Protein AF-A0A5C6E4L8-F1 (afdb_monomer_lite)

Organism: NCBI:txid2527966

Foldseek 3Di:
DDDDDDDDDDDDDDDDDDDDDDDDDDDDDDPPVPPPDDDDDDDDDDPDDDDDDDDDDDDDDDDDDDDDDDDDDDPVVVVVVVVVVLVLLVLLCQQAVCLQQHDDPVFQWKKWWKAALQRDIDIATCNGLNPDDNLSLFVHQWDDPVSLQSVQDNPPVHPQKDWDFDDDDQFKTKIWMAGPFPAKGWHAGGRDPDDDGIDIGTFGTWMWMAGNPSSHTAKIWGWDADPVQRKIKIKMKGFDDWDDLDPRYIDGQKIKIKIWMWGADPNDTDPIDIDIWIWGWKAFPNGHIHTAFTADPVLADTGMGIDPMDGPPDDDGGDMDIDPSVVVNVVSNVVQVVLLVVLCQQACCQLPNDLQLCAQWKKWKAKPLTWIWIWGHHNQGKIKIWGPDDNVCPPDPQQIWIWMQGPVQKIWTDGNPDLATFIDGHDCVLLVSCSQAVFWFDDPSSCCSVCVSQWRWGKDQDPVNFKIKIKTAGSDDFWFGWGFNDRPDDADTIPPTDGFGIKIWIATPPSSHTAKIFTHHPPDPHGQKMKGAADWDQAPSHIDGQKMKMKGKDWDFDDQDPPVRHTDTDIKMKIKMWGWDADPSRRTYTAKMWMAIDPPRDTMIMGMDIDDDDPVNCVSVVSSVLNHVLNVVVVVLQQVQQPPQKDKDWDDAADWAFDWGKRADDNPSSPDDPPDDDDPPDPDRFIKGWGTKHWHADPLRKIKIWTFIFGPDQFAWWKKKKKKFQAFPVGDGPDIDIDIDIGGDRDGDRDDIDMDIDDNPDHPVRRGIMMIGMGIDDDTGDDDDDDDHCDDPPPPVPPLVDPPDDFFQDLQLQWDDQSQPQAADRGRSWHWFQDALDDKKKKKFFFDAFAQFFWKKWKKRALDFFFAFKWFAAPVRDIGTFDGHGFPWDPDPDHRMTIRTTTGPGGGGGRMMMTIGPSNPRGDTTTTRYMWTHRDPPDTTTTPDMDMPGTNGD

Secondary structure (DSSP, 8-state):
-------------------------------STT-S-------------------------------------HHHHHHHHHHHHHHHHHHHHHHTHIIIII--TT-S-EEEEEE-TT--EEEEEES-TTTS-HHHHHTSEE--HHHHHHHHHH-TT--SEEEEEEEE-SSEEEEEEEE-S--EEEEES-SSSS----EEEE--EEEEEEETTT--EEEEEEEEEETTTTEEEEEEEEEEEEEE-SSS-EEEEEEEEEEEEEEEETTEEPP-EEEEEEEEEEEETTTEEEEEEEE-TTSSSEEEEEEEEEETT-SS---EEE-HHHHHHHHHHHHHHHHHHHHHHHTHHHHS--SGGGTT-EEEEEEGGG-EEEEEE-TTS-EEEEEEE-TTTTTS----EEEEE-TTSEEEEEESS-SS-EEEE---HHHHHHHHHTS-EE-HHHHHHH-GGGEEEEEEE-TTSSEEEEEEEESSS--EEEEES-SSS--S-EEEEEE-SEEEEEEETTT--EEEEEEE-TT-SS-SEEEEEEEEEEETTEEEEEEEEEEEEEEEEEEEPTTT--EEEEEEEEEEEEEEEE-TT--EEEEEEEEEETTT--EEEEEEEEE---GGGGHHHHHHHHHHHHHHHHHHHHHHTTTT-EEEEE--TT--EEEEEE-----GGG---STT--SS-------EEEEEEEEEEPGGG-EEEEEEEEE----SS-EEEEEEEEE-SS--EEEEEEEEEE---SS--PPPPEEEEE-TTS-TTT--EEEEEEEEEP-------------------------S---TT-GGGS-BS-TTTT--S--TTSB--SSSSSS-EEEEEEEEEEEEEEEEEEEEEES---EEEEEEE-TTS-EEEEEESS------TTT--EEEEEEEEEEEEEEEEEEEE-TTTS-S--EEEEEEEEEETTEEEEEEEEEES--S--

Structure (mmCIF, N/CA/C/O backbone):
data_AF-A0A5C6E4L8-F1
#
_entry.id   AF-A0A5C6E4L8-F1
#
loop_
_atom_site.group_PDB
_atom_site.id
_atom_site.type_symbol
_atom_site.label_atom_id
_atom_site.label_alt_id
_atom_site.label_comp_id
_atom_site.label_asym_id
_atom_site.label_entity_id
_atom_site.label_seq_id
_atom_site.pdbx_PDB_ins_code
_atom_site.Cartn_x
_atom_site.Cartn_y
_atom_site.Cartn_z
_atom_site.occupancy
_atom_site.B_iso_or_equiv
_atom_site.auth_seq_id
_atom_site.auth_comp_id
_atom_site.auth_asym_id
_atom_site.auth_atom_id
_atom_site.pdbx_PDB_model_num
ATOM 1 N N . MET A 1 1 ? -48.354 -47.706 -26.485 1.00 32.50 1 MET A N 1
ATOM 2 C CA . MET A 1 1 ? -48.367 -49.186 -26.342 1.00 32.50 1 MET A CA 1
ATOM 3 C C . MET A 1 1 ? -47.092 -49.623 -25.614 1.00 32.50 1 MET A C 1
ATOM 5 O O . MET A 1 1 ? -46.213 -48.788 -25.493 1.00 32.50 1 MET A O 1
ATOM 9 N N . LYS A 1 2 ? -47.044 -50.875 -25.120 1.00 26.36 2 LYS A N 1
ATOM 10 C CA . LYS A 1 2 ? -45.874 -51.742 -24.794 1.00 26.36 2 LYS A CA 1
ATOM 11 C C . LYS A 1 2 ? -44.465 -51.089 -24.824 1.00 26.36 2 LYS A C 1
ATOM 13 O O . LYS A 1 2 ? -44.096 -50.533 -25.845 1.00 26.36 2 LYS A O 1
ATOM 18 N N . GLN A 1 3 ? -43.712 -51.079 -23.709 1.00 25.33 3 GLN A N 1
ATOM 19 C CA . GLN A 1 3 ? -42.765 -52.144 -23.261 1.00 25.33 3 GLN A CA 1
ATOM 20 C C . GLN A 1 3 ? -41.530 -52.298 -24.195 1.00 25.33 3 GLN A C 1
ATOM 22 O O . GLN A 1 3 ? -41.685 -52.201 -25.402 1.00 25.33 3 GLN A O 1
ATOM 27 N N . THR A 1 4 ? -40.291 -52.559 -23.745 1.00 26.16 4 THR A N 1
ATOM 28 C CA . THR A 1 4 ? -39.789 -53.030 -22.428 1.00 26.16 4 THR A CA 1
ATOM 29 C C . THR A 1 4 ? -38.299 -52.684 -22.238 1.00 26.16 4 THR A C 1
ATOM 31 O O . THR A 1 4 ? -37.584 -52.515 -23.220 1.00 26.16 4 THR A O 1
ATOM 34 N N . VAL A 1 5 ? -37.806 -52.711 -20.993 1.00 30.89 5 VAL A N 1
ATOM 35 C CA . VAL A 1 5 ? -36.368 -52.872 -20.664 1.00 30.89 5 VAL A CA 1
ATOM 36 C C . VAL A 1 5 ? -36.010 -54.371 -20.677 1.00 30.89 5 VAL A C 1
ATOM 38 O O . VAL A 1 5 ? -36.879 -55.188 -20.359 1.00 30.89 5 VAL A O 1
ATOM 41 N N . PRO A 1 6 ? -34.757 -54.757 -20.983 1.00 34.09 6 PRO A N 1
ATOM 42 C CA . PRO A 1 6 ? -34.087 -55.698 -20.075 1.00 34.09 6 PRO A CA 1
ATOM 43 C C . PRO A 1 6 ? -32.608 -55.366 -19.781 1.00 34.09 6 PRO A C 1
ATOM 45 O O . PRO A 1 6 ? -31.921 -54.684 -20.534 1.00 34.09 6 PRO A O 1
ATOM 48 N N . GLN A 1 7 ? -32.127 -55.891 -18.653 1.00 26.34 7 GLN A N 1
ATOM 49 C CA . GLN A 1 7 ? -30.731 -55.858 -18.198 1.00 26.34 7 GLN A CA 1
ATOM 50 C C . GLN A 1 7 ? -29.974 -57.161 -18.566 1.00 26.34 7 GLN A C 1
ATOM 52 O O . GLN A 1 7 ? -30.594 -58.149 -18.943 1.00 26.34 7 GLN A O 1
ATOM 57 N N . GLN A 1 8 ? -28.672 -57.181 -18.228 1.00 25.55 8 GLN A N 1
ATOM 58 C CA . GLN A 1 8 ? -27.878 -58.305 -17.665 1.00 25.55 8 GLN A CA 1
ATOM 59 C C . GLN A 1 8 ? -26.715 -58.890 -18.496 1.00 25.55 8 GLN A C 1
ATOM 61 O O . GLN A 1 8 ? -26.889 -59.709 -19.386 1.00 25.55 8 GLN A O 1
ATOM 66 N N . ARG A 1 9 ? -25.501 -58.510 -18.059 1.00 23.61 9 ARG A N 1
ATOM 67 C CA . ARG A 1 9 ? -24.435 -59.355 -17.464 1.00 23.61 9 ARG A CA 1
ATOM 68 C C . ARG A 1 9 ? -24.125 -60.768 -18.021 1.00 23.61 9 ARG A C 1
ATOM 70 O O . ARG A 1 9 ? -24.992 -61.621 -18.108 1.00 23.61 9 ARG A O 1
ATOM 77 N N . PHE A 1 10 ? -22.806 -61.030 -18.000 1.00 24.08 10 PHE A N 1
ATOM 78 C CA . PHE A 1 10 ? -22.073 -62.227 -17.513 1.00 24.08 10 PHE A CA 1
ATOM 79 C C . PHE A 1 10 ? -21.295 -63.133 -18.503 1.00 24.08 10 PHE A C 1
ATOM 81 O O . PHE A 1 10 ? -21.854 -63.808 -19.352 1.00 24.08 10 PHE A O 1
ATOM 88 N N . ALA A 1 11 ? -20.003 -63.282 -18.156 1.00 24.47 11 ALA A N 1
ATOM 89 C CA . ALA A 1 11 ? -19.252 -64.544 -18.004 1.00 24.47 11 ALA A CA 1
ATOM 90 C C . ALA A 1 11 ? -18.403 -65.149 -19.161 1.00 24.47 11 ALA A C 1
ATOM 92 O O . ALA A 1 11 ? -18.849 -66.010 -19.903 1.00 24.47 11 ALA A O 1
ATOM 93 N N . ARG A 1 12 ? -17.083 -64.898 -19.033 1.00 24.42 12 ARG A N 1
ATOM 94 C CA . ARG A 1 12 ? -16.002 -65.893 -18.774 1.00 24.42 12 ARG A CA 1
ATOM 95 C C . ARG A 1 12 ? -15.438 -66.822 -19.879 1.00 24.42 12 ARG A C 1
ATOM 97 O O . ARG A 1 12 ? -16.134 -67.663 -20.418 1.00 24.42 12 ARG A O 1
ATOM 104 N N . GLN A 1 13 ? -14.091 -66.864 -19.853 1.00 25.44 13 GLN A N 1
ATOM 105 C CA . GLN A 1 13 ? -13.182 -68.021 -20.050 1.00 25.44 13 GLN A CA 1
ATOM 106 C C . GLN A 1 13 ? -13.030 -68.605 -21.478 1.00 25.44 13 GLN A C 1
ATOM 108 O O . GLN A 1 13 ? -14.000 -68.719 -22.204 1.00 25.44 13 GLN A O 1
ATOM 113 N N . ALA A 1 14 ? -11.862 -69.102 -21.921 1.00 26.70 14 ALA A N 1
ATOM 114 C CA . ALA A 1 14 ? -10.455 -69.022 -21.468 1.00 26.70 14 ALA A CA 1
ATOM 115 C C . ALA A 1 14 ? -9.545 -69.761 -22.496 1.00 26.70 14 ALA A C 1
ATOM 117 O O . ALA A 1 14 ? -10.067 -70.382 -23.415 1.00 26.70 14 ALA A O 1
ATOM 118 N N . ARG A 1 15 ? -8.227 -69.837 -22.207 1.00 25.73 15 ARG A N 1
ATOM 119 C CA . ARG A 1 15 ? -7.217 -70.815 -22.705 1.00 25.73 15 ARG A CA 1
ATOM 120 C C . ARG A 1 15 ? -6.584 -70.602 -24.099 1.00 25.73 15 ARG A C 1
ATOM 122 O O . ARG A 1 15 ? -7.251 -70.116 -24.994 1.00 25.73 15 ARG A O 1
ATOM 129 N N . ILE A 1 16 ? -5.340 -71.057 -24.357 1.00 26.61 16 ILE A N 1
ATOM 130 C CA . ILE A 1 16 ? -4.118 -71.187 -23.507 1.00 26.61 16 ILE A CA 1
ATOM 131 C C . ILE A 1 16 ? -2.880 -71.480 -24.398 1.00 26.61 16 ILE A C 1
ATOM 133 O O . ILE A 1 16 ? -3.044 -72.156 -25.405 1.00 26.61 16 ILE A O 1
ATOM 137 N N . GLN A 1 17 ? -1.673 -71.088 -23.947 1.00 26.84 17 GLN A N 1
ATOM 138 C CA . GLN A 1 17 ? -0.330 -71.482 -24.459 1.00 26.84 17 GLN A CA 1
ATOM 139 C C . GLN A 1 17 ? 0.015 -71.121 -25.930 1.00 26.84 17 GLN A C 1
ATOM 141 O O . GLN A 1 17 ? -0.848 -71.033 -26.789 1.00 26.84 17 GLN A O 1
ATOM 146 N N . GLY A 1 18 ? 1.286 -70.900 -26.290 1.00 26.67 18 GLY A N 1
ATOM 147 C CA . GLY A 1 18 ? 2.506 -70.767 -25.471 1.00 26.67 18 GLY A CA 1
ATOM 148 C C . GLY A 1 18 ? 3.782 -71.062 -26.279 1.00 26.67 18 GLY A C 1
ATOM 149 O O . GLY A 1 18 ? 3.670 -71.485 -27.422 1.00 26.67 18 GLY A O 1
ATOM 150 N N . TRP A 1 19 ? 4.964 -70.850 -25.683 1.00 22.80 19 TRP A N 1
ATOM 151 C CA . TRP A 1 19 ? 6.163 -71.727 -25.671 1.00 22.80 19 TRP A CA 1
ATOM 152 C C . TRP A 1 19 ? 7.322 -71.011 -24.938 1.00 22.80 19 TRP A C 1
ATOM 154 O O . TRP A 1 19 ? 7.272 -69.796 -24.759 1.00 22.80 19 TRP A O 1
ATOM 164 N N . ALA A 1 20 ? 8.315 -71.757 -24.436 1.00 23.48 20 ALA A N 1
ATOM 165 C CA . ALA A 1 20 ? 9.400 -71.229 -23.593 1.00 23.48 20 ALA A CA 1
ATOM 166 C C . ALA A 1 20 ? 10.654 -72.135 -23.587 1.00 23.48 20 ALA A C 1
ATOM 168 O O . ALA A 1 20 ? 10.583 -73.293 -23.996 1.00 23.48 20 ALA A O 1
ATOM 169 N N . GLY A 1 21 ? 11.768 -71.604 -23.068 1.00 25.80 21 GLY A N 1
ATOM 170 C CA . GLY A 1 21 ? 13.070 -72.271 -22.881 1.00 25.80 21 GLY A CA 1
ATOM 171 C C . GLY A 1 21 ? 14.214 -71.338 -23.310 1.00 25.80 21 GLY A C 1
ATOM 172 O O . GLY A 1 21 ? 14.098 -70.703 -24.351 1.00 25.80 21 GLY A O 1
ATOM 173 N N . ASN A 1 22 ? 15.316 -71.148 -22.578 1.00 27.66 22 ASN A N 1
ATOM 174 C CA . ASN A 1 22 ? 15.838 -71.769 -21.346 1.00 27.66 22 ASN A CA 1
ATOM 175 C C . ASN A 1 22 ? 16.425 -70.644 -20.448 1.00 27.66 22 ASN A C 1
ATOM 177 O O . ASN A 1 22 ? 16.840 -69.618 -20.976 1.00 27.66 22 ASN A O 1
ATOM 181 N N . LEU A 1 23 ? 16.305 -70.657 -19.109 1.00 26.33 23 LEU A N 1
ATOM 182 C CA . LEU A 1 23 ? 17.101 -71.435 -18.129 1.00 26.33 23 LEU A CA 1
ATOM 183 C C . LEU A 1 23 ? 18.630 -71.193 -18.292 1.00 26.33 23 LEU A C 1
ATOM 185 O O . LEU A 1 23 ? 19.131 -71.251 -19.407 1.00 26.33 23 LEU A O 1
ATOM 189 N N . LEU A 1 24 ? 19.431 -70.961 -17.238 1.00 26.84 24 LEU A N 1
ATOM 190 C CA . LEU A 1 24 ? 19.222 -71.323 -15.825 1.00 26.84 24 LEU A CA 1
ATOM 191 C C . LEU A 1 24 ? 20.108 -70.495 -14.856 1.00 26.84 24 LEU A C 1
ATOM 193 O O . LEU A 1 24 ? 21.325 -70.489 -15.014 1.00 26.84 24 LEU A O 1
ATOM 197 N N . ALA A 1 25 ? 19.515 -69.887 -13.820 1.00 25.47 25 ALA A N 1
ATOM 198 C CA . ALA A 1 25 ? 20.174 -69.540 -12.548 1.00 25.47 25 ALA A CA 1
ATOM 199 C C . ALA A 1 25 ? 19.105 -69.334 -11.449 1.00 25.47 25 ALA A C 1
ATOM 201 O O . ALA A 1 25 ? 18.236 -68.477 -11.588 1.00 25.47 25 ALA A O 1
ATOM 202 N N . LEU A 1 26 ? 19.139 -70.154 -10.394 1.00 27.75 26 LEU A N 1
ATOM 203 C CA . LEU A 1 26 ? 18.332 -70.025 -9.164 1.00 27.75 26 LEU A CA 1
ATOM 204 C C . LEU A 1 26 ? 19.251 -69.424 -8.052 1.00 27.75 26 LEU A C 1
ATOM 206 O O . LEU A 1 26 ? 20.430 -69.209 -8.319 1.00 27.75 26 LEU A O 1
ATOM 210 N N . GLU A 1 27 ? 18.850 -69.095 -6.817 1.00 33.19 27 GLU A N 1
ATOM 211 C CA . GLU A 1 27 ? 17.672 -69.463 -6.012 1.00 33.19 27 GLU A CA 1
ATOM 212 C C . GLU A 1 27 ? 17.419 -68.439 -4.869 1.00 33.19 27 GLU A C 1
ATOM 214 O O . GLU A 1 27 ? 18.169 -67.476 -4.737 1.00 33.19 27 GLU A O 1
ATOM 219 N N . LEU A 1 28 ? 16.417 -68.705 -4.010 1.00 25.41 28 LEU A N 1
ATOM 220 C CA . LEU A 1 28 ? 15.962 -67.928 -2.834 1.00 25.41 28 LEU A CA 1
ATOM 221 C C . LEU A 1 28 ? 15.284 -66.572 -3.186 1.00 25.41 28 LEU A C 1
ATOM 223 O O . LEU A 1 28 ? 15.740 -65.839 -4.048 1.00 25.41 28 LEU A O 1
ATOM 227 N N . HIS A 1 29 ? 14.174 -66.148 -2.562 1.00 27.14 29 HIS A N 1
ATOM 228 C CA . HIS A 1 29 ? 13.420 -66.709 -1.430 1.00 27.14 29 HIS A CA 1
ATOM 229 C C . HIS A 1 29 ? 11.903 -66.460 -1.618 1.00 27.14 29 HIS A C 1
ATOM 231 O O . HIS A 1 29 ? 11.469 -65.314 -1.688 1.00 27.14 29 HIS A O 1
ATOM 237 N N . VAL A 1 30 ? 11.073 -67.513 -1.664 1.00 26.19 30 VAL A N 1
ATOM 238 C CA . VAL A 1 30 ? 9.598 -67.408 -1.803 1.00 26.19 30 VAL A CA 1
ATOM 239 C C . VAL A 1 30 ? 8.921 -68.234 -0.704 1.00 26.19 30 VAL A C 1
ATOM 241 O O . VAL A 1 30 ? 8.338 -69.281 -0.973 1.00 26.19 30 VAL A O 1
ATOM 244 N N . PHE A 1 31 ? 9.069 -67.815 0.562 1.00 26.06 31 PHE A N 1
ATOM 245 C CA . PHE A 1 31 ? 8.641 -68.648 1.702 1.00 26.06 31 PHE A CA 1
ATOM 246 C C . PHE A 1 31 ? 8.009 -67.933 2.915 1.00 26.06 31 PHE A C 1
ATOM 248 O O . PHE A 1 31 ? 7.744 -68.582 3.921 1.00 26.06 31 PHE A O 1
ATOM 255 N N . VAL A 1 32 ? 7.713 -66.627 2.840 1.00 28.33 32 VAL A N 1
ATOM 256 C CA . VAL A 1 32 ? 7.033 -65.894 3.942 1.00 28.33 32 VAL A CA 1
ATOM 257 C C . VAL A 1 32 ? 5.701 -65.252 3.511 1.00 28.33 32 VAL A C 1
ATOM 259 O O . VAL A 1 32 ? 4.851 -64.954 4.345 1.00 28.33 32 VAL A O 1
ATOM 262 N N . THR A 1 33 ? 5.434 -65.134 2.206 1.00 30.52 33 THR A N 1
ATOM 263 C CA . THR A 1 33 ? 4.245 -64.476 1.622 1.00 30.52 33 THR A CA 1
ATOM 264 C C . THR A 1 33 ? 2.942 -65.298 1.727 1.00 30.52 33 THR A C 1
ATOM 266 O O . THR A 1 33 ? 2.138 -65.328 0.796 1.00 30.52 33 THR A O 1
ATOM 269 N N . LEU A 1 34 ? 2.730 -66.013 2.839 1.00 27.09 34 LEU A N 1
ATOM 270 C CA . LEU A 1 34 ? 1.646 -66.995 3.006 1.00 27.09 34 LEU A CA 1
ATOM 271 C C . LEU A 1 34 ? 0.890 -66.925 4.350 1.00 27.09 34 LEU A C 1
ATOM 273 O O . LEU A 1 34 ? -0.040 -67.701 4.555 1.00 27.09 34 LEU A O 1
ATOM 277 N N . THR A 1 35 ? 1.222 -65.987 5.243 1.00 30.19 35 THR A N 1
ATOM 278 C CA . THR A 1 35 ? 0.557 -65.822 6.556 1.00 30.19 35 THR A CA 1
ATOM 279 C C . THR A 1 35 ? -0.521 -64.727 6.606 1.00 30.19 35 THR A C 1
ATOM 281 O O . THR A 1 35 ? -1.259 -64.655 7.583 1.00 30.19 35 THR A O 1
ATOM 284 N N . GLN A 1 36 ? -0.707 -63.916 5.555 1.00 30.27 36 GLN A N 1
ATOM 285 C CA . GLN A 1 36 ? -1.746 -62.864 5.498 1.00 30.27 36 GLN A CA 1
ATOM 286 C C . GLN A 1 36 ? -3.148 -63.354 5.056 1.00 30.27 36 GLN A C 1
ATOM 288 O O . GLN A 1 36 ? -3.893 -62.643 4.377 1.00 30.27 36 GLN A O 1
ATOM 293 N N . ARG A 1 37 ? -3.566 -64.566 5.444 1.00 27.41 37 ARG A N 1
ATOM 294 C CA . ARG A 1 37 ? -4.976 -64.986 5.331 1.00 27.41 37 ARG A CA 1
ATOM 295 C C . ARG A 1 37 ? -5.432 -65.749 6.567 1.00 27.41 37 ARG A C 1
ATOM 297 O O . ARG A 1 37 ? -4.777 -66.693 6.986 1.00 27.41 37 ARG A O 1
ATOM 304 N N . TYR A 1 38 ? -6.631 -65.376 7.030 1.00 30.44 38 TYR A N 1
ATOM 305 C CA . TYR A 1 38 ? -7.322 -65.870 8.231 1.00 30.44 38 TYR A CA 1
ATOM 306 C C . TYR A 1 38 ? -6.659 -65.404 9.550 1.00 30.44 38 TYR A C 1
ATOM 308 O O . TYR A 1 38 ? -5.454 -65.503 9.703 1.00 30.44 38 TYR A O 1
ATOM 316 N N . ARG A 1 39 ? -7.391 -64.896 10.551 1.00 25.41 39 ARG A N 1
ATOM 317 C CA . ARG A 1 39 ? -8.849 -64.680 10.679 1.00 25.41 39 ARG A CA 1
ATOM 318 C C . ARG A 1 39 ? -9.120 -63.634 11.772 1.00 25.41 39 ARG A C 1
ATOM 320 O O . ARG A 1 39 ? -8.486 -63.682 12.817 1.00 25.41 39 ARG A O 1
ATOM 327 N N . TRP A 1 40 ? -10.128 -62.781 11.585 1.00 31.39 40 TRP A N 1
ATOM 328 C CA . TRP A 1 40 ? -10.822 -62.150 12.718 1.00 31.39 40 TRP A CA 1
ATOM 329 C C . TRP A 1 40 ? -11.622 -63.218 13.475 1.00 31.39 40 TRP A C 1
ATOM 331 O O . TRP A 1 40 ? -12.306 -63.992 12.802 1.00 31.39 40 TRP A O 1
ATOM 341 N N . LEU A 1 41 ? -11.576 -63.235 14.819 1.00 28.64 41 LEU A N 1
ATOM 342 C CA . LEU A 1 41 ? -12.628 -63.756 15.722 1.00 28.64 41 LEU A CA 1
ATOM 343 C C . LEU A 1 41 ? -12.225 -63.664 17.217 1.00 28.64 41 LEU A C 1
ATOM 345 O O . LEU A 1 41 ? -11.295 -64.353 17.617 1.00 28.64 41 LEU A O 1
ATOM 349 N N . LEU A 1 42 ? -13.044 -62.960 18.027 1.00 26.81 42 LEU A N 1
ATOM 350 C CA . LEU A 1 42 ? -13.140 -63.024 19.513 1.00 26.81 42 LEU A CA 1
ATOM 351 C C . LEU A 1 42 ? -11.917 -62.471 20.307 1.00 26.81 42 LEU A C 1
ATOM 353 O O . LEU A 1 42 ? -10.785 -62.624 19.874 1.00 26.81 42 LEU A O 1
ATOM 357 N N . LEU A 1 43 ? -12.033 -61.839 21.489 1.00 25.91 43 LEU A N 1
ATOM 358 C CA . LEU A 1 43 ? -13.175 -61.348 22.296 1.00 25.91 43 LEU A CA 1
ATOM 359 C C . LEU A 1 43 ? -12.672 -60.216 23.245 1.00 25.91 43 LEU A C 1
ATOM 361 O O . LEU A 1 43 ? -11.499 -60.266 23.618 1.00 25.91 43 LEU A O 1
ATOM 365 N N . PRO A 1 44 ? -13.491 -59.246 23.716 1.00 36.72 44 PRO A N 1
ATOM 366 C CA . PRO A 1 44 ? -13.026 -58.254 24.690 1.00 36.72 44 PRO A CA 1
ATOM 367 C C . PRO A 1 44 ? -13.174 -58.729 26.147 1.00 36.72 44 PRO A C 1
ATOM 369 O O . PRO A 1 44 ? -14.280 -58.965 26.630 1.00 36.72 44 PRO A O 1
ATOM 372 N N . VAL A 1 45 ? -12.045 -58.794 26.860 1.00 24.53 45 VAL A N 1
ATOM 373 C CA . VAL A 1 45 ? -11.918 -58.896 28.327 1.00 24.53 45 VAL A CA 1
ATOM 374 C C . VAL A 1 45 ? -10.651 -58.093 28.701 1.00 24.53 45 VAL A C 1
ATOM 376 O O . VAL A 1 45 ? -9.600 -58.372 28.141 1.00 24.53 45 VAL A O 1
ATOM 379 N N . ALA A 1 46 ? -10.654 -57.079 29.574 1.00 24.16 46 ALA A N 1
ATOM 380 C CA . ALA A 1 46 ? -11.709 -56.633 30.480 1.00 24.16 46 ALA A CA 1
ATOM 381 C C . ALA A 1 46 ? -11.836 -55.102 30.572 1.00 24.16 46 ALA A C 1
ATOM 383 O O . ALA A 1 46 ? -10.847 -54.387 30.706 1.00 24.16 46 ALA A O 1
ATOM 384 N N . LEU A 1 47 ? -13.082 -54.635 30.688 1.00 27.19 47 LEU A N 1
ATOM 385 C CA . LEU A 1 47 ? -13.400 -53.589 31.657 1.00 27.19 47 LEU A CA 1
ATOM 386 C C . LEU A 1 47 ? -13.474 -54.273 33.034 1.00 27.19 47 LEU A C 1
ATOM 388 O O . LEU A 1 47 ? -14.413 -55.029 33.271 1.00 27.19 47 LEU A O 1
ATOM 392 N N . LEU A 1 48 ? -12.494 -54.059 33.916 1.00 24.58 48 LEU A N 1
ATOM 393 C CA . LEU A 1 48 ? -12.573 -54.369 35.353 1.00 24.58 48 LEU A CA 1
ATOM 394 C C . LEU A 1 48 ? -11.401 -53.709 36.099 1.00 24.58 48 LEU A C 1
ATOM 396 O O . LEU A 1 48 ? -10.304 -53.611 35.564 1.00 24.58 48 LEU A O 1
ATOM 400 N N . MET A 1 49 ? -11.645 -53.307 37.350 1.00 24.17 49 MET A N 1
ATOM 401 C CA . MET A 1 49 ? -10.669 -52.742 38.302 1.00 24.17 49 MET A CA 1
ATOM 402 C C . MET A 1 49 ? -10.064 -51.364 37.969 1.00 24.17 49 MET A C 1
ATOM 404 O O . MET A 1 49 ? -8.856 -51.189 37.838 1.00 24.17 49 MET A O 1
ATOM 408 N N . LEU A 1 50 ? -10.918 -50.336 38.026 1.00 31.34 50 LEU A N 1
ATOM 409 C CA . LEU A 1 50 ? -10.531 -49.074 38.672 1.00 31.34 50 LEU A CA 1
ATOM 410 C C . LEU A 1 50 ? -10.332 -49.322 40.181 1.00 31.34 50 LEU A C 1
ATOM 412 O O . LEU A 1 50 ? -11.312 -49.635 40.857 1.00 31.34 50 LEU A O 1
ATOM 416 N N . SER A 1 51 ? -9.128 -49.127 40.735 1.00 24.22 51 SER A N 1
ATOM 417 C CA . SER A 1 51 ? -8.931 -49.020 42.198 1.00 24.22 51 SER A CA 1
ATOM 418 C C . SER A 1 51 ? -7.551 -48.471 42.608 1.00 24.22 51 SER A C 1
ATOM 420 O O . SER A 1 51 ? -6.568 -49.166 42.398 1.00 24.22 51 SER A O 1
ATOM 422 N N . ALA A 1 52 ? -7.534 -47.284 43.245 1.00 27.22 52 ALA A N 1
ATOM 423 C CA . ALA A 1 52 ? -6.540 -46.686 44.178 1.00 27.22 52 ALA A CA 1
ATOM 424 C C . ALA A 1 52 ? -5.000 -46.828 43.940 1.00 27.22 52 ALA A C 1
ATOM 426 O O . ALA A 1 52 ? -4.499 -47.882 43.590 1.00 27.22 52 ALA A O 1
ATOM 427 N N . GLY A 1 53 ? -4.133 -45.844 44.232 1.00 25.06 53 GLY A N 1
ATOM 428 C CA . GLY A 1 53 ? -4.325 -44.451 44.670 1.00 25.06 53 GLY A CA 1
ATOM 429 C C . GLY A 1 53 ? -3.519 -44.053 45.927 1.00 25.06 53 GLY A C 1
ATOM 430 O O . GLY A 1 53 ? -3.783 -44.607 46.989 1.00 25.06 53 GLY A O 1
ATOM 431 N N . ARG A 1 54 ? -2.683 -42.992 45.822 1.00 27.44 54 ARG A N 1
ATOM 432 C CA . ARG A 1 54 ? -1.968 -42.250 46.913 1.00 27.44 54 ARG A CA 1
ATOM 433 C C . ARG A 1 54 ? -0.811 -43.010 47.631 1.00 27.44 54 ARG A C 1
ATOM 435 O O . ARG A 1 54 ? -0.806 -44.228 47.595 1.00 27.44 54 ARG A O 1
ATOM 442 N N . VAL A 1 55 ? 0.184 -42.406 48.323 1.00 25.44 55 VAL A N 1
ATOM 443 C CA . VAL A 1 55 ? 0.774 -41.030 48.405 1.00 25.44 55 VAL A CA 1
ATOM 444 C C . VAL A 1 55 ? 2.192 -41.093 49.052 1.00 25.44 55 VAL A C 1
ATOM 446 O O . VAL A 1 55 ? 2.420 -41.933 49.912 1.00 25.44 55 VAL A O 1
ATOM 449 N N . VAL A 1 56 ? 3.092 -40.178 48.646 1.00 28.41 56 VAL A N 1
ATOM 450 C CA . VAL A 1 56 ? 4.331 -39.617 49.279 1.00 28.41 56 VAL A CA 1
ATOM 451 C C . VAL A 1 56 ? 4.911 -40.212 50.591 1.00 28.41 56 VAL A C 1
ATOM 453 O O . VAL A 1 56 ? 4.242 -40.183 51.620 1.00 28.41 56 VAL A O 1
ATOM 456 N N . ALA A 1 57 ? 6.233 -40.492 50.600 1.00 22.97 57 ALA A N 1
ATOM 457 C CA . ALA A 1 57 ? 7.169 -40.260 51.730 1.00 22.97 57 ALA A CA 1
ATOM 458 C C . ALA A 1 57 ? 8.665 -40.282 51.286 1.00 22.97 57 ALA A C 1
ATOM 460 O O . ALA A 1 57 ? 8.996 -40.943 50.306 1.00 22.97 57 ALA A O 1
ATOM 461 N N . ALA A 1 58 ? 9.559 -39.581 52.008 1.00 29.12 58 ALA A N 1
ATOM 462 C CA . ALA A 1 58 ? 11.032 -39.503 51.823 1.00 29.12 58 ALA A CA 1
ATOM 463 C C . ALA A 1 58 ? 11.707 -38.971 53.127 1.00 29.12 58 ALA A C 1
ATOM 465 O O . ALA A 1 58 ? 10.952 -38.580 54.024 1.00 29.12 58 ALA A O 1
ATOM 466 N N . PRO A 1 59 ? 13.056 -38.848 53.276 1.00 47.44 59 PRO A N 1
ATOM 467 C CA . PRO A 1 59 ? 14.189 -39.340 52.472 1.00 47.44 59 PRO A CA 1
ATOM 468 C C . PRO A 1 59 ? 14.908 -40.511 53.221 1.00 47.44 59 PRO A C 1
ATOM 470 O O . PRO A 1 59 ? 14.205 -41.518 53.312 1.00 47.44 59 PRO A O 1
ATOM 473 N N . PRO A 1 60 ? 16.156 -40.516 53.799 1.00 32.38 60 PRO A N 1
ATOM 474 C CA . PRO A 1 60 ? 17.268 -39.541 53.943 1.00 32.38 60 PRO A CA 1
ATOM 475 C C . PRO A 1 60 ? 18.640 -40.004 53.347 1.00 32.38 60 PRO A C 1
ATOM 477 O O . PRO A 1 60 ? 18.719 -41.004 52.644 1.00 32.38 60 PRO A O 1
ATOM 480 N N . MET A 1 61 ? 19.728 -39.275 53.658 1.00 33.06 61 MET A N 1
ATOM 481 C CA . MET A 1 61 ? 21.159 -39.616 53.422 1.00 33.06 61 MET A CA 1
ATOM 482 C C . MET A 1 61 ? 21.830 -40.073 54.753 1.00 33.06 61 MET A C 1
ATOM 484 O O . MET A 1 61 ? 21.195 -39.846 55.792 1.00 33.06 61 MET A O 1
ATOM 488 N N . PRO A 1 62 ? 23.055 -40.677 54.805 1.00 38.34 62 PRO A N 1
ATOM 489 C CA . PRO A 1 62 ? 24.278 -39.846 54.968 1.00 38.34 62 PRO A CA 1
ATOM 490 C C . PRO A 1 62 ? 25.691 -40.432 54.607 1.00 38.34 62 PRO A C 1
ATOM 492 O O . PRO A 1 62 ? 25.944 -41.629 54.700 1.00 38.34 62 PRO A O 1
ATOM 495 N N . ASP A 1 63 ? 26.640 -39.502 54.400 1.00 27.47 63 ASP A N 1
ATOM 496 C CA . ASP A 1 63 ? 28.099 -39.518 54.721 1.00 27.47 63 ASP A CA 1
ATOM 497 C C . ASP A 1 63 ? 29.120 -40.438 53.980 1.00 27.47 63 ASP A C 1
ATOM 499 O O . ASP A 1 63 ? 28.814 -41.214 53.080 1.00 27.47 63 ASP A O 1
ATOM 503 N N . THR A 1 64 ? 30.401 -40.227 54.316 1.00 36.78 64 THR A N 1
ATOM 504 C CA . THR A 1 64 ? 31.612 -40.351 53.485 1.00 36.78 64 THR A CA 1
ATOM 505 C C . THR A 1 64 ? 32.692 -41.271 54.079 1.00 36.78 64 THR A C 1
ATOM 507 O O . THR A 1 64 ? 32.767 -41.430 55.300 1.00 36.78 64 THR A O 1
ATOM 510 N N . ARG A 1 65 ? 33.606 -41.790 53.227 1.00 28.52 65 ARG A N 1
ATOM 511 C CA . ARG A 1 65 ? 35.087 -41.847 53.426 1.00 28.52 65 ARG A CA 1
ATOM 512 C C . ARG A 1 65 ? 35.828 -42.495 52.237 1.00 28.52 65 ARG A C 1
ATOM 514 O O . ARG A 1 65 ? 35.202 -42.978 51.303 1.00 28.52 65 ARG A O 1
ATOM 521 N N . GLN A 1 66 ? 37.162 -42.402 52.242 1.00 29.06 66 GLN A N 1
ATOM 522 C CA . GLN A 1 66 ? 38.053 -42.631 51.089 1.00 29.06 66 GLN A CA 1
ATOM 523 C C . GLN A 1 66 ? 38.726 -44.020 51.044 1.00 29.06 66 GLN A C 1
ATOM 525 O O . GLN A 1 66 ? 39.042 -44.575 52.092 1.00 29.06 66 GLN A O 1
ATOM 530 N N . ALA A 1 67 ? 39.119 -44.414 49.819 1.00 30.08 67 ALA A N 1
ATOM 531 C CA . ALA A 1 67 ? 40.201 -45.352 49.453 1.00 30.08 67 ALA A CA 1
ATOM 532 C C . ALA A 1 67 ? 40.003 -46.859 49.794 1.00 30.08 67 ALA A C 1
ATOM 534 O O . ALA A 1 67 ? 39.263 -47.208 50.702 1.00 30.08 67 ALA A O 1
ATOM 535 N N . ASP A 1 68 ? 40.617 -47.820 49.084 1.00 29.55 68 ASP A N 1
ATOM 536 C CA . ASP A 1 68 ? 41.637 -47.734 48.020 1.00 29.55 68 ASP A CA 1
ATOM 537 C C . ASP A 1 68 ? 41.468 -48.834 46.933 1.00 29.55 68 ASP A C 1
ATOM 539 O O . ASP A 1 68 ? 40.899 -49.887 47.198 1.00 29.55 68 ASP A O 1
ATOM 543 N N . LYS A 1 69 ? 42.004 -48.570 45.730 1.00 32.66 69 LYS A N 1
ATOM 544 C CA . LYS A 1 69 ? 42.316 -49.466 44.580 1.00 32.66 69 LYS A CA 1
ATOM 545 C C . LYS A 1 69 ? 41.520 -50.776 44.354 1.00 32.66 69 LYS A C 1
ATOM 547 O O . LYS A 1 69 ? 41.783 -51.806 44.969 1.00 32.66 69 LYS A O 1
ATOM 552 N N . GLY A 1 70 ? 40.774 -50.792 43.244 1.00 27.80 70 GLY A N 1
ATOM 553 C CA . GLY A 1 70 ? 40.495 -51.977 42.416 1.00 27.80 70 GLY A CA 1
ATOM 554 C C . GLY A 1 70 ? 40.450 -51.570 40.934 1.00 27.80 70 GLY A C 1
ATOM 555 O O . GLY A 1 70 ? 39.839 -50.556 40.609 1.00 27.80 70 GLY A O 1
ATOM 556 N N . THR A 1 71 ? 41.159 -52.275 40.049 1.00 40.16 71 THR A N 1
ATOM 557 C CA . THR A 1 71 ? 41.372 -51.858 38.644 1.00 40.16 71 THR A CA 1
ATOM 558 C C . THR A 1 71 ? 40.233 -52.276 37.694 1.00 40.16 71 THR A C 1
ATOM 560 O O . THR A 1 71 ? 39.416 -53.123 38.039 1.00 40.16 71 THR A O 1
ATOM 563 N N . SER A 1 72 ? 40.237 -51.716 36.471 1.00 45.75 72 SER A N 1
ATOM 564 C CA . SER A 1 72 ? 39.314 -51.961 35.336 1.00 45.75 72 SER A CA 1
ATOM 565 C C . SER A 1 72 ? 37.832 -51.616 35.566 1.00 45.75 72 SER A C 1
ATOM 567 O O . SER A 1 72 ? 37.057 -52.446 36.030 1.00 45.75 72 SER A O 1
ATOM 569 N N . ALA A 1 73 ? 37.444 -50.395 35.169 1.00 41.97 73 ALA A N 1
ATOM 570 C CA . ALA A 1 73 ? 36.050 -49.937 35.073 1.00 41.97 73 ALA A CA 1
ATOM 571 C C . ALA A 1 73 ? 35.725 -48.765 34.091 1.00 41.97 73 ALA A C 1
ATOM 573 O O . ALA A 1 73 ? 34.544 -48.654 33.770 1.00 41.97 73 ALA A O 1
ATOM 574 N N . PRO A 1 74 ? 36.650 -47.889 33.611 1.00 33.31 74 PRO A N 1
ATOM 575 C CA . PRO A 1 74 ? 36.239 -46.658 32.910 1.00 33.31 74 PRO A CA 1
ATOM 576 C C . PRO A 1 74 ? 35.694 -46.895 31.493 1.00 33.31 74 PRO A C 1
ATOM 578 O O . PRO A 1 74 ? 34.528 -46.599 31.255 1.00 33.31 74 PRO A O 1
ATOM 581 N N . GLU A 1 75 ? 36.466 -47.524 30.596 1.00 37.06 75 GLU A N 1
ATOM 582 C CA . GLU A 1 75 ? 36.113 -47.667 29.167 1.00 37.06 75 GLU A CA 1
ATOM 583 C C . GLU A 1 75 ? 34.737 -48.320 28.934 1.00 37.06 75 GLU A C 1
ATOM 585 O O . GLU A 1 75 ? 34.031 -47.977 27.992 1.00 37.06 75 GLU A O 1
ATOM 590 N N . ALA A 1 76 ? 34.326 -49.253 29.800 1.00 32.25 76 ALA A N 1
ATOM 591 C CA . ALA A 1 76 ? 33.026 -49.921 29.699 1.00 32.25 76 ALA A CA 1
ATOM 592 C C . ALA A 1 76 ? 31.849 -49.046 30.175 1.00 32.25 76 ALA A C 1
ATOM 594 O O . ALA A 1 76 ? 30.724 -49.245 29.720 1.00 32.25 76 ALA A O 1
ATOM 595 N N . ALA A 1 77 ? 32.094 -48.097 31.083 1.00 36.06 77 ALA A N 1
ATOM 596 C CA . ALA A 1 77 ? 31.100 -47.130 31.541 1.00 36.06 77 ALA A CA 1
ATOM 597 C C . ALA A 1 77 ? 30.995 -45.935 30.579 1.00 36.06 77 ALA A C 1
ATOM 599 O O . ALA A 1 77 ? 29.888 -45.475 30.310 1.00 36.06 77 ALA A O 1
ATOM 600 N N . GLU A 1 78 ? 32.122 -45.490 30.015 1.00 44.91 78 GLU A N 1
ATOM 601 C CA . GLU A 1 78 ? 32.163 -44.499 28.933 1.00 44.91 78 GLU A CA 1
ATOM 602 C C . GLU A 1 78 ? 31.454 -45.047 27.685 1.00 44.91 78 GLU A C 1
ATOM 604 O O . GLU A 1 78 ? 30.485 -44.445 27.239 1.00 44.91 78 GLU A O 1
ATOM 609 N N . ALA A 1 79 ? 31.786 -46.256 27.212 1.00 41.88 79 ALA A N 1
ATOM 610 C CA . ALA A 1 79 ? 31.141 -46.845 26.032 1.00 41.88 79 ALA A CA 1
ATOM 611 C C . ALA A 1 79 ? 29.622 -47.092 26.187 1.00 41.88 79 ALA A C 1
ATOM 613 O O . ALA A 1 79 ? 28.878 -46.987 25.212 1.00 41.88 79 ALA A O 1
ATOM 614 N N . ASP A 1 80 ? 29.133 -47.417 27.390 1.00 50.75 80 ASP A N 1
ATOM 615 C CA . ASP A 1 80 ? 27.690 -47.529 27.667 1.00 50.75 80 ASP A CA 1
ATOM 616 C C . ASP A 1 80 ? 27.021 -46.144 27.806 1.00 50.75 80 ASP A C 1
ATOM 618 O O . ASP A 1 80 ? 25.875 -45.964 27.388 1.00 50.75 80 ASP A O 1
ATOM 622 N N . GLY A 1 81 ? 27.739 -45.142 28.326 1.00 60.78 81 GLY A N 1
ATOM 623 C CA . GLY A 1 81 ? 27.315 -43.738 28.356 1.00 60.78 81 GLY A CA 1
ATOM 624 C C . GLY A 1 81 ? 27.190 -43.126 26.958 1.00 60.78 81 GLY A C 1
ATOM 625 O O . GLY A 1 81 ? 26.139 -42.573 26.623 1.00 60.78 81 GLY A O 1
ATOM 626 N N . ASP A 1 82 ? 28.204 -43.305 26.115 1.00 63.75 82 ASP A N 1
ATOM 627 C CA . ASP A 1 82 ? 28.217 -42.885 24.713 1.00 63.75 82 ASP A CA 1
ATOM 628 C C . ASP A 1 82 ? 27.092 -43.573 23.939 1.00 63.75 82 ASP A C 1
ATOM 630 O O . ASP A 1 82 ? 26.267 -42.908 23.316 1.00 63.75 82 ASP A O 1
ATOM 634 N N . LEU A 1 83 ? 26.961 -44.900 24.056 1.00 61.25 83 LEU A N 1
ATOM 635 C CA . LEU A 1 83 ? 25.915 -45.657 23.364 1.00 61.25 83 LEU A CA 1
ATOM 636 C C . LEU A 1 83 ? 24.495 -45.225 23.774 1.00 61.25 83 LEU A C 1
ATOM 638 O O . LEU A 1 83 ? 23.584 -45.259 22.944 1.00 61.25 83 LEU A O 1
ATOM 642 N N . LYS A 1 84 ? 24.277 -44.824 25.033 1.00 72.62 84 LYS A N 1
ATOM 643 C CA . LYS A 1 84 ? 23.010 -44.217 25.485 1.00 72.62 84 LYS A CA 1
ATOM 644 C C . LYS A 1 84 ? 22.814 -42.824 24.896 1.00 72.62 84 LYS A C 1
ATOM 646 O O . LYS A 1 84 ? 21.713 -42.506 24.455 1.00 72.62 84 LYS A O 1
ATOM 651 N N . THR A 1 85 ? 23.875 -42.030 24.843 1.00 75.12 85 THR A N 1
ATOM 652 C CA . THR A 1 85 ? 23.867 -40.655 24.336 1.00 75.12 85 THR A CA 1
ATOM 653 C C . THR A 1 85 ? 23.595 -40.608 22.827 1.00 75.12 85 THR A C 1
ATOM 655 O O . THR A 1 85 ? 22.704 -39.879 22.393 1.00 75.12 85 THR A O 1
ATOM 658 N N . THR A 1 86 ? 24.240 -41.462 22.025 1.00 79.69 86 THR A N 1
ATOM 659 C CA . THR A 1 86 ? 23.950 -41.617 20.587 1.00 79.69 86 THR A CA 1
ATOM 660 C C . THR A 1 86 ? 22.511 -42.082 20.341 1.00 79.69 86 THR A C 1
ATOM 662 O O . THR A 1 86 ? 21.847 -41.576 19.439 1.00 79.69 86 THR A O 1
ATOM 665 N N . LYS A 1 87 ? 21.989 -43.014 21.154 1.00 84.50 87 LYS A N 1
ATOM 666 C CA . LYS A 1 87 ? 20.584 -43.457 21.061 1.00 84.50 87 LYS A CA 1
ATOM 667 C C . LYS A 1 87 ? 19.599 -42.343 21.407 1.00 84.50 87 LYS A C 1
ATOM 669 O O . LYS A 1 87 ? 18.571 -42.237 20.746 1.00 84.50 87 LYS A O 1
ATOM 674 N N . LEU A 1 88 ? 19.910 -41.520 22.410 1.00 85.56 88 LEU A N 1
ATOM 675 C CA . LEU A 1 88 ? 19.096 -40.366 22.783 1.00 85.56 88 LEU A CA 1
ATOM 676 C C . LEU A 1 88 ? 19.061 -39.334 21.646 1.00 85.56 88 LEU A C 1
ATOM 678 O O . LEU A 1 88 ? 17.972 -38.945 21.239 1.00 85.56 88 LEU A O 1
ATOM 682 N N . LEU A 1 89 ? 20.213 -38.966 21.070 1.00 87.94 89 LEU A N 1
ATOM 683 C CA . LEU A 1 89 ? 20.269 -38.091 19.889 1.00 87.94 89 LEU A CA 1
ATOM 684 C C . LEU A 1 89 ? 19.430 -38.631 18.728 1.00 87.94 89 LEU A C 1
ATOM 686 O O . LEU A 1 89 ? 18.619 -37.895 18.173 1.00 87.94 89 LEU A O 1
ATOM 690 N N . ALA A 1 90 ? 19.599 -39.910 18.379 1.00 88.56 90 ALA A N 1
ATOM 691 C CA . ALA A 1 90 ? 18.862 -40.535 17.285 1.00 88.56 90 ALA A CA 1
ATOM 692 C C . ALA A 1 90 ? 17.341 -40.516 17.526 1.00 88.56 90 ALA A C 1
ATOM 694 O O . ALA A 1 90 ? 16.583 -40.232 16.604 1.00 88.56 90 ALA A O 1
ATOM 695 N N . ALA A 1 91 ? 16.896 -40.754 18.765 1.00 90.50 91 ALA A N 1
ATOM 696 C CA . ALA A 1 91 ? 15.482 -40.687 19.128 1.00 90.50 91 ALA A CA 1
ATOM 697 C C . ALA A 1 91 ? 14.919 -39.254 19.063 1.00 90.50 91 ALA A C 1
ATOM 699 O O . ALA A 1 91 ? 13.806 -39.065 18.578 1.00 90.50 91 ALA A O 1
ATOM 700 N N . ILE A 1 92 ? 15.682 -38.241 19.494 1.00 92.19 92 ILE A N 1
ATOM 701 C CA . ILE A 1 92 ? 15.268 -36.830 19.390 1.00 92.19 92 ILE A CA 1
ATOM 702 C C . ILE A 1 92 ? 15.202 -36.397 17.918 1.00 92.19 92 ILE A C 1
ATOM 704 O O . ILE A 1 92 ? 14.244 -35.736 17.522 1.00 92.19 92 ILE A O 1
ATOM 708 N N . LEU A 1 93 ? 16.199 -36.765 17.106 1.00 91.62 93 LEU A N 1
ATOM 709 C CA . LEU A 1 93 ? 16.239 -36.438 15.679 1.00 91.62 93 LEU A CA 1
ATOM 710 C C . LEU A 1 93 ? 15.073 -37.078 14.914 1.00 91.62 93 LEU A C 1
ATOM 712 O O . LEU A 1 93 ? 14.433 -36.380 14.132 1.00 91.62 93 LEU A O 1
ATOM 716 N N . GLU A 1 94 ? 14.752 -38.351 15.176 1.00 91.56 94 GLU A N 1
ATOM 717 C CA . GLU A 1 94 ? 13.618 -39.029 14.531 1.00 91.56 94 GLU A CA 1
ATOM 718 C C . GLU A 1 94 ? 12.276 -38.418 14.970 1.00 91.56 94 GLU A C 1
ATOM 720 O O . GLU A 1 94 ? 11.496 -37.997 14.120 1.00 91.56 94 GLU A O 1
ATOM 725 N N . ALA A 1 95 ? 12.039 -38.241 16.277 1.00 92.44 95 ALA A N 1
ATOM 726 C CA . ALA A 1 95 ? 10.783 -37.672 16.789 1.00 92.44 95 ALA A CA 1
ATOM 727 C C . ALA A 1 95 ? 10.472 -36.264 16.233 1.00 92.44 95 ALA A C 1
ATOM 729 O O . ALA A 1 95 ? 9.309 -35.893 16.087 1.00 92.44 95 ALA A O 1
ATOM 730 N N . ASN A 1 96 ? 11.503 -35.487 15.881 1.00 92.81 96 ASN A N 1
ATOM 731 C CA . ASN A 1 96 ? 11.399 -34.117 15.361 1.00 92.81 96 ASN A CA 1
ATOM 732 C C . ASN A 1 96 ? 11.648 -34.010 13.836 1.00 92.81 96 ASN A C 1
ATOM 734 O O . ASN A 1 96 ? 11.705 -32.914 13.265 1.00 92.81 96 ASN A O 1
ATOM 738 N N . ARG A 1 97 ? 11.793 -35.142 13.139 1.00 89.25 97 ARG A N 1
ATOM 739 C CA . ARG A 1 97 ? 12.306 -35.219 11.761 1.00 89.25 97 ARG A CA 1
ATOM 740 C C . ARG A 1 97 ? 11.541 -34.384 10.736 1.00 89.25 97 ARG A C 1
ATOM 742 O O . ARG A 1 97 ? 12.153 -33.783 9.851 1.00 89.25 97 ARG A O 1
ATOM 749 N N . TYR A 1 98 ? 10.215 -34.313 10.854 1.00 87.31 98 TYR A N 1
ATOM 750 C CA . TYR A 1 98 ? 9.358 -33.622 9.883 1.00 87.31 98 TYR A CA 1
ATOM 751 C C . TYR A 1 98 ? 9.475 -32.087 9.903 1.00 87.31 98 TYR A C 1
ATOM 753 O O . TYR A 1 98 ? 9.043 -31.456 8.937 1.00 87.31 98 TYR A O 1
ATOM 761 N N . TRP A 1 99 ? 10.099 -31.490 10.930 1.00 88.00 99 TRP A N 1
ATOM 762 C CA . TRP A 1 99 ? 10.410 -30.051 10.976 1.00 88.00 99 TRP A CA 1
ATOM 763 C C . TRP A 1 99 ? 11.923 -29.743 10.937 1.00 88.00 99 TRP A C 1
ATOM 765 O O . TRP A 1 99 ? 12.326 -28.694 10.415 1.00 88.00 99 TRP A O 1
ATOM 775 N N . PHE A 1 100 ? 12.763 -30.692 11.374 1.00 86.75 100 PHE A N 1
ATOM 776 C CA . PHE A 1 100 ? 14.220 -30.682 11.180 1.00 86.75 100 PHE A CA 1
ATOM 777 C C . PHE A 1 100 ? 14.614 -30.876 9.707 1.00 86.75 100 PHE A C 1
ATOM 779 O O . PHE A 1 100 ? 14.825 -29.889 9.002 1.00 86.75 100 PHE A O 1
ATOM 786 N N . ASP A 1 101 ? 14.695 -32.116 9.223 1.00 68.19 101 ASP A N 1
ATOM 787 C CA . ASP A 1 101 ? 15.132 -32.429 7.853 1.00 68.19 101 ASP A CA 1
ATOM 788 C C . ASP A 1 101 ? 13.998 -32.183 6.840 1.00 68.19 101 ASP A C 1
ATOM 790 O O . ASP A 1 101 ? 14.217 -31.712 5.718 1.00 68.19 101 ASP A O 1
ATOM 794 N N . GLY A 1 102 ? 12.757 -32.377 7.294 1.00 68.81 102 GLY A N 1
ATOM 795 C CA . GLY A 1 102 ? 11.567 -31.751 6.734 1.00 68.81 102 GLY A CA 1
ATOM 796 C C . GLY A 1 102 ? 10.752 -32.606 5.762 1.00 68.81 102 GLY A C 1
ATOM 797 O O . GLY A 1 102 ? 11.306 -33.260 4.878 1.00 68.81 102 GLY A O 1
ATOM 798 N N . THR A 1 103 ? 9.429 -32.447 5.863 1.00 75.25 103 THR A N 1
ATOM 799 C CA . THR A 1 103 ? 8.389 -33.004 4.973 1.00 75.25 103 THR A CA 1
ATOM 800 C C . THR A 1 103 ? 8.192 -34.530 5.092 1.00 75.25 103 THR A C 1
ATOM 802 O O . THR A 1 103 ? 9.115 -35.289 4.791 1.00 75.25 103 THR A O 1
ATOM 805 N N . PRO A 1 104 ? 6.996 -35.014 5.498 1.00 82.50 104 PRO A N 1
ATOM 806 C CA . PRO A 1 104 ? 6.716 -36.449 5.587 1.00 82.50 104 PRO A CA 1
ATOM 807 C C . PRO A 1 104 ? 6.775 -37.176 4.232 1.00 82.50 104 PRO A C 1
ATOM 809 O O . PRO A 1 104 ? 6.486 -36.567 3.199 1.00 82.50 104 PRO A O 1
ATOM 812 N N . PRO A 1 105 ? 7.026 -38.503 4.209 1.00 79.50 105 PRO A N 1
ATOM 813 C CA . PRO A 1 105 ? 7.065 -39.299 2.975 1.00 79.50 105 PRO A CA 1
ATOM 814 C C . PRO A 1 105 ? 5.774 -39.282 2.138 1.00 79.50 105 PRO A C 1
ATOM 816 O O . PRO A 1 105 ? 5.813 -39.614 0.957 1.00 79.50 105 PRO A O 1
ATOM 819 N N . GLY A 1 106 ? 4.636 -38.921 2.740 1.00 77.75 106 GLY A N 1
ATOM 820 C CA . GLY A 1 106 ? 3.337 -38.795 2.070 1.00 77.75 106 GLY A CA 1
ATOM 821 C C . GLY A 1 106 ? 3.106 -37.469 1.336 1.00 77.75 106 GLY A C 1
ATOM 822 O O . GLY A 1 106 ? 1.991 -37.239 0.887 1.00 77.75 106 GLY A O 1
ATOM 823 N N . VAL A 1 107 ? 4.114 -36.594 1.241 1.00 85.38 107 VAL A N 1
ATOM 824 C CA . VAL A 1 107 ? 4.011 -35.262 0.618 1.00 85.38 107 VAL A CA 1
ATOM 825 C C . VAL A 1 107 ? 5.072 -35.139 -0.484 1.00 85.38 107 VAL A C 1
ATOM 827 O O . VAL A 1 107 ? 6.173 -34.651 -0.221 1.00 85.38 107 VAL A O 1
ATOM 830 N N . PRO A 1 108 ? 4.793 -35.611 -1.714 1.00 83.00 108 PRO A N 1
ATOM 831 C CA . PRO A 1 108 ? 5.758 -35.550 -2.806 1.00 83.00 108 PRO A CA 1
ATOM 832 C C . PRO A 1 108 ? 5.833 -34.158 -3.448 1.00 83.00 108 PRO A C 1
ATOM 834 O O . PRO A 1 108 ? 6.894 -33.795 -3.948 1.00 83.00 108 PRO A O 1
ATOM 837 N N . SER A 1 109 ? 4.764 -33.353 -3.408 1.00 88.00 109 SER A N 1
ATOM 838 C CA . SER A 1 109 ? 4.790 -31.964 -3.881 1.00 88.00 109 SER A CA 1
ATOM 839 C C . SER A 1 109 ? 3.818 -31.047 -3.129 1.00 88.00 109 SER A C 1
ATOM 841 O O . SER A 1 109 ? 2.834 -31.497 -2.543 1.00 88.00 109 SER A O 1
ATOM 843 N N . TYR A 1 110 ? 4.090 -29.739 -3.126 1.00 89.56 110 TYR A N 1
ATOM 844 C CA . TYR A 1 110 ? 3.152 -28.729 -2.618 1.00 89.56 110 TYR A CA 1
ATOM 845 C C . TYR A 1 110 ? 3.417 -27.335 -3.195 1.00 89.56 110 TYR A C 1
ATOM 847 O O . TYR A 1 110 ? 4.499 -27.035 -3.706 1.00 89.56 110 TYR A O 1
ATOM 855 N N . ARG A 1 111 ? 2.431 -26.443 -3.080 1.00 90.19 111 ARG A N 1
ATOM 856 C CA . ARG A 1 111 ? 2.587 -25.001 -3.319 1.00 90.19 111 ARG A CA 1
ATOM 857 C C . ARG A 1 111 ? 1.992 -24.182 -2.181 1.00 90.19 111 ARG A C 1
ATOM 859 O O . ARG A 1 111 ? 1.132 -24.672 -1.457 1.00 90.19 111 ARG A O 1
ATOM 866 N N . TYR A 1 112 ? 2.433 -22.936 -2.057 1.00 90.12 112 TYR A N 1
ATOM 867 C CA . TYR A 1 112 ? 1.836 -21.929 -1.181 1.00 90.12 112 TYR A CA 1
ATOM 868 C C . TYR A 1 112 ? 2.064 -20.521 -1.742 1.00 90.12 112 TYR A C 1
ATOM 870 O O . TYR A 1 112 ? 2.942 -20.305 -2.579 1.00 90.12 112 TYR A O 1
ATOM 878 N N . ALA A 1 113 ? 1.301 -19.548 -1.254 1.00 89.25 113 ALA A N 1
ATOM 879 C CA . ALA A 1 113 ? 1.564 -18.129 -1.445 1.00 89.25 113 ALA A CA 1
ATOM 880 C C . ALA A 1 113 ? 2.048 -17.522 -0.123 1.00 89.25 113 ALA A C 1
ATOM 882 O O . ALA A 1 113 ? 1.340 -17.589 0.876 1.00 89.25 113 ALA A O 1
ATOM 883 N N . PHE A 1 114 ? 3.245 -16.937 -0.110 1.00 88.19 114 PHE A N 1
ATOM 884 C CA . PHE A 1 114 ? 3.710 -16.107 1.000 1.00 88.19 114 PHE A CA 1
ATOM 885 C C . PHE A 1 114 ? 3.188 -14.686 0.804 1.00 88.19 114 PHE A C 1
ATOM 887 O O . PHE A 1 114 ? 3.343 -14.115 -0.279 1.00 88.19 114 PHE A O 1
ATOM 894 N N . VAL A 1 115 ? 2.599 -14.111 1.848 1.00 83.81 115 VAL A N 1
ATOM 895 C CA . VAL A 1 115 ? 2.144 -12.722 1.880 1.00 83.81 115 VAL A CA 1
ATOM 896 C C . VAL A 1 115 ? 3.039 -11.943 2.838 1.00 83.81 115 VAL A C 1
ATOM 898 O O . VAL A 1 115 ? 3.222 -12.311 4.000 1.00 83.81 115 VAL A O 1
ATOM 901 N N . HIS A 1 116 ? 3.642 -10.876 2.319 1.00 76.31 116 HIS A N 1
ATOM 902 C CA . HIS A 1 116 ? 4.531 -9.999 3.068 1.00 76.31 116 HIS A CA 1
ATOM 903 C C . HIS A 1 116 ? 3.742 -8.956 3.893 1.00 76.31 116 HIS A C 1
ATOM 905 O O . HIS A 1 116 ? 2.587 -8.667 3.583 1.00 76.31 116 HIS A O 1
ATOM 911 N N . ARG A 1 117 ? 4.386 -8.308 4.882 1.00 68.31 117 ARG A N 1
ATOM 912 C CA . ARG A 1 117 ? 3.821 -7.215 5.720 1.00 68.31 117 ARG A CA 1
ATOM 913 C C . ARG A 1 117 ? 3.232 -6.031 4.950 1.00 68.31 117 ARG A C 1
ATOM 915 O O . ARG A 1 117 ? 2.553 -5.194 5.531 1.00 68.31 117 ARG A O 1
ATOM 922 N N . ASP A 1 118 ? 3.519 -5.932 3.659 1.00 62.94 118 ASP A N 1
ATOM 923 C CA . ASP A 1 118 ? 3.014 -4.900 2.759 1.00 62.94 118 ASP A CA 1
ATOM 924 C C . ASP A 1 118 ? 2.036 -5.474 1.703 1.00 62.94 118 ASP A C 1
ATOM 926 O O . ASP A 1 118 ? 1.832 -4.902 0.632 1.00 62.94 118 ASP A O 1
ATOM 930 N N . GLY A 1 119 ? 1.432 -6.631 1.979 1.00 65.31 119 GLY A N 1
ATOM 931 C CA . GLY A 1 119 ? 0.462 -7.294 1.105 1.00 65.31 119 GLY A CA 1
ATOM 932 C C . GLY A 1 119 ? 1.041 -7.856 -0.199 1.00 65.31 119 GLY A C 1
ATOM 933 O O . GLY A 1 119 ? 0.298 -8.463 -0.968 1.00 65.31 119 GLY A O 1
ATOM 934 N N . LYS A 1 120 ? 2.345 -7.694 -0.477 1.00 73.31 120 LYS A N 1
ATOM 935 C CA . LYS A 1 120 ? 2.973 -8.281 -1.668 1.00 73.31 120 LYS A CA 1
ATOM 936 C C . LYS A 1 120 ? 2.964 -9.811 -1.539 1.00 73.31 120 LYS A C 1
ATOM 938 O O . LYS A 1 120 ? 3.522 -10.375 -0.596 1.00 73.31 120 LYS A O 1
ATOM 943 N N . ARG A 1 121 ? 2.287 -10.465 -2.487 1.00 83.69 121 ARG A N 1
ATOM 944 C CA . ARG A 1 121 ? 2.055 -11.916 -2.564 1.00 83.69 121 ARG A CA 1
ATOM 945 C C . ARG A 1 121 ? 3.074 -12.558 -3.506 1.00 83.69 121 ARG A C 1
ATOM 947 O O . ARG A 1 121 ? 3.213 -12.117 -4.643 1.00 83.69 121 ARG A O 1
ATOM 954 N N . GLN A 1 122 ? 3.749 -13.616 -3.064 1.00 85.31 122 GLN A N 1
ATOM 955 C CA . GLN A 1 122 ? 4.696 -14.392 -3.871 1.00 85.31 122 GLN A CA 1
ATOM 956 C C . GLN A 1 122 ? 4.356 -15.888 -3.789 1.00 85.31 122 GLN A C 1
ATOM 958 O O . GLN A 1 122 ? 4.335 -16.458 -2.699 1.00 85.31 122 GLN A O 1
ATOM 963 N N . GLU A 1 123 ? 4.097 -16.537 -4.930 1.00 90.12 123 GLU A N 1
ATOM 964 C CA . GLU A 1 123 ? 3.894 -17.994 -4.971 1.00 90.12 123 GLU A CA 1
ATOM 965 C C . GLU A 1 123 ? 5.218 -18.761 -4.960 1.00 90.12 123 GLU A C 1
ATOM 967 O O . GLU A 1 123 ? 6.192 -18.382 -5.612 1.00 90.12 123 GLU A O 1
ATOM 972 N N . PHE A 1 124 ? 5.212 -19.893 -4.261 1.00 89.56 124 PHE A N 1
ATOM 973 C CA . PHE A 1 124 ? 6.289 -20.871 -4.215 1.00 89.56 124 PHE A CA 1
ATOM 974 C C . PHE A 1 124 ? 5.732 -22.252 -4.559 1.00 89.56 124 PHE A C 1
ATOM 976 O O . PHE A 1 124 ? 4.657 -22.635 -4.095 1.00 89.56 124 PHE A O 1
ATOM 983 N N . ARG A 1 125 ? 6.464 -23.004 -5.387 1.00 90.44 125 ARG A N 1
ATOM 984 C CA . ARG A 1 125 ? 6.099 -24.357 -5.828 1.00 90.44 125 ARG A CA 1
ATOM 985 C C . ARG A 1 125 ? 7.262 -25.296 -5.529 1.00 90.44 125 ARG A C 1
ATOM 987 O O . ARG A 1 125 ? 8.368 -25.084 -6.019 1.00 90.44 125 ARG A O 1
ATOM 994 N N . ILE A 1 126 ? 7.011 -26.294 -4.692 1.00 91.12 126 ILE A N 1
ATOM 995 C CA . ILE A 1 126 ? 7.982 -27.274 -4.217 1.00 91.12 126 ILE A CA 1
ATOM 996 C C . ILE A 1 126 ? 7.651 -28.584 -4.936 1.00 91.12 126 ILE A C 1
ATOM 998 O O . ILE A 1 126 ? 6.765 -29.330 -4.525 1.00 91.12 126 ILE A O 1
ATOM 1002 N N . ALA A 1 127 ? 8.332 -28.817 -6.061 1.00 88.38 127 ALA A N 1
ATOM 1003 C CA . ALA A 1 127 ? 8.167 -30.021 -6.882 1.00 88.38 127 ALA A CA 1
ATOM 1004 C C . ALA A 1 127 ? 8.953 -31.233 -6.348 1.00 88.38 127 ALA A C 1
ATOM 1006 O O . ALA A 1 127 ? 8.623 -32.364 -6.681 1.00 88.38 127 ALA A O 1
ATOM 1007 N N . ASP A 1 128 ? 9.980 -30.983 -5.532 1.00 88.44 128 ASP A N 1
ATOM 1008 C CA . ASP A 1 128 ? 10.682 -31.984 -4.730 1.00 88.44 128 ASP A CA 1
ATOM 1009 C C . ASP A 1 128 ? 11.115 -31.338 -3.394 1.00 88.44 128 ASP A C 1
ATOM 1011 O O . ASP A 1 128 ? 11.974 -30.448 -3.386 1.00 88.44 128 ASP A O 1
ATOM 1015 N N . PRO A 1 129 ? 10.541 -31.754 -2.252 1.00 86.06 129 PRO A N 1
ATOM 1016 C CA . PRO A 1 129 ? 10.922 -31.253 -0.934 1.00 86.06 129 PRO A CA 1
ATOM 1017 C C . PRO A 1 129 ? 12.326 -31.667 -0.467 1.00 86.06 129 PRO A C 1
ATOM 1019 O O . PRO A 1 129 ? 12.802 -31.127 0.531 1.00 86.06 129 PRO A O 1
ATOM 1022 N N . GLN A 1 130 ? 12.998 -32.616 -1.126 1.00 81.50 130 GLN A N 1
ATOM 1023 C CA . GLN A 1 130 ? 14.349 -33.057 -0.752 1.00 81.50 130 GLN A CA 1
ATOM 1024 C C . GLN A 1 130 ? 15.443 -32.167 -1.357 1.00 81.50 130 GLN A C 1
ATOM 1026 O O . GLN A 1 130 ? 16.473 -31.957 -0.720 1.00 81.50 130 GLN A O 1
ATOM 1031 N N . THR A 1 131 ? 15.221 -31.584 -2.540 1.00 84.06 131 THR A N 1
ATOM 1032 C CA . THR A 1 131 ? 16.170 -30.646 -3.172 1.00 84.06 131 THR A CA 1
ATOM 1033 C C . THR A 1 131 ? 15.818 -29.163 -2.982 1.00 84.06 131 THR A C 1
ATOM 1035 O O . THR A 1 131 ? 16.652 -28.293 -3.247 1.00 84.06 131 THR A O 1
ATOM 1038 N N . ALA A 1 132 ? 14.618 -28.840 -2.488 1.00 84.56 132 ALA A N 1
ATOM 1039 C CA . ALA A 1 132 ? 14.199 -27.463 -2.219 1.00 84.56 132 ALA A CA 1
ATOM 1040 C C . ALA A 1 132 ? 14.998 -26.786 -1.082 1.00 84.56 132 ALA A C 1
ATOM 1042 O O . ALA A 1 132 ? 15.187 -27.338 0.001 1.00 84.56 132 ALA A O 1
ATOM 1043 N N . GLY A 1 133 ? 15.409 -25.529 -1.297 1.00 84.62 133 GLY A N 1
ATOM 1044 C CA . GLY A 1 133 ? 16.145 -24.744 -0.300 1.00 84.62 133 GLY A CA 1
ATOM 1045 C C . GLY A 1 133 ? 15.342 -24.513 0.987 1.00 84.62 133 GLY A C 1
ATOM 1046 O O . GLY A 1 133 ? 14.161 -24.175 0.935 1.00 84.62 133 GLY A O 1
ATOM 1047 N N . ALA A 1 134 ? 15.989 -24.652 2.149 1.00 83.19 134 ALA A N 1
ATOM 1048 C CA . ALA A 1 134 ? 15.326 -24.797 3.452 1.00 83.19 134 ALA A CA 1
ATOM 1049 C C . ALA A 1 134 ? 14.276 -23.720 3.811 1.00 83.19 134 ALA A C 1
ATOM 1051 O O . ALA A 1 134 ? 13.253 -24.047 4.410 1.00 83.19 134 ALA A O 1
ATOM 1052 N N . SER A 1 135 ? 14.487 -22.453 3.435 1.00 86.38 135 SER A N 1
ATOM 1053 C CA . SER A 1 135 ? 13.508 -21.384 3.688 1.00 86.38 135 SER A CA 1
ATOM 1054 C C . SER A 1 135 ? 12.280 -21.475 2.775 1.00 86.38 135 SER A C 1
ATOM 1056 O O . SER A 1 135 ? 11.160 -21.267 3.233 1.00 86.38 135 SER A O 1
ATOM 1058 N N . ILE A 1 136 ? 12.469 -21.877 1.513 1.00 87.88 136 ILE A N 1
ATOM 1059 C CA . ILE A 1 136 ? 11.383 -22.191 0.572 1.00 87.88 136 ILE A CA 1
ATOM 1060 C C . ILE A 1 136 ? 10.649 -23.464 1.019 1.00 87.88 136 ILE A C 1
ATOM 1062 O O . ILE A 1 136 ? 9.426 -23.524 0.927 1.00 87.88 136 ILE A O 1
ATOM 1066 N N . LYS A 1 137 ? 11.361 -24.451 1.577 1.00 88.00 137 LYS A N 1
ATOM 1067 C CA . LYS A 1 137 ? 10.750 -25.661 2.143 1.00 88.00 137 LYS A CA 1
ATOM 1068 C C . LYS A 1 137 ? 9.813 -25.334 3.316 1.00 88.00 137 LYS A C 1
ATOM 1070 O O . LYS A 1 137 ? 8.712 -25.868 3.352 1.00 88.00 137 LYS A O 1
ATOM 1075 N N . ARG A 1 138 ? 10.205 -24.437 4.233 1.00 88.81 138 ARG A N 1
ATOM 1076 C CA . ARG A 1 138 ? 9.422 -24.078 5.441 1.00 88.81 138 ARG A CA 1
ATOM 1077 C C . ARG A 1 138 ? 8.435 -22.912 5.265 1.00 88.81 138 ARG A C 1
ATOM 1079 O O . ARG A 1 138 ? 7.574 -22.727 6.121 1.00 88.81 138 ARG A O 1
ATOM 1086 N N . GLY A 1 139 ? 8.560 -22.116 4.202 1.00 90.12 139 GLY A N 1
ATOM 1087 C CA . GLY A 1 139 ? 7.760 -20.900 3.989 1.00 90.12 139 GLY A CA 1
ATOM 1088 C C . GLY A 1 139 ? 8.243 -19.658 4.744 1.00 90.12 139 GLY A C 1
ATOM 1089 O O . GLY A 1 139 ? 7.528 -18.662 4.785 1.00 90.12 139 GLY A O 1
ATOM 1090 N N . ILE A 1 140 ? 9.440 -19.703 5.340 1.00 89.94 140 ILE A N 1
ATOM 1091 C CA . ILE A 1 140 ? 10.034 -18.615 6.131 1.00 89.94 140 ILE A CA 1
ATOM 1092 C C . ILE A 1 140 ? 11.553 -18.826 6.274 1.00 89.94 140 ILE A C 1
ATOM 1094 O O . ILE A 1 140 ? 12.033 -19.963 6.234 1.00 89.94 140 ILE A O 1
ATOM 1098 N N . THR A 1 141 ? 12.343 -17.763 6.466 1.00 88.88 141 THR A N 1
ATOM 1099 C CA . THR A 1 141 ? 13.791 -17.862 6.740 1.00 88.88 141 THR A CA 1
ATOM 1100 C C . THR A 1 141 ? 14.010 -18.218 8.206 1.00 88.88 141 THR A C 1
ATOM 1102 O O . THR A 1 141 ? 14.402 -17.392 9.027 1.00 88.88 141 THR A O 1
ATOM 1105 N N . TYR A 1 142 ? 13.746 -19.487 8.516 1.00 88.56 142 TYR A N 1
ATOM 1106 C CA . TYR A 1 142 ? 13.998 -20.097 9.812 1.00 88.56 142 TYR A CA 1
ATOM 1107 C C . TYR A 1 142 ? 14.943 -21.297 9.668 1.00 88.56 142 TYR A C 1
ATOM 1109 O O . TYR A 1 142 ? 14.647 -22.285 8.984 1.00 88.56 142 TYR A O 1
ATOM 1117 N N . THR A 1 143 ? 16.090 -21.207 10.337 1.00 87.56 143 THR A N 1
ATOM 1118 C CA . THR A 1 143 ? 17.001 -22.323 10.601 1.00 87.56 143 THR A CA 1
ATOM 1119 C C . THR A 1 143 ? 16.916 -22.660 12.095 1.00 87.56 143 THR A C 1
ATOM 1121 O O . THR A 1 143 ? 17.469 -21.892 12.883 1.00 87.56 143 THR A O 1
ATOM 1124 N N . PRO A 1 144 ? 16.253 -23.764 12.499 1.00 87.56 144 PRO A N 1
ATOM 1125 C CA . PRO A 1 144 ? 16.151 -24.138 13.907 1.00 87.56 144 PRO A CA 1
ATOM 1126 C C . PRO A 1 144 ? 17.527 -24.367 14.534 1.00 87.56 144 PRO A C 1
ATOM 1128 O O . PRO A 1 144 ? 18.322 -25.154 14.012 1.00 87.56 144 PRO A O 1
ATOM 1131 N N . LEU A 1 145 ? 17.813 -23.706 15.655 1.00 85.31 145 LEU A N 1
ATOM 1132 C CA . LEU A 1 145 ? 19.105 -23.841 16.337 1.00 85.31 145 LEU A CA 1
ATOM 1133 C C . LEU A 1 145 ? 19.285 -25.230 16.916 1.00 85.31 145 LEU A C 1
ATOM 1135 O O . LEU A 1 145 ? 20.362 -25.814 16.802 1.00 85.31 145 LEU A O 1
ATOM 1139 N N . VAL A 1 146 ? 18.216 -25.768 17.496 1.00 88.94 146 VAL A N 1
ATOM 1140 C CA . VAL A 1 146 ? 18.222 -27.120 18.041 1.00 88.94 146 VAL A CA 1
ATOM 1141 C C . VAL A 1 146 ? 18.460 -28.183 16.961 1.00 88.94 146 VAL A C 1
ATOM 1143 O O . VAL A 1 146 ? 19.162 -29.151 17.234 1.00 88.94 146 VAL A O 1
ATOM 1146 N N . ALA A 1 147 ? 18.006 -27.972 15.718 1.00 89.00 147 ALA A N 1
ATOM 1147 C CA . ALA A 1 147 ? 18.333 -28.867 14.604 1.00 89.00 147 ALA A CA 1
ATOM 1148 C C . ALA A 1 147 ? 19.834 -28.831 14.274 1.00 89.00 147 ALA A C 1
ATOM 1150 O O . ALA A 1 147 ? 20.479 -29.875 14.268 1.00 89.00 147 ALA A O 1
ATOM 1151 N N . VAL A 1 148 ? 20.405 -27.633 14.076 1.00 88.75 148 VAL A N 1
ATOM 1152 C CA . VAL A 1 148 ? 21.838 -27.453 13.759 1.00 88.75 148 VAL A CA 1
ATOM 1153 C C . VAL A 1 148 ? 22.732 -28.044 14.854 1.00 88.75 148 VAL A C 1
ATOM 1155 O O . VAL A 1 148 ? 23.727 -28.704 14.556 1.00 88.75 148 VAL A O 1
ATOM 1158 N N . LEU A 1 149 ? 22.360 -27.845 16.122 1.00 90.38 149 LEU A N 1
ATOM 1159 C CA . LEU A 1 149 ? 23.062 -28.416 17.267 1.00 90.38 149 LEU A CA 1
ATOM 1160 C C . LEU A 1 149 ? 22.980 -29.950 17.278 1.00 90.38 149 LEU A C 1
ATOM 1162 O O . LEU A 1 149 ? 24.014 -30.609 17.334 1.00 90.38 149 LEU A O 1
ATOM 1166 N N . LEU A 1 150 ? 21.777 -30.531 17.214 1.00 89.31 150 LEU A N 1
ATOM 1167 C CA . LEU A 1 150 ? 21.591 -31.985 17.307 1.00 89.31 150 LEU A CA 1
ATOM 1168 C C . LEU A 1 150 ? 22.190 -32.732 16.109 1.00 89.31 150 LEU A C 1
ATOM 1170 O O . LEU A 1 150 ? 22.796 -33.783 16.301 1.00 89.31 150 LEU A O 1
ATOM 1174 N N . GLN A 1 151 ? 22.085 -32.177 14.897 1.00 88.75 151 GLN A N 1
ATOM 1175 C CA . GLN A 1 151 ? 22.743 -32.714 13.702 1.00 88.75 151 GLN A CA 1
ATOM 1176 C C . GLN A 1 151 ? 24.271 -32.723 13.883 1.00 88.75 151 GLN A C 1
ATOM 1178 O O . GLN A 1 151 ? 24.904 -33.755 13.669 1.00 88.75 151 GLN A O 1
ATOM 1183 N N . SER A 1 152 ? 24.869 -31.623 14.364 1.00 89.69 152 SER A N 1
ATOM 1184 C CA . SER A 1 152 ? 26.317 -31.567 14.621 1.00 89.69 152 SER A CA 1
ATOM 1185 C C . SER A 1 152 ? 26.781 -32.424 15.805 1.00 89.69 152 SER A C 1
ATOM 1187 O O . SER A 1 152 ? 27.967 -32.732 15.873 1.00 89.69 152 SER A O 1
ATOM 1189 N N . LEU A 1 153 ? 25.901 -32.771 16.746 1.00 87.38 153 LEU A N 1
ATOM 1190 C CA . LEU A 1 153 ? 26.210 -33.689 17.850 1.00 87.38 153 LEU A CA 1
ATOM 1191 C C . LEU A 1 153 ? 26.062 -35.166 17.444 1.00 87.38 153 LEU A C 1
ATOM 1193 O O . LEU A 1 153 ? 26.635 -36.034 18.098 1.00 87.38 153 LEU A O 1
ATOM 1197 N N . ALA A 1 154 ? 25.293 -35.459 16.389 1.00 86.00 154 ALA A N 1
ATOM 1198 C CA . ALA A 1 154 ? 25.101 -36.807 15.853 1.00 86.00 154 ALA A CA 1
ATOM 1199 C C . ALA A 1 154 ? 26.125 -37.184 14.766 1.00 86.00 154 ALA A C 1
ATOM 1201 O O . ALA A 1 154 ? 26.407 -38.369 14.580 1.00 86.00 154 ALA A O 1
ATOM 1202 N N . ASP A 1 155 ? 26.700 -36.204 14.063 1.00 85.25 155 ASP A N 1
ATOM 1203 C CA . ASP A 1 155 ? 27.812 -36.421 13.136 1.00 85.25 155 ASP A CA 1
ATOM 1204 C C . ASP A 1 155 ? 29.120 -36.690 13.898 1.00 85.25 155 ASP A C 1
ATOM 1206 O O . ASP A 1 155 ? 29.806 -35.771 14.343 1.00 85.25 155 ASP A O 1
ATOM 1210 N N . SER A 1 156 ? 29.510 -37.964 13.980 1.00 75.88 156 SER A N 1
ATOM 1211 C CA . SER A 1 156 ? 30.758 -38.412 14.614 1.00 75.88 156 SER A CA 1
ATOM 1212 C C . SER A 1 156 ? 32.048 -37.939 13.921 1.00 75.88 156 SER A C 1
ATOM 1214 O O . SER A 1 156 ? 33.139 -38.285 14.371 1.00 75.88 156 SER A O 1
ATOM 1216 N N . THR A 1 157 ? 31.956 -37.210 12.803 1.00 79.75 157 THR A N 1
ATOM 1217 C CA . THR A 1 157 ? 33.095 -36.544 12.150 1.00 79.75 157 THR A CA 1
ATOM 1218 C C . THR A 1 157 ? 33.188 -35.051 12.484 1.00 79.75 157 THR A C 1
ATOM 1220 O O . THR A 1 157 ? 34.242 -34.443 12.272 1.00 79.75 157 THR A O 1
ATOM 1223 N N . SER A 1 158 ? 32.135 -34.466 13.066 1.00 80.56 158 SER A N 1
ATOM 1224 C CA . SER A 1 158 ? 32.126 -33.084 13.541 1.00 80.56 158 SER A CA 1
ATOM 1225 C C . SER A 1 158 ? 32.787 -32.960 14.916 1.00 80.56 158 SER A C 1
ATOM 1227 O O . SER A 1 158 ? 32.575 -33.772 15.810 1.00 80.56 158 SER A O 1
ATOM 1229 N N . ASN A 1 159 ? 33.566 -31.892 15.098 1.00 81.12 159 ASN A N 1
ATOM 1230 C CA . ASN A 1 159 ? 34.070 -31.451 16.406 1.00 81.12 159 ASN A CA 1
ATOM 1231 C C . ASN A 1 159 ? 33.502 -30.071 16.800 1.00 81.12 159 ASN A C 1
ATOM 1233 O O . ASN A 1 159 ? 33.980 -29.454 17.748 1.00 81.12 159 ASN A O 1
ATOM 1237 N N . ALA A 1 160 ? 32.509 -29.563 16.057 1.00 86.00 160 ALA A N 1
ATOM 1238 C CA . ALA A 1 160 ? 31.990 -28.202 16.212 1.00 86.00 160 ALA A CA 1
ATOM 1239 C C . ALA A 1 160 ? 31.182 -27.992 17.506 1.00 86.00 160 ALA A C 1
ATOM 1241 O O . ALA A 1 160 ? 31.081 -26.868 17.999 1.00 86.00 160 ALA A O 1
ATOM 1242 N N . ALA A 1 161 ? 30.618 -29.067 18.067 1.00 88.00 161 ALA A N 1
ATOM 1243 C CA . ALA A 1 161 ? 29.913 -29.045 19.340 1.00 88.00 161 ALA A CA 1
ATOM 1244 C C . ALA A 1 161 ? 30.161 -30.315 20.164 1.00 88.00 161 ALA A C 1
ATOM 1246 O O . ALA A 1 161 ? 30.378 -31.396 19.622 1.00 88.00 161 ALA A O 1
ATOM 1247 N N . THR A 1 162 ? 30.076 -30.181 21.486 1.00 87.62 162 THR A N 1
ATOM 1248 C CA . THR A 1 162 ? 30.084 -31.284 22.460 1.00 87.62 162 THR A CA 1
ATOM 1249 C C . THR A 1 162 ? 28.978 -31.073 23.494 1.00 87.62 162 THR A C 1
ATOM 1251 O O . THR A 1 162 ? 28.433 -29.972 23.617 1.00 87.62 162 THR A O 1
ATOM 1254 N N . MET A 1 163 ? 28.609 -32.117 24.240 1.00 85.62 163 MET A N 1
ATOM 1255 C CA . MET A 1 163 ? 27.522 -32.042 25.219 1.00 85.62 163 MET A CA 1
ATOM 1256 C C . MET A 1 163 ? 27.750 -32.891 26.470 1.00 85.62 163 MET A C 1
ATOM 1258 O O . MET A 1 163 ? 28.539 -33.829 26.483 1.00 85.62 163 MET A O 1
ATOM 1262 N N . GLU A 1 164 ? 26.978 -32.565 27.499 1.00 82.50 164 GLU A N 1
ATOM 1263 C CA . GLU A 1 164 ? 26.855 -33.267 28.769 1.00 82.50 164 GLU A CA 1
ATOM 1264 C C . GLU A 1 164 ? 25.354 -33.351 29.097 1.00 82.50 164 GLU A C 1
ATOM 1266 O O . GLU A 1 164 ? 24.664 -32.327 29.138 1.00 82.50 164 GLU A O 1
ATOM 1271 N N . VAL A 1 165 ? 24.814 -34.552 29.324 1.00 75.12 165 VAL A N 1
ATOM 1272 C CA . VAL A 1 165 ? 23.433 -34.699 29.815 1.00 75.12 165 VAL A CA 1
ATOM 1273 C C . VAL A 1 165 ? 23.442 -34.409 31.315 1.00 75.12 165 VAL A C 1
ATOM 1275 O O . VAL A 1 165 ? 23.976 -35.192 32.096 1.00 75.12 165 VAL A O 1
ATOM 1278 N N . VAL A 1 166 ? 22.887 -33.264 31.715 1.00 72.94 166 VAL A N 1
ATOM 1279 C CA . VAL A 1 166 ? 23.000 -32.742 33.090 1.00 72.94 166 VAL A CA 1
ATOM 1280 C C . VAL A 1 166 ? 21.844 -33.201 33.973 1.00 72.94 166 VAL A C 1
ATOM 1282 O O . VAL A 1 166 ? 22.028 -33.391 35.173 1.00 72.94 166 VAL A O 1
ATOM 1285 N N . GLU A 1 167 ? 20.651 -33.374 33.403 1.00 79.25 167 GLU A N 1
ATOM 1286 C CA . GLU A 1 167 ? 19.458 -33.741 34.166 1.00 79.25 167 GLU A CA 1
ATOM 1287 C C . GLU A 1 167 ? 18.510 -34.612 33.339 1.00 79.25 167 GLU A C 1
ATOM 1289 O O . GLU A 1 167 ? 18.277 -34.356 32.155 1.00 79.25 167 GLU A O 1
ATOM 1294 N N . TYR A 1 168 ? 17.947 -35.632 33.986 1.00 80.69 168 TYR A N 1
ATOM 1295 C CA . TYR A 1 168 ? 16.940 -36.518 33.416 1.00 80.69 168 TYR A CA 1
ATOM 1296 C C . TYR A 1 168 ? 15.825 -36.693 34.449 1.00 80.69 168 TYR A C 1
ATOM 1298 O O . TYR A 1 168 ? 16.057 -37.217 35.540 1.00 80.69 168 TYR A O 1
ATOM 1306 N N . SER A 1 169 ? 14.624 -36.229 34.120 1.00 79.50 169 SER A N 1
ATOM 1307 C CA . SER A 1 169 ? 13.432 -36.325 34.967 1.00 79.50 169 SER A CA 1
ATOM 1308 C C . SER A 1 169 ? 12.295 -37.024 34.214 1.00 79.50 169 SER A C 1
ATOM 1310 O O . SER A 1 169 ? 12.446 -37.384 33.048 1.00 79.50 169 SER A O 1
ATOM 1312 N N . ASN A 1 170 ? 11.151 -37.230 34.872 1.00 76.00 170 ASN A N 1
ATOM 1313 C CA . ASN A 1 170 ? 9.979 -37.836 34.229 1.00 76.00 170 ASN A CA 1
ATOM 1314 C C . ASN A 1 170 ? 9.339 -36.923 33.167 1.00 76.00 170 ASN A C 1
ATOM 1316 O O . ASN A 1 170 ? 8.657 -37.428 32.280 1.00 76.00 170 ASN A O 1
ATOM 1320 N N . ASP A 1 171 ? 9.543 -35.606 33.280 1.00 85.81 171 ASP A N 1
ATOM 1321 C CA . ASP A 1 171 ? 8.832 -34.590 32.496 1.00 85.81 171 ASP A CA 1
ATOM 1322 C C . ASP A 1 171 ? 9.771 -33.807 31.556 1.00 85.81 171 ASP A C 1
ATOM 1324 O O . ASP A 1 171 ? 9.358 -33.391 30.476 1.00 85.81 171 ASP A O 1
ATOM 1328 N N . GLN A 1 172 ? 11.051 -33.637 31.919 1.00 89.38 172 GLN A N 1
ATOM 1329 C CA . GLN A 1 172 ? 12.062 -32.942 31.106 1.00 89.38 172 GLN A CA 1
ATOM 1330 C C . GLN A 1 172 ? 13.446 -33.610 31.113 1.00 89.38 172 GLN A C 1
ATOM 1332 O O . GLN A 1 172 ? 13.875 -34.194 32.114 1.00 89.38 172 GLN A O 1
ATOM 1337 N N . ILE A 1 173 ? 14.173 -33.440 30.006 1.00 90.44 173 ILE A N 1
ATOM 1338 C CA . ILE A 1 173 ? 15.598 -33.775 29.850 1.00 90.44 173 ILE A CA 1
ATOM 1339 C C . ILE A 1 173 ? 16.363 -32.468 29.600 1.00 90.44 173 ILE A C 1
ATOM 1341 O O . ILE A 1 173 ? 15.940 -31.657 28.774 1.00 90.44 173 ILE A O 1
ATOM 1345 N N . GLN A 1 174 ? 17.488 -32.258 30.290 1.00 91.56 174 GLN A N 1
ATOM 1346 C CA . GLN A 1 174 ? 18.314 -31.054 30.151 1.00 91.56 174 GLN A CA 1
ATOM 1347 C C . GLN A 1 174 ? 19.748 -31.413 29.742 1.00 91.56 174 GLN A C 1
ATOM 1349 O O . GLN A 1 174 ? 20.475 -32.100 30.464 1.00 91.56 174 GLN A O 1
ATOM 1354 N N . ILE A 1 175 ? 20.157 -30.905 28.581 1.00 90.56 175 ILE A N 1
ATOM 1355 C CA . ILE A 1 175 ? 21.463 -31.133 27.960 1.00 90.56 175 ILE A CA 1
ATOM 1356 C C . ILE A 1 175 ? 22.240 -29.815 27.992 1.00 90.56 175 ILE A C 1
ATOM 1358 O O . ILE A 1 175 ? 21.773 -28.800 27.476 1.00 90.56 175 ILE A O 1
ATOM 1362 N N . ARG A 1 176 ? 23.435 -29.811 28.585 1.00 92.44 176 ARG A N 1
ATOM 1363 C CA . ARG A 1 176 ? 24.401 -28.711 28.453 1.00 92.44 176 ARG A CA 1
ATOM 1364 C C . ARG A 1 176 ? 25.241 -28.965 27.211 1.00 92.44 176 ARG A C 1
ATOM 1366 O O . ARG A 1 176 ? 25.637 -30.100 26.970 1.00 92.44 176 ARG A O 1
ATOM 1373 N N . PHE A 1 177 ? 25.543 -27.921 26.449 1.00 92.44 177 PHE A N 1
ATOM 1374 C CA . PHE A 1 177 ? 26.398 -28.032 25.271 1.00 92.44 177 PHE A CA 1
ATOM 1375 C C . PHE A 1 177 ? 27.449 -26.926 25.206 1.00 92.44 177 PHE A C 1
ATOM 1377 O O . PHE A 1 177 ? 27.276 -25.828 25.741 1.00 92.44 177 PHE A O 1
ATOM 1384 N N . HIS A 1 178 ? 28.541 -27.232 24.518 1.00 91.88 178 HIS A N 1
ATOM 1385 C CA . HIS A 1 178 ? 29.588 -26.303 24.127 1.00 91.88 178 HIS A CA 1
ATOM 1386 C C . HIS A 1 178 ? 29.683 -26.310 22.599 1.00 91.88 178 HIS A C 1
ATOM 1388 O O . HIS A 1 178 ? 29.533 -27.361 21.983 1.00 91.88 178 HIS A O 1
ATOM 1394 N N . SER A 1 179 ? 29.908 -25.148 21.991 1.00 90.19 179 SER A N 1
ATOM 1395 C CA . SER A 1 179 ? 30.107 -24.980 20.548 1.00 90.19 179 SER A CA 1
ATOM 1396 C C . SER A 1 179 ? 31.240 -23.985 20.331 1.00 90.19 179 SER A C 1
ATOM 1398 O O . SER A 1 179 ? 31.315 -22.976 21.039 1.00 90.19 179 SER A O 1
ATOM 1400 N N . ASP A 1 180 ? 32.102 -24.264 19.354 1.00 85.19 180 ASP A N 1
ATOM 1401 C CA . ASP A 1 180 ? 33.265 -23.437 19.000 1.00 85.19 180 ASP A CA 1
ATOM 1402 C C . ASP A 1 180 ? 32.891 -22.132 18.262 1.00 85.19 180 ASP A C 1
ATOM 1404 O O . ASP A 1 180 ? 33.732 -21.263 18.025 1.00 85.19 180 ASP A O 1
ATOM 1408 N N . GLY A 1 181 ? 31.615 -21.974 17.897 1.00 83.50 181 GLY A N 1
ATOM 1409 C CA . GLY A 1 181 ? 31.124 -20.842 17.117 1.00 83.50 181 GLY A CA 1
ATOM 1410 C C . GLY A 1 181 ? 31.336 -20.978 15.609 1.00 83.50 181 GLY A C 1
ATOM 1411 O O . GLY A 1 181 ? 31.256 -19.972 14.898 1.00 83.50 181 GLY A O 1
ATOM 1412 N N . SER A 1 182 ? 31.612 -22.177 15.097 1.00 87.25 182 SER A N 1
ATOM 1413 C CA . SER A 1 182 ? 31.495 -22.499 13.669 1.00 87.25 182 SER A CA 1
ATOM 1414 C C . SER A 1 182 ? 30.029 -22.691 13.256 1.00 87.25 182 SER A C 1
ATOM 1416 O O . SER A 1 182 ? 29.628 -22.223 12.188 1.00 87.25 182 SER A O 1
ATOM 1418 N N . LEU A 1 183 ? 29.207 -23.287 14.130 1.00 88.31 183 LEU A N 1
ATOM 1419 C CA . LEU A 1 183 ? 27.766 -23.449 13.933 1.00 88.31 183 LEU A CA 1
ATOM 1420 C C . LEU A 1 183 ? 27.047 -22.092 13.941 1.00 88.31 183 LEU A C 1
ATOM 1422 O O . LEU A 1 183 ? 27.228 -21.284 14.855 1.00 88.31 183 LEU A O 1
ATOM 1426 N N . GLY A 1 184 ? 26.179 -21.857 12.956 1.00 82.50 184 GLY A N 1
ATOM 1427 C CA . GLY A 1 184 ? 25.409 -20.620 12.836 1.00 82.50 184 GLY A CA 1
ATOM 1428 C C . GLY A 1 184 ? 24.112 -20.784 12.050 1.00 82.50 184 GLY A C 1
ATOM 1429 O O . GLY A 1 184 ? 23.947 -21.723 11.273 1.00 82.50 184 GLY A O 1
ATOM 1430 N N . ALA A 1 185 ? 23.177 -19.861 12.270 1.00 82.19 185 ALA A N 1
ATOM 1431 C CA . ALA A 1 185 ? 21.795 -19.960 11.800 1.00 82.19 185 ALA A CA 1
ATOM 1432 C C . ALA A 1 185 ? 21.279 -18.639 11.210 1.00 82.19 185 ALA A C 1
ATOM 1434 O O . ALA A 1 185 ? 21.944 -17.602 11.278 1.00 82.19 185 ALA A O 1
ATOM 1435 N N . ARG A 1 186 ? 20.081 -18.683 10.613 1.00 85.50 186 ARG A N 1
ATOM 1436 C CA . ARG A 1 186 ? 19.385 -17.523 10.043 1.00 85.50 186 ARG A CA 1
ATOM 1437 C C . ARG A 1 186 ? 17.960 -17.432 10.585 1.00 85.50 186 ARG A C 1
ATOM 1439 O O . ARG A 1 186 ? 17.244 -18.432 10.607 1.00 85.50 186 ARG A O 1
ATOM 1446 N N . LEU A 1 187 ? 17.567 -16.219 10.967 1.00 82.44 187 LEU A N 1
ATOM 1447 C CA . LEU A 1 187 ? 16.215 -15.862 11.407 1.00 82.44 187 LEU A CA 1
ATOM 1448 C C . LEU A 1 187 ? 15.746 -14.631 10.624 1.00 82.44 187 LEU A C 1
ATOM 1450 O O . LEU A 1 187 ? 16.443 -13.618 10.650 1.00 82.44 187 LEU A O 1
ATOM 1454 N N . GLY A 1 188 ? 14.607 -14.681 9.929 1.00 81.19 188 GLY A N 1
ATOM 1455 C CA . GLY A 1 188 ? 14.111 -13.531 9.170 1.00 81.19 188 GLY A CA 1
ATOM 1456 C C . GLY A 1 188 ? 12.720 -13.691 8.553 1.00 81.19 188 GLY A C 1
ATOM 1457 O O . GLY A 1 188 ? 12.331 -14.767 8.104 1.00 81.19 188 GLY A O 1
ATOM 1458 N N . GLY A 1 189 ? 12.006 -12.567 8.476 1.00 76.12 189 GLY A N 1
ATOM 1459 C CA . GLY A 1 189 ? 10.626 -12.434 7.995 1.00 76.12 189 GLY A CA 1
ATOM 1460 C C . GLY A 1 189 ? 10.424 -12.515 6.474 1.00 76.12 189 GLY A C 1
ATOM 1461 O O . GLY A 1 189 ? 9.784 -11.647 5.894 1.00 76.12 189 GLY A O 1
ATOM 1462 N N . GLY A 1 190 ? 11.008 -13.500 5.792 1.00 81.19 190 GLY A N 1
ATOM 1463 C CA . GLY A 1 190 ? 10.876 -13.646 4.335 1.00 81.19 190 GLY A CA 1
ATOM 1464 C C . GLY A 1 190 ? 11.356 -15.002 3.827 1.00 81.19 190 GLY A C 1
ATOM 1465 O O . GLY A 1 190 ? 11.993 -15.740 4.569 1.00 81.19 190 GLY A O 1
ATOM 1466 N N . VAL A 1 191 ? 11.064 -15.349 2.569 1.00 81.38 191 VAL A N 1
ATOM 1467 C CA . VAL A 1 191 ? 11.291 -16.714 2.042 1.00 81.38 191 VAL A CA 1
ATOM 1468 C C . VAL A 1 191 ? 12.565 -16.843 1.200 1.00 81.38 191 VAL A C 1
ATOM 1470 O O . VAL A 1 191 ? 13.362 -17.754 1.420 1.00 81.38 191 VAL A O 1
ATOM 1473 N N . SER A 1 192 ? 12.776 -15.961 0.217 1.00 71.19 192 SER A N 1
ATOM 1474 C CA . SER A 1 192 ? 13.962 -15.977 -0.658 1.00 71.19 192 SER A CA 1
ATOM 1475 C C . SER A 1 192 ? 14.135 -14.653 -1.416 1.00 71.19 192 SER A C 1
ATOM 1477 O O . SER A 1 192 ? 13.181 -13.895 -1.564 1.00 71.19 192 SER A O 1
ATOM 1479 N N . GLY A 1 193 ? 15.328 -14.388 -1.954 1.00 57.91 193 GLY A N 1
ATOM 1480 C CA . GLY A 1 193 ? 15.550 -13.265 -2.873 1.00 57.91 193 GLY A CA 1
ATOM 1481 C C . GLY A 1 193 ? 15.694 -11.897 -2.194 1.00 57.91 193 GLY A C 1
ATOM 1482 O O . GLY A 1 193 ? 16.314 -11.782 -1.142 1.00 57.91 193 GLY A O 1
ATOM 1483 N N . ARG A 1 194 ? 15.179 -10.842 -2.844 1.00 43.38 194 ARG A N 1
ATOM 1484 C CA . ARG A 1 194 ? 15.510 -9.420 -2.584 1.00 43.38 194 ARG A CA 1
ATOM 1485 C C . ARG A 1 194 ? 14.993 -8.839 -1.250 1.00 43.38 194 ARG A C 1
ATOM 1487 O O . ARG A 1 194 ? 15.209 -7.658 -0.990 1.00 43.38 194 ARG A O 1
ATOM 1494 N N . TRP A 1 195 ? 14.327 -9.629 -0.410 1.00 55.03 195 TRP A N 1
ATOM 1495 C CA . TRP A 1 195 ? 13.756 -9.183 0.865 1.00 55.03 195 TRP A CA 1
ATOM 1496 C C . TRP A 1 195 ? 14.840 -9.104 1.957 1.00 55.03 195 TRP A C 1
ATOM 1498 O O . TRP A 1 195 ? 15.279 -10.120 2.499 1.00 55.03 195 TRP A O 1
ATOM 1508 N N . ALA A 1 196 ? 15.303 -7.892 2.272 1.00 42.69 196 ALA A N 1
ATOM 1509 C CA . ALA A 1 196 ? 16.308 -7.663 3.311 1.00 42.69 196 ALA A CA 1
ATOM 1510 C C . ALA A 1 196 ? 15.698 -7.773 4.722 1.00 42.69 196 ALA A C 1
ATOM 1512 O O . ALA A 1 196 ? 14.664 -7.168 4.992 1.00 42.69 196 ALA A O 1
ATOM 1513 N N . GLY A 1 197 ? 16.360 -8.494 5.638 1.00 52.84 197 GLY A N 1
ATOM 1514 C CA . GLY A 1 197 ? 15.910 -8.570 7.037 1.00 52.84 197 GLY A CA 1
ATOM 1515 C C . GLY A 1 197 ? 16.281 -9.820 7.842 1.00 52.84 197 GLY A C 1
ATOM 1516 O O . GLY A 1 197 ? 15.816 -9.939 8.973 1.00 52.84 197 GLY A O 1
ATOM 1517 N N . TYR A 1 198 ? 17.082 -10.757 7.316 1.00 67.31 198 TYR A N 1
ATOM 1518 C CA . TYR A 1 198 ? 17.529 -11.906 8.113 1.00 67.31 198 TYR A CA 1
ATOM 1519 C C . TYR A 1 198 ? 18.734 -11.561 9.003 1.00 67.31 198 TYR A C 1
ATOM 1521 O O . TYR A 1 198 ? 19.705 -10.946 8.559 1.00 67.31 198 TYR A O 1
ATOM 1529 N N . LEU A 1 199 ? 18.690 -11.998 10.261 1.00 73.94 199 LEU A N 1
ATOM 1530 C CA . LEU A 1 199 ? 19.811 -11.951 11.194 1.00 73.94 199 LEU A CA 1
ATOM 1531 C C . LEU A 1 199 ? 20.631 -13.240 11.092 1.00 73.94 199 LEU A C 1
ATOM 1533 O O . LEU A 1 199 ? 20.073 -14.331 10.975 1.00 73.94 199 LEU A O 1
ATOM 1537 N N . TYR A 1 200 ? 21.955 -13.103 11.178 1.00 81.31 200 TYR A N 1
ATOM 1538 C CA . TYR A 1 200 ? 22.903 -14.209 11.313 1.00 81.31 200 TYR A CA 1
ATOM 1539 C C . TYR A 1 200 ? 23.633 -14.114 12.653 1.00 81.31 200 TYR A C 1
ATOM 1541 O O . TYR A 1 200 ? 23.964 -13.020 13.114 1.00 81.31 200 TYR A O 1
ATOM 1549 N N . TYR A 1 201 ? 23.883 -15.261 13.274 1.00 82.56 201 TYR A N 1
ATOM 1550 C CA . TYR A 1 201 ? 24.588 -15.393 14.547 1.00 82.56 201 TYR A CA 1
ATOM 1551 C C . TYR A 1 201 ? 25.099 -16.833 14.706 1.00 82.56 201 TYR A C 1
ATOM 1553 O O . TYR A 1 201 ? 24.750 -17.724 13.926 1.00 82.56 201 TYR A O 1
ATOM 1561 N N . LYS A 1 202 ? 25.955 -17.033 15.708 1.00 86.06 202 LYS A N 1
ATOM 1562 C CA . LYS A 1 202 ? 26.654 -18.287 16.004 1.00 86.06 202 LYS A CA 1
ATOM 1563 C C . LYS A 1 202 ? 26.093 -18.940 17.269 1.00 86.06 202 LYS A C 1
ATOM 1565 O O . LYS A 1 202 ? 25.658 -18.220 18.167 1.00 86.06 202 LYS A O 1
ATOM 1570 N N . LEU A 1 203 ? 26.154 -20.269 17.368 1.00 88.06 203 LEU A N 1
ATOM 1571 C CA . LEU A 1 203 ? 25.976 -20.961 18.649 1.00 88.06 203 LEU A CA 1
ATOM 1572 C C . LEU A 1 203 ? 27.286 -20.928 19.441 1.00 88.06 203 LEU A C 1
ATOM 1574 O O . LEU A 1 203 ? 28.332 -21.320 18.927 1.00 88.06 203 LEU A O 1
ATOM 1578 N N . GLY A 1 204 ? 27.213 -20.507 20.699 1.00 90.88 204 GLY A N 1
ATOM 1579 C CA . GLY A 1 204 ? 28.272 -20.698 21.688 1.00 90.88 204 GLY A CA 1
ATOM 1580 C C . GLY A 1 204 ? 27.878 -21.768 22.706 1.00 90.88 204 GLY A C 1
ATOM 1581 O O . GLY A 1 204 ? 27.185 -22.729 22.377 1.00 90.88 204 GLY A O 1
ATOM 1582 N N . SER A 1 205 ? 28.281 -21.597 23.964 1.00 91.44 205 SER A N 1
ATOM 1583 C CA . SER A 1 205 ? 27.914 -22.540 25.035 1.00 91.44 205 SER A CA 1
ATOM 1584 C C . SER A 1 205 ? 26.472 -22.325 25.492 1.00 91.44 205 SER A C 1
ATOM 1586 O O . SER A 1 205 ? 25.982 -21.197 25.462 1.00 91.44 205 SER A O 1
ATOM 1588 N N . GLY A 1 206 ? 25.779 -23.377 25.927 1.00 94.06 206 GLY A N 1
ATOM 1589 C CA . GLY A 1 206 ? 24.355 -23.267 26.224 1.00 94.06 206 GLY A CA 1
ATOM 1590 C C . GLY A 1 206 ? 23.711 -24.457 26.926 1.00 94.06 206 GLY A C 1
ATOM 1591 O O . GLY A 1 206 ? 24.372 -25.392 27.384 1.00 94.06 206 GLY A O 1
ATOM 1592 N N . VAL A 1 207 ? 22.384 -24.386 27.012 1.00 94.25 207 VAL A N 1
ATOM 1593 C CA . VAL A 1 207 ? 21.500 -25.422 27.553 1.00 94.25 207 VAL A CA 1
ATOM 1594 C C . VAL A 1 207 ? 20.335 -25.638 26.590 1.00 94.25 207 VAL A C 1
ATOM 1596 O O . VAL A 1 207 ? 19.712 -24.677 26.141 1.00 94.25 207 VAL A O 1
ATOM 1599 N N . LEU A 1 208 ? 20.044 -26.904 26.304 1.00 94.88 208 LEU A N 1
ATOM 1600 C CA . LEU A 1 208 ? 18.866 -27.386 25.592 1.00 94.88 208 LEU A CA 1
ATOM 1601 C C . LEU A 1 208 ? 17.959 -28.140 26.576 1.00 94.88 208 LEU A C 1
ATOM 1603 O O . LEU A 1 208 ? 18.424 -28.992 27.335 1.00 94.88 208 LEU A O 1
ATOM 1607 N N . ARG A 1 209 ? 16.662 -27.837 26.544 1.00 94.94 209 ARG A N 1
ATOM 1608 C CA . ARG A 1 209 ? 15.593 -28.508 27.291 1.00 94.94 209 ARG A CA 1
ATOM 1609 C C . ARG A 1 209 ? 14.652 -29.216 26.331 1.00 94.94 209 ARG A C 1
ATOM 1611 O O . ARG A 1 209 ? 14.228 -28.627 25.336 1.00 94.94 209 ARG A O 1
ATOM 1618 N N . LEU A 1 210 ? 14.304 -30.451 26.666 1.00 94.25 210 LEU A N 1
ATOM 1619 C CA . LEU A 1 210 ? 13.398 -31.316 25.916 1.00 94.25 210 LEU A CA 1
ATOM 1620 C C . LEU A 1 210 ? 12.255 -31.770 26.831 1.00 94.25 210 LEU A C 1
ATOM 1622 O O . LEU A 1 210 ? 12.482 -32.012 28.018 1.00 94.25 210 LEU A O 1
ATOM 1626 N N . ASP A 1 211 ? 11.063 -31.951 26.275 1.00 92.50 211 ASP A N 1
ATOM 1627 C CA . ASP A 1 211 ? 9.976 -32.695 26.914 1.00 92.50 211 ASP A CA 1
ATOM 1628 C C . ASP A 1 211 ? 10.338 -34.191 26.946 1.00 92.50 211 ASP A C 1
ATOM 1630 O O . ASP A 1 211 ? 10.645 -34.789 25.914 1.00 92.50 211 ASP A O 1
ATOM 1634 N N . ALA A 1 212 ? 10.332 -34.815 28.126 1.00 88.75 212 ALA A N 1
ATOM 1635 C CA . ALA A 1 212 ? 10.831 -36.186 28.291 1.00 88.75 212 ALA A CA 1
ATOM 1636 C C . ALA A 1 212 ? 9.910 -37.267 27.694 1.00 88.75 212 ALA A C 1
ATOM 1638 O O . ALA A 1 212 ? 10.320 -38.423 27.581 1.00 88.75 212 ALA A O 1
ATOM 1639 N N . LYS A 1 213 ? 8.671 -36.915 27.327 1.00 88.50 213 LYS A N 1
ATOM 1640 C CA . LYS A 1 213 ? 7.654 -37.845 26.819 1.00 88.50 213 LYS A CA 1
ATOM 1641 C C . LYS A 1 213 ? 7.585 -37.856 25.290 1.00 88.50 213 LYS A C 1
ATOM 1643 O O . LYS A 1 213 ? 7.375 -38.911 24.701 1.00 88.50 213 LYS A O 1
ATOM 1648 N N . THR A 1 214 ? 7.712 -36.688 24.669 1.00 91.06 214 THR A N 1
ATOM 1649 C CA . THR A 1 214 ? 7.625 -36.467 23.214 1.00 91.06 214 THR A CA 1
ATOM 1650 C C . THR A 1 214 ? 8.992 -36.278 22.560 1.00 91.06 214 THR A C 1
ATOM 1652 O O . THR A 1 214 ? 9.089 -36.317 21.340 1.00 91.06 214 THR A O 1
ATOM 1655 N N . LEU A 1 215 ? 10.042 -36.043 23.357 1.00 92.88 215 LEU A N 1
ATOM 1656 C CA . LEU A 1 215 ? 11.374 -35.623 22.909 1.00 92.88 215 LEU A CA 1
ATOM 1657 C C . LEU A 1 215 ? 11.373 -34.309 22.103 1.00 92.88 215 LEU A C 1
ATOM 1659 O O . LEU A 1 215 ? 12.378 -33.974 21.473 1.00 92.88 215 LEU A O 1
ATOM 1663 N N . MET A 1 216 ? 10.285 -33.529 22.139 1.00 94.12 216 MET A N 1
ATOM 1664 C CA . MET A 1 216 ? 10.247 -32.213 21.507 1.00 94.12 216 MET A CA 1
ATOM 1665 C C . MET A 1 216 ? 11.117 -31.221 22.300 1.00 94.12 216 MET A C 1
ATOM 1667 O O . MET A 1 216 ? 10.980 -31.123 23.524 1.00 94.12 216 MET A O 1
ATOM 1671 N N . PRO A 1 217 ? 11.985 -30.441 21.637 1.00 95.31 217 PRO A N 1
ATOM 1672 C CA . PRO A 1 217 ? 12.602 -29.255 22.214 1.00 95.31 217 PRO A CA 1
ATOM 1673 C C . PRO A 1 217 ? 11.575 -28.284 22.802 1.00 95.31 217 PRO A C 1
ATOM 1675 O O . PRO A 1 217 ? 10.555 -28.000 22.182 1.00 95.31 217 PRO A O 1
ATOM 1678 N N . ILE A 1 218 ? 11.873 -27.756 23.990 1.00 94.81 218 ILE A N 1
ATOM 1679 C CA . ILE A 1 218 ? 11.090 -26.716 24.677 1.00 94.81 218 ILE A CA 1
ATOM 1680 C C . ILE A 1 218 ? 11.841 -25.383 24.625 1.00 94.81 218 ILE A C 1
ATOM 1682 O O . ILE A 1 218 ? 11.254 -24.338 24.357 1.00 94.81 218 ILE A O 1
ATOM 1686 N N . GLU A 1 219 ? 13.144 -25.402 24.910 1.00 95.38 219 GLU A N 1
ATOM 1687 C CA . GLU A 1 219 ? 13.965 -24.195 25.004 1.00 95.38 219 GLU A CA 1
ATOM 1688 C C . GLU A 1 219 ? 15.439 -24.518 24.746 1.00 95.38 219 GLU A C 1
ATOM 1690 O O . GLU A 1 219 ? 16.011 -25.392 25.397 1.00 95.38 219 GLU A O 1
ATOM 1695 N N . LEU A 1 220 ? 16.073 -23.778 23.840 1.00 95.06 220 LEU A N 1
ATOM 1696 C CA . LEU A 1 220 ? 17.520 -23.725 23.666 1.00 95.06 220 LEU A CA 1
ATOM 1697 C C . LEU A 1 220 ? 17.985 -22.308 23.989 1.00 95.06 220 LEU A C 1
ATOM 1699 O O . LEU A 1 220 ? 17.559 -21.358 23.340 1.00 95.06 220 LEU A O 1
ATOM 1703 N N . THR A 1 221 ? 18.882 -22.155 24.963 1.00 94.75 221 THR A N 1
ATOM 1704 C CA . THR A 1 221 ? 19.586 -20.889 25.225 1.00 94.75 221 THR A CA 1
ATOM 1705 C C . THR A 1 221 ? 21.079 -21.071 24.996 1.00 94.75 221 THR A C 1
ATOM 1707 O O . THR A 1 221 ? 21.687 -21.968 25.577 1.00 94.75 221 THR A O 1
ATOM 1710 N N . SER A 1 222 ? 21.670 -20.215 24.163 1.00 93.31 222 SER A N 1
ATOM 1711 C CA . SER A 1 222 ? 23.094 -20.209 23.820 1.00 93.31 222 SER A CA 1
ATOM 1712 C C . SER A 1 222 ? 23.685 -18.811 23.994 1.00 93.31 222 SER A C 1
ATOM 1714 O O . SER A 1 222 ? 23.083 -17.827 23.565 1.00 93.31 222 SER A O 1
ATOM 1716 N N . THR A 1 223 ? 24.880 -18.732 24.575 1.00 92.94 223 THR A N 1
ATOM 1717 C CA . THR A 1 223 ? 25.671 -17.503 24.684 1.00 92.94 223 THR A CA 1
ATOM 1718 C C . THR A 1 223 ? 26.949 -17.656 23.869 1.00 92.94 223 THR A C 1
ATOM 1720 O O . THR A 1 223 ? 27.799 -18.497 24.173 1.00 92.94 223 THR A O 1
ATOM 1723 N N . PHE A 1 224 ? 27.101 -16.818 22.844 1.00 91.44 224 PHE A N 1
ATOM 1724 C CA . PHE A 1 224 ? 28.327 -16.672 22.065 1.00 91.44 224 PHE A CA 1
ATOM 1725 C C . PHE A 1 224 ? 29.016 -15.348 22.421 1.00 91.44 224 PHE A C 1
ATOM 1727 O O . PHE A 1 224 ? 28.378 -14.292 22.414 1.00 91.44 224 PHE A O 1
ATOM 1734 N N . ARG A 1 225 ? 30.320 -15.396 22.713 1.00 88.06 225 ARG A N 1
ATOM 1735 C CA . ARG A 1 225 ? 31.154 -14.215 22.966 1.00 88.06 225 ARG A CA 1
ATOM 1736 C C . ARG A 1 225 ? 32.117 -14.008 21.801 1.00 88.06 225 ARG A C 1
ATOM 1738 O O . ARG A 1 225 ? 32.788 -14.939 21.372 1.00 88.06 225 ARG A O 1
ATOM 1745 N N . ASP A 1 226 ? 32.173 -12.777 21.315 1.00 85.56 226 ASP A N 1
ATOM 1746 C CA . ASP A 1 226 ? 33.053 -12.326 20.245 1.00 85.56 226 ASP A CA 1
ATOM 1747 C C . ASP A 1 226 ? 34.105 -11.380 20.840 1.00 85.56 226 ASP A C 1
ATOM 1749 O O . ASP A 1 226 ? 33.847 -10.193 21.055 1.00 85.56 226 ASP A O 1
ATOM 1753 N N . ASP A 1 227 ? 35.274 -11.929 21.178 1.00 83.50 227 ASP A N 1
ATOM 1754 C CA . ASP A 1 227 ? 36.332 -11.193 21.883 1.00 83.50 227 ASP A CA 1
ATOM 1755 C C . ASP A 1 227 ? 37.024 -10.134 21.011 1.00 83.50 227 ASP A C 1
ATOM 1757 O O . ASP A 1 227 ? 37.514 -9.137 21.537 1.00 83.50 227 ASP A O 1
ATOM 1761 N N . GLU A 1 228 ? 37.011 -10.284 19.681 1.00 83.06 228 GLU A N 1
ATOM 1762 C CA . GLU A 1 228 ? 37.518 -9.256 18.757 1.00 83.06 228 GLU A CA 1
ATOM 1763 C C . GLU A 1 228 ? 36.652 -7.986 18.761 1.00 83.06 228 GLU A C 1
ATOM 1765 O O . GLU A 1 228 ? 37.137 -6.897 18.442 1.00 83.06 228 GLU A O 1
ATOM 1770 N N . ARG A 1 229 ? 35.365 -8.114 19.116 1.00 79.88 229 ARG A N 1
ATOM 1771 C CA . ARG A 1 229 ? 34.372 -7.027 19.084 1.00 79.88 229 ARG A CA 1
ATOM 1772 C C . ARG A 1 229 ? 33.816 -6.653 20.465 1.00 79.88 229 ARG A C 1
ATOM 1774 O O . ARG A 1 229 ? 32.894 -5.844 20.518 1.00 79.88 229 ARG A O 1
ATOM 1781 N N . ASP A 1 230 ? 34.363 -7.233 21.540 1.00 82.31 230 ASP A N 1
ATOM 1782 C CA . ASP A 1 230 ? 33.891 -7.159 22.940 1.00 82.31 230 ASP A CA 1
ATOM 1783 C C . ASP A 1 230 ? 32.358 -7.268 23.059 1.00 82.31 230 ASP A C 1
ATOM 1785 O O . ASP A 1 230 ? 31.672 -6.440 23.674 1.00 82.31 230 ASP A O 1
ATOM 1789 N N . LYS A 1 231 ? 31.812 -8.286 22.376 1.00 84.31 231 LYS A N 1
ATOM 1790 C CA . LYS A 1 231 ? 30.374 -8.437 22.144 1.00 84.31 231 LYS A CA 1
ATOM 1791 C C . LYS A 1 231 ? 29.848 -9.781 22.632 1.00 84.31 231 LYS A C 1
ATOM 1793 O O . LYS A 1 231 ? 30.298 -10.837 22.193 1.00 84.31 231 LYS A O 1
ATOM 1798 N N . GLU A 1 232 ? 28.837 -9.743 23.490 1.00 88.12 232 GLU A N 1
ATOM 1799 C CA . GLU A 1 232 ? 28.076 -10.918 23.915 1.00 88.12 232 GLU A CA 1
ATOM 1800 C C . GLU A 1 232 ? 26.778 -11.004 23.101 1.00 88.12 232 GLU A C 1
ATOM 1802 O O . GLU A 1 232 ? 26.040 -10.025 22.976 1.00 88.12 232 GLU A O 1
ATOM 1807 N N . THR A 1 233 ? 26.503 -12.176 22.530 1.00 88.69 233 THR A N 1
ATOM 1808 C CA . THR A 1 233 ? 25.242 -12.499 21.852 1.00 88.69 233 THR A CA 1
ATOM 1809 C C . THR A 1 233 ? 24.582 -13.655 22.590 1.00 88.69 233 THR A C 1
ATOM 1811 O O . THR A 1 233 ? 25.086 -14.777 22.559 1.00 88.69 233 THR A O 1
ATOM 1814 N N . ILE A 1 234 ? 23.452 -13.389 23.241 1.00 90.62 234 ILE A N 1
ATOM 1815 C CA . ILE A 1 234 ? 22.596 -14.415 23.841 1.00 90.62 234 ILE A CA 1
ATOM 1816 C C . ILE A 1 234 ? 21.447 -14.673 22.874 1.00 90.62 234 ILE A C 1
ATOM 1818 O O . ILE A 1 234 ? 20.789 -13.731 22.429 1.00 90.62 234 ILE A O 1
ATOM 1822 N N . VAL A 1 235 ? 21.185 -15.938 22.554 1.00 90.56 235 VAL A N 1
ATOM 1823 C CA . VAL A 1 235 ? 20.014 -16.338 21.769 1.00 90.56 235 VAL A CA 1
ATOM 1824 C C . VAL A 1 235 ? 19.235 -17.411 22.508 1.00 90.56 235 VAL A C 1
ATOM 1826 O O . VAL A 1 235 ? 19.806 -18.412 22.941 1.00 90.56 235 VAL A O 1
ATOM 1829 N N . THR A 1 236 ? 17.929 -17.194 22.618 1.00 92.81 236 THR A N 1
ATOM 1830 C CA . THR A 1 236 ? 16.963 -18.119 23.205 1.00 92.81 236 THR A CA 1
ATOM 1831 C C . THR A 1 236 ? 15.900 -18.453 22.163 1.00 92.81 236 THR A C 1
ATOM 1833 O O . THR A 1 236 ? 15.165 -17.575 21.717 1.00 92.81 236 THR A O 1
ATOM 1836 N N . GLU A 1 237 ? 15.821 -19.724 21.787 1.00 93.69 237 GLU A N 1
ATOM 1837 C CA . GLU A 1 237 ? 14.799 -20.309 20.918 1.00 93.69 237 GLU A CA 1
ATOM 1838 C C . GLU A 1 237 ? 13.861 -21.138 21.803 1.00 93.69 237 GLU A C 1
ATOM 1840 O O . GLU A 1 237 ? 14.290 -22.128 22.394 1.00 93.69 237 GLU A O 1
ATOM 1845 N N . LYS A 1 238 ? 12.600 -20.718 21.941 1.00 94.56 238 LYS A N 1
ATOM 1846 C CA . LYS A 1 238 ? 11.562 -21.438 22.694 1.00 94.56 238 LYS A CA 1
ATOM 1847 C C . LYS A 1 238 ? 10.536 -22.003 21.743 1.00 94.56 238 LYS A C 1
ATOM 1849 O O . LYS A 1 238 ? 10.145 -21.333 20.790 1.00 94.56 238 LYS A O 1
ATOM 1854 N N . LEU A 1 239 ? 10.066 -23.204 22.036 1.00 94.62 239 LEU A N 1
ATOM 1855 C CA . LEU A 1 239 ? 9.154 -23.947 21.188 1.00 94.62 239 LEU A CA 1
ATOM 1856 C C . LEU A 1 239 ? 8.014 -24.506 22.033 1.00 94.62 239 LEU A C 1
ATOM 1858 O O . LEU A 1 239 ? 8.177 -24.860 23.201 1.00 94.62 239 LEU A O 1
ATOM 1862 N N . SER A 1 240 ? 6.821 -24.496 21.458 1.00 92.44 240 SER A N 1
ATOM 1863 C CA . SER A 1 240 ? 5.576 -24.635 22.204 1.00 92.44 240 SER A CA 1
ATOM 1864 C C . SER A 1 240 ? 4.442 -25.105 21.300 1.00 92.44 240 SER A C 1
ATOM 1866 O O . SER A 1 240 ? 4.596 -25.175 20.080 1.00 92.44 240 SER A O 1
ATOM 1868 N N . GLU A 1 241 ? 3.309 -25.441 21.921 1.00 91.31 241 GLU A N 1
ATOM 1869 C CA . GLU A 1 241 ? 2.151 -26.043 21.250 1.00 91.31 241 GLU A CA 1
ATOM 1870 C C . GLU A 1 241 ? 2.535 -27.326 20.480 1.00 91.31 241 GLU A C 1
ATOM 1872 O O . GLU A 1 241 ? 2.457 -27.352 19.251 1.00 91.31 241 GLU A O 1
ATOM 1877 N N . PRO A 1 242 ? 2.992 -28.388 21.183 1.00 91.31 242 PRO A N 1
ATOM 1878 C CA . PRO A 1 242 ? 3.355 -29.654 20.552 1.00 91.31 242 PRO A CA 1
ATOM 1879 C C . PRO A 1 242 ? 2.145 -30.271 19.846 1.00 91.31 242 PRO A C 1
ATOM 1881 O O . PRO A 1 242 ? 1.119 -30.555 20.470 1.00 91.31 242 PRO A O 1
ATOM 1884 N N . HIS A 1 243 ? 2.285 -30.510 18.547 1.00 90.19 243 HIS A N 1
ATOM 1885 C CA . HIS A 1 243 ? 1.305 -31.193 17.719 1.00 90.19 243 HIS A CA 1
ATOM 1886 C C . HIS A 1 243 ? 1.852 -32.545 17.267 1.00 90.19 243 HIS A C 1
ATOM 1888 O O . HIS A 1 243 ? 2.925 -32.639 16.671 1.00 90.19 243 HIS A O 1
ATOM 1894 N N . GLN A 1 244 ? 1.097 -33.595 17.571 1.00 90.12 244 GLN A N 1
ATOM 1895 C CA . GLN A 1 244 ? 1.433 -34.973 17.246 1.00 90.12 244 GLN A CA 1
ATOM 1896 C C . GLN A 1 244 ? 0.960 -35.280 15.817 1.00 90.12 244 GLN A C 1
ATOM 1898 O O . GLN A 1 244 ? -0.236 -35.176 15.552 1.00 90.12 244 GLN A O 1
ATOM 1903 N N . ILE A 1 245 ? 1.875 -35.643 14.914 1.00 85.81 245 ILE A N 1
ATOM 1904 C CA . ILE A 1 245 ? 1.549 -35.951 13.508 1.00 85.81 245 ILE A CA 1
ATOM 1905 C C . ILE A 1 245 ? 1.149 -37.421 13.354 1.00 85.81 245 ILE A C 1
ATOM 1907 O O . ILE A 1 245 ? 0.138 -37.738 12.735 1.00 85.81 245 ILE A O 1
ATOM 1911 N N . ASP A 1 246 ? 1.924 -38.323 13.950 1.00 86.25 246 ASP A N 1
ATOM 1912 C CA . ASP A 1 246 ? 1.641 -39.758 13.993 1.00 86.25 246 ASP A CA 1
ATOM 1913 C C . ASP A 1 246 ? 2.068 -40.340 15.355 1.00 86.25 246 ASP A C 1
ATOM 1915 O O . ASP A 1 246 ? 2.280 -39.594 16.310 1.00 86.25 246 ASP A O 1
ATOM 1919 N N . ALA A 1 247 ? 2.148 -41.664 15.498 1.00 85.31 247 ALA A N 1
ATOM 1920 C CA . ALA A 1 247 ? 2.475 -42.294 16.780 1.00 85.31 247 ALA A CA 1
ATOM 1921 C C . ALA A 1 247 ? 3.857 -41.898 17.343 1.00 85.31 247 ALA A C 1
ATOM 1923 O O . ALA A 1 247 ? 4.027 -41.919 18.563 1.00 85.31 247 ALA A O 1
ATOM 1924 N N . ASP A 1 248 ? 4.801 -41.523 16.475 1.00 89.12 248 ASP A N 1
ATOM 1925 C CA . ASP A 1 248 ? 6.218 -41.363 16.804 1.00 89.12 248 ASP A CA 1
ATOM 1926 C C . ASP A 1 248 ? 6.733 -39.925 16.558 1.00 89.12 248 ASP A C 1
ATOM 1928 O O . ASP A 1 248 ? 7.700 -39.511 17.197 1.00 89.12 248 ASP A O 1
ATOM 1932 N N . HIS A 1 249 ? 6.075 -39.135 15.695 1.00 91.25 249 HIS A N 1
ATOM 1933 C CA . HIS A 1 249 ? 6.547 -37.804 15.275 1.00 91.25 249 HIS A CA 1
ATOM 1934 C C . HIS A 1 249 ? 5.734 -36.621 15.836 1.00 91.25 249 HIS A C 1
ATOM 1936 O O . HIS A 1 249 ? 4.498 -36.602 15.798 1.00 91.25 249 HIS A O 1
ATOM 1942 N N . VAL A 1 250 ? 6.447 -35.574 16.270 1.00 92.31 250 VAL A N 1
ATOM 1943 C CA . VAL A 1 250 ? 5.916 -34.341 16.876 1.00 92.31 250 VAL A CA 1
ATOM 1944 C C . VAL A 1 250 ? 6.524 -33.084 16.234 1.00 92.31 250 VAL A C 1
ATOM 1946 O O . VAL A 1 250 ? 7.673 -33.080 15.786 1.00 92.31 250 VAL A O 1
ATOM 1949 N N . VAL A 1 251 ? 5.755 -31.993 16.190 1.00 92.12 251 VAL A N 1
ATOM 1950 C CA . VAL A 1 251 ? 6.204 -30.667 15.724 1.00 92.12 251 VAL A CA 1
ATOM 1951 C C . VAL A 1 251 ? 5.696 -29.545 16.642 1.00 92.12 251 VAL A C 1
ATOM 1953 O O . VAL A 1 251 ? 4.593 -29.658 17.179 1.00 92.12 251 VAL A O 1
ATOM 1956 N N . PRO A 1 252 ? 6.436 -28.435 16.808 1.00 93.75 252 PRO A N 1
ATOM 1957 C CA . PRO A 1 252 ? 5.953 -27.255 17.523 1.00 93.75 252 PRO A CA 1
ATOM 1958 C C . PRO A 1 252 ? 5.078 -26.383 16.611 1.00 93.75 252 PRO A C 1
ATOM 1960 O O . PRO A 1 252 ? 5.496 -26.035 15.505 1.00 93.75 252 PRO A O 1
ATOM 1963 N N . LEU A 1 253 ? 3.886 -25.975 17.057 1.00 92.25 253 LEU A N 1
ATOM 1964 C CA . LEU A 1 253 ? 3.070 -25.002 16.313 1.00 92.25 253 LEU A CA 1
ATOM 1965 C C . LEU A 1 253 ? 3.445 -23.543 16.607 1.00 92.25 253 LEU A C 1
ATOM 1967 O O . LEU A 1 253 ? 3.042 -22.669 15.846 1.00 92.25 253 LEU A O 1
ATOM 1971 N N . HIS A 1 254 ? 4.230 -23.254 17.648 1.00 91.94 254 HIS A N 1
ATOM 1972 C CA . HIS A 1 254 ? 4.665 -21.889 17.960 1.00 91.94 254 HIS A CA 1
ATOM 1973 C C . HIS A 1 254 ? 6.122 -21.822 18.449 1.00 91.94 254 HIS A C 1
ATOM 1975 O O . HIS A 1 254 ? 6.520 -22.575 19.346 1.00 91.94 254 HIS A O 1
ATOM 1981 N N . VAL A 1 255 ? 6.897 -20.893 17.876 1.00 91.69 255 VAL A N 1
ATOM 1982 C CA . VAL A 1 255 ? 8.328 -20.665 18.130 1.00 91.69 255 VAL A CA 1
ATOM 1983 C C . VAL A 1 255 ? 8.603 -19.183 18.422 1.00 91.69 255 VAL A C 1
ATOM 1985 O O . VAL A 1 255 ? 8.384 -18.325 17.570 1.00 91.69 255 VAL A O 1
ATOM 1988 N N . GLU A 1 256 ? 9.159 -18.884 19.599 1.00 90.69 256 GLU A N 1
ATOM 1989 C CA . GLU A 1 256 ? 9.699 -17.562 19.955 1.00 90.69 256 GLU A CA 1
ATOM 1990 C C . GLU A 1 256 ? 11.231 -17.602 19.846 1.00 90.69 256 GLU A C 1
ATOM 1992 O O . GLU A 1 256 ? 11.878 -18.389 20.537 1.00 90.69 256 GLU A O 1
ATOM 1997 N N . ALA A 1 257 ? 11.833 -16.730 19.034 1.00 89.62 257 ALA A N 1
ATOM 1998 C CA . ALA A 1 257 ? 13.289 -16.615 18.922 1.00 89.62 257 ALA A CA 1
ATOM 1999 C C . ALA A 1 257 ? 13.759 -15.213 19.342 1.00 89.62 257 ALA A C 1
ATOM 2001 O O . ALA A 1 257 ? 13.571 -14.231 18.622 1.00 89.62 257 ALA A O 1
ATOM 2002 N N . ILE A 1 258 ? 14.385 -15.121 20.517 1.00 88.50 258 ILE A N 1
ATOM 2003 C CA . ILE A 1 258 ? 14.923 -13.886 21.100 1.00 88.50 258 ILE A CA 1
ATOM 2004 C C . ILE A 1 258 ? 16.440 -13.860 20.908 1.00 88.50 258 ILE A C 1
ATOM 2006 O O . ILE A 1 258 ? 17.131 -14.796 21.298 1.00 88.50 258 ILE A O 1
ATOM 2010 N N . ARG A 1 259 ? 16.977 -12.757 20.387 1.00 87.19 259 ARG A N 1
ATOM 2011 C CA . ARG A 1 259 ? 18.413 -12.464 20.298 1.00 87.19 259 ARG A CA 1
ATOM 2012 C C . ARG A 1 259 ? 18.703 -11.168 21.047 1.00 87.19 259 ARG A C 1
ATOM 2014 O O . ARG A 1 259 ? 18.194 -10.119 20.666 1.00 87.19 259 ARG A O 1
ATOM 2021 N N . GLN A 1 260 ? 19.522 -11.240 22.088 1.00 87.56 260 GLN A N 1
ATOM 2022 C CA . GLN A 1 260 ? 20.007 -10.096 22.858 1.00 87.56 260 GLN A CA 1
ATOM 2023 C C . GLN A 1 260 ? 21.490 -9.884 22.556 1.00 87.56 260 GLN A C 1
ATOM 2025 O O . GLN A 1 260 ? 22.284 -10.821 22.644 1.00 87.56 260 GLN A O 1
ATOM 2030 N N . GLU A 1 261 ? 21.869 -8.659 22.207 1.00 85.31 261 GLU A N 1
ATOM 2031 C CA . GLU A 1 261 ? 23.262 -8.281 21.988 1.00 85.31 261 GLU A CA 1
ATOM 2032 C C . GLU A 1 261 ? 23.705 -7.205 22.977 1.00 85.31 261 GLU A C 1
ATOM 2034 O O . GLU A 1 261 ? 23.110 -6.126 23.048 1.00 85.31 261 GLU A O 1
ATOM 2039 N N . ARG A 1 262 ? 24.799 -7.496 23.689 1.00 83.62 262 ARG A N 1
ATOM 2040 C CA . ARG A 1 262 ? 25.488 -6.561 24.581 1.00 83.62 262 ARG A CA 1
ATOM 2041 C C . ARG A 1 262 ? 26.829 -6.190 23.974 1.00 83.62 262 ARG A C 1
ATOM 2043 O O . ARG A 1 262 ? 27.635 -7.064 23.659 1.00 83.62 262 ARG A O 1
ATOM 2050 N N . GLU A 1 263 ? 27.068 -4.895 23.816 1.00 76.12 263 GLU A N 1
ATOM 2051 C CA . GLU A 1 263 ? 28.342 -4.344 23.351 1.00 76.12 263 GLU A CA 1
ATOM 2052 C C . GLU A 1 263 ? 28.955 -3.524 24.489 1.00 76.12 263 GLU A C 1
ATOM 2054 O O . GLU A 1 263 ? 28.365 -2.540 24.947 1.00 76.12 263 GLU A O 1
ATOM 2059 N N . SER A 1 264 ? 30.143 -3.924 24.938 1.00 63.31 264 SER A N 1
ATOM 2060 C CA . SER A 1 264 ? 30.994 -3.078 25.769 1.00 63.31 264 SER A CA 1
ATOM 2061 C C . SER A 1 264 ? 31.907 -2.272 24.851 1.00 63.31 264 SER A C 1
ATOM 2063 O O . SER A 1 264 ? 32.494 -2.796 23.907 1.00 63.31 264 SER A O 1
ATOM 2065 N N . LYS A 1 265 ? 32.050 -0.973 25.122 1.00 56.47 265 LYS A N 1
ATOM 2066 C CA . LYS A 1 265 ? 33.078 -0.156 24.476 1.00 56.47 265 LYS A CA 1
ATOM 2067 C C . LYS A 1 265 ? 33.813 0.659 25.521 1.00 56.47 265 LYS A C 1
ATOM 2069 O O . LYS A 1 265 ? 33.228 1.506 26.191 1.00 56.47 265 LYS A O 1
ATOM 2074 N N . ASN A 1 266 ? 35.109 0.393 25.667 1.00 56.47 266 ASN A N 1
ATOM 2075 C CA . ASN A 1 266 ? 35.961 0.990 26.700 1.00 56.47 266 ASN A CA 1
ATOM 2076 C C . ASN A 1 266 ? 35.361 0.830 28.119 1.00 56.47 266 ASN A C 1
ATOM 2078 O O . ASN A 1 266 ? 35.342 1.780 28.904 1.00 56.47 266 ASN A O 1
ATOM 2082 N N . GLY A 1 267 ? 34.804 -0.350 28.423 1.00 56.53 267 GLY A N 1
ATOM 2083 C CA . GLY A 1 267 ? 34.190 -0.664 29.720 1.00 56.53 267 GLY A CA 1
ATOM 2084 C C . GLY A 1 267 ? 32.856 0.037 30.008 1.00 56.53 267 GLY A C 1
ATOM 2085 O O . GLY A 1 267 ? 32.369 -0.040 31.132 1.00 56.53 267 GLY A O 1
ATOM 2086 N N . HIS A 1 268 ? 32.268 0.723 29.024 1.00 48.44 268 HIS A N 1
ATOM 2087 C CA . HIS A 1 268 ? 30.932 1.309 29.123 1.00 48.44 268 HIS A CA 1
ATOM 2088 C C . HIS A 1 268 ? 29.942 0.454 28.327 1.00 48.44 268 HIS A C 1
ATOM 2090 O O . HIS A 1 268 ? 30.208 0.107 27.173 1.00 48.44 268 HIS A O 1
ATOM 2096 N N . LEU A 1 269 ? 28.805 0.128 28.943 1.00 52.31 269 LEU A N 1
ATOM 2097 C CA . LEU A 1 269 ? 27.695 -0.555 28.280 1.00 52.31 269 LEU A CA 1
ATOM 2098 C C . LEU A 1 269 ? 27.016 0.393 27.283 1.00 52.31 269 LEU A C 1
ATOM 2100 O O . LEU A 1 269 ? 26.689 1.532 27.624 1.00 52.31 269 LEU A O 1
ATOM 2104 N N . LYS A 1 270 ? 26.777 -0.098 26.067 1.00 57.62 270 LYS A N 1
ATOM 2105 C CA . LYS A 1 270 ? 25.757 0.444 25.159 1.00 57.62 270 LYS A CA 1
ATOM 2106 C C . LYS A 1 270 ? 24.356 0.010 25.607 1.00 57.62 270 LYS A C 1
ATOM 2108 O O . LYS A 1 270 ? 24.210 -0.817 26.501 1.00 57.62 270 LYS A O 1
ATOM 2113 N N . GLU A 1 271 ? 23.327 0.548 24.959 1.00 57.06 271 GLU A N 1
ATOM 2114 C CA . GLU A 1 271 ? 21.961 0.030 25.089 1.00 57.06 271 GLU A CA 1
ATOM 2115 C C . GLU A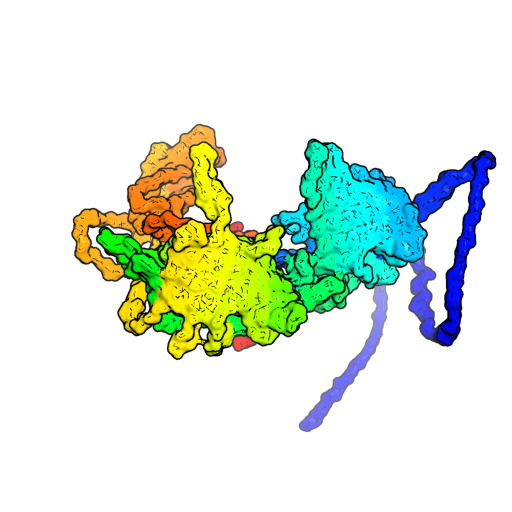 1 271 ? 21.884 -1.417 24.558 1.00 57.06 271 GLU A C 1
ATOM 2117 O O . GLU A 1 271 ? 22.290 -1.683 23.422 1.00 57.06 271 GLU A O 1
ATOM 2122 N N . ASP A 1 272 ? 21.369 -2.345 25.375 1.00 68.12 272 ASP A N 1
ATOM 2123 C CA . ASP A 1 272 ? 21.160 -3.754 25.007 1.00 68.12 272 ASP A CA 1
ATOM 2124 C C . ASP A 1 272 ? 20.215 -3.841 23.794 1.00 68.12 272 ASP A C 1
ATOM 2126 O O . ASP A 1 272 ? 19.032 -3.494 23.870 1.00 68.12 272 ASP A O 1
ATOM 2130 N N . THR A 1 273 ? 20.713 -4.344 22.662 1.00 73.56 273 THR A N 1
ATOM 2131 C CA . THR A 1 273 ? 19.903 -4.466 21.440 1.00 73.56 273 THR A CA 1
ATOM 2132 C C . THR A 1 273 ? 19.211 -5.822 21.407 1.00 73.56 273 THR A C 1
ATOM 2134 O O . THR A 1 273 ? 19.836 -6.861 21.201 1.00 73.56 273 THR A O 1
ATOM 2137 N N . THR A 1 274 ? 17.893 -5.816 21.616 1.00 80.06 274 THR A N 1
ATOM 2138 C CA . THR A 1 274 ? 17.054 -7.021 21.561 1.00 80.06 274 THR A CA 1
ATOM 2139 C C . THR A 1 274 ? 16.316 -7.108 20.227 1.00 80.06 274 THR A C 1
ATOM 2141 O O . THR A 1 274 ? 15.692 -6.150 19.780 1.00 80.06 274 THR A O 1
ATOM 2144 N N . SER A 1 275 ? 16.353 -8.280 19.601 1.00 81.06 275 SER A N 1
ATOM 2145 C CA . SER A 1 275 ? 15.525 -8.664 18.455 1.00 81.06 275 SER A CA 1
ATOM 2146 C C . SER A 1 275 ? 14.666 -9.864 18.855 1.00 81.06 275 SER A C 1
ATOM 2148 O O . SER A 1 275 ? 15.185 -10.800 19.460 1.00 81.06 275 SER A O 1
ATOM 2150 N N . ARG A 1 276 ? 13.374 -9.862 18.518 1.00 84.25 276 ARG A N 1
ATOM 2151 C CA . ARG A 1 276 ? 12.467 -11.005 18.708 1.00 84.25 276 ARG A CA 1
ATOM 2152 C C . ARG A 1 276 ? 11.807 -11.350 17.380 1.00 84.25 276 ARG A C 1
ATOM 2154 O O . ARG A 1 276 ? 11.333 -10.452 16.687 1.00 84.25 276 ARG A O 1
ATOM 2161 N N . PHE A 1 277 ? 11.758 -12.640 17.084 1.00 86.06 277 PHE A N 1
ATOM 2162 C CA . PHE A 1 277 ? 10.853 -13.237 16.114 1.00 86.06 277 PHE A CA 1
ATOM 2163 C C . PHE A 1 277 ? 9.838 -14.109 16.851 1.00 86.06 277 PHE A C 1
ATOM 2165 O O . PHE A 1 277 ? 10.115 -14.621 17.939 1.00 86.06 277 PHE A O 1
ATOM 2172 N N . ASP A 1 278 ? 8.659 -14.228 16.263 1.00 86.06 278 ASP A N 1
ATOM 2173 C CA . ASP A 1 278 ? 7.463 -14.784 16.882 1.00 86.06 278 ASP A CA 1
ATOM 2174 C C . ASP A 1 278 ? 6.701 -15.498 15.766 1.00 86.06 278 ASP A C 1
ATOM 2176 O O . ASP A 1 278 ? 6.144 -14.851 14.883 1.00 86.06 278 ASP A O 1
ATOM 2180 N N . TRP A 1 279 ? 6.806 -16.821 15.688 1.00 89.38 279 TRP A N 1
ATOM 2181 C CA . TRP A 1 279 ? 6.343 -17.566 14.521 1.00 89.38 279 TRP A CA 1
ATOM 2182 C C . TRP A 1 279 ? 5.395 -18.673 14.913 1.00 89.38 279 TRP A C 1
ATOM 2184 O O . TRP A 1 279 ? 5.748 -19.602 15.637 1.00 89.38 279 TRP A O 1
ATOM 2194 N N . ALA A 1 280 ? 4.203 -18.606 14.342 1.00 89.75 280 ALA A N 1
ATOM 2195 C CA . ALA A 1 280 ? 3.281 -19.713 14.321 1.00 89.75 280 ALA A CA 1
ATOM 2196 C C . ALA A 1 280 ? 3.449 -20.535 13.043 1.00 89.75 280 ALA A C 1
ATOM 2198 O O . ALA A 1 280 ? 3.704 -20.015 11.953 1.00 89.75 280 ALA A O 1
ATOM 2199 N N . PHE A 1 281 ? 3.226 -21.829 13.198 1.00 90.19 281 PHE A N 1
ATOM 2200 C CA . PHE A 1 281 ? 3.258 -22.847 12.167 1.00 90.19 281 PHE A CA 1
ATOM 2201 C C . PHE A 1 281 ? 1.905 -23.564 12.124 1.00 90.19 281 PHE A C 1
ATOM 2203 O O . PHE A 1 281 ? 1.089 -23.475 13.048 1.00 90.19 281 PHE A O 1
ATOM 2210 N N . ARG A 1 282 ? 1.656 -24.262 11.019 1.00 88.12 282 ARG A N 1
ATOM 2211 C CA . ARG A 1 282 ? 0.473 -25.090 10.805 1.00 88.12 282 ARG A CA 1
ATOM 2212 C C . ARG A 1 282 ? 0.896 -26.455 10.300 1.00 88.12 282 ARG A C 1
ATOM 2214 O O . ARG A 1 282 ? 1.774 -26.554 9.443 1.00 88.12 282 ARG A O 1
ATOM 2221 N N . VAL A 1 283 ? 0.223 -27.486 10.798 1.00 88.19 283 VAL A N 1
ATOM 2222 C CA . VAL A 1 283 ? 0.241 -28.811 10.177 1.00 88.19 283 VAL A CA 1
ATOM 2223 C C . VAL A 1 283 ? -0.942 -28.940 9.228 1.00 88.19 283 VAL A C 1
ATOM 2225 O O . VAL A 1 283 ? -2.089 -28.675 9.598 1.00 88.19 283 VAL A O 1
ATOM 2228 N N . TYR A 1 284 ? -0.622 -29.351 8.006 1.00 84.62 284 TYR A N 1
ATOM 2229 C CA . TYR A 1 284 ? -1.552 -29.748 6.959 1.00 84.62 284 TYR A CA 1
ATOM 2230 C C . TYR A 1 284 ? -1.404 -31.264 6.757 1.00 84.62 284 TYR A C 1
ATOM 2232 O O . TYR A 1 284 ? -0.291 -31.750 6.551 1.00 84.62 284 TYR A O 1
ATOM 2240 N N . GLU A 1 285 ? -2.489 -32.033 6.837 1.00 78.06 285 GLU A N 1
ATOM 2241 C CA . GLU A 1 285 ? -2.467 -33.485 6.565 1.00 78.06 285 GLU A CA 1
ATOM 2242 C C . GLU A 1 285 ? -1.833 -33.796 5.187 1.00 78.06 285 GLU A C 1
ATOM 2244 O O . GLU A 1 285 ? -2.155 -33.099 4.222 1.00 78.06 285 GLU A O 1
ATOM 2249 N N . PRO A 1 286 ? -0.966 -34.822 5.042 1.00 79.06 286 PRO A N 1
ATOM 2250 C CA . PRO A 1 286 ? -0.620 -35.874 6.006 1.00 79.06 286 PRO A CA 1
ATOM 2251 C C . PRO A 1 286 ? 0.622 -35.553 6.874 1.00 79.06 286 PRO A C 1
ATOM 2253 O O . PRO A 1 286 ? 1.495 -36.402 7.052 1.00 79.06 286 PRO A O 1
ATOM 2256 N N . GLY A 1 287 ? 0.754 -34.318 7.376 1.00 82.31 287 GLY A N 1
ATOM 2257 C CA . GLY A 1 287 ? 1.812 -33.922 8.320 1.00 82.31 287 GLY A CA 1
ATOM 2258 C C . GLY A 1 287 ? 2.787 -32.853 7.810 1.00 82.31 287 GLY A C 1
ATOM 2259 O O . GLY A 1 287 ? 3.861 -32.672 8.382 1.00 82.31 287 GLY A O 1
ATOM 2260 N N . LEU A 1 288 ? 2.470 -32.152 6.719 1.00 87.94 288 LEU A N 1
ATOM 2261 C CA . LEU A 1 288 ? 3.288 -31.050 6.219 1.00 87.94 288 LEU A CA 1
ATOM 2262 C C . LEU A 1 288 ? 3.260 -29.882 7.217 1.00 87.94 288 LEU A C 1
ATOM 2264 O O . LEU A 1 288 ? 2.253 -29.187 7.349 1.00 87.94 288 LEU A O 1
ATOM 2268 N N . TRP A 1 289 ? 4.383 -29.661 7.897 1.00 90.44 289 TRP A N 1
ATOM 2269 C CA . TRP A 1 289 ? 4.609 -28.520 8.781 1.00 90.44 289 TRP A CA 1
ATOM 2270 C C . TRP A 1 289 ? 5.165 -27.334 7.983 1.00 90.44 289 TRP A C 1
ATOM 2272 O O . TRP A 1 289 ? 6.233 -27.429 7.373 1.00 90.44 289 TRP A O 1
ATOM 2282 N N . LEU A 1 290 ? 4.435 -26.219 7.985 1.00 90.50 290 LEU A N 1
ATOM 2283 C CA . LEU A 1 290 ? 4.813 -24.966 7.325 1.00 90.50 290 LEU A CA 1
ATOM 2284 C C . LEU A 1 290 ? 4.556 -23.770 8.235 1.00 90.50 290 LEU A C 1
ATOM 2286 O O . LEU A 1 290 ? 3.733 -23.832 9.147 1.00 90.50 290 LEU A O 1
ATOM 2290 N N . PHE A 1 291 ? 5.232 -22.661 7.945 1.00 91.50 291 PHE A N 1
ATOM 2291 C CA . PHE A 1 291 ? 4.896 -21.352 8.496 1.00 91.50 291 PHE A CA 1
ATOM 2292 C C . PHE A 1 291 ? 3.399 -21.038 8.300 1.00 91.50 291 PHE A C 1
ATOM 2294 O O . PHE A 1 291 ? 2.821 -21.336 7.256 1.00 91.50 291 PHE A O 1
ATOM 2301 N N . ASP A 1 292 ? 2.761 -20.454 9.312 1.00 87.69 292 ASP A N 1
ATOM 2302 C CA . ASP A 1 292 ? 1.367 -20.004 9.260 1.00 87.69 292 ASP A CA 1
ATOM 2303 C C . ASP A 1 292 ? 1.326 -18.479 9.231 1.00 87.69 292 ASP A C 1
ATOM 2305 O O . ASP A 1 292 ? 0.876 -17.894 8.246 1.00 87.69 292 ASP A O 1
ATOM 2309 N N . ALA A 1 293 ? 1.836 -17.846 10.293 1.00 87.00 293 ALA A N 1
ATOM 2310 C CA . ALA A 1 293 ? 1.888 -16.399 10.428 1.00 87.00 293 ALA A CA 1
ATOM 2311 C C . ALA A 1 293 ? 2.916 -15.919 11.471 1.00 87.00 293 ALA A C 1
ATOM 2313 O O . ALA A 1 293 ? 3.250 -16.628 12.419 1.00 87.00 293 ALA A O 1
ATOM 2314 N N . GLU A 1 294 ? 3.365 -14.674 11.319 1.00 83.38 294 GLU A N 1
ATOM 2315 C CA . GLU A 1 294 ? 4.140 -13.913 12.306 1.00 83.38 294 GLU A CA 1
ATOM 2316 C C . GLU A 1 294 ? 3.235 -12.835 12.927 1.00 83.38 294 GLU A C 1
ATOM 2318 O O . GLU A 1 294 ? 2.808 -11.926 12.204 1.00 83.38 294 GLU A O 1
ATOM 2323 N N . PRO A 1 295 ? 2.916 -12.893 14.232 1.00 71.25 295 PRO A N 1
ATOM 2324 C CA . PRO A 1 295 ? 2.216 -11.817 14.926 1.00 71.25 295 PRO A CA 1
ATOM 2325 C C . PRO A 1 295 ? 2.986 -10.491 14.878 1.00 71.25 295 PRO A C 1
ATOM 2327 O O . PRO A 1 295 ? 4.194 -10.431 15.109 1.00 71.25 295 PRO A O 1
ATOM 2330 N N . THR A 1 296 ? 2.285 -9.383 14.632 1.00 64.44 296 THR A N 1
ATOM 2331 C CA . THR A 1 296 ? 2.866 -8.049 14.854 1.00 64.44 296 THR A CA 1
ATOM 2332 C C . THR A 1 296 ? 3.075 -7.793 16.350 1.00 64.44 296 THR A C 1
ATOM 2334 O O . THR A 1 296 ? 2.382 -8.357 17.194 1.00 64.44 296 THR A O 1
ATOM 2337 N N . ALA A 1 297 ? 3.989 -6.883 16.702 1.00 52.78 297 ALA A N 1
ATOM 2338 C CA . ALA A 1 297 ? 4.405 -6.611 18.087 1.00 52.78 297 ALA A CA 1
ATOM 2339 C C . ALA A 1 297 ? 3.297 -6.101 19.045 1.00 52.78 297 ALA A C 1
ATOM 2341 O O . ALA A 1 297 ? 3.552 -5.937 20.235 1.00 52.78 297 ALA A O 1
ATOM 2342 N N . ALA A 1 298 ? 2.084 -5.840 18.545 1.00 51.12 298 ALA A N 1
ATOM 2343 C CA . ALA A 1 298 ? 0.902 -5.527 19.352 1.00 51.12 298 ALA A CA 1
ATOM 2344 C C . ALA A 1 298 ? 0.024 -6.757 19.671 1.00 51.12 298 ALA A C 1
ATOM 2346 O O . ALA A 1 298 ? -0.940 -6.630 20.420 1.00 51.12 298 ALA A O 1
ATOM 2347 N N . GLY A 1 299 ? 0.312 -7.926 19.086 1.00 55.28 299 GLY A N 1
ATOM 2348 C CA . GLY A 1 299 ? -0.503 -9.136 19.226 1.00 55.28 299 GLY A CA 1
ATOM 2349 C C . GLY A 1 299 ? -1.885 -9.050 18.566 1.00 55.28 299 GLY A C 1
ATOM 2350 O O . GLY A 1 299 ? -2.733 -9.885 18.859 1.00 55.28 299 GLY A O 1
ATOM 2351 N N . THR A 1 300 ? -2.138 -8.049 17.709 1.00 54.22 300 THR A N 1
ATOM 2352 C CA . THR A 1 300 ? -3.457 -7.842 17.086 1.00 54.22 300 THR A CA 1
ATOM 2353 C C . THR A 1 300 ? -3.484 -8.101 15.588 1.00 54.22 300 THR A C 1
ATOM 2355 O O . THR A 1 300 ? -4.366 -8.824 15.154 1.00 54.22 300 THR A O 1
ATOM 2358 N N . ALA A 1 301 ? -2.529 -7.600 14.799 1.00 61.56 301 ALA A N 1
ATOM 2359 C CA . ALA A 1 301 ? -2.456 -7.854 13.354 1.00 61.56 301 ALA A CA 1
ATOM 2360 C C . ALA A 1 301 ? -1.449 -8.964 13.005 1.00 61.56 301 ALA A C 1
ATOM 2362 O O . ALA A 1 301 ? -0.453 -9.153 13.712 1.00 61.56 301 ALA A O 1
ATOM 2363 N N . ILE A 1 302 ? -1.677 -9.656 11.887 1.00 68.31 302 ILE A N 1
ATOM 2364 C CA . ILE A 1 302 ? -0.711 -10.578 11.270 1.00 68.31 302 ILE A CA 1
ATOM 2365 C C . ILE A 1 302 ? 0.269 -9.774 10.403 1.00 68.31 302 ILE A C 1
ATOM 2367 O O . ILE A 1 302 ? -0.139 -8.860 9.692 1.00 68.31 302 ILE A O 1
ATOM 2371 N N . GLY A 1 303 ? 1.562 -10.089 10.500 1.00 70.00 303 GLY A N 1
ATOM 2372 C CA . GLY A 1 303 ? 2.630 -9.430 9.754 1.00 70.00 303 GLY A CA 1
ATOM 2373 C C . GLY A 1 303 ? 2.969 -10.147 8.448 1.00 70.00 303 GLY A C 1
ATOM 2374 O O . GLY A 1 303 ? 2.718 -9.620 7.374 1.00 70.00 303 GLY A O 1
ATOM 2375 N N . TYR A 1 304 ? 3.565 -11.333 8.537 1.00 81.06 304 TYR A N 1
ATOM 2376 C CA . TYR A 1 304 ? 3.782 -12.217 7.383 1.00 81.06 304 TYR A CA 1
ATOM 2377 C C . TYR A 1 304 ? 2.896 -13.450 7.544 1.00 81.06 304 TYR A C 1
ATOM 2379 O O . TYR A 1 304 ? 2.683 -13.865 8.684 1.00 81.06 304 TYR A O 1
ATOM 2387 N N . HIS A 1 305 ? 2.433 -14.071 6.458 1.00 85.94 305 HIS A N 1
ATOM 2388 C CA . HIS A 1 305 ? 1.683 -15.334 6.530 1.00 85.94 305 HIS A CA 1
ATOM 2389 C C . HIS A 1 305 ? 1.738 -16.163 5.247 1.00 85.94 305 HIS A C 1
ATOM 2391 O O . HIS A 1 305 ? 2.164 -15.678 4.197 1.00 85.94 305 HIS A O 1
ATOM 2397 N N . LEU A 1 306 ? 1.297 -17.422 5.339 1.00 87.00 306 LEU A N 1
ATOM 2398 C CA . LEU A 1 306 ? 1.019 -18.266 4.177 1.00 87.00 306 LEU A CA 1
ATOM 2399 C C . LEU A 1 306 ? -0.481 -18.359 3.877 1.00 87.00 306 LEU A C 1
ATOM 2401 O O . LEU A 1 306 ? -1.324 -18.451 4.770 1.00 87.00 306 LEU A O 1
ATOM 2405 N N . GLU A 1 307 ? -0.792 -18.420 2.588 1.00 84.62 307 GLU A N 1
ATOM 2406 C CA . GLU A 1 307 ? -2.113 -18.695 2.027 1.00 84.62 307 GLU A CA 1
ATOM 2407 C C . GLU A 1 307 ? -2.006 -19.746 0.920 1.00 84.62 307 GLU A C 1
ATOM 2409 O O . GLU A 1 307 ? -0.913 -20.046 0.438 1.00 84.62 307 GLU A O 1
ATOM 2414 N N . ASN A 1 308 ? -3.150 -20.249 0.443 1.00 82.12 308 ASN A N 1
ATOM 2415 C CA . ASN A 1 308 ? -3.225 -21.108 -0.746 1.00 82.12 308 ASN A CA 1
ATOM 2416 C C . ASN A 1 308 ? -2.283 -22.329 -0.675 1.00 82.12 308 ASN A C 1
ATOM 2418 O O . ASN A 1 308 ? -1.701 -22.730 -1.685 1.00 82.12 308 ASN A O 1
ATOM 2422 N N . VAL A 1 309 ? -2.101 -22.887 0.530 1.00 84.00 309 VAL A N 1
ATOM 2423 C CA . VAL A 1 309 ? -1.314 -24.106 0.740 1.00 84.00 309 VAL A CA 1
ATOM 2424 C C . VAL A 1 309 ? -2.082 -25.283 0.153 1.00 84.00 309 VAL A C 1
ATOM 2426 O O . VAL A 1 309 ? -3.193 -25.583 0.587 1.00 84.00 309 VAL A O 1
ATOM 2429 N N . VAL A 1 310 ? -1.488 -25.921 -0.850 1.00 84.44 310 VAL A N 1
ATOM 2430 C CA . VAL A 1 310 ? -2.083 -27.013 -1.625 1.00 84.44 310 VAL A CA 1
ATOM 2431 C C . VAL A 1 310 ? -1.059 -28.144 -1.708 1.00 84.44 310 VAL A C 1
ATOM 2433 O O . VAL A 1 310 ? 0.079 -27.906 -2.122 1.00 84.44 310 VAL A O 1
ATOM 2436 N N . ILE A 1 311 ? -1.457 -29.342 -1.271 1.00 81.38 311 ILE A N 1
ATOM 2437 C CA . ILE A 1 311 ? -0.630 -30.557 -1.235 1.00 81.38 311 ILE A CA 1
ATOM 2438 C C . ILE A 1 311 ? -1.012 -31.444 -2.419 1.00 81.38 311 ILE A C 1
ATOM 2440 O O . ILE A 1 311 ? -2.181 -31.794 -2.605 1.00 81.38 311 ILE A O 1
ATOM 2444 N N . ASP A 1 312 ? -0.002 -31.767 -3.228 1.00 71.75 312 ASP A N 1
ATOM 2445 C CA . ASP A 1 312 ? -0.143 -32.281 -4.589 1.00 71.75 312 ASP A CA 1
ATOM 2446 C C . ASP A 1 312 ? -1.117 -31.459 -5.456 1.00 71.75 312 ASP A C 1
ATOM 2448 O O . ASP A 1 312 ? -1.565 -30.378 -5.084 1.00 71.75 312 ASP A O 1
ATOM 2452 N N . TYR A 1 313 ? -1.432 -31.923 -6.665 1.00 62.03 313 TYR A N 1
ATOM 2453 C CA . TYR A 1 313 ? -2.393 -31.251 -7.551 1.00 62.03 313 TYR A CA 1
ATOM 2454 C C . TYR A 1 313 ? -3.844 -31.653 -7.227 1.00 62.03 313 TYR A C 1
ATOM 2456 O O . TYR A 1 313 ? -4.644 -31.898 -8.127 1.00 62.03 313 TYR A O 1
ATOM 2464 N N . SER A 1 314 ? -4.164 -31.765 -5.933 1.00 55.47 314 SER A N 1
ATOM 2465 C CA . SER A 1 314 ? -5.515 -32.030 -5.431 1.00 55.47 314 SER A CA 1
ATOM 2466 C C . SER A 1 314 ? -6.204 -30.719 -5.029 1.00 55.47 314 SER A C 1
ATOM 2468 O O . SER A 1 314 ? -5.555 -29.801 -4.532 1.00 55.47 314 SER A O 1
ATOM 2470 N N . GLU A 1 315 ? -7.507 -30.590 -5.295 1.00 49.25 315 GLU A N 1
ATOM 2471 C CA . GLU A 1 315 ? -8.229 -29.316 -5.111 1.00 49.25 315 GLU A CA 1
ATOM 2472 C C . GLU A 1 315 ? -8.793 -29.120 -3.691 1.00 49.25 315 GLU A C 1
ATOM 2474 O O . GLU A 1 315 ? -9.190 -28.009 -3.342 1.00 49.25 315 GLU A O 1
ATOM 2479 N N . GLU A 1 316 ? -8.817 -30.162 -2.851 1.00 46.75 316 GLU A N 1
ATOM 2480 C CA . GLU A 1 316 ? -9.410 -30.094 -1.508 1.00 46.75 316 GLU A CA 1
ATOM 2481 C C . GLU A 1 316 ? -8.358 -29.806 -0.412 1.00 46.75 316 GLU A C 1
ATOM 2483 O O . GLU A 1 316 ? -7.440 -30.604 -0.209 1.00 46.75 316 GLU A O 1
ATOM 2488 N N . PRO A 1 317 ? -8.480 -28.695 0.345 1.00 47.41 317 PRO A N 1
ATOM 2489 C CA . PRO A 1 317 ? -7.557 -28.376 1.430 1.00 47.41 317 PRO A CA 1
ATOM 2490 C C . PRO A 1 317 ? -7.802 -29.280 2.646 1.00 47.41 317 PRO A C 1
ATOM 2492 O O . PRO A 1 317 ? -8.848 -29.226 3.295 1.00 47.41 317 PRO A O 1
ATOM 2495 N N . VAL A 1 318 ? -6.801 -30.094 2.972 1.00 53.47 318 VAL A N 1
ATOM 2496 C CA . VAL A 1 318 ? -6.863 -31.109 4.034 1.00 53.47 318 VAL A CA 1
ATOM 2497 C C . VAL A 1 318 ? -6.774 -30.485 5.443 1.00 53.47 318 VAL A C 1
ATOM 2499 O O . VAL A 1 318 ? -6.392 -29.322 5.583 1.00 53.47 318 VAL A O 1
ATOM 2502 N N . LEU A 1 319 ? -7.167 -31.236 6.486 1.00 56.44 319 LEU A N 1
ATOM 2503 C CA . LEU A 1 319 ? -7.373 -30.758 7.869 1.00 56.44 319 LEU A CA 1
ATOM 2504 C C . LEU A 1 319 ? -6.188 -29.955 8.441 1.00 56.44 319 LEU A C 1
ATOM 2506 O O . LEU A 1 319 ? -5.021 -30.243 8.178 1.00 56.44 319 LEU A O 1
ATOM 2510 N N . GLN A 1 320 ? -6.525 -28.928 9.230 1.00 65.81 320 GLN A N 1
ATOM 2511 C CA . GLN A 1 320 ? -5.655 -27.779 9.495 1.00 65.81 320 GLN A CA 1
ATOM 2512 C C . GLN A 1 320 ? -5.468 -27.508 10.993 1.00 65.81 320 GLN A C 1
ATOM 2514 O O . GLN A 1 320 ? -6.312 -26.873 11.628 1.00 65.81 320 GLN A O 1
ATOM 2519 N N . ALA A 1 321 ? -4.333 -27.932 11.552 1.00 65.62 321 ALA A N 1
ATOM 2520 C CA . ALA A 1 321 ? -3.961 -27.644 12.937 1.00 65.62 321 ALA A CA 1
ATOM 2521 C C . ALA A 1 321 ? -3.058 -26.401 13.012 1.00 65.62 321 ALA A C 1
ATOM 2523 O O . ALA A 1 321 ? -1.844 -26.486 12.827 1.00 65.62 321 ALA A O 1
ATOM 2524 N N . SER A 1 322 ? -3.677 -25.237 13.229 1.00 70.75 322 SER A N 1
ATOM 2525 C CA . SER A 1 322 ? -3.020 -23.929 13.386 1.00 70.75 322 SER A CA 1
ATOM 2526 C C . SER A 1 322 ? -2.692 -23.646 14.857 1.00 70.75 322 SER A C 1
ATOM 2528 O O . SER A 1 322 ? -3.400 -24.118 15.748 1.00 70.75 322 SER A O 1
ATOM 2530 N N . SER A 1 323 ? -1.650 -22.849 15.108 1.00 72.12 323 SER A N 1
ATOM 2531 C CA . SER A 1 323 ? -1.314 -22.347 16.446 1.00 72.12 323 SER A CA 1
ATOM 2532 C C . SER A 1 323 ? -2.495 -21.651 17.135 1.00 72.12 323 SER A C 1
ATOM 2534 O O . SER A 1 323 ? -3.237 -20.885 16.506 1.00 72.12 323 SER A O 1
ATOM 2536 N N . SER A 1 324 ? -2.639 -21.839 18.454 1.00 75.31 324 SER A N 1
ATOM 2537 C CA . SER A 1 324 ? -3.714 -21.180 19.214 1.00 75.31 324 SER A CA 1
ATOM 2538 C C . SER A 1 324 ? -3.527 -19.659 19.283 1.00 75.31 324 SER A C 1
ATOM 2540 O O . SER A 1 324 ? -4.512 -18.913 19.313 1.00 75.31 324 SER A O 1
ATOM 2542 N N . VAL A 1 325 ? -2.274 -19.196 19.195 1.00 70.38 325 VAL A N 1
ATOM 2543 C CA . VAL A 1 325 ? -1.898 -17.781 19.067 1.00 70.38 325 VAL A CA 1
ATOM 2544 C C . VAL A 1 325 ? -2.519 -17.182 17.802 1.00 70.38 325 VAL A C 1
ATOM 2546 O O . VAL A 1 325 ? -3.242 -16.190 17.875 1.00 70.38 325 VAL A O 1
ATOM 2549 N N . VAL A 1 326 ? -2.327 -17.816 16.642 1.00 70.12 326 VAL A N 1
ATOM 2550 C CA . VAL A 1 326 ? -2.863 -17.320 15.362 1.00 70.12 326 VAL A CA 1
ATOM 2551 C C . VAL A 1 326 ? -4.378 -17.452 15.270 1.00 70.12 326 VAL A C 1
ATOM 2553 O O . VAL A 1 326 ? -5.027 -16.547 14.745 1.00 70.12 326 VAL A O 1
ATOM 2556 N N . ALA A 1 327 ? -4.966 -18.526 15.802 1.00 74.50 327 ALA A N 1
ATOM 2557 C CA . ALA A 1 327 ? -6.420 -18.655 15.880 1.00 74.50 327 ALA A CA 1
ATOM 2558 C C . ALA A 1 327 ? -7.041 -17.494 16.684 1.00 74.50 327 ALA A C 1
ATOM 2560 O O . ALA A 1 327 ? -7.989 -16.854 16.222 1.00 74.50 327 ALA A O 1
ATOM 2561 N N . SER A 1 328 ? -6.443 -17.164 17.835 1.00 75.31 328 SER A N 1
ATOM 2562 C CA . SER A 1 328 ? -6.855 -16.037 18.682 1.00 75.31 328 SER A CA 1
ATOM 2563 C C . SER A 1 328 ? -6.675 -14.691 17.974 1.00 75.31 328 SER A C 1
ATOM 2565 O O . SER A 1 328 ? -7.574 -13.855 18.001 1.00 75.31 328 SER A O 1
ATOM 2567 N N . ILE A 1 329 ? -5.549 -14.497 17.278 1.00 72.62 329 ILE A N 1
ATOM 2568 C CA . ILE A 1 329 ? -5.259 -13.281 16.506 1.00 72.62 329 ILE A CA 1
ATOM 2569 C C . ILE A 1 329 ? -6.236 -13.108 15.338 1.00 72.62 329 ILE A C 1
ATOM 2571 O O . ILE A 1 329 ? -6.693 -11.994 15.099 1.00 72.62 329 ILE A O 1
ATOM 2575 N N . ARG A 1 330 ? -6.606 -14.165 14.603 1.00 75.38 330 ARG A N 1
ATOM 2576 C CA . ARG A 1 330 ? -7.575 -14.048 13.494 1.00 75.38 330 ARG A CA 1
ATOM 2577 C C . ARG A 1 330 ? -8.971 -13.666 13.980 1.00 75.38 330 ARG A C 1
ATOM 2579 O O . ARG A 1 330 ? -9.606 -12.811 13.366 1.00 75.38 330 ARG A O 1
ATOM 2586 N N . GLU A 1 331 ? -9.430 -14.236 15.091 1.00 78.75 331 GLU A N 1
ATOM 2587 C CA . GLU A 1 331 ? -10.712 -13.846 15.688 1.00 78.75 331 GLU A CA 1
ATOM 2588 C C . GLU A 1 331 ? -10.651 -12.420 16.275 1.00 78.75 331 GLU A C 1
ATOM 2590 O O . GLU A 1 331 ? -11.580 -11.642 16.067 1.00 78.75 331 GLU A O 1
ATOM 2595 N N . LEU A 1 332 ? -9.529 -12.013 16.885 1.00 76.31 332 LEU A N 1
ATOM 2596 C CA . LEU A 1 332 ? -9.314 -10.633 17.343 1.00 76.31 332 LEU A CA 1
ATOM 2597 C C . LEU A 1 332 ? -9.255 -9.621 16.184 1.00 76.31 332 LEU A C 1
ATOM 2599 O O . LEU A 1 332 ? -9.811 -8.531 16.313 1.00 76.31 332 LEU A O 1
ATOM 2603 N N . ASN A 1 333 ? -8.648 -9.972 15.041 1.00 76.88 333 ASN A N 1
ATOM 2604 C CA . ASN A 1 333 ? -8.696 -9.156 13.820 1.00 76.88 333 ASN A CA 1
ATOM 2605 C C . ASN A 1 333 ? -10.136 -8.998 13.345 1.00 76.88 333 ASN A C 1
ATOM 2607 O O . ASN A 1 333 ? -10.584 -7.879 13.156 1.00 76.88 333 ASN A O 1
ATOM 2611 N N . LYS A 1 334 ? -10.886 -10.094 13.216 1.00 80.88 334 LYS A N 1
ATOM 2612 C CA . LYS A 1 334 ? -12.289 -10.077 12.781 1.00 80.88 334 LYS A CA 1
ATOM 2613 C C . LYS A 1 334 ? -13.179 -9.221 13.693 1.00 80.88 334 LYS A C 1
ATOM 2615 O O . LYS A 1 334 ? -14.007 -8.460 13.198 1.00 80.88 334 LYS A O 1
ATOM 2620 N N . GLN A 1 335 ? -12.984 -9.299 15.010 1.00 83.50 335 GLN A N 1
ATOM 2621 C CA . GLN A 1 335 ? -13.665 -8.435 15.981 1.00 83.50 335 GLN A CA 1
ATOM 2622 C C . GLN A 1 335 ? -13.220 -6.968 15.852 1.00 83.50 335 GLN A C 1
ATOM 2624 O O . GLN A 1 335 ? -14.055 -6.067 15.891 1.00 83.50 335 GLN A O 1
ATOM 2629 N N . THR A 1 336 ? -11.926 -6.725 15.629 1.00 85.25 336 THR A N 1
ATOM 2630 C CA . THR A 1 336 ? -11.361 -5.385 15.397 1.00 85.25 336 THR A CA 1
ATOM 2631 C C . THR A 1 336 ? -11.896 -4.753 14.110 1.00 85.25 336 THR A C 1
ATOM 2633 O O . THR A 1 336 ? -12.333 -3.608 14.148 1.00 85.25 336 THR A O 1
ATOM 2636 N N . SER A 1 337 ? -11.938 -5.493 12.999 1.00 85.69 337 SER A N 1
ATOM 2637 C CA . SER A 1 337 ? -12.519 -5.057 11.725 1.00 85.69 337 SER A CA 1
ATOM 2638 C C . SER A 1 337 ? -13.984 -4.677 11.897 1.00 85.69 337 SER A C 1
ATOM 2640 O O . SER A 1 337 ? -14.340 -3.553 11.579 1.00 85.69 337 SER A O 1
ATOM 2642 N N . ALA A 1 338 ? -14.801 -5.530 12.525 1.00 88.62 338 ALA A N 1
ATOM 2643 C CA . ALA A 1 338 ? -16.211 -5.220 12.769 1.00 88.62 338 ALA A CA 1
ATOM 2644 C C . ALA A 1 338 ? -16.421 -3.940 13.609 1.00 88.62 338 ALA A C 1
ATOM 2646 O O . ALA A 1 338 ? -17.412 -3.238 13.420 1.00 88.62 338 ALA A O 1
ATOM 2647 N N . VAL A 1 339 ? -15.493 -3.614 14.518 1.00 89.44 339 VAL A N 1
ATOM 2648 C CA . VAL A 1 339 ? -15.490 -2.344 15.266 1.00 89.44 339 VAL A CA 1
ATOM 2649 C C . VAL A 1 339 ? -15.035 -1.166 14.396 1.00 89.44 339 VAL A C 1
ATOM 2651 O O . VAL A 1 339 ? -15.621 -0.092 14.490 1.00 89.44 339 VAL A O 1
ATOM 2654 N N . VAL A 1 340 ? -14.027 -1.344 13.537 1.00 91.31 340 VAL A N 1
ATOM 2655 C CA . VAL A 1 340 ? -13.581 -0.312 12.583 1.00 91.31 340 VAL A CA 1
ATOM 2656 C C . VAL A 1 340 ? -14.672 -0.008 11.552 1.00 91.31 340 VAL A C 1
ATOM 2658 O O . VAL A 1 340 ? -14.923 1.161 11.283 1.00 91.31 340 VAL A O 1
ATOM 2661 N N . ASP A 1 341 ? -15.378 -1.018 11.047 1.00 92.31 341 ASP A N 1
ATOM 2662 C CA . ASP A 1 341 ? -16.495 -0.859 10.109 1.00 92.31 341 ASP A CA 1
ATOM 2663 C C . ASP A 1 341 ? -17.654 -0.081 10.759 1.00 92.31 341 ASP A C 1
ATOM 2665 O O . ASP A 1 341 ? -18.167 0.879 10.183 1.00 92.31 341 ASP A O 1
ATOM 2669 N N . GLN A 1 342 ? -18.020 -0.432 12.002 1.00 92.38 342 GLN A N 1
ATOM 2670 C CA . GLN A 1 342 ? -19.009 0.310 12.800 1.00 92.38 342 GLN A CA 1
ATOM 2671 C C . GLN A 1 342 ? -18.581 1.762 13.050 1.00 92.38 342 GLN A C 1
ATOM 2673 O O . GLN A 1 342 ? -19.405 2.672 12.956 1.00 92.38 342 GLN A O 1
ATOM 2678 N N . TYR A 1 343 ? -17.299 1.984 13.346 1.00 94.06 343 TYR A N 1
ATOM 2679 C CA . TYR A 1 343 ? -16.733 3.313 13.544 1.00 94.06 343 TYR A CA 1
ATOM 2680 C C . TYR A 1 343 ? -16.784 4.160 12.266 1.00 94.06 343 TYR A C 1
ATOM 2682 O O . TYR A 1 343 ? -17.246 5.301 12.307 1.00 94.06 343 TYR A O 1
ATOM 2690 N N . VAL A 1 344 ? -16.348 3.611 11.129 1.00 93.81 344 VAL A N 1
ATOM 2691 C CA . VAL A 1 344 ? -16.314 4.324 9.845 1.00 93.81 344 VAL A CA 1
ATOM 2692 C C . VAL A 1 344 ? -17.727 4.646 9.361 1.00 93.81 344 VAL A C 1
ATOM 2694 O O . VAL A 1 344 ? -17.976 5.788 8.980 1.00 93.81 344 VAL A O 1
ATOM 2697 N N . GLU A 1 345 ? -18.668 3.701 9.432 1.00 92.12 345 GLU A N 1
ATOM 2698 C CA . GLU A 1 345 ? -20.041 3.921 8.957 1.00 92.12 345 GLU A CA 1
ATOM 2699 C C . GLU A 1 345 ? -20.796 4.945 9.824 1.00 92.12 345 GLU A C 1
ATOM 2701 O O . GLU A 1 345 ? -21.442 5.845 9.291 1.00 92.12 345 GLU A O 1
ATOM 2706 N N . ALA A 1 346 ? -20.647 4.905 11.155 1.00 92.12 346 ALA A N 1
ATOM 2707 C CA . ALA A 1 346 ? -21.268 5.887 12.056 1.00 92.12 346 ALA A CA 1
ATOM 2708 C C . ALA A 1 346 ? -20.746 7.330 11.874 1.00 92.12 346 ALA A C 1
ATOM 2710 O O . ALA A 1 346 ? -21.401 8.287 12.297 1.00 92.12 346 ALA A O 1
ATOM 2711 N N . ASN A 1 347 ? -19.576 7.478 11.247 1.00 93.31 347 ASN A N 1
ATOM 2712 C CA . ASN A 1 347 ? -18.878 8.738 10.990 1.00 93.31 347 ASN A CA 1
ATOM 2713 C C . ASN A 1 347 ? -18.767 9.061 9.479 1.00 93.31 347 ASN A C 1
ATOM 2715 O O . ASN A 1 347 ? -18.053 9.993 9.093 1.00 93.31 347 ASN A O 1
ATOM 2719 N N . ARG A 1 348 ? -19.476 8.311 8.617 1.00 90.75 348 ARG A N 1
ATOM 2720 C CA . ARG A 1 348 ? -19.406 8.385 7.145 1.00 90.75 348 ARG A CA 1
ATOM 2721 C C . ARG A 1 348 ? -19.481 9.821 6.622 1.00 90.75 348 ARG A C 1
ATOM 2723 O O . ARG A 1 348 ? -18.609 10.216 5.854 1.00 90.75 348 ARG A O 1
ATOM 2730 N N . ALA A 1 349 ? -20.449 10.603 7.102 1.00 88.50 349 ALA A N 1
ATOM 2731 C CA . ALA A 1 349 ? -20.730 11.981 6.679 1.00 88.50 349 ALA A CA 1
ATOM 2732 C C . ALA A 1 349 ? -19.517 12.942 6.664 1.00 88.50 349 ALA A C 1
ATOM 2734 O O . ALA A 1 349 ? -19.512 13.924 5.920 1.00 88.50 349 ALA A O 1
ATOM 2735 N N . TRP A 1 350 ? -18.491 12.693 7.492 1.00 89.56 350 TRP A N 1
ATOM 2736 C CA . TRP A 1 350 ? -17.286 13.534 7.573 1.00 89.56 350 TRP A CA 1
ATOM 2737 C C . TRP A 1 350 ? -15.975 12.802 7.247 1.00 89.56 350 TRP A C 1
ATOM 2739 O O . TRP A 1 350 ? -14.988 13.451 6.880 1.00 89.56 350 TRP A O 1
ATOM 2749 N N . LEU A 1 351 ? -15.959 11.469 7.353 1.00 91.62 351 LEU A N 1
ATOM 2750 C CA . LEU A 1 351 ? -14.833 10.621 6.946 1.00 91.62 351 LEU A CA 1
ATOM 2751 C C . LEU A 1 351 ? -14.804 10.355 5.437 1.00 91.62 351 LEU A C 1
ATOM 2753 O O . LEU A 1 351 ? -13.730 10.299 4.845 1.00 91.62 351 LEU A O 1
ATOM 2757 N N . LEU A 1 352 ? -15.979 10.174 4.832 1.00 87.69 352 LEU A N 1
ATOM 2758 C CA . LEU A 1 352 ? -16.194 9.762 3.445 1.00 87.69 352 LEU A CA 1
ATOM 2759 C C . LEU A 1 352 ? -17.302 10.631 2.798 1.00 87.69 352 LEU A C 1
ATOM 2761 O O . LEU A 1 352 ? -18.308 10.083 2.345 1.00 87.69 352 LEU A O 1
ATOM 2765 N N . PRO A 1 353 ? -17.159 11.973 2.791 1.00 82.81 353 PRO A N 1
ATOM 2766 C CA . PRO A 1 353 ? -18.224 12.892 2.386 1.00 82.81 353 PRO A CA 1
ATOM 2767 C C . PRO A 1 353 ? -18.605 12.716 0.909 1.00 82.81 353 PRO A C 1
ATOM 2769 O O . PRO A 1 353 ? -17.734 12.731 0.037 1.00 82.81 353 PRO A O 1
ATOM 2772 N N . ASP A 1 354 ? -19.903 12.614 0.609 1.00 82.25 354 ASP A N 1
ATOM 2773 C CA . ASP A 1 354 ? -20.366 12.420 -0.768 1.00 82.25 354 ASP A CA 1
ATOM 2774 C C . ASP A 1 354 ? -20.001 13.597 -1.696 1.00 82.25 354 ASP A C 1
ATOM 2776 O O . ASP A 1 354 ? -20.256 14.772 -1.411 1.00 82.25 354 ASP A O 1
ATOM 2780 N N . LEU A 1 355 ? -19.413 13.270 -2.847 1.00 82.81 355 LEU A N 1
ATOM 2781 C CA . LEU A 1 355 ? -19.059 14.236 -3.884 1.00 82.81 355 LEU A CA 1
ATOM 2782 C C . LEU A 1 355 ? -20.233 14.531 -4.834 1.00 82.81 355 LEU A C 1
ATOM 2784 O O . LEU A 1 355 ? -20.226 15.586 -5.466 1.00 82.81 355 LEU A O 1
ATOM 2788 N N . GLN A 1 356 ? -21.259 13.673 -4.921 1.00 83.25 356 GLN A N 1
ATOM 2789 C CA . GLN A 1 356 ? -22.431 13.928 -5.769 1.00 83.25 356 GLN A CA 1
ATOM 2790 C C . GLN A 1 356 ? -23.277 15.084 -5.224 1.00 83.25 356 GLN A C 1
ATOM 2792 O O . GLN A 1 356 ? -23.589 16.006 -5.977 1.00 83.25 356 GLN A O 1
ATOM 2797 N N . GLN A 1 357 ? -23.523 15.132 -3.911 1.00 83.88 357 GLN A N 1
ATOM 2798 C CA . GLN A 1 357 ? -24.125 16.279 -3.204 1.00 83.88 357 GLN A CA 1
ATOM 2799 C C . GLN A 1 357 ? -23.373 17.610 -3.367 1.00 83.88 357 GLN A C 1
ATOM 2801 O O . GLN A 1 357 ? -23.890 18.660 -2.985 1.00 83.88 357 GLN A O 1
ATOM 2806 N N . ARG A 1 358 ? -22.150 17.586 -3.908 1.00 87.25 358 ARG A N 1
ATOM 2807 C CA . ARG A 1 358 ? -21.339 18.781 -4.169 1.00 87.25 358 ARG A CA 1
ATOM 2808 C C . ARG A 1 358 ? -21.410 19.246 -5.620 1.00 87.25 358 ARG A C 1
ATOM 2810 O O . ARG A 1 358 ? -20.995 20.364 -5.894 1.00 87.25 358 ARG A O 1
ATOM 2817 N N . THR A 1 359 ? -21.956 18.447 -6.535 1.00 86.25 359 THR A N 1
ATOM 2818 C CA . THR A 1 359 ? -22.114 18.841 -7.944 1.00 86.25 359 THR A CA 1
ATOM 2819 C C . THR A 1 359 ? -22.988 20.093 -8.085 1.00 86.25 359 THR A C 1
ATOM 2821 O O . THR A 1 359 ? -24.042 20.210 -7.463 1.00 86.25 359 THR A O 1
ATOM 2824 N N . GLY A 1 360 ? -22.531 21.066 -8.877 1.00 86.94 360 GLY A N 1
ATOM 2825 C CA . GLY A 1 360 ? -23.198 22.364 -9.023 1.00 86.94 360 GLY A CA 1
ATOM 2826 C C . GLY A 1 360 ? -23.054 23.317 -7.826 1.00 86.94 360 GLY A C 1
ATOM 2827 O O . GLY A 1 360 ? -23.777 24.311 -7.761 1.00 86.94 360 GLY A O 1
ATOM 2828 N N . LEU A 1 361 ? -22.156 23.046 -6.869 1.00 88.31 361 LEU A N 1
ATOM 2829 C CA . LEU A 1 361 ? -21.859 23.979 -5.778 1.00 88.31 361 LEU A CA 1
ATOM 2830 C C . LEU A 1 361 ? -20.659 24.873 -6.096 1.00 88.31 361 LEU A C 1
ATOM 2832 O O . LEU A 1 361 ? -19.597 24.414 -6.523 1.00 88.31 361 LEU A O 1
ATOM 2836 N N . ILE A 1 362 ? -20.808 26.158 -5.771 1.00 91.00 362 ILE A N 1
ATOM 2837 C CA . ILE A 1 362 ? -19.716 27.129 -5.736 1.00 91.00 362 ILE A CA 1
ATOM 2838 C C . ILE A 1 362 ? -19.610 27.695 -4.322 1.00 91.00 362 ILE A C 1
ATOM 2840 O O . ILE A 1 362 ? -20.611 28.077 -3.709 1.00 91.00 362 ILE A O 1
ATOM 2844 N N . TYR A 1 363 ? -18.389 27.771 -3.799 1.00 91.69 363 TYR A N 1
ATOM 2845 C CA . TYR A 1 363 ? -18.114 28.455 -2.542 1.00 91.69 363 TYR A CA 1
ATOM 2846 C C . TYR A 1 363 ? -16.813 29.262 -2.602 1.00 91.69 363 TYR A C 1
ATOM 2848 O O . TYR A 1 363 ? -15.859 28.912 -3.296 1.00 91.69 363 TYR A O 1
ATOM 2856 N N . ASP A 1 364 ? -16.771 30.352 -1.844 1.00 90.19 364 ASP A N 1
ATOM 2857 C CA . ASP A 1 364 ? -15.573 31.145 -1.603 1.00 90.19 364 ASP A CA 1
ATOM 2858 C C . ASP A 1 364 ? -14.941 30.746 -0.268 1.00 90.19 364 ASP A C 1
ATOM 2860 O O . ASP A 1 364 ? -15.579 30.827 0.783 1.00 90.19 364 ASP A O 1
ATOM 2864 N N . TYR A 1 365 ? -13.667 30.363 -0.305 1.00 89.62 365 TYR A N 1
ATOM 2865 C CA . TYR A 1 365 ? -12.785 30.326 0.852 1.00 89.62 365 TYR A CA 1
ATOM 2866 C C . TYR A 1 365 ? -12.073 31.675 0.984 1.00 89.62 365 TYR A C 1
ATOM 2868 O O . TYR A 1 365 ? -11.378 32.119 0.067 1.00 89.62 365 TYR A O 1
ATOM 2876 N N . THR A 1 366 ? -12.199 32.325 2.135 1.00 87.00 366 THR A N 1
ATOM 2877 C CA . THR A 1 366 ? -11.517 33.595 2.432 1.00 87.00 366 THR A CA 1
ATOM 2878 C C . THR A 1 366 ? -10.590 33.446 3.626 1.00 87.00 366 THR A C 1
ATOM 2880 O O . THR A 1 366 ? -11.000 32.877 4.636 1.00 87.00 366 THR A O 1
ATOM 2883 N N . GLN A 1 367 ? -9.382 34.004 3.535 1.00 82.31 367 GLN A N 1
ATOM 2884 C CA . GLN A 1 367 ? -8.451 34.132 4.660 1.00 82.31 367 GLN A CA 1
ATOM 2885 C C . GLN A 1 367 ? -8.286 35.611 5.047 1.00 82.31 367 GLN A C 1
ATOM 2887 O O . GLN A 1 367 ? -8.582 36.518 4.260 1.00 82.31 367 GLN A O 1
ATOM 2892 N N . GLU A 1 368 ? -7.798 35.861 6.260 1.00 70.62 368 GLU A N 1
ATOM 2893 C CA . GLU A 1 368 ? -7.353 37.187 6.708 1.00 70.62 368 GLU A CA 1
ATOM 2894 C C . GLU A 1 368 ? -6.360 37.849 5.727 1.00 70.62 368 GLU A C 1
ATOM 2896 O O . GLU A 1 368 ? -5.805 37.221 4.828 1.00 70.62 368 GLU A O 1
ATOM 2901 N N . GLU A 1 369 ? -6.187 39.168 5.855 1.00 63.81 369 GLU A N 1
ATOM 2902 C CA . GLU A 1 369 ? -5.433 40.025 4.916 1.00 63.81 369 GLU A CA 1
ATOM 2903 C C . GLU A 1 369 ? -5.987 40.096 3.474 1.00 63.81 369 GLU A C 1
ATOM 2905 O O . GLU A 1 369 ? -5.482 40.877 2.667 1.00 63.81 369 GLU A O 1
ATOM 2910 N N . GLY A 1 370 ? -7.076 39.382 3.162 1.00 66.94 370 GLY A N 1
ATOM 2911 C CA . GLY A 1 370 ? -7.854 39.555 1.931 1.00 66.94 370 GLY A CA 1
ATOM 2912 C C . GLY A 1 370 ? -7.608 38.515 0.838 1.00 66.94 370 GLY A C 1
ATOM 2913 O O . GLY A 1 370 ? -8.006 38.753 -0.304 1.00 66.94 370 GLY A O 1
ATOM 2914 N N . TYR A 1 371 ? -6.989 37.375 1.157 1.00 79.12 371 TYR A N 1
ATOM 2915 C CA . TYR A 1 371 ? -6.912 36.246 0.227 1.00 79.12 371 TYR A CA 1
ATOM 2916 C C . TYR A 1 371 ? -8.299 35.627 -0.013 1.00 79.12 371 TYR A C 1
ATOM 2918 O O . TYR A 1 371 ? -9.089 35.467 0.922 1.00 79.12 371 TYR A O 1
ATOM 2926 N N . ARG A 1 372 ? -8.577 35.234 -1.261 1.00 84.38 372 ARG A N 1
ATOM 2927 C CA . ARG A 1 372 ? -9.809 34.532 -1.661 1.00 84.38 372 ARG A CA 1
ATOM 2928 C C . ARG A 1 372 ? -9.483 33.435 -2.669 1.00 84.38 372 ARG A C 1
ATOM 2930 O O . ARG A 1 372 ? -8.968 33.732 -3.746 1.00 84.38 372 ARG A O 1
ATOM 2937 N N . GLU A 1 373 ? -9.832 32.199 -2.342 1.00 87.44 373 GLU A N 1
ATOM 2938 C CA . GLU A 1 373 ? -9.891 31.070 -3.274 1.00 87.44 373 GLU A CA 1
ATOM 2939 C C . GLU A 1 373 ? -11.368 30.743 -3.529 1.00 87.44 373 GLU A C 1
ATOM 2941 O O . GLU A 1 373 ? -12.150 30.673 -2.587 1.00 87.44 373 GLU A O 1
ATOM 2946 N N . ARG A 1 374 ? -11.773 30.546 -4.783 1.00 89.19 374 ARG A N 1
ATOM 2947 C CA . ARG A 1 374 ? -13.108 30.051 -5.138 1.00 89.19 374 ARG A CA 1
ATOM 2948 C C . ARG A 1 374 ? -13.000 28.579 -5.519 1.00 89.19 374 ARG A C 1
ATOM 2950 O O . ARG A 1 374 ? -12.121 28.225 -6.303 1.00 89.19 374 ARG A O 1
ATOM 2957 N N . VAL A 1 375 ? -13.885 27.745 -4.985 1.00 91.62 375 VAL A N 1
ATOM 2958 C CA . VAL A 1 375 ? -14.013 26.323 -5.328 1.00 91.62 375 VAL A CA 1
ATOM 2959 C C . VAL A 1 375 ? -15.331 26.123 -6.072 1.00 91.62 375 VAL A C 1
ATOM 2961 O O . VAL A 1 375 ? -16.374 26.595 -5.624 1.00 91.62 375 VAL A O 1
ATOM 2964 N N . ILE A 1 376 ? -15.263 25.470 -7.229 1.00 92.19 376 ILE A N 1
ATOM 2965 C CA . ILE A 1 376 ? -16.367 25.258 -8.170 1.00 92.19 376 ILE A CA 1
ATOM 2966 C C . ILE A 1 376 ? -16.433 23.765 -8.472 1.00 92.19 376 ILE A C 1
ATOM 2968 O O . ILE A 1 376 ? -15.497 23.222 -9.055 1.00 92.19 376 ILE A O 1
ATOM 2972 N N . PHE A 1 377 ? -17.537 23.122 -8.114 1.00 91.94 377 PHE A N 1
ATOM 2973 C CA . PHE A 1 377 ? -17.874 21.760 -8.515 1.00 91.94 377 PHE A CA 1
ATOM 2974 C C . PHE A 1 377 ? -18.921 21.837 -9.633 1.00 91.94 377 PHE A C 1
ATOM 2976 O O . PHE A 1 377 ? -19.993 22.403 -9.422 1.00 91.94 377 PHE A O 1
ATOM 2983 N N . ASP A 1 378 ? -18.651 21.289 -10.819 1.00 88.81 378 ASP A N 1
ATOM 2984 C CA . ASP A 1 378 ? -19.657 21.241 -11.893 1.00 88.81 378 ASP A CA 1
ATOM 2985 C C . ASP A 1 378 ? -20.582 20.011 -11.795 1.00 88.81 378 ASP A C 1
ATOM 2987 O O . ASP A 1 378 ? -20.454 19.165 -10.907 1.00 88.81 378 ASP A O 1
ATOM 2991 N N . SER A 1 379 ? -21.551 19.920 -12.709 1.00 87.06 379 SER A N 1
ATOM 2992 C CA . SER A 1 379 ? -22.486 18.792 -12.818 1.00 87.06 379 SER A CA 1
ATOM 2993 C C . SER A 1 379 ? -21.888 17.529 -13.454 1.00 87.06 379 SER A C 1
ATOM 2995 O O . SER A 1 379 ? -22.548 16.493 -13.474 1.00 87.06 379 SER A O 1
ATOM 2997 N N . ALA A 1 380 ? -20.654 17.593 -13.962 1.00 84.62 380 ALA A N 1
ATOM 2998 C CA . ALA A 1 380 ? -19.924 16.462 -14.530 1.00 84.62 380 ALA A CA 1
ATOM 2999 C C . ALA A 1 380 ? -18.906 15.855 -13.543 1.00 84.62 380 ALA A C 1
ATOM 3001 O O . ALA A 1 380 ? -18.274 14.853 -13.871 1.00 84.62 380 ALA A O 1
ATOM 3002 N N . GLY A 1 381 ? -18.751 16.432 -12.344 1.00 84.62 381 GLY A N 1
ATOM 3003 C CA . GLY A 1 381 ? -17.819 15.976 -11.309 1.00 84.62 381 GLY A CA 1
ATOM 3004 C C . GLY A 1 381 ? -16.410 16.572 -11.411 1.00 84.62 381 GLY A C 1
ATOM 3005 O O . GLY A 1 381 ? -15.497 16.084 -10.747 1.00 84.62 381 GLY A O 1
ATOM 3006 N N . ASN A 1 382 ? -16.206 17.615 -12.222 1.00 88.44 382 ASN A N 1
ATOM 3007 C CA . ASN A 1 382 ? -14.953 18.367 -12.240 1.00 88.44 382 ASN A CA 1
ATOM 3008 C C . ASN A 1 382 ? -14.935 19.396 -11.095 1.00 88.44 382 ASN A C 1
ATOM 3010 O O . ASN A 1 382 ? -15.957 20.007 -10.778 1.00 88.44 382 ASN A O 1
ATOM 3014 N N . VAL A 1 383 ? -13.758 19.630 -10.510 1.00 91.50 383 VAL A N 1
ATOM 3015 C CA . VAL A 1 383 ? -13.545 20.562 -9.393 1.00 91.50 383 VAL A CA 1
ATOM 3016 C C . VAL A 1 383 ? -12.476 21.583 -9.770 1.00 91.50 383 VAL A C 1
ATOM 3018 O O . VAL A 1 383 ? -11.297 21.239 -9.838 1.00 91.50 383 VAL A O 1
ATOM 3021 N N . LEU A 1 384 ? -12.853 22.843 -9.995 1.00 90.31 384 LEU A N 1
ATOM 3022 C CA . LEU A 1 384 ? -11.909 23.947 -10.193 1.00 90.31 384 LEU A CA 1
ATOM 3023 C C . LEU A 1 384 ? -11.679 24.703 -8.881 1.00 90.31 384 LEU A C 1
ATOM 3025 O O . LEU A 1 384 ? -12.624 25.160 -8.244 1.00 90.31 384 LEU A O 1
ATOM 3029 N N . VAL A 1 385 ? -10.411 24.921 -8.538 1.00 89.06 385 VAL A N 1
ATOM 3030 C CA . VAL A 1 385 ? -9.980 25.922 -7.557 1.00 89.06 385 VAL A CA 1
ATOM 3031 C C . VAL A 1 385 ? -9.368 27.108 -8.302 1.00 89.06 385 VAL A C 1
ATOM 3033 O O . VAL A 1 385 ? -8.484 26.933 -9.146 1.00 89.06 385 VAL A O 1
ATOM 3036 N N . GLN A 1 386 ? -9.812 28.319 -7.972 1.00 86.69 386 GLN A N 1
ATOM 3037 C CA . GLN A 1 386 ? -9.351 29.577 -8.561 1.00 86.69 386 GLN A CA 1
ATOM 3038 C C . GLN A 1 386 ? -8.876 30.545 -7.473 1.00 86.69 386 GLN A C 1
ATOM 3040 O O . GLN A 1 386 ? -9.645 30.908 -6.585 1.00 86.69 386 GLN A O 1
ATOM 3045 N N . LEU A 1 387 ? -7.638 31.037 -7.561 1.00 83.00 387 LEU A N 1
ATOM 3046 C CA . LEU A 1 387 ? -7.176 32.149 -6.727 1.00 83.00 387 LEU A CA 1
ATOM 3047 C C . LEU A 1 387 ? -7.780 33.460 -7.253 1.00 83.00 387 LEU A C 1
ATOM 3049 O O . LEU A 1 387 ? -7.348 33.982 -8.281 1.00 83.00 387 LEU A O 1
ATOM 3053 N N . ALA A 1 388 ? -8.781 33.978 -6.544 1.00 75.81 388 ALA A N 1
ATOM 3054 C CA . ALA A 1 388 ? -9.524 35.184 -6.903 1.00 75.81 388 ALA A CA 1
ATOM 3055 C C . ALA A 1 388 ? -8.921 36.472 -6.306 1.00 75.81 388 ALA A C 1
ATOM 3057 O O . ALA A 1 388 ? -9.155 37.554 -6.843 1.00 75.81 388 ALA A O 1
ATOM 3058 N N . ARG A 1 389 ? -8.152 36.384 -5.208 1.00 74.75 389 ARG A N 1
ATOM 3059 C CA . ARG A 1 389 ? -7.390 37.517 -4.646 1.00 74.75 389 ARG A CA 1
ATOM 3060 C C . ARG A 1 389 ? -6.201 37.062 -3.798 1.00 74.75 389 ARG A C 1
ATOM 3062 O O . ARG A 1 389 ? -6.298 36.055 -3.100 1.00 74.75 389 ARG A O 1
ATOM 3069 N N . ASP A 1 390 ? -5.121 37.844 -3.818 1.00 72.06 390 ASP A N 1
ATOM 3070 C CA . ASP A 1 390 ? -3.946 37.690 -2.952 1.00 72.06 390 ASP A CA 1
ATOM 3071 C C . ASP A 1 390 ? -3.443 39.046 -2.396 1.00 72.06 390 ASP A C 1
ATOM 3073 O O . ASP A 1 390 ? -3.966 40.109 -2.743 1.00 72.06 390 ASP A O 1
ATOM 3077 N N . ARG A 1 391 ? -2.440 39.005 -1.505 1.00 62.31 391 ARG A N 1
ATOM 3078 C CA . ARG A 1 391 ? -1.878 40.165 -0.777 1.00 62.31 391 ARG A CA 1
ATOM 3079 C C . ARG A 1 391 ? -1.073 41.161 -1.640 1.00 62.31 391 ARG A C 1
ATOM 3081 O O . ARG A 1 391 ? -0.705 42.223 -1.145 1.00 62.31 391 ARG A O 1
ATOM 3088 N N . GLN A 1 392 ? -0.764 40.847 -2.899 1.00 55.03 392 GLN A N 1
ATOM 3089 C CA . GLN A 1 392 ? 0.056 41.669 -3.806 1.00 55.03 392 GLN A CA 1
ATOM 3090 C C . GLN A 1 392 ? -0.762 42.427 -4.873 1.00 55.03 392 GLN A C 1
ATOM 3092 O O . GLN A 1 392 ? -0.173 43.131 -5.699 1.00 55.03 392 GLN A O 1
ATOM 3097 N N . SER A 1 393 ? -2.100 42.330 -4.842 1.00 48.94 393 SER A N 1
ATOM 3098 C CA . SER A 1 393 ? -3.020 42.808 -5.896 1.00 48.94 393 SER A CA 1
ATOM 3099 C C . SER A 1 393 ? -2.867 44.271 -6.332 1.00 48.94 393 SER A C 1
ATOM 3101 O O . SER A 1 393 ? -3.258 44.625 -7.441 1.00 48.94 393 SER A O 1
ATOM 3103 N N . ASP A 1 394 ? -2.301 45.130 -5.487 1.00 44.94 394 ASP A N 1
ATOM 3104 C CA . ASP A 1 394 ? -2.273 46.584 -5.695 1.00 44.94 394 ASP A CA 1
ATOM 3105 C C . ASP A 1 394 ? -1.149 47.054 -6.644 1.00 44.94 394 ASP A C 1
ATOM 3107 O O . ASP A 1 394 ? -1.005 48.255 -6.883 1.00 44.94 394 ASP A O 1
ATOM 3111 N N . LYS A 1 395 ? -0.314 46.139 -7.167 1.00 42.16 395 LYS A N 1
ATOM 3112 C CA . LYS A 1 395 ? 0.812 46.478 -8.068 1.00 42.16 395 LYS A CA 1
ATOM 3113 C C . LYS A 1 395 ? 0.911 45.659 -9.354 1.00 42.16 395 LYS A C 1
ATOM 3115 O O . LYS A 1 395 ? 1.566 46.118 -10.287 1.00 42.16 395 LYS A O 1
ATOM 3120 N N . THR A 1 396 ? 0.237 44.516 -9.431 1.00 40.44 396 THR A N 1
ATOM 3121 C CA . THR A 1 396 ? 0.145 43.698 -10.647 1.00 40.44 396 THR A CA 1
ATOM 3122 C C . THR A 1 396 ? -1.249 43.074 -10.704 1.00 40.44 396 THR A C 1
ATOM 3124 O O . THR A 1 396 ? -1.681 42.527 -9.687 1.00 40.44 396 THR A O 1
ATOM 3127 N N . PRO A 1 397 ? -1.956 43.094 -11.850 1.00 39.69 397 PRO A N 1
ATOM 3128 C CA . PRO A 1 397 ? -3.157 42.287 -12.015 1.00 39.69 397 PRO A CA 1
ATOM 3129 C C . PRO A 1 397 ? -2.805 40.810 -11.820 1.00 39.69 397 PRO A C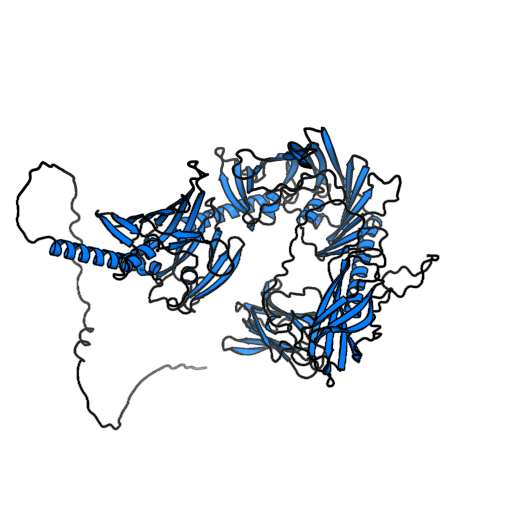 1
ATOM 3131 O O . PRO A 1 397 ? -1.961 40.269 -12.534 1.00 39.69 397 PRO A O 1
ATOM 3134 N N . LEU A 1 398 ? -3.440 40.158 -10.848 1.00 50.22 398 LEU A N 1
ATOM 3135 C CA . LEU A 1 398 ? -3.322 38.716 -10.668 1.00 50.22 398 LEU A CA 1
ATOM 3136 C C . LEU A 1 398 ? -4.077 38.034 -11.809 1.00 50.22 398 LEU A C 1
ATOM 3138 O O . LEU A 1 398 ? -5.303 37.923 -11.757 1.00 50.22 398 LEU A O 1
ATOM 3142 N N . THR A 1 399 ? -3.370 37.558 -12.833 1.00 50.88 399 THR A N 1
ATOM 3143 C CA . THR A 1 399 ? -3.968 36.593 -13.755 1.00 50.88 399 THR A CA 1
ATOM 3144 C C . THR A 1 399 ? -4.184 35.303 -12.963 1.00 50.88 399 THR A C 1
ATOM 3146 O O . THR A 1 399 ? -3.243 34.656 -12.509 1.00 50.88 399 THR A O 1
ATOM 3149 N N . GLY A 1 400 ? -5.450 35.026 -12.638 1.00 62.00 400 GLY A N 1
ATOM 3150 C CA . GLY A 1 400 ? -5.811 34.116 -11.546 1.00 62.00 400 GLY A CA 1
ATOM 3151 C C . GLY A 1 400 ? -5.178 32.733 -11.687 1.00 62.00 400 GLY A C 1
ATOM 3152 O O . GLY A 1 400 ? -5.226 32.136 -12.761 1.00 62.00 400 GLY A O 1
ATOM 3153 N N . LYS A 1 401 ? -4.595 32.211 -10.603 1.00 73.44 401 LYS A N 1
ATOM 3154 C CA . LYS A 1 401 ? -4.083 30.833 -10.577 1.00 73.44 401 LYS A CA 1
ATOM 3155 C C . LYS A 1 401 ? -5.258 29.865 -10.595 1.00 73.44 401 LYS A C 1
ATOM 3157 O O . LYS A 1 401 ? -6.230 30.065 -9.867 1.00 73.44 401 LYS A O 1
ATOM 3162 N N . LEU A 1 402 ? -5.155 28.829 -11.417 1.00 80.44 402 LEU A N 1
ATOM 3163 C CA . LEU A 1 402 ? -6.201 27.847 -11.667 1.00 80.44 402 LEU A CA 1
ATOM 3164 C C . LEU A 1 402 ? -5.642 26.443 -11.448 1.00 80.44 402 LEU A C 1
ATOM 3166 O O . LEU A 1 402 ? -4.520 26.134 -11.857 1.00 80.44 402 LEU A O 1
ATOM 3170 N N . ASN A 1 403 ? -6.431 25.594 -10.799 1.00 85.19 403 ASN A N 1
ATOM 3171 C CA . ASN A 1 403 ? -6.138 24.178 -10.647 1.00 85.19 403 ASN A CA 1
ATOM 3172 C C . ASN A 1 403 ? -7.451 23.396 -10.685 1.00 85.19 403 ASN A C 1
ATOM 3174 O O . ASN A 1 403 ? -8.298 23.566 -9.809 1.00 85.19 403 ASN A O 1
ATOM 3178 N N . MET A 1 404 ? -7.622 22.585 -11.723 1.00 86.75 404 MET A N 1
ATOM 3179 C CA . MET A 1 404 ? -8.812 21.783 -11.963 1.00 86.75 404 MET A CA 1
ATOM 3180 C C . MET A 1 404 ? -8.491 20.303 -11.796 1.00 86.75 404 MET A C 1
ATOM 3182 O O . MET A 1 404 ? -7.537 19.802 -12.389 1.00 86.75 404 MET A O 1
ATOM 3186 N N . LEU A 1 405 ? -9.329 19.609 -11.038 1.00 87.12 405 LEU A N 1
ATOM 3187 C CA . LEU A 1 405 ? -9.421 18.157 -11.023 1.00 87.12 405 LEU A CA 1
ATOM 3188 C C . LEU A 1 405 ? -10.575 17.745 -11.930 1.00 87.12 405 LEU A C 1
ATOM 3190 O O . LEU A 1 405 ? -11.653 18.333 -11.845 1.00 87.12 405 LEU A O 1
ATOM 3194 N N . THR A 1 406 ? -10.368 16.762 -12.797 1.00 82.25 406 THR A N 1
ATOM 3195 C CA . THR A 1 406 ? -11.427 16.242 -13.666 1.00 82.25 406 THR A CA 1
ATOM 3196 C C . THR A 1 406 ? -12.044 14.962 -13.124 1.00 82.25 406 THR A C 1
ATOM 3198 O O . THR A 1 406 ? -11.382 14.164 -12.459 1.00 82.25 406 THR A O 1
ATOM 3201 N N . ALA A 1 407 ? -13.296 14.707 -13.510 1.00 79.62 407 ALA A N 1
ATOM 3202 C CA . ALA A 1 407 ? -13.941 13.414 -13.284 1.00 79.62 407 ALA A CA 1
ATOM 3203 C C . ALA A 1 407 ? -13.207 12.248 -13.985 1.00 79.62 407 ALA A C 1
ATOM 3205 O O . ALA A 1 407 ? -13.269 11.114 -13.521 1.00 79.62 407 ALA A O 1
ATOM 3206 N N . ASP A 1 408 ? -12.459 12.534 -15.061 1.00 76.56 408 ASP A N 1
ATOM 3207 C CA . ASP A 1 408 ? -11.580 11.577 -15.754 1.00 76.56 408 ASP A CA 1
ATOM 3208 C C . ASP A 1 408 ? -10.190 11.389 -15.098 1.00 76.56 408 ASP A C 1
ATOM 3210 O O . ASP A 1 408 ? -9.312 10.753 -15.678 1.00 76.56 408 ASP A O 1
ATOM 3214 N N . GLY A 1 409 ? -9.980 11.896 -13.876 1.00 76.75 409 GLY A N 1
ATOM 3215 C CA . GLY A 1 409 ? -8.792 11.589 -13.068 1.00 76.75 409 GLY A CA 1
ATOM 3216 C C . GLY A 1 409 ? -7.517 12.339 -13.470 1.00 76.75 409 GLY A C 1
ATOM 3217 O O . GLY A 1 409 ? -6.413 11.879 -13.174 1.00 76.75 409 GLY A O 1
ATOM 3218 N N . ARG A 1 410 ? -7.639 13.497 -14.127 1.00 78.12 410 ARG A N 1
ATOM 3219 C CA . ARG A 1 410 ? -6.524 14.397 -14.460 1.00 78.12 410 ARG A CA 1
ATOM 3220 C C . ARG A 1 410 ? -6.515 15.621 -13.543 1.00 78.12 410 ARG A C 1
ATOM 3222 O O . ARG A 1 410 ? -7.555 16.150 -13.162 1.00 78.12 410 ARG A O 1
ATOM 3229 N N . GLU A 1 411 ? -5.319 16.103 -13.228 1.00 80.19 411 GLU A N 1
ATOM 3230 C CA . GLU A 1 411 ? -5.081 17.424 -12.647 1.00 80.19 411 GLU A CA 1
ATOM 3231 C C . GLU A 1 411 ? -4.538 18.360 -13.733 1.00 80.19 411 GLU A C 1
ATOM 3233 O O . GLU A 1 411 ? -3.627 17.997 -14.483 1.00 80.19 411 GLU A O 1
ATOM 3238 N N . ALA A 1 412 ? -5.099 19.565 -13.814 1.00 77.94 412 ALA A N 1
ATOM 3239 C CA . ALA A 1 412 ? -4.739 20.594 -14.779 1.00 77.94 412 ALA A CA 1
ATOM 3240 C C . ALA A 1 412 ? -4.480 21.928 -14.065 1.00 77.94 412 ALA A C 1
ATOM 3242 O O . ALA A 1 412 ? -5.400 22.505 -13.484 1.00 77.94 412 ALA A O 1
ATOM 3243 N N . ASN A 1 413 ? -3.247 22.441 -14.110 1.00 77.50 413 ASN A N 1
ATOM 3244 C CA . ASN A 1 413 ? -2.855 23.668 -13.407 1.00 77.50 413 ASN A CA 1
ATOM 3245 C C . ASN A 1 413 ? -2.235 24.729 -14.335 1.00 77.50 413 ASN A C 1
ATOM 3247 O O . ASN A 1 413 ? -1.503 24.398 -15.264 1.00 77.50 413 ASN A O 1
ATOM 3251 N N . GLY A 1 414 ? -2.474 26.013 -14.062 1.00 69.44 414 GLY A N 1
ATOM 3252 C CA . GLY A 1 414 ? -1.919 27.122 -14.854 1.00 69.44 414 GLY A CA 1
ATOM 3253 C C . GLY A 1 414 ? -2.433 28.497 -14.425 1.00 69.44 414 GLY A C 1
ATOM 3254 O O . GLY A 1 414 ? -3.133 28.627 -13.418 1.00 69.44 414 GLY A O 1
ATOM 3255 N N . MET A 1 415 ? -2.086 29.524 -15.193 1.00 69.31 415 MET A N 1
ATOM 3256 C CA . MET A 1 415 ? -2.580 30.896 -15.035 1.00 69.31 415 MET A CA 1
ATOM 3257 C C . MET A 1 415 ? -3.848 31.129 -15.879 1.00 69.31 415 MET A C 1
ATOM 3259 O O . MET A 1 415 ? -4.148 30.395 -16.826 1.00 69.31 415 MET A O 1
ATOM 3263 N N . ALA A 1 416 ? -4.626 32.164 -15.558 1.00 65.56 416 ALA A N 1
ATOM 3264 C CA . ALA A 1 416 ? -5.851 32.492 -16.293 1.00 65.56 416 ALA A CA 1
ATOM 3265 C C . ALA A 1 416 ? -5.604 32.948 -17.743 1.00 65.56 416 ALA A C 1
ATOM 3267 O O . ALA A 1 416 ? -6.457 32.722 -18.596 1.00 65.56 416 ALA A O 1
ATOM 3268 N N . ASP A 1 417 ? -4.450 33.555 -18.022 1.00 64.00 417 ASP A N 1
ATOM 3269 C CA . ASP A 1 417 ? -4.057 34.100 -19.326 1.00 64.00 417 ASP A CA 1
ATOM 3270 C C . ASP A 1 417 ? -3.218 33.137 -20.191 1.00 64.00 417 ASP A C 1
ATOM 3272 O O . ASP A 1 417 ? -3.004 33.394 -21.378 1.00 64.00 417 ASP A O 1
ATOM 3276 N N . GLU A 1 418 ? -2.771 32.008 -19.634 1.00 62.59 418 GLU A N 1
ATOM 3277 C CA . GLU A 1 418 ? -2.019 30.988 -20.375 1.00 62.59 418 GLU A CA 1
ATOM 3278 C C . GLU A 1 418 ? -2.934 30.197 -21.338 1.00 62.59 418 GLU A C 1
ATOM 3280 O O . GLU A 1 418 ? -4.006 29.735 -20.934 1.00 62.59 418 GLU A O 1
ATOM 3285 N N . PRO A 1 419 ? -2.534 29.975 -22.608 1.00 58.81 419 PRO A N 1
ATOM 3286 C CA . PRO A 1 419 ? -3.346 29.255 -23.599 1.00 58.81 419 PRO A CA 1
ATOM 3287 C C . PRO A 1 419 ? -3.343 27.727 -23.417 1.00 58.81 419 PRO A C 1
ATOM 3289 O O . PRO A 1 419 ? -4.135 27.035 -24.051 1.00 58.81 419 PRO A O 1
ATOM 3292 N N . PHE A 1 420 ? -2.462 27.205 -22.563 1.00 65.00 420 PHE A N 1
ATOM 3293 C CA . PHE A 1 420 ? -2.299 25.788 -22.236 1.00 65.00 420 PHE A CA 1
ATOM 3294 C C . PHE A 1 420 ? -2.175 25.633 -20.718 1.00 65.00 420 PHE A C 1
ATOM 3296 O O . PHE A 1 420 ? -1.854 26.595 -20.024 1.00 65.00 420 PHE A O 1
ATOM 3303 N N . VAL A 1 421 ? -2.394 24.425 -20.204 1.00 68.69 421 VAL A N 1
ATOM 3304 C CA . VAL A 1 421 ? -2.302 24.109 -18.768 1.00 68.69 421 VAL A CA 1
ATOM 3305 C C . VAL A 1 421 ? -1.384 22.911 -18.549 1.00 68.69 421 VAL A C 1
ATOM 3307 O O . VAL A 1 421 ? -1.324 22.004 -19.372 1.00 68.69 421 VAL A O 1
ATOM 3310 N N . ALA A 1 422 ? -0.641 22.883 -17.447 1.00 66.31 422 ALA A N 1
ATOM 3311 C CA . ALA A 1 422 ? 0.162 21.726 -17.078 1.00 66.31 422 ALA A CA 1
ATOM 3312 C C . ALA A 1 422 ? -0.755 20.562 -16.668 1.00 66.31 422 ALA A C 1
ATOM 3314 O O . ALA A 1 422 ? -1.579 20.725 -15.773 1.00 66.31 422 ALA A O 1
ATOM 3315 N N . VAL A 1 423 ? -0.602 19.402 -17.317 1.00 65.69 423 VAL A N 1
ATOM 3316 C CA . VAL A 1 423 ? -1.462 18.218 -17.127 1.00 65.69 423 VAL A CA 1
ATOM 3317 C C . VAL A 1 423 ? -0.717 17.103 -16.393 1.00 65.69 423 VAL A C 1
ATOM 3319 O O . VAL A 1 423 ? 0.447 16.823 -16.705 1.00 65.69 423 VAL A O 1
ATOM 3322 N N . ARG A 1 424 ? -1.389 16.453 -15.437 1.00 64.38 424 ARG A N 1
ATOM 3323 C CA . ARG A 1 424 ? -0.895 15.306 -14.653 1.00 64.38 424 ARG A CA 1
ATOM 3324 C C . ARG A 1 424 ? -2.025 14.308 -14.391 1.00 64.38 424 ARG A C 1
ATOM 3326 O O . ARG A 1 424 ? -3.190 14.690 -14.409 1.00 64.38 424 ARG A O 1
ATOM 3333 N N . SER A 1 425 ? -1.693 13.052 -14.105 1.00 60.25 425 SER A N 1
ATOM 3334 C CA . SER A 1 425 ? -2.653 12.106 -13.520 1.00 60.25 425 SER A CA 1
ATOM 3335 C C . SER A 1 425 ? -2.882 12.464 -12.051 1.00 60.25 425 SER A C 1
ATOM 3337 O O . SER A 1 425 ? -1.922 12.748 -11.333 1.00 60.25 425 SER A O 1
ATOM 3339 N N . PHE A 1 426 ? -4.133 12.462 -11.600 1.00 54.94 426 PHE A N 1
ATOM 3340 C CA . PHE A 1 426 ? -4.501 12.798 -10.228 1.00 54.94 426 PHE A CA 1
ATOM 3341 C C . PHE A 1 426 ? -4.681 11.536 -9.378 1.00 54.94 426 PHE A C 1
ATOM 3343 O O . PHE A 1 426 ? -5.501 10.675 -9.689 1.00 54.94 426 PHE A O 1
ATOM 3350 N N . SER A 1 427 ? -3.931 11.440 -8.279 1.00 54.03 427 SER A N 1
ATOM 3351 C CA . SER A 1 427 ? -3.958 10.297 -7.351 1.00 54.03 427 SER A CA 1
ATOM 3352 C C . SER A 1 427 ? -4.294 10.673 -5.900 1.00 54.03 427 SER A C 1
ATOM 3354 O O . SER A 1 427 ? -4.590 9.795 -5.087 1.00 54.03 427 SER A O 1
ATOM 3356 N N . ASP A 1 428 ? -4.279 11.963 -5.551 1.00 66.56 428 ASP A N 1
ATOM 3357 C CA . ASP A 1 428 ? -4.373 12.424 -4.163 1.00 66.56 428 ASP A CA 1
ATOM 3358 C C . ASP A 1 428 ? -5.818 12.677 -3.703 1.00 66.56 428 ASP A C 1
ATOM 3360 O O . ASP A 1 428 ? -6.238 13.826 -3.550 1.00 66.56 428 ASP A O 1
ATOM 3364 N N . ARG A 1 429 ? -6.581 11.608 -3.410 1.00 68.31 429 ARG A N 1
ATOM 3365 C CA . ARG A 1 429 ? -7.932 11.734 -2.811 1.00 68.31 429 ARG A CA 1
ATOM 3366 C C . ARG A 1 429 ? -7.972 12.716 -1.635 1.00 68.31 429 ARG A C 1
ATOM 3368 O O . ARG A 1 429 ? -8.886 13.531 -1.592 1.00 68.31 429 ARG A O 1
ATOM 3375 N N . ASN A 1 430 ? -6.932 12.740 -0.790 1.00 73.50 430 ASN A N 1
ATOM 3376 C CA . ASN A 1 430 ? -6.852 13.640 0.365 1.00 73.50 430 ASN A CA 1
ATOM 3377 C C . ASN A 1 430 ? -7.029 15.126 -0.025 1.00 73.50 430 ASN A C 1
ATOM 3379 O O . ASN A 1 430 ? -7.451 15.924 0.808 1.00 73.50 430 ASN A O 1
ATOM 3383 N N . THR A 1 431 ? -6.700 15.530 -1.258 1.00 77.56 431 THR A N 1
ATOM 3384 C CA . THR A 1 431 ? -6.942 16.891 -1.766 1.00 77.56 431 THR A CA 1
ATOM 3385 C C . THR A 1 431 ? -8.385 17.110 -2.235 1.00 77.56 431 THR A C 1
ATOM 3387 O O . THR A 1 431 ? -8.915 18.196 -2.000 1.00 77.56 431 THR A O 1
ATOM 3390 N N . LEU A 1 432 ? -9.068 16.101 -2.794 1.00 80.88 432 LEU A N 1
ATOM 3391 C CA . LEU A 1 432 ? -10.524 16.175 -2.998 1.00 80.88 432 LEU A CA 1
ATOM 3392 C C . LEU A 1 432 ? -11.252 16.301 -1.658 1.00 80.88 432 LEU A C 1
ATOM 3394 O O . LEU A 1 432 ? -12.100 17.174 -1.525 1.00 80.88 432 LEU A O 1
ATOM 3398 N N . ASP A 1 433 ? -10.881 15.512 -0.647 1.00 81.06 433 ASP A N 1
ATOM 3399 C CA . ASP A 1 433 ? -11.558 15.524 0.657 1.00 81.06 433 ASP A CA 1
ATOM 3400 C C . ASP A 1 433 ? -11.432 16.890 1.363 1.00 81.06 433 ASP A C 1
ATOM 3402 O O . ASP A 1 433 ? -12.389 17.374 1.967 1.00 81.06 433 ASP A O 1
ATOM 3406 N N . LYS A 1 434 ? -10.277 17.565 1.243 1.00 85.50 434 LYS A N 1
ATOM 3407 C CA . LYS A 1 434 ? -10.074 18.939 1.752 1.00 85.50 434 LYS A CA 1
ATOM 3408 C C . LYS A 1 434 ? -10.966 19.957 1.030 1.00 85.50 434 LYS A C 1
ATOM 3410 O O . LYS A 1 434 ? -11.546 20.831 1.675 1.00 85.50 434 LYS A O 1
ATOM 3415 N N . LEU A 1 435 ? -11.096 19.833 -0.294 1.00 87.62 435 LEU A N 1
ATOM 3416 C CA . LEU A 1 435 ? -11.968 20.671 -1.130 1.00 87.62 435 LEU A CA 1
ATOM 3417 C C . LEU A 1 435 ? -13.459 20.319 -0.978 1.00 87.62 435 LEU A C 1
ATOM 3419 O O . LEU A 1 435 ? -14.316 21.150 -1.250 1.00 87.62 435 LEU A O 1
ATOM 3423 N N . ALA A 1 436 ? -13.789 19.119 -0.505 1.00 87.12 436 ALA A N 1
ATOM 3424 C CA . ALA A 1 436 ? -15.153 18.716 -0.187 1.00 87.12 436 ALA A CA 1
ATOM 3425 C C . ALA A 1 436 ? -15.631 19.319 1.147 1.00 87.12 436 ALA A C 1
ATOM 3427 O O . ALA A 1 436 ? -16.795 19.705 1.271 1.00 87.12 436 ALA A O 1
ATOM 3428 N N . THR A 1 437 ? -14.755 19.415 2.153 1.00 87.81 437 THR A N 1
ATOM 3429 C CA . THR A 1 437 ? -15.122 19.910 3.494 1.00 87.81 437 THR A CA 1
ATOM 3430 C C . THR A 1 437 ? -14.799 21.387 3.715 1.00 87.81 437 THR A C 1
ATOM 3432 O O . THR A 1 437 ? -15.214 21.955 4.724 1.00 87.81 437 THR A O 1
ATOM 3435 N N . GLY A 1 438 ? -14.049 22.021 2.809 1.00 88.19 438 GLY A N 1
ATOM 3436 C CA . GLY A 1 438 ? -13.590 23.402 2.957 1.00 88.19 438 GLY A CA 1
ATOM 3437 C C . GLY A 1 438 ? -12.407 23.582 3.915 1.00 88.19 438 GLY A C 1
ATOM 3438 O O . GLY A 1 438 ? -12.086 24.720 4.246 1.00 88.19 438 GLY A O 1
ATOM 3439 N N . TRP A 1 439 ? -11.742 22.500 4.348 1.00 88.06 439 TRP A N 1
ATOM 3440 C CA . TRP A 1 439 ? -10.659 22.560 5.339 1.00 88.06 439 TRP A CA 1
ATOM 3441 C C . TRP A 1 439 ? -9.470 21.641 5.019 1.00 88.06 439 TRP A C 1
ATOM 3443 O O . TRP A 1 439 ? -9.624 20.436 4.826 1.00 88.06 439 TRP A O 1
ATOM 3453 N N . GLY A 1 440 ? -8.260 22.211 5.031 1.00 83.38 440 GLY A N 1
ATOM 3454 C CA . GLY A 1 440 ? -6.978 21.531 4.832 1.00 83.38 440 GLY A CA 1
ATOM 3455 C C . GLY A 1 440 ? -6.541 20.628 5.991 1.00 83.38 440 GLY A C 1
ATOM 3456 O O . GLY A 1 440 ? -5.541 20.920 6.644 1.00 83.38 440 GLY A O 1
ATOM 3457 N N . TRP A 1 441 ? -7.260 19.529 6.232 1.00 84.62 441 TRP A N 1
ATOM 3458 C CA . TRP A 1 441 ? -7.035 18.622 7.364 1.00 84.62 441 TRP A CA 1
ATOM 3459 C C . TRP A 1 441 ? -7.131 17.141 6.976 1.00 84.62 441 TRP A C 1
ATOM 3461 O O . TRP A 1 441 ? -8.123 16.717 6.374 1.00 84.62 441 TRP A O 1
ATOM 3471 N N . GLN A 1 442 ? -6.111 16.357 7.356 1.00 85.88 442 GLN A N 1
ATOM 3472 C CA . GLN A 1 442 ? -6.090 14.901 7.204 1.00 85.88 442 GLN A CA 1
ATOM 3473 C C . GLN A 1 442 ? -5.567 14.195 8.464 1.00 85.88 442 GLN A C 1
ATOM 3475 O O . GLN A 1 442 ? -4.368 14.203 8.760 1.00 85.88 442 GLN A O 1
ATOM 3480 N N . CYS A 1 443 ? -6.494 13.569 9.191 1.00 89.12 443 CYS A N 1
ATOM 3481 C CA . CYS A 1 443 ? -6.271 12.893 10.466 1.00 89.12 443 CYS A CA 1
ATOM 3482 C C . CYS A 1 443 ? -6.137 11.365 10.342 1.00 89.12 443 CYS A C 1
ATOM 3484 O O . CYS A 1 443 ? -6.327 10.781 9.272 1.00 89.12 443 CYS A O 1
ATOM 3486 N N . ALA A 1 444 ? -5.841 10.703 11.461 1.00 91.31 444 ALA A N 1
ATOM 3487 C CA . ALA A 1 444 ? -5.782 9.253 11.577 1.00 91.31 444 ALA A CA 1
ATOM 3488 C C . ALA A 1 444 ? -7.127 8.588 11.242 1.00 91.31 444 ALA A C 1
ATOM 3490 O O . ALA A 1 444 ? -7.124 7.609 10.501 1.00 91.31 444 ALA A O 1
ATOM 3491 N N . SER A 1 445 ? -8.261 9.141 11.688 1.00 93.81 445 SER A N 1
ATOM 3492 C CA . SER A 1 445 ? -9.588 8.571 11.400 1.00 93.81 445 SER A CA 1
ATOM 3493 C C . SER A 1 445 ? -9.936 8.594 9.908 1.00 93.81 445 SER A C 1
ATOM 3495 O O . SER A 1 445 ? -10.367 7.579 9.365 1.00 93.81 445 SER A O 1
ATOM 3497 N N . LYS A 1 446 ? -9.670 9.704 9.199 1.00 90.75 446 LYS A N 1
ATOM 3498 C CA . LYS A 1 446 ? -9.827 9.761 7.732 1.00 90.75 446 LYS A CA 1
ATOM 3499 C C . LYS A 1 446 ? -8.891 8.773 7.029 1.00 90.75 446 LYS A C 1
ATOM 3501 O O . LYS A 1 446 ? -9.317 8.025 6.153 1.00 90.75 446 LYS A O 1
ATOM 3506 N N . ARG A 1 447 ? -7.619 8.701 7.446 1.00 88.69 447 ARG A N 1
ATOM 3507 C CA . ARG A 1 447 ? -6.658 7.725 6.896 1.00 88.69 447 ARG A CA 1
ATOM 3508 C C . ARG A 1 447 ? -7.118 6.273 7.117 1.00 88.69 447 ARG A C 1
ATOM 3510 O O . ARG A 1 447 ? -6.979 5.475 6.194 1.00 88.69 447 ARG A O 1
ATOM 3517 N N . LEU A 1 448 ? -7.696 5.954 8.278 1.00 90.12 448 LEU A N 1
ATOM 3518 C CA . LEU A 1 448 ? -8.295 4.651 8.593 1.00 90.12 448 LEU A CA 1
ATOM 3519 C C . LEU A 1 448 ? -9.488 4.344 7.670 1.00 90.12 448 LEU A C 1
ATOM 3521 O O . LEU A 1 448 ? -9.534 3.268 7.085 1.00 90.12 448 LEU A O 1
ATOM 3525 N N . ALA A 1 449 ? -10.400 5.302 7.478 1.00 90.50 449 ALA A N 1
ATOM 3526 C CA . ALA A 1 449 ? -11.592 5.137 6.642 1.00 90.50 449 ALA A CA 1
ATOM 3527 C C . ALA A 1 449 ? -11.285 4.883 5.155 1.00 90.50 449 ALA A C 1
ATOM 3529 O O . ALA A 1 449 ? -12.015 4.151 4.492 1.00 90.50 449 ALA A O 1
ATOM 3530 N N . HIS A 1 450 ? -10.208 5.465 4.614 1.00 84.62 450 HIS A N 1
ATOM 3531 C CA . HIS A 1 450 ? -9.804 5.220 3.222 1.00 84.62 450 HIS A CA 1
ATOM 3532 C C . HIS A 1 450 ? -8.892 3.994 3.042 1.00 84.62 450 HIS A C 1
ATOM 3534 O O . HIS A 1 450 ? -8.860 3.421 1.950 1.00 84.62 450 HIS A O 1
ATOM 3540 N N . ARG A 1 451 ? -8.087 3.644 4.059 1.00 79.94 451 ARG A N 1
ATOM 3541 C CA . ARG A 1 451 ? -7.034 2.612 4.004 1.00 79.94 451 ARG A CA 1
ATOM 3542 C C . ARG A 1 451 ? -6.787 1.970 5.377 1.00 79.94 451 ARG A C 1
ATOM 3544 O O . ARG A 1 451 ? -5.737 2.178 5.992 1.00 79.94 451 ARG A O 1
ATOM 3551 N N . ALA A 1 452 ? -7.744 1.180 5.858 1.00 77.56 452 ALA A N 1
ATOM 3552 C CA . ALA A 1 452 ? -7.597 0.432 7.109 1.00 77.56 452 ALA A CA 1
ATOM 3553 C C . ALA A 1 452 ? -6.412 -0.558 7.065 1.00 77.56 452 ALA A C 1
ATOM 3555 O O . ALA A 1 452 ? -5.729 -0.749 8.066 1.00 77.56 452 ALA A O 1
ATOM 3556 N N . ASP A 1 453 ? -6.101 -1.089 5.879 1.00 68.56 453 ASP A N 1
ATOM 3557 C CA . ASP A 1 453 ? -4.962 -1.966 5.575 1.00 68.56 453 ASP A CA 1
ATOM 3558 C C . ASP A 1 453 ? -3.583 -1.350 5.877 1.00 68.56 453 ASP A C 1
ATOM 3560 O O . ASP A 1 453 ? -2.608 -2.072 6.083 1.00 68.56 453 ASP A O 1
ATOM 3564 N N . ASN A 1 454 ? -3.483 -0.019 5.957 1.00 72.56 454 ASN A N 1
ATOM 3565 C CA . ASN A 1 454 ? -2.247 0.660 6.349 1.00 72.56 454 ASN A CA 1
ATOM 3566 C C . ASN A 1 454 ? -2.017 0.701 7.872 1.00 72.56 454 ASN A C 1
ATOM 3568 O O . ASN A 1 454 ? -0.968 1.198 8.293 1.00 72.56 454 ASN A O 1
ATOM 3572 N N . PHE A 1 455 ? -2.940 0.197 8.702 1.00 79.25 455 PHE A N 1
ATOM 3573 C CA . PHE A 1 455 ? -2.848 0.257 10.164 1.00 79.25 455 PHE A CA 1
ATOM 3574 C C . PHE A 1 455 ? -3.040 -1.109 10.833 1.00 79.25 455 PHE A C 1
ATOM 3576 O O . PHE A 1 455 ? -4.070 -1.759 10.690 1.00 79.25 455 PHE A O 1
ATOM 3583 N N . GLY A 1 456 ? -2.087 -1.489 11.684 1.00 79.75 456 GLY A N 1
ATOM 3584 C CA . GLY A 1 456 ? -2.339 -2.447 12.749 1.00 79.75 456 GLY A CA 1
ATOM 3585 C C . GLY A 1 456 ? -3.193 -1.754 13.805 1.00 79.75 456 GLY A C 1
ATOM 3586 O O . GLY A 1 456 ? -2.727 -0.816 14.456 1.00 79.75 456 GLY A O 1
ATOM 3587 N N . VAL A 1 457 ? -4.445 -2.181 13.941 1.00 85.81 457 VAL A N 1
ATOM 3588 C CA . VAL A 1 457 ? -5.391 -1.643 14.925 1.00 85.81 457 VAL A CA 1
ATOM 3589 C C . VAL A 1 457 ? -5.446 -2.576 16.136 1.00 85.81 457 VAL A C 1
ATOM 3591 O O . VAL A 1 457 ? -5.357 -3.798 15.999 1.00 85.81 457 VAL A O 1
ATOM 3594 N N . SER A 1 458 ? -5.601 -2.017 17.333 1.00 84.94 458 SER A N 1
ATOM 3595 C CA . SER A 1 458 ? -6.091 -2.746 18.504 1.00 84.94 458 SER A CA 1
ATOM 3596 C C . SER A 1 458 ? -7.284 -2.023 19.125 1.00 84.94 458 SER A C 1
ATOM 3598 O O . SER A 1 458 ? -7.374 -0.795 19.070 1.00 84.94 458 SER A O 1
ATOM 3600 N N . VAL A 1 459 ? -8.206 -2.793 19.706 1.00 88.81 459 VAL A N 1
ATOM 3601 C CA . VAL A 1 459 ? -9.407 -2.286 20.381 1.00 88.81 459 VAL A CA 1
ATOM 3602 C C . VAL A 1 459 ? -9.290 -2.546 21.878 1.00 88.81 459 VAL A C 1
ATOM 3604 O O . VAL A 1 459 ? -8.962 -3.655 22.295 1.00 88.81 459 VAL A O 1
ATOM 3607 N N . GLN A 1 460 ? -9.585 -1.532 22.687 1.00 89.81 460 GLN A N 1
ATOM 3608 C CA . GLN A 1 460 ? -9.662 -1.634 24.141 1.00 89.81 460 GLN A CA 1
ATOM 3609 C C . GLN A 1 460 ? -10.981 -1.030 24.632 1.00 89.81 460 GLN A C 1
ATOM 3611 O O . GLN A 1 460 ? -11.189 0.175 24.508 1.00 89.81 460 GLN A O 1
ATOM 3616 N N . ASP A 1 461 ? -11.857 -1.839 25.227 1.00 88.62 461 ASP A N 1
ATOM 3617 C CA . ASP A 1 461 ? -12.986 -1.318 26.005 1.00 88.62 461 ASP A CA 1
ATOM 3618 C C . ASP A 1 461 ? -12.475 -0.748 27.338 1.00 88.62 461 ASP A C 1
ATOM 3620 O O . ASP A 1 461 ? -11.647 -1.365 28.018 1.00 88.62 461 ASP A O 1
ATOM 3624 N N . MET A 1 462 ? -12.939 0.448 27.705 1.00 87.00 462 MET A N 1
ATOM 3625 C CA . MET A 1 462 ? -12.503 1.141 28.918 1.00 87.00 462 MET A CA 1
ATOM 3626 C C . MET A 1 462 ? -13.336 0.713 30.136 1.00 87.00 462 MET A C 1
ATOM 3628 O O . MET A 1 462 ? -14.420 0.138 30.027 1.00 87.00 462 MET A O 1
ATOM 3632 N N . THR A 1 463 ? -12.829 0.997 31.337 1.00 81.00 463 THR A N 1
ATOM 3633 C CA . THR A 1 463 ? -13.432 0.559 32.611 1.00 81.00 463 THR A CA 1
ATOM 3634 C C . THR A 1 463 ? -14.796 1.181 32.927 1.00 81.00 463 THR A C 1
ATOM 3636 O O . THR A 1 463 ? -15.463 0.722 33.853 1.00 81.00 463 THR A O 1
ATOM 3639 N N . ASP A 1 464 ? -15.229 2.193 32.174 1.00 82.00 464 ASP A N 1
ATOM 3640 C CA . ASP A 1 464 ? -16.564 2.793 32.263 1.00 82.00 464 ASP A CA 1
ATOM 3641 C C . ASP A 1 464 ? -17.636 2.040 31.445 1.00 82.00 464 ASP A C 1
ATOM 3643 O O . ASP A 1 464 ? -18.823 2.330 31.600 1.00 82.00 464 ASP A O 1
ATOM 3647 N N . GLN A 1 465 ? -17.223 1.094 30.585 1.00 73.12 465 GLN A N 1
ATOM 3648 C CA . GLN A 1 465 ? -18.049 0.383 29.595 1.00 73.12 465 GLN A CA 1
ATOM 3649 C C . GLN A 1 465 ? -18.841 1.305 28.644 1.00 73.12 465 GLN A C 1
ATOM 3651 O O . GLN A 1 465 ? -19.839 0.895 28.054 1.00 73.12 465 GLN A O 1
ATOM 3656 N N . LYS A 1 466 ? -18.397 2.557 28.491 1.00 84.38 466 LYS A N 1
ATOM 3657 C CA . LYS A 1 466 ? -19.013 3.595 27.643 1.00 84.38 466 LYS A CA 1
ATOM 3658 C C . LYS A 1 466 ? -18.024 4.235 26.682 1.00 84.38 466 LYS A C 1
ATOM 3660 O O . LYS A 1 466 ? -18.441 4.787 25.667 1.00 84.38 466 LYS A O 1
ATOM 3665 N N . THR A 1 467 ? -16.739 4.133 26.984 1.00 90.88 467 THR A N 1
ATOM 3666 C CA . THR A 1 467 ? -15.639 4.573 26.141 1.00 90.88 467 THR A CA 1
ATOM 3667 C C . THR A 1 467 ? -14.883 3.345 25.644 1.00 90.88 467 THR A C 1
ATOM 3669 O O . THR A 1 467 ? -14.677 2.368 26.364 1.00 90.88 467 THR A O 1
ATOM 3672 N N . ARG A 1 468 ? -14.460 3.393 24.388 1.00 93.19 468 ARG A N 1
ATOM 3673 C CA . ARG A 1 468 ? -13.615 2.405 23.725 1.00 93.19 468 ARG A CA 1
ATOM 3674 C C . ARG A 1 468 ? -12.451 3.153 23.092 1.00 93.19 468 ARG A C 1
ATOM 3676 O O . ARG A 1 468 ? -12.604 4.295 22.675 1.00 93.19 468 ARG A O 1
ATOM 3683 N N . LYS A 1 469 ? -11.284 2.527 23.023 1.00 94.56 469 LYS A N 1
ATOM 3684 C CA . LYS A 1 469 ? -10.085 3.117 22.435 1.00 94.56 469 LYS A CA 1
ATOM 3685 C C . LYS A 1 469 ? -9.597 2.274 21.267 1.00 94.56 469 LYS A C 1
ATOM 3687 O O . LYS A 1 469 ? -9.399 1.069 21.421 1.00 94.56 469 LYS A O 1
ATOM 3692 N N . LEU A 1 470 ? -9.404 2.913 20.118 1.00 94.31 470 LEU A N 1
ATOM 3693 C CA . LEU A 1 470 ? -8.739 2.336 18.953 1.00 94.31 470 LEU A CA 1
ATOM 3694 C C . LEU A 1 470 ? -7.284 2.811 18.958 1.00 94.31 470 LEU A C 1
ATOM 3696 O O . LEU A 1 470 ? -7.025 4.009 18.852 1.00 94.31 470 LEU A O 1
ATOM 3700 N N . THR A 1 471 ? -6.324 1.898 19.068 1.00 92.19 471 THR A N 1
ATOM 3701 C CA . THR A 1 471 ? -4.901 2.234 18.939 1.00 92.19 471 THR A CA 1
ATOM 3702 C C . THR A 1 471 ? -4.422 1.832 17.549 1.00 92.19 471 THR A C 1
ATOM 3704 O O . THR A 1 471 ? -4.356 0.652 17.219 1.00 92.19 471 THR A O 1
ATOM 3707 N N . LEU A 1 472 ? -4.095 2.828 16.726 1.00 90.06 472 LEU A N 1
ATOM 3708 C CA . LEU A 1 472 ? -3.660 2.684 15.338 1.00 90.06 472 LEU A CA 1
ATOM 3709 C C . LEU A 1 472 ? -2.134 2.764 15.265 1.00 90.06 472 LEU A C 1
ATOM 3711 O O . LEU A 1 472 ? -1.539 3.756 15.695 1.00 90.06 472 LEU A O 1
ATOM 3715 N N . ARG A 1 473 ? -1.501 1.758 14.661 1.00 86.81 473 ARG A N 1
ATOM 3716 C CA . ARG A 1 473 ? -0.056 1.713 14.399 1.00 86.81 473 ARG A CA 1
ATOM 3717 C C . ARG A 1 473 ? 0.200 1.516 12.900 1.00 86.81 473 ARG A C 1
ATOM 3719 O O . ARG A 1 473 ? -0.240 0.504 12.362 1.00 86.81 473 ARG A O 1
ATOM 3726 N N . PRO A 1 474 ? 0.868 2.451 12.201 1.00 78.94 474 PRO A N 1
ATOM 3727 C CA . PRO A 1 474 ? 1.124 2.330 10.765 1.00 78.94 474 PRO A CA 1
ATOM 3728 C C . PRO A 1 474 ? 1.942 1.078 10.416 1.00 78.94 474 PRO A C 1
ATOM 3730 O O . PRO A 1 474 ? 2.974 0.822 11.034 1.00 78.94 474 PRO A O 1
ATOM 3733 N N . VAL A 1 475 ? 1.496 0.313 9.415 1.00 67.56 475 VAL A N 1
ATOM 3734 C CA . VAL A 1 475 ? 2.182 -0.903 8.928 1.00 67.56 475 VAL A CA 1
ATOM 3735 C C . VAL A 1 475 ? 3.237 -0.560 7.872 1.00 67.56 475 VAL A C 1
ATOM 3737 O O . VAL A 1 475 ? 4.314 -1.155 7.850 1.00 67.56 475 VAL A O 1
ATOM 3740 N N . ARG A 1 476 ? 2.956 0.438 7.020 1.00 61.09 476 ARG A N 1
ATOM 3741 C CA . ARG A 1 476 ? 3.887 0.970 6.013 1.00 61.09 476 ARG A CA 1
ATOM 3742 C C . ARG A 1 476 ? 4.132 2.459 6.219 1.00 61.09 476 ARG A C 1
ATOM 3744 O O . ARG A 1 476 ? 3.182 3.233 6.317 1.00 61.09 476 ARG A O 1
ATOM 3751 N N . ASN A 1 477 ? 5.403 2.859 6.138 1.00 62.00 477 ASN A N 1
ATOM 3752 C CA . ASN A 1 477 ? 5.859 4.247 6.273 1.00 62.00 477 ASN A CA 1
ATOM 3753 C C . ASN A 1 477 ? 5.375 4.912 7.582 1.00 62.00 477 ASN A C 1
ATOM 3755 O O . ASN A 1 477 ? 4.799 4.271 8.458 1.00 62.00 477 ASN A O 1
ATOM 3759 N N . ARG A 1 478 ? 5.667 6.204 7.766 1.00 72.00 478 ARG A N 1
ATOM 3760 C CA . ARG A 1 478 ? 5.195 6.976 8.928 1.00 72.00 478 ARG A CA 1
ATOM 3761 C C . ARG A 1 478 ? 4.265 8.097 8.447 1.00 72.00 478 ARG A C 1
ATOM 3763 O O . ARG A 1 478 ? 4.773 9.166 8.095 1.00 72.00 478 ARG A O 1
ATOM 3770 N N . PRO A 1 479 ? 2.941 7.859 8.355 1.00 78.88 479 PRO A N 1
ATOM 3771 C CA . PRO A 1 479 ? 1.986 8.816 7.810 1.00 78.88 479 PRO A CA 1
ATOM 3772 C C . PRO A 1 479 ? 2.046 10.147 8.553 1.00 78.88 479 PRO A C 1
ATOM 3774 O O . PRO A 1 479 ? 2.235 10.205 9.769 1.00 78.88 479 PRO A O 1
ATOM 3777 N N . THR A 1 480 ? 1.887 11.221 7.793 1.00 82.12 480 THR A N 1
ATOM 3778 C CA . THR A 1 480 ? 1.903 12.594 8.283 1.00 82.12 480 THR A CA 1
ATOM 3779 C C . THR A 1 480 ? 0.554 12.982 8.879 1.00 82.12 480 THR A C 1
ATOM 3781 O O . THR A 1 480 ? -0.506 12.637 8.349 1.00 82.12 480 THR A O 1
ATOM 3784 N N . LEU A 1 481 ? 0.586 13.722 9.985 1.00 85.31 481 LEU A N 1
ATOM 3785 C CA . LEU A 1 481 ? -0.550 14.516 10.431 1.00 85.31 481 LEU A CA 1
ATOM 3786 C C . LEU A 1 481 ? -0.473 15.886 9.753 1.00 85.31 481 LEU A C 1
ATOM 3788 O O . LEU A 1 481 ? 0.453 16.652 10.025 1.00 85.31 481 LEU A O 1
ATOM 3792 N N . ASP A 1 482 ? -1.430 16.168 8.871 1.00 80.31 482 ASP A N 1
ATOM 3793 C CA . ASP A 1 482 ? -1.463 17.374 8.041 1.00 80.31 482 ASP A CA 1
ATOM 3794 C C . ASP A 1 482 ? -2.656 18.247 8.448 1.00 80.31 482 ASP A C 1
ATOM 3796 O O . ASP A 1 482 ? -3.811 17.835 8.306 1.00 80.31 482 ASP A O 1
ATOM 3800 N N . ILE A 1 483 ? -2.382 19.441 8.983 1.00 80.44 483 ILE A N 1
ATOM 3801 C CA . ILE A 1 483 ? -3.403 20.377 9.478 1.00 80.44 483 ILE A CA 1
ATOM 3802 C C . ILE A 1 483 ? -3.012 21.808 9.104 1.00 80.44 483 ILE A C 1
ATOM 3804 O O . ILE A 1 483 ? -1.909 22.257 9.419 1.00 80.44 483 ILE A O 1
ATOM 3808 N N . GLY A 1 484 ? -3.928 22.558 8.496 1.00 76.44 484 GLY A N 1
ATOM 3809 C CA . GLY A 1 484 ? -3.741 23.985 8.255 1.00 76.44 484 GLY A CA 1
ATOM 3810 C C . GLY A 1 484 ? -5.007 24.710 7.819 1.00 76.44 484 GLY A C 1
ATOM 3811 O O . GLY A 1 484 ? -6.050 24.104 7.579 1.00 76.44 484 GLY A O 1
ATOM 3812 N N . THR A 1 485 ? -4.910 26.032 7.696 1.00 76.06 485 THR A N 1
ATOM 3813 C CA . THR A 1 485 ? -6.005 26.901 7.228 1.00 76.06 485 THR A CA 1
ATOM 3814 C C . THR A 1 485 ? -5.828 27.233 5.742 1.00 76.06 485 THR A C 1
ATOM 3816 O O . THR A 1 485 ? -5.919 28.384 5.316 1.00 76.06 485 THR A O 1
ATOM 3819 N N . MET A 1 486 ? -5.557 26.192 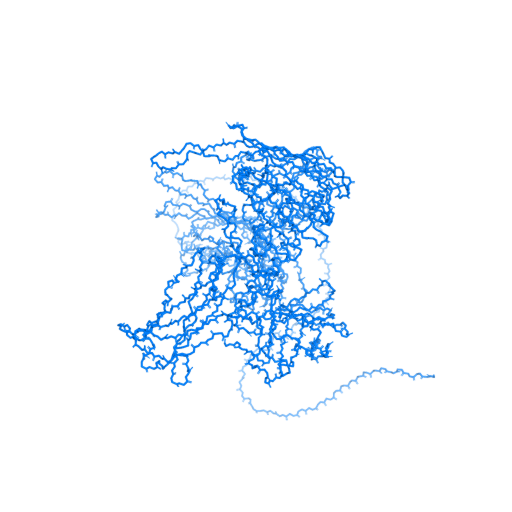4.945 1.00 71.69 486 MET A N 1
ATOM 3820 C CA . MET A 1 486 ? -5.346 26.248 3.493 1.00 71.69 486 MET A CA 1
ATOM 3821 C C . MET A 1 486 ? -6.352 25.373 2.745 1.00 71.69 486 MET A C 1
ATOM 3823 O O . MET A 1 486 ? -6.793 24.355 3.284 1.00 71.69 486 MET A O 1
ATOM 3827 N N . LEU A 1 487 ? -6.600 25.704 1.474 1.00 74.69 487 LEU A N 1
ATOM 3828 C CA . LEU A 1 487 ? -7.157 24.769 0.494 1.00 74.69 487 LEU A CA 1
ATOM 3829 C C . LEU A 1 487 ? -6.147 24.421 -0.605 1.00 74.69 487 LEU A C 1
ATOM 3831 O O . LEU A 1 487 ? -5.720 23.266 -0.635 1.00 74.69 487 LEU A O 1
ATOM 3835 N N . ARG A 1 488 ? -5.724 25.363 -1.472 1.00 73.81 488 ARG A N 1
ATOM 3836 C CA . ARG A 1 488 ? -4.780 25.012 -2.558 1.00 73.81 488 ARG A CA 1
ATOM 3837 C C . ARG A 1 488 ? -3.701 26.030 -2.948 1.00 73.81 488 ARG A C 1
ATOM 3839 O O . ARG A 1 488 ? -2.682 25.598 -3.484 1.00 73.81 488 ARG A O 1
ATOM 3846 N N . PHE A 1 489 ? -3.861 27.335 -2.711 1.00 68.50 489 PHE A N 1
ATOM 3847 C CA . PHE A 1 489 ? -2.919 28.357 -3.214 1.00 68.50 489 PHE A CA 1
ATOM 3848 C C . PHE A 1 489 ? -2.270 29.242 -2.139 1.00 68.50 489 PHE A C 1
ATOM 3850 O O . PHE A 1 489 ? -1.150 29.720 -2.343 1.00 68.50 489 PHE A O 1
ATOM 3857 N N . ILE A 1 490 ? -2.936 29.473 -1.009 1.00 62.94 490 ILE A N 1
ATOM 3858 C CA . ILE A 1 490 ? -2.380 30.185 0.152 1.00 62.94 490 ILE A CA 1
ATOM 3859 C C . ILE A 1 490 ? -1.380 29.302 0.917 1.00 62.94 490 ILE A C 1
ATOM 3861 O O . ILE A 1 490 ? -1.646 28.133 1.162 1.00 62.94 490 ILE A O 1
ATOM 3865 N N . SER A 1 491 ? -0.213 29.850 1.288 1.00 51.12 491 SER A N 1
ATOM 3866 C CA . SER A 1 491 ? 0.983 29.049 1.636 1.00 51.12 491 SER A CA 1
ATOM 3867 C C . SER A 1 491 ? 1.614 29.351 3.013 1.00 51.12 491 SER A C 1
ATOM 3869 O O . SER A 1 491 ? 2.764 28.978 3.245 1.00 51.12 491 SER A O 1
ATOM 3871 N N . TRP A 1 492 ? 0.900 30.015 3.933 1.00 49.28 492 TRP A N 1
ATOM 3872 C CA . TRP A 1 492 ? 1.493 30.555 5.175 1.00 49.28 492 TRP A CA 1
ATOM 3873 C C . TRP A 1 492 ? 1.010 29.947 6.508 1.00 49.28 492 TRP A C 1
ATOM 3875 O O . TRP A 1 492 ? 1.639 30.201 7.529 1.00 49.28 492 TRP A O 1
ATOM 3885 N N . ALA A 1 493 ? -0.046 29.123 6.520 1.00 51.44 493 ALA A N 1
ATOM 3886 C CA . ALA A 1 493 ? -0.656 28.588 7.748 1.00 51.44 493 ALA A CA 1
ATOM 3887 C C . ALA A 1 493 ? -0.842 27.055 7.713 1.00 51.44 493 ALA A C 1
ATOM 3889 O O . ALA A 1 493 ? -1.948 26.548 7.511 1.00 51.44 493 ALA A O 1
ATOM 3890 N N . TYR A 1 494 ? 0.259 26.315 7.878 1.00 61.09 494 TYR A N 1
ATOM 3891 C CA . TYR A 1 494 ? 0.287 24.847 7.968 1.00 61.09 494 TYR A CA 1
ATOM 3892 C C . TYR A 1 494 ? 1.137 24.405 9.156 1.00 61.09 494 TYR A C 1
ATOM 3894 O O . TYR A 1 494 ? 2.204 24.973 9.391 1.00 61.09 494 TYR A O 1
ATOM 3902 N N . LEU A 1 495 ? 0.729 23.323 9.816 1.00 60.69 495 LEU A N 1
ATOM 3903 C CA . LEU A 1 495 ? 1.661 22.452 10.518 1.00 60.69 495 LEU A CA 1
ATOM 3904 C C . LEU A 1 495 ? 2.217 21.462 9.470 1.00 60.69 495 LEU A C 1
ATOM 3906 O O . LEU A 1 495 ? 1.465 20.602 9.008 1.00 60.69 495 LEU A O 1
ATOM 3910 N N . PRO A 1 496 ? 3.480 21.589 9.014 1.00 56.34 496 PRO A N 1
ATOM 3911 C CA . PRO A 1 496 ? 4.008 20.728 7.959 1.00 56.34 496 PRO A CA 1
ATOM 3912 C C . PRO A 1 496 ? 4.087 19.276 8.440 1.00 56.34 496 PRO A C 1
ATOM 3914 O O . PRO A 1 496 ? 4.662 19.009 9.496 1.00 56.34 496 PRO A O 1
ATOM 3917 N N . GLY A 1 497 ? 3.511 18.370 7.641 1.00 64.00 497 GLY A N 1
ATOM 3918 C CA . GLY A 1 497 ? 3.211 16.973 7.953 1.00 64.00 497 GLY A CA 1
ATOM 3919 C C . GLY A 1 497 ? 4.139 16.291 8.953 1.00 64.00 497 GLY A C 1
ATOM 3920 O O . GLY A 1 497 ? 5.182 15.750 8.584 1.00 64.00 497 GLY A O 1
ATOM 3921 N N . LYS A 1 498 ? 3.741 16.268 10.230 1.00 76.62 498 LYS A N 1
ATOM 3922 C CA . LYS A 1 498 ? 4.522 15.608 11.281 1.00 76.62 498 LYS A CA 1
ATOM 3923 C C . LYS A 1 498 ? 4.126 14.136 11.353 1.00 76.62 498 LYS A C 1
ATOM 3925 O O . LYS A 1 498 ? 2.986 13.809 11.676 1.00 76.62 498 LYS A O 1
ATOM 3930 N N . SER A 1 499 ? 5.067 13.255 11.026 1.00 84.56 499 SER A N 1
ATOM 3931 C CA . SER A 1 499 ? 4.878 11.804 11.079 1.00 84.56 499 SER A CA 1
ATOM 3932 C C . SER A 1 499 ? 4.524 11.301 12.482 1.00 84.56 499 SER A C 1
ATOM 3934 O O . SER A 1 499 ? 5.106 11.755 13.470 1.00 84.56 499 SER A O 1
ATOM 3936 N N . PHE A 1 500 ? 3.624 10.317 12.557 1.00 86.75 500 PHE A N 1
ATOM 3937 C CA . PHE A 1 500 ? 3.302 9.582 13.784 1.00 86.75 500 PHE A CA 1
ATOM 3938 C C . PHE A 1 500 ? 3.559 8.073 13.644 1.00 86.75 500 PHE A C 1
ATOM 3940 O O . PHE A 1 500 ? 3.604 7.528 12.542 1.00 86.75 500 PHE A O 1
ATOM 3947 N N . GLU A 1 501 ? 3.740 7.408 14.785 1.00 87.75 501 GLU A N 1
ATOM 3948 C CA . GLU A 1 501 ? 4.024 5.963 14.912 1.00 87.75 501 GLU A CA 1
ATOM 3949 C C . GLU A 1 501 ? 2.928 5.225 15.700 1.00 87.75 501 GLU A C 1
ATOM 3951 O O . GLU A 1 501 ? 2.732 4.017 15.555 1.00 87.75 501 GLU A O 1
ATOM 3956 N N . ARG A 1 502 ? 2.151 5.979 16.483 1.00 90.56 502 ARG A N 1
ATOM 3957 C CA . ARG A 1 502 ? 0.895 5.554 17.097 1.00 90.56 502 ARG A CA 1
ATOM 3958 C C . ARG A 1 502 ? -0.091 6.719 17.086 1.00 90.56 502 ARG A C 1
ATOM 3960 O O . ARG A 1 502 ? 0.292 7.841 17.412 1.00 90.56 502 ARG A O 1
ATOM 3967 N N . CYS A 1 503 ? -1.352 6.442 16.787 1.00 94.25 503 CYS A N 1
ATOM 3968 C CA . CYS A 1 503 ? -2.474 7.289 17.184 1.00 94.25 503 CYS A CA 1
ATOM 3969 C C . CYS A 1 503 ? -3.373 6.491 18.140 1.00 94.25 503 CYS A C 1
ATOM 3971 O O . CYS A 1 503 ? -3.543 5.287 17.957 1.00 94.25 503 CYS A O 1
ATOM 3973 N N . GLU A 1 504 ? -3.917 7.131 19.169 1.00 96.00 504 GLU A N 1
ATOM 3974 C CA . GLU A 1 504 ? -4.960 6.563 20.025 1.00 96.00 504 GLU A CA 1
ATOM 3975 C C . GLU A 1 504 ? -6.230 7.398 19.866 1.00 96.00 504 GLU A C 1
ATOM 3977 O O . GLU A 1 504 ? -6.208 8.599 20.127 1.00 96.00 504 GLU A O 1
ATOM 3982 N N . ILE A 1 505 ? -7.308 6.764 19.409 1.00 97.06 505 ILE A N 1
ATOM 3983 C CA . ILE A 1 505 ? -8.614 7.379 19.174 1.00 97.06 505 ILE A CA 1
ATOM 3984 C C . ILE A 1 505 ? -9.552 6.900 20.277 1.00 97.06 505 ILE A C 1
ATOM 3986 O O . ILE A 1 505 ? -9.852 5.708 20.358 1.00 97.06 505 ILE A O 1
ATOM 3990 N N . GLU A 1 506 ? -10.018 7.808 21.124 1.00 96.44 506 GLU A N 1
ATOM 3991 C CA . GLU A 1 506 ? -11.108 7.535 22.057 1.00 96.44 506 GLU A CA 1
ATOM 3992 C C . GLU A 1 506 ? -12.445 7.715 21.336 1.00 96.44 506 GLU A C 1
ATOM 3994 O O . GLU A 1 506 ? -12.672 8.723 20.665 1.00 96.44 506 GLU A O 1
ATOM 3999 N N . ILE A 1 507 ? -13.317 6.713 21.450 1.00 95.31 507 ILE A N 1
ATOM 4000 C CA . ILE A 1 507 ? -14.629 6.649 20.808 1.00 95.31 507 ILE A CA 1
ATOM 4001 C C . ILE A 1 507 ? -15.698 6.254 21.830 1.00 95.31 507 ILE A C 1
ATOM 4003 O O . ILE A 1 507 ? -15.460 5.462 22.744 1.00 95.31 507 ILE A O 1
ATOM 4007 N N . ASN A 1 508 ? -16.905 6.786 21.680 1.00 92.88 508 ASN A N 1
ATOM 4008 C CA . ASN A 1 508 ? -18.045 6.373 22.489 1.00 92.88 508 ASN A CA 1
ATOM 4009 C C . ASN A 1 508 ? -18.536 4.982 22.041 1.00 92.88 508 ASN A C 1
ATOM 4011 O O . ASN A 1 508 ? -18.824 4.769 20.866 1.00 92.88 508 ASN A O 1
ATOM 4015 N N . GLY A 1 509 ? -18.660 4.039 22.975 1.00 85.88 509 GLY A N 1
ATOM 4016 C CA . GLY A 1 509 ? -18.994 2.640 22.690 1.00 85.88 509 GLY A CA 1
ATOM 4017 C C . GLY A 1 509 ? -20.428 2.393 22.202 1.00 85.88 509 GLY A C 1
ATOM 4018 O O . GLY A 1 509 ? -20.686 1.343 21.621 1.00 85.88 509 GLY A O 1
ATOM 4019 N N . GLU A 1 510 ? -21.350 3.341 22.397 1.00 86.94 510 GLU A N 1
ATOM 4020 C CA . GLU A 1 510 ? -22.740 3.256 21.924 1.00 86.94 510 GLU A CA 1
ATOM 4021 C C . GLU A 1 510 ? -22.932 4.022 20.608 1.00 86.94 510 GLU A C 1
ATOM 4023 O O . GLU A 1 510 ? -23.475 3.483 19.647 1.00 86.94 510 GLU A O 1
ATOM 4028 N N . SER A 1 511 ? -22.459 5.269 20.533 1.00 90.75 511 SER A N 1
ATOM 4029 C CA . SER A 1 511 ? -22.665 6.139 19.368 1.00 90.75 511 SER A CA 1
ATOM 4030 C C . SER A 1 511 ? -21.597 6.008 18.276 1.00 90.75 511 SER A C 1
ATOM 4032 O O . SER A 1 511 ? -21.804 6.546 17.187 1.00 90.75 511 SER A O 1
ATOM 4034 N N . GLN A 1 512 ? -20.478 5.330 18.573 1.00 93.31 512 GLN A N 1
ATOM 4035 C CA . GLN A 1 512 ? -19.255 5.199 17.760 1.00 93.31 512 GLN A CA 1
ATOM 4036 C C . GLN A 1 512 ? -18.590 6.534 17.363 1.00 93.31 512 GLN A C 1
ATOM 4038 O O . GLN A 1 512 ? -17.666 6.564 16.552 1.00 93.31 512 GLN A O 1
ATOM 4043 N N . LEU A 1 513 ? -19.012 7.656 17.950 1.00 94.88 513 LEU A N 1
ATOM 4044 C CA . LEU A 1 513 ? -18.424 8.971 17.687 1.00 94.88 513 LEU A CA 1
ATOM 4045 C C . LEU A 1 513 ? -17.079 9.112 18.421 1.00 94.88 513 LEU A C 1
ATOM 4047 O O . LEU A 1 513 ? -17.018 8.765 19.607 1.00 94.88 513 LEU A O 1
ATOM 4051 N N . PRO A 1 514 ? -16.015 9.632 17.781 1.00 96.38 514 PRO A N 1
ATOM 4052 C CA . PRO A 1 514 ? -14.777 9.951 18.475 1.00 96.38 514 PRO A CA 1
ATOM 4053 C C . PRO A 1 514 ? -14.960 11.128 19.437 1.00 96.38 514 PRO A C 1
ATOM 4055 O O . PRO A 1 514 ? -15.742 12.045 19.188 1.00 96.38 514 PRO A O 1
ATOM 4058 N N . THR A 1 515 ? -14.196 11.117 20.523 1.00 95.06 515 THR A N 1
ATOM 4059 C CA . THR A 1 515 ? -14.072 12.229 21.474 1.00 95.06 515 THR A CA 1
ATOM 4060 C C . THR A 1 515 ? -12.719 12.916 21.334 1.00 95.06 515 THR A C 1
ATOM 4062 O O . THR A 1 515 ? -12.669 14.143 21.243 1.00 95.06 515 THR A O 1
ATOM 4065 N N . GLU A 1 516 ? -11.631 12.142 21.260 1.00 96.50 516 GLU A N 1
ATOM 4066 C CA . GLU A 1 516 ? -10.262 12.654 21.151 1.00 96.50 516 GLU A CA 1
ATOM 4067 C C . GLU A 1 516 ? -9.347 11.713 20.334 1.00 96.50 516 GLU A C 1
ATOM 4069 O O . GLU A 1 516 ? -9.388 10.497 20.493 1.00 96.50 516 GLU A O 1
ATOM 4074 N N . GLU A 1 517 ? -8.497 12.274 19.472 1.00 97.38 517 GLU A N 1
ATOM 4075 C CA . GLU A 1 517 ? -7.371 11.605 18.807 1.00 97.38 517 GLU A CA 1
ATOM 4076 C C . GLU A 1 517 ? -6.046 12.109 19.404 1.00 97.38 517 GLU A C 1
ATOM 4078 O O . GLU A 1 517 ? -5.777 13.313 19.408 1.00 97.38 517 GLU A O 1
ATOM 4083 N N . ASN A 1 518 ? -5.177 11.197 19.843 1.00 96.38 518 ASN A N 1
ATOM 4084 C CA . ASN A 1 518 ? -3.881 11.493 20.455 1.00 96.38 518 ASN A CA 1
ATOM 4085 C C . ASN A 1 518 ? -2.723 10.874 19.653 1.00 96.38 518 ASN A C 1
ATOM 4087 O O . ASN A 1 518 ? -2.681 9.666 19.433 1.00 96.38 518 ASN A O 1
ATOM 4091 N N . TYR A 1 519 ? -1.760 11.693 19.224 1.00 94.00 519 TYR A N 1
ATOM 4092 C CA . TYR A 1 519 ? -0.708 11.326 18.265 1.00 94.00 519 TYR A CA 1
ATOM 4093 C C . TYR A 1 519 ? 0.672 11.226 18.909 1.00 94.00 519 TYR A C 1
ATOM 4095 O O . TYR A 1 519 ? 1.130 12.169 19.550 1.00 94.00 519 TYR A O 1
ATOM 4103 N N . PHE A 1 520 ? 1.381 10.123 18.675 1.00 90.50 520 PHE A N 1
ATOM 4104 C CA . PHE A 1 520 ? 2.653 9.808 19.324 1.00 90.50 520 PHE A CA 1
ATOM 4105 C C . PHE A 1 520 ? 3.759 9.435 18.325 1.00 90.50 520 PHE A C 1
ATOM 4107 O O . PHE A 1 520 ? 3.517 8.883 17.250 1.00 90.50 520 PHE A O 1
ATOM 4114 N N . VAL A 1 521 ? 4.991 9.689 18.757 1.00 85.12 521 VAL A N 1
ATOM 4115 C CA . VAL A 1 521 ? 6.242 9.077 18.279 1.00 85.12 521 VAL A CA 1
ATOM 4116 C C . VAL A 1 521 ? 6.615 8.037 19.337 1.00 85.12 521 VAL A C 1
ATOM 4118 O O . VAL A 1 521 ? 6.512 8.361 20.525 1.00 85.12 521 VAL A O 1
ATOM 4121 N N . ASP A 1 522 ? 6.996 6.809 18.977 1.00 71.56 522 ASP A N 1
ATOM 4122 C CA . ASP A 1 522 ? 7.213 5.769 19.989 1.00 71.56 522 ASP A CA 1
ATOM 4123 C C . ASP A 1 522 ? 8.381 6.106 20.932 1.00 71.56 522 ASP A C 1
ATOM 4125 O O . ASP A 1 522 ? 9.223 6.965 20.664 1.00 71.56 522 ASP A O 1
ATOM 4129 N N . GLY A 1 523 ? 8.348 5.514 22.127 1.00 66.50 523 GLY A N 1
ATOM 4130 C CA . GLY A 1 523 ? 9.175 5.926 23.266 1.00 66.50 523 GLY A CA 1
ATOM 4131 C C . GLY A 1 523 ? 8.666 7.176 24.003 1.00 66.50 523 GLY A C 1
ATOM 4132 O O . GLY A 1 523 ? 8.962 7.337 25.185 1.00 66.50 523 GLY A O 1
ATOM 4133 N N . ASN A 1 524 ? 7.839 8.031 23.381 1.00 76.25 524 ASN A N 1
ATOM 4134 C CA . ASN A 1 524 ? 7.264 9.198 24.058 1.00 76.25 524 ASN A CA 1
ATOM 4135 C C . ASN A 1 524 ? 5.940 8.866 24.764 1.00 76.25 524 ASN A C 1
ATOM 4137 O O . ASN A 1 524 ? 4.960 8.447 24.148 1.00 76.25 524 ASN A O 1
ATOM 4141 N N . ALA A 1 525 ? 5.892 9.130 26.073 1.00 81.31 525 ALA A N 1
ATOM 4142 C CA . ALA A 1 525 ? 4.703 8.918 26.903 1.00 81.31 525 ALA A CA 1
ATOM 4143 C C . ALA A 1 525 ? 3.608 9.990 26.724 1.00 81.31 525 ALA A C 1
ATOM 4145 O O . ALA A 1 525 ? 2.461 9.755 27.095 1.00 81.31 525 ALA A O 1
ATOM 4146 N N . LYS A 1 526 ? 3.944 11.166 26.174 1.00 88.00 526 LYS A N 1
ATOM 4147 C CA . LYS A 1 526 ? 2.988 12.246 25.877 1.00 88.00 526 LYS A CA 1
ATOM 4148 C C . LYS A 1 526 ? 2.712 12.314 24.372 1.00 88.00 526 LYS A C 1
ATOM 4150 O O . LYS A 1 526 ? 3.660 12.147 23.600 1.00 88.00 526 LYS A O 1
ATOM 4155 N N . PRO A 1 527 ? 1.469 12.597 23.949 1.00 93.00 527 PRO A N 1
ATOM 4156 C CA . PRO A 1 527 ? 1.190 12.882 22.554 1.00 93.00 527 PRO A CA 1
ATOM 4157 C C . PRO A 1 527 ? 1.851 14.206 22.149 1.00 93.00 527 PRO A C 1
ATOM 4159 O O . PRO A 1 527 ? 1.972 15.127 22.958 1.00 93.00 527 PRO A O 1
ATOM 4162 N N . PHE A 1 528 ? 2.277 14.306 20.890 1.00 90.12 528 PHE A N 1
ATOM 4163 C CA . PHE A 1 528 ? 2.719 15.567 20.298 1.00 90.12 528 PHE A CA 1
ATOM 4164 C C . PHE A 1 528 ? 1.565 16.354 19.675 1.00 90.12 528 PHE A C 1
ATOM 4166 O O . PHE A 1 528 ? 1.730 17.537 19.401 1.00 90.12 528 PHE A O 1
ATOM 4173 N N . CYS A 1 529 ? 0.426 15.715 19.407 1.00 91.94 529 CYS A N 1
ATOM 4174 C CA . CYS A 1 529 ? -0.791 16.393 18.985 1.00 91.94 529 CYS A CA 1
ATOM 4175 C C . CYS A 1 529 ? -2.016 15.704 19.585 1.00 91.94 529 CYS A C 1
ATOM 4177 O O . CYS A 1 529 ? -2.054 14.478 19.683 1.00 91.94 529 CYS A O 1
ATOM 4179 N N . THR A 1 530 ? -2.999 16.514 19.958 1.00 95.44 530 THR A N 1
ATOM 4180 C CA . THR A 1 530 ? -4.299 16.096 20.476 1.00 95.44 530 THR A CA 1
ATOM 4181 C C . THR A 1 530 ? -5.383 16.849 19.708 1.00 95.44 530 THR A C 1
ATOM 4183 O O . THR A 1 530 ? -5.293 18.074 19.577 1.00 95.44 530 THR A O 1
ATOM 4186 N N . ILE A 1 531 ? -6.393 16.136 19.205 1.00 95.81 531 ILE A N 1
ATOM 4187 C CA . ILE A 1 531 ? -7.536 16.685 18.457 1.00 95.81 531 ILE A CA 1
ATOM 4188 C C . ILE A 1 531 ? -8.829 16.203 19.117 1.00 95.81 531 ILE A C 1
ATOM 4190 O O . ILE A 1 531 ? -8.983 15.006 19.315 1.00 95.81 531 ILE A O 1
ATOM 4194 N N . ARG A 1 532 ? -9.762 17.103 19.433 1.00 97.62 532 ARG A N 1
ATOM 4195 C CA . ARG A 1 532 ? -11.084 16.794 19.996 1.00 97.62 532 ARG A CA 1
ATOM 4196 C C . ARG A 1 532 ? -12.224 17.118 19.048 1.00 97.62 532 ARG A C 1
ATOM 4198 O O . ARG A 1 532 ? -12.142 18.072 18.273 1.00 97.62 532 ARG A O 1
ATOM 4205 N N . PHE A 1 533 ? -13.300 16.352 19.195 1.00 97.25 533 PHE A N 1
ATOM 4206 C CA . PHE A 1 533 ? -14.521 16.439 18.401 1.00 97.25 533 PHE A CA 1
ATOM 4207 C C . PHE A 1 533 ? -15.687 16.858 19.293 1.00 97.25 533 PHE A C 1
ATOM 4209 O O . PHE A 1 533 ? -16.025 16.191 20.271 1.00 97.25 533 PHE A O 1
ATOM 4216 N N . GLU A 1 534 ? -16.271 18.005 18.971 1.00 96.94 534 GLU A N 1
ATOM 4217 C CA . GLU A 1 534 ? -17.218 18.734 19.808 1.00 96.94 534 GLU A CA 1
ATOM 4218 C C . GLU A 1 534 ? -18.447 19.148 18.966 1.00 96.94 534 GLU A C 1
ATOM 4220 O O . GLU A 1 534 ? -18.423 19.118 17.732 1.00 96.94 534 GLU A O 1
ATOM 4225 N N . ASP A 1 535 ? -19.538 19.525 19.637 1.00 96.12 535 ASP A N 1
ATOM 4226 C CA . ASP A 1 535 ? -20.742 20.120 19.032 1.00 96.12 535 ASP A CA 1
ATOM 4227 C C . ASP A 1 535 ? -21.340 19.323 17.844 1.00 96.12 535 ASP A C 1
ATOM 4229 O O . ASP A 1 535 ? -21.638 19.877 16.789 1.00 96.12 535 ASP A O 1
ATOM 4233 N N . TRP A 1 536 ? -21.485 18.001 17.997 1.00 95.06 536 TRP A N 1
ATOM 4234 C CA . TRP A 1 536 ? -21.960 17.074 16.954 1.00 95.06 536 TRP A CA 1
ATOM 4235 C C . TRP A 1 536 ? -23.295 17.471 16.296 1.00 95.06 536 TRP A C 1
ATOM 4237 O O . TRP A 1 536 ? -24.268 17.814 16.967 1.00 95.06 536 TRP A O 1
ATOM 4247 N N . LEU A 1 537 ? -23.331 17.362 14.965 1.00 94.12 537 LEU A N 1
ATOM 4248 C CA . LEU A 1 537 ? -24.450 17.692 14.083 1.00 94.12 537 LEU A CA 1
ATOM 4249 C C . LEU A 1 537 ? -25.053 16.413 13.479 1.00 94.12 537 LEU A C 1
ATOM 4251 O O . LEU A 1 537 ? -24.326 15.535 13.007 1.00 94.12 537 LEU A O 1
ATOM 4255 N N . GLU A 1 538 ? -26.383 16.338 13.457 1.00 91.00 538 GLU A N 1
ATOM 4256 C CA . GLU A 1 538 ? -27.147 15.284 12.776 1.00 91.00 538 GLU A CA 1
ATOM 4257 C C . GLU A 1 538 ? -27.259 15.605 11.276 1.00 91.00 538 GLU A C 1
ATOM 4259 O O . GLU A 1 538 ? -27.647 16.712 10.906 1.00 91.00 538 GLU A O 1
ATOM 4264 N N . THR A 1 539 ? -26.924 14.651 10.408 1.00 83.81 539 THR A N 1
ATOM 4265 C CA . THR A 1 539 ? -26.855 14.823 8.944 1.00 83.81 539 THR A CA 1
ATOM 4266 C C . THR A 1 539 ? -27.684 13.743 8.228 1.00 83.81 539 THR A C 1
ATOM 4268 O O . THR A 1 539 ? -28.018 12.728 8.844 1.00 83.81 539 THR A O 1
ATOM 4271 N N . PRO A 1 540 ? -27.979 13.883 6.921 1.00 77.50 540 PRO A N 1
ATOM 4272 C CA . PRO A 1 540 ? -28.606 12.808 6.144 1.00 77.50 540 PRO A CA 1
ATOM 4273 C C . PRO A 1 540 ? -27.784 11.504 6.085 1.00 77.50 540 PRO A C 1
ATOM 4275 O O . PRO A 1 540 ? -28.353 10.440 5.858 1.00 77.50 540 PRO A O 1
ATOM 4278 N N . GLU A 1 541 ? -26.465 11.575 6.306 1.00 73.12 541 GLU A N 1
ATOM 4279 C CA . GLU A 1 541 ? -25.500 10.471 6.155 1.00 73.12 541 GLU A CA 1
ATOM 4280 C C . GLU A 1 541 ? -24.956 9.945 7.500 1.00 73.12 541 GLU A C 1
ATOM 4282 O O . GLU A 1 541 ? -23.878 9.353 7.559 1.00 73.12 541 GLU A O 1
ATOM 4287 N N . GLY A 1 542 ? -25.663 10.201 8.606 1.00 84.38 542 GLY A N 1
ATOM 4288 C CA . GLY A 1 542 ? -25.184 9.932 9.965 1.00 84.38 542 GLY A CA 1
ATOM 4289 C C . GLY A 1 542 ? -24.801 11.223 10.682 1.00 84.38 542 GLY A C 1
ATOM 4290 O O . GLY A 1 542 ? -25.545 12.200 10.620 1.00 84.38 542 GLY A O 1
ATOM 4291 N N . ARG A 1 543 ? -23.660 11.265 11.376 1.00 90.81 543 ARG A N 1
ATOM 4292 C CA . ARG A 1 543 ? -23.262 12.425 12.197 1.00 90.81 543 ARG A CA 1
ATOM 4293 C C . ARG A 1 543 ? -21.900 12.982 11.819 1.00 90.81 543 ARG A C 1
ATOM 4295 O O . ARG A 1 543 ? -21.010 12.237 11.422 1.00 90.81 543 ARG A O 1
ATOM 4302 N N . ALA A 1 544 ? -21.739 14.291 11.995 1.00 94.00 544 ALA A N 1
ATOM 4303 C CA . ALA A 1 544 ? -20.504 15.019 11.717 1.00 94.00 544 ALA A CA 1
ATOM 4304 C C . ALA A 1 544 ? -20.191 16.032 12.836 1.00 94.00 544 ALA A C 1
ATOM 4306 O O . ALA A 1 544 ? -21.119 16.586 13.427 1.00 94.00 544 ALA A O 1
ATOM 4307 N N . PRO A 1 545 ? -18.915 16.298 13.164 1.00 96.06 545 PRO A N 1
ATOM 4308 C CA . PRO A 1 545 ? -18.570 17.225 14.237 1.00 96.06 545 PRO A CA 1
ATOM 4309 C C . PRO A 1 545 ? -18.877 18.668 13.813 1.00 96.06 545 PRO A C 1
ATOM 4311 O O . PRO A 1 545 ? -18.394 19.137 12.779 1.00 96.06 545 PRO A O 1
ATOM 4314 N N . GLY A 1 546 ? -19.659 19.402 14.609 1.00 96.88 546 GLY A N 1
ATOM 4315 C CA . GLY A 1 546 ? -19.871 20.839 14.403 1.00 96.88 546 GLY A CA 1
ATOM 4316 C C . GLY A 1 546 ? -18.664 21.674 14.823 1.00 96.88 546 GLY A C 1
ATOM 4317 O O . GLY A 1 546 ? -18.531 22.824 14.407 1.00 96.88 546 GLY A O 1
ATOM 4318 N N . LYS A 1 547 ? -17.745 21.099 15.603 1.00 97.62 547 LYS A N 1
ATOM 4319 C CA . LYS A 1 547 ? -16.519 21.755 16.044 1.00 97.62 547 LYS A CA 1
ATOM 4320 C C . LYS A 1 547 ? -15.382 20.750 16.220 1.00 97.62 547 LYS A C 1
ATOM 4322 O O . LYS A 1 547 ? -15.571 19.652 16.735 1.00 97.62 547 LYS A O 1
ATOM 4327 N N . ILE A 1 548 ? -14.182 21.146 15.811 1.00 96.69 548 ILE A N 1
ATOM 4328 C CA . ILE A 1 548 ? -12.948 20.377 15.989 1.00 96.69 548 ILE A CA 1
ATOM 4329 C C . ILE A 1 548 ? -11.899 21.307 16.597 1.00 96.69 548 ILE A C 1
ATOM 4331 O O . ILE A 1 548 ? -11.612 22.367 16.042 1.00 96.69 548 ILE A O 1
ATOM 4335 N N . VAL A 1 549 ? -11.323 20.923 17.733 1.00 95.75 549 VAL A N 1
ATOM 4336 C CA . VAL A 1 549 ? -10.314 21.708 18.469 1.00 95.75 549 VAL A CA 1
ATOM 4337 C C . VAL A 1 549 ? -9.031 20.900 18.549 1.00 95.75 549 VAL A C 1
ATOM 4339 O O . VAL A 1 549 ? -9.092 19.699 18.780 1.00 95.75 549 VAL A O 1
ATOM 4342 N N . GLY A 1 550 ? -7.859 21.519 18.425 1.00 92.94 550 GLY A N 1
ATOM 4343 C CA . GLY A 1 550 ? -6.617 20.781 18.638 1.00 92.94 550 GLY A CA 1
ATOM 4344 C C . GLY A 1 550 ? -5.420 21.620 19.050 1.00 92.94 550 GLY A C 1
ATOM 4345 O O . GLY A 1 550 ? -5.416 22.847 18.950 1.00 92.94 550 GLY A O 1
ATOM 4346 N N . ARG A 1 551 ? -4.403 20.907 19.536 1.00 91.94 551 ARG A N 1
ATOM 4347 C CA . ARG A 1 551 ? -3.092 21.415 19.956 1.00 91.94 551 ARG A CA 1
ATOM 4348 C C . ARG A 1 551 ? -2.014 20.503 19.384 1.00 91.94 551 ARG A C 1
ATOM 4350 O O . ARG A 1 551 ? -2.150 19.285 19.474 1.00 91.94 551 ARG A O 1
ATOM 4357 N N . ALA A 1 552 ? -0.944 21.064 18.833 1.00 88.62 552 ALA A N 1
ATOM 4358 C CA . ALA A 1 552 ? 0.191 20.328 18.290 1.00 88.62 552 ALA A CA 1
ATOM 4359 C C . ALA A 1 552 ? 1.523 20.977 18.691 1.00 88.62 552 ALA A C 1
ATOM 4361 O O . ALA A 1 552 ? 1.802 22.111 18.311 1.00 88.62 552 ALA A O 1
ATOM 4362 N N . THR A 1 553 ? 2.373 20.235 19.399 1.00 84.62 553 THR A N 1
ATOM 4363 C CA . THR A 1 553 ? 3.758 20.616 19.689 1.00 84.62 553 THR A CA 1
ATOM 4364 C C . THR A 1 553 ? 4.656 20.199 18.526 1.00 84.62 553 THR A C 1
ATOM 4366 O O . THR A 1 553 ? 4.771 19.007 18.198 1.00 84.62 553 THR A O 1
ATOM 4369 N N . TYR A 1 554 ? 5.344 21.155 17.908 1.00 72.56 554 TYR A N 1
ATOM 4370 C CA . TYR A 1 554 ? 6.224 20.922 16.761 1.00 72.56 554 TYR A CA 1
ATOM 4371 C C . TYR A 1 554 ? 7.597 21.595 16.945 1.00 72.56 554 TYR A C 1
ATOM 4373 O O . TYR A 1 554 ? 7.727 22.539 17.727 1.00 72.56 554 TYR A O 1
ATOM 4381 N N . PRO A 1 555 ? 8.653 21.089 16.279 1.00 67.31 555 PRO A N 1
ATOM 4382 C CA . PRO A 1 555 ? 9.970 21.702 16.355 1.00 67.31 555 PRO A CA 1
ATOM 4383 C C . PRO A 1 555 ? 10.019 22.985 15.515 1.00 67.31 555 PRO A C 1
ATOM 4385 O O . PRO A 1 555 ? 9.853 22.941 14.294 1.00 67.31 555 PRO A O 1
ATOM 4388 N N . SER A 1 556 ? 10.290 24.117 16.159 1.00 66.69 556 SER A N 1
ATOM 4389 C CA . SER A 1 556 ? 10.497 25.416 15.518 1.00 66.69 556 SER A CA 1
ATOM 4390 C C . SER A 1 556 ? 11.988 25.784 15.498 1.00 66.69 556 SER A C 1
ATOM 4392 O O . SER A 1 556 ? 12.800 25.249 16.257 1.00 66.69 556 SER A O 1
ATOM 4394 N N . ARG A 1 557 ? 12.387 26.673 14.580 1.00 63.28 557 ARG A N 1
ATOM 4395 C CA . ARG A 1 557 ? 13.778 27.141 14.472 1.00 63.28 557 ARG A CA 1
ATOM 4396 C C . ARG A 1 557 ? 13.955 28.426 15.273 1.00 63.28 557 ARG A C 1
ATOM 4398 O O . ARG A 1 557 ? 13.392 29.455 14.909 1.00 63.28 557 ARG A O 1
ATOM 4405 N N . GLY A 1 558 ? 14.762 28.348 16.325 1.00 65.88 558 GLY A N 1
ATOM 4406 C CA . GLY A 1 558 ? 15.270 29.490 17.072 1.00 65.88 558 GLY A CA 1
ATOM 4407 C C . GLY A 1 558 ? 16.366 30.233 16.304 1.00 65.88 558 GLY A C 1
ATOM 4408 O O . GLY A 1 558 ? 16.368 30.311 15.070 1.00 65.88 558 GLY A O 1
ATOM 4409 N N . LYS A 1 559 ? 17.325 30.808 17.030 1.00 69.31 559 LYS A N 1
ATOM 4410 C CA . LYS A 1 559 ? 18.414 31.573 16.412 1.00 69.31 559 LYS A CA 1
ATOM 4411 C C . LYS A 1 559 ? 19.316 30.671 15.572 1.00 69.31 559 LYS A C 1
ATOM 4413 O O . LYS A 1 559 ? 19.650 29.551 15.947 1.00 69.31 559 LYS A O 1
ATOM 4418 N N . ARG A 1 560 ? 19.752 31.197 14.426 1.00 72.50 560 ARG A N 1
ATOM 4419 C CA . ARG A 1 560 ? 20.809 30.572 13.632 1.00 72.50 560 ARG A CA 1
ATOM 4420 C C . ARG A 1 560 ? 22.159 30.861 14.279 1.00 72.50 560 ARG A C 1
ATOM 4422 O O . ARG A 1 560 ? 22.475 32.031 14.498 1.00 72.50 560 ARG A O 1
ATOM 4429 N N . ASP A 1 561 ? 22.954 29.830 14.534 1.00 72.69 561 ASP A N 1
ATOM 4430 C CA . ASP A 1 561 ? 24.327 30.013 14.990 1.00 72.69 561 ASP A CA 1
ATOM 4431 C C . ASP A 1 561 ? 25.162 30.669 13.866 1.00 72.69 561 ASP A C 1
ATOM 4433 O O . ASP A 1 561 ? 25.125 30.207 12.717 1.00 72.69 561 ASP A O 1
ATOM 4437 N N . PRO A 1 562 ? 25.892 31.767 14.136 1.00 65.69 562 PRO A N 1
ATOM 4438 C CA . PRO A 1 562 ? 26.633 32.490 13.103 1.00 65.69 562 PRO A CA 1
ATOM 4439 C C . PRO A 1 562 ? 27.912 31.770 12.640 1.00 65.69 562 PRO A C 1
ATOM 4441 O O . PRO A 1 562 ? 28.464 32.145 11.604 1.00 65.69 562 PRO A O 1
ATOM 4444 N N . VAL A 1 563 ? 28.384 30.757 13.377 1.00 68.56 563 VAL A N 1
ATOM 4445 C CA . VAL A 1 563 ? 29.615 29.998 13.119 1.00 68.56 563 VAL A CA 1
ATOM 4446 C C . VAL A 1 563 ? 29.300 28.635 12.496 1.00 68.56 563 VAL A C 1
ATOM 4448 O O . VAL A 1 563 ? 29.758 28.371 11.385 1.00 68.56 563 VAL A O 1
ATOM 4451 N N . THR A 1 564 ? 28.495 27.787 13.150 1.00 77.56 564 THR A N 1
ATOM 4452 C CA . THR A 1 564 ? 28.128 26.456 12.617 1.00 77.56 564 THR A CA 1
ATOM 4453 C C . THR A 1 564 ? 27.114 26.544 11.478 1.00 77.56 564 THR A C 1
ATOM 4455 O O . THR A 1 564 ? 27.025 25.633 10.657 1.00 77.56 564 THR A O 1
ATOM 4458 N N . ARG A 1 565 ? 26.385 27.670 11.378 1.00 68.19 565 ARG A N 1
ATOM 4459 C CA . ARG A 1 565 ? 25.277 27.923 10.435 1.00 68.19 565 ARG A CA 1
ATOM 4460 C C . ARG A 1 565 ? 24.035 27.054 10.653 1.00 68.19 565 ARG A C 1
ATOM 4462 O O . ARG A 1 565 ? 23.109 27.135 9.834 1.00 68.19 565 ARG A O 1
ATOM 4469 N N . GLU A 1 566 ? 23.999 26.272 11.724 1.00 62.12 566 GLU A N 1
ATOM 4470 C CA . GLU A 1 566 ? 22.846 25.483 12.157 1.00 62.12 566 GLU A CA 1
ATOM 4471 C C . GLU A 1 566 ? 21.793 26.381 12.822 1.00 62.12 566 GLU A C 1
ATOM 4473 O O . GLU A 1 566 ? 22.020 27.570 13.045 1.00 62.12 566 GLU A O 1
ATOM 4478 N N . TYR A 1 567 ? 20.618 25.826 13.115 1.00 65.31 567 TYR A N 1
ATOM 4479 C CA . TYR A 1 567 ? 19.568 26.518 13.861 1.00 65.31 567 TYR A CA 1
ATOM 4480 C C . TYR A 1 567 ? 19.401 25.868 15.231 1.00 65.31 567 TYR A C 1
ATOM 4482 O O . TYR A 1 567 ? 19.322 24.646 15.331 1.00 65.31 567 TYR A O 1
ATOM 4490 N N . GLU A 1 568 ? 19.287 26.698 16.264 1.00 71.44 568 GLU A N 1
ATOM 4491 C CA . GLU A 1 568 ? 18.694 26.325 17.546 1.00 71.44 568 GLU A CA 1
ATOM 4492 C C . GLU A 1 568 ? 17.325 25.671 17.293 1.00 71.44 568 GLU A C 1
ATOM 4494 O O . GLU A 1 568 ? 16.507 26.201 16.536 1.00 71.44 568 GLU A O 1
ATOM 4499 N N . MET A 1 569 ? 17.078 24.509 17.896 1.00 68.12 569 MET A N 1
ATOM 4500 C CA . MET A 1 569 ? 15.824 23.769 17.741 1.00 68.12 569 MET A CA 1
ATOM 4501 C C . MET A 1 569 ? 14.987 23.949 19.005 1.00 68.12 569 MET A C 1
ATOM 4503 O O . MET A 1 569 ? 15.348 23.461 20.074 1.00 68.12 569 MET A O 1
ATOM 4507 N N . LEU A 1 570 ? 13.881 24.674 18.870 1.00 70.56 570 LEU A N 1
ATOM 4508 C CA . LEU A 1 570 ? 12.921 24.963 19.931 1.00 70.56 570 LEU A CA 1
ATOM 4509 C C . LEU A 1 570 ? 11.671 24.092 19.746 1.00 70.56 570 LEU A C 1
ATOM 4511 O O . LEU A 1 570 ? 11.471 23.477 18.699 1.00 70.56 570 LEU A O 1
ATOM 4515 N N . SER A 1 571 ? 10.809 24.047 20.758 1.00 75.06 571 SER A N 1
ATOM 4516 C CA . SER A 1 571 ? 9.455 23.496 20.652 1.00 75.06 571 SER A CA 1
ATOM 4517 C C . SER A 1 571 ? 8.436 24.625 20.745 1.00 75.06 571 SER A C 1
ATOM 4519 O O . SER A 1 571 ? 8.471 25.386 21.713 1.00 75.06 571 SER A O 1
ATOM 4521 N N . GLU A 1 572 ? 7.509 24.697 19.797 1.00 79.44 572 GLU A N 1
ATOM 4522 C CA . GLU A 1 572 ? 6.363 25.604 19.851 1.00 79.44 572 GLU A CA 1
ATOM 4523 C C . GLU A 1 572 ? 5.054 24.812 19.796 1.00 79.44 572 GLU A C 1
ATOM 4525 O O . GLU A 1 572 ? 4.974 23.767 19.144 1.00 79.44 572 GLU A O 1
ATOM 4530 N N . ASP A 1 573 ? 4.035 25.326 20.483 1.00 86.31 573 ASP A N 1
ATOM 4531 C CA . ASP A 1 573 ? 2.671 24.822 20.410 1.00 86.31 573 ASP A CA 1
ATOM 4532 C C . ASP A 1 573 ? 1.844 25.629 19.404 1.00 86.31 573 ASP A C 1
ATOM 4534 O O . ASP A 1 573 ? 1.813 26.861 19.414 1.00 86.31 573 ASP A O 1
ATOM 4538 N N . PHE A 1 574 ? 1.149 24.893 18.546 1.00 86.06 574 PHE A N 1
ATOM 4539 C CA . PHE A 1 574 ? 0.164 25.374 17.590 1.00 86.06 574 PHE A CA 1
ATOM 4540 C C . PHE A 1 574 ? -1.228 24.935 18.043 1.00 86.06 574 PHE A C 1
ATOM 4542 O O . PHE A 1 574 ? -1.442 23.756 18.327 1.00 86.06 574 PHE A O 1
ATOM 4549 N N . TYR A 1 575 ? -2.177 25.861 18.081 1.00 89.94 575 TYR A N 1
ATOM 4550 C CA . TYR A 1 575 ? -3.573 25.615 18.430 1.00 89.94 575 TYR A CA 1
ATOM 4551 C C . TYR A 1 575 ? -4.465 25.881 17.224 1.00 89.94 575 TYR A C 1
ATOM 4553 O O . TYR A 1 575 ? -4.194 26.773 16.420 1.00 89.94 575 TYR A O 1
ATOM 4561 N N . PHE A 1 576 ? -5.567 25.144 17.116 1.00 91.06 576 PHE A N 1
ATOM 4562 C CA . PHE A 1 576 ? -6.595 25.414 16.118 1.00 91.06 576 PHE A CA 1
ATOM 4563 C C . PHE A 1 576 ? -8.004 25.121 16.635 1.00 91.06 576 PHE A C 1
ATOM 4565 O O . PHE A 1 576 ? -8.216 24.350 17.573 1.00 91.06 576 PHE A O 1
ATOM 4572 N N . THR A 1 577 ? -8.989 25.756 16.012 1.00 94.81 577 THR A N 1
ATOM 4573 C CA . THR A 1 577 ? -10.415 25.478 16.192 1.00 94.81 577 THR A CA 1
ATOM 4574 C C . THR A 1 577 ? -11.116 25.672 14.856 1.00 94.81 577 THR A C 1
ATOM 4576 O O . THR A 1 577 ? -11.176 26.791 14.352 1.00 94.81 577 THR A O 1
ATOM 4579 N N . ALA A 1 578 ? -11.642 24.586 14.297 1.00 95.12 578 ALA A N 1
ATOM 4580 C CA . ALA A 1 578 ? -12.537 24.591 13.149 1.00 95.12 578 ALA A CA 1
ATOM 4581 C C . ALA A 1 578 ? -13.990 24.449 13.626 1.00 95.12 578 ALA A C 1
ATOM 4583 O O . ALA A 1 578 ? -14.273 23.698 14.560 1.00 95.12 578 ALA A O 1
ATOM 4584 N N . LYS A 1 579 ? -14.903 25.172 12.984 1.00 97.25 579 LYS A N 1
ATOM 4585 C CA . LYS A 1 579 ? -16.354 25.132 13.177 1.00 97.25 579 LYS A CA 1
ATOM 4586 C C . LYS A 1 579 ? -17.004 24.786 11.849 1.00 97.25 579 LYS A C 1
ATOM 4588 O O . LYS A 1 579 ? -16.601 25.306 10.809 1.00 97.25 579 LYS A O 1
ATOM 4593 N N . PHE A 1 580 ? -18.034 23.964 11.904 1.00 96.06 580 PHE A N 1
ATOM 4594 C CA . PHE A 1 580 ? -18.770 23.470 10.754 1.00 96.06 580 PHE A CA 1
ATOM 4595 C C . PHE A 1 580 ? -20.248 23.789 10.909 1.00 96.06 580 PHE A C 1
ATOM 4597 O O . PHE A 1 580 ? -20.766 23.922 12.018 1.00 96.06 580 PHE A O 1
ATOM 4604 N N . ARG A 1 581 ? -20.933 23.889 9.777 1.00 93.94 581 ARG A N 1
ATOM 4605 C CA . ARG A 1 581 ? -22.380 24.065 9.717 1.00 93.94 581 ARG A CA 1
ATOM 4606 C C . ARG A 1 581 ? -22.974 23.148 8.664 1.00 93.94 581 ARG A C 1
ATOM 4608 O O . ARG A 1 581 ? -22.282 22.693 7.754 1.00 93.94 581 ARG A O 1
ATOM 4615 N N . LEU A 1 582 ? -24.273 22.915 8.793 1.00 91.75 582 LEU A N 1
ATOM 4616 C CA . LEU A 1 582 ? -25.067 22.342 7.719 1.00 91.75 582 LEU A CA 1
ATOM 4617 C C . LEU A 1 582 ? -25.521 23.467 6.789 1.00 91.75 582 LEU A C 1
ATOM 4619 O O . LEU A 1 582 ? -25.870 24.562 7.241 1.00 91.75 582 LEU A O 1
ATOM 4623 N N . THR A 1 583 ? -25.492 23.208 5.488 1.00 85.81 583 THR A N 1
ATOM 4624 C CA . THR A 1 583 ? -26.169 24.053 4.499 1.00 85.81 583 THR A CA 1
ATOM 4625 C C . THR A 1 583 ? -27.673 23.758 4.502 1.00 85.81 583 THR A C 1
ATOM 4627 O O . THR A 1 583 ? -28.123 22.792 5.117 1.00 85.81 583 THR A O 1
ATOM 4630 N N . GLU A 1 584 ? -28.472 24.556 3.790 1.00 78.06 584 GLU A N 1
ATOM 4631 C CA . GLU A 1 584 ? -29.916 24.302 3.639 1.00 78.06 584 GLU A CA 1
ATOM 4632 C C . GLU A 1 584 ? -30.214 22.944 2.967 1.00 78.06 584 GLU A C 1
ATOM 4634 O O . GLU A 1 584 ? -31.221 22.311 3.269 1.00 78.06 584 GLU A O 1
ATOM 4639 N N . GLY A 1 585 ? -29.290 22.443 2.137 1.00 75.44 585 GLY A N 1
ATOM 4640 C CA . GLY A 1 585 ? -29.325 21.091 1.566 1.00 75.44 585 GLY A CA 1
ATOM 4641 C C . GLY A 1 585 ? -28.782 19.980 2.480 1.00 75.44 585 GLY A C 1
ATOM 4642 O O . GLY A 1 585 ? -28.622 18.857 2.019 1.00 75.44 585 GLY A O 1
ATOM 4643 N N . GLY A 1 586 ? -28.453 20.270 3.745 1.00 81.88 586 GLY A N 1
ATOM 4644 C CA . GLY A 1 586 ? -27.932 19.289 4.709 1.00 81.88 586 GLY A CA 1
ATOM 4645 C C . GLY A 1 586 ? -26.433 18.977 4.597 1.00 81.88 586 GLY A C 1
ATOM 4646 O O . GLY A 1 586 ? -25.947 18.096 5.303 1.00 81.88 586 GLY A O 1
ATOM 4647 N N . LEU A 1 587 ? -25.685 19.694 3.751 1.00 85.69 587 LEU A N 1
ATOM 4648 C CA . LEU A 1 587 ? -24.261 19.440 3.509 1.00 85.69 587 LEU A CA 1
ATOM 4649 C C . LEU A 1 587 ? -23.400 19.880 4.704 1.00 85.69 587 LEU A C 1
ATOM 4651 O O . LEU A 1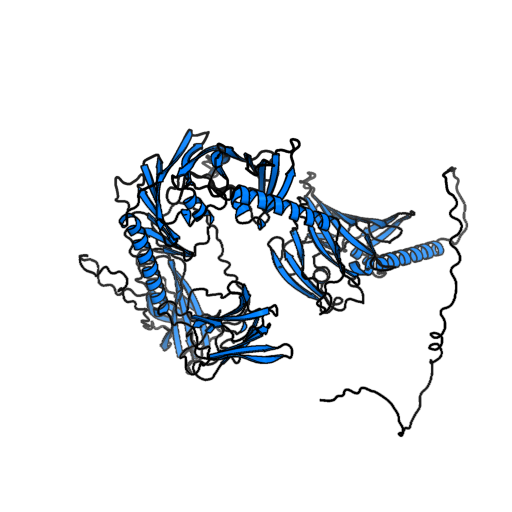 587 ? -23.449 21.048 5.091 1.00 85.69 587 LEU A O 1
ATOM 4655 N N . TRP A 1 588 ? -22.554 18.993 5.236 1.00 91.69 588 TRP A N 1
ATOM 4656 C CA . TRP A 1 588 ? -21.521 19.359 6.214 1.00 91.69 588 TRP A CA 1
ATOM 4657 C C . TRP A 1 588 ? -20.364 20.107 5.530 1.00 91.69 588 TRP A C 1
ATOM 4659 O O . TRP A 1 588 ? -19.697 19.566 4.642 1.00 91.69 588 TRP A O 1
ATOM 4669 N N . LEU A 1 589 ? -20.143 21.362 5.932 1.00 91.81 589 LEU A N 1
ATOM 4670 C CA . LEU A 1 589 ? -19.153 22.272 5.349 1.00 91.81 589 LEU A CA 1
ATOM 4671 C C . LEU A 1 589 ? -18.528 23.161 6.436 1.00 91.81 589 LEU A C 1
ATOM 4673 O O . LEU A 1 589 ? -19.187 23.495 7.426 1.00 91.81 589 LEU A O 1
ATOM 4677 N N . LEU A 1 590 ? -17.260 23.550 6.262 1.00 93.94 590 LEU A N 1
ATOM 4678 C CA . LEU A 1 590 ? -16.604 24.519 7.143 1.00 93.94 590 LEU A CA 1
ATOM 4679 C C . LEU A 1 590 ? -17.399 25.839 7.189 1.00 93.94 590 LEU A C 1
ATOM 4681 O O . LEU A 1 590 ? -17.916 26.306 6.177 1.00 93.94 590 LEU A O 1
ATOM 4685 N N . ASP A 1 591 ? -17.454 26.457 8.365 1.00 94.75 591 ASP A N 1
ATOM 4686 C CA . ASP A 1 591 ? -17.890 27.842 8.550 1.00 94.75 591 ASP A CA 1
ATOM 4687 C C . ASP A 1 591 ? -16.677 28.755 8.787 1.00 94.75 591 ASP A C 1
ATOM 4689 O O . ASP A 1 591 ? -16.417 29.694 8.032 1.00 94.75 591 ASP A O 1
ATOM 4693 N N . GLU A 1 592 ? -15.875 28.410 9.797 1.00 93.44 592 GLU A N 1
ATOM 4694 C CA . GLU A 1 592 ? -14.694 29.151 10.236 1.00 93.44 592 GLU A CA 1
ATOM 4695 C C . GLU A 1 592 ? -13.627 28.194 10.774 1.00 93.44 592 GLU A C 1
ATOM 4697 O O . GLU A 1 592 ? -13.934 27.298 11.555 1.00 93.44 592 GLU A O 1
ATOM 4702 N N . VAL A 1 593 ? -12.359 28.424 10.438 1.00 92.00 593 VAL A N 1
ATOM 4703 C CA . VAL A 1 593 ? -11.212 27.851 11.145 1.00 92.00 593 VAL A CA 1
ATOM 4704 C C . VAL A 1 593 ? -10.271 28.956 11.604 1.00 92.00 593 VAL A C 1
ATOM 4706 O O . VAL A 1 593 ? -9.845 29.786 10.808 1.00 92.00 593 VAL A O 1
ATOM 4709 N N . VAL A 1 594 ? -9.915 28.946 12.885 1.00 91.19 594 VAL A N 1
ATOM 4710 C CA . VAL A 1 594 ? -8.888 29.814 13.477 1.00 91.19 594 VAL A CA 1
ATOM 4711 C C . VAL A 1 594 ? -7.699 28.947 13.872 1.00 91.19 594 VAL A C 1
ATOM 4713 O O . VAL A 1 594 ? -7.886 27.874 14.447 1.00 91.19 594 VAL A O 1
ATOM 4716 N N . SER A 1 595 ? -6.479 29.410 13.608 1.00 88.56 595 SER A N 1
ATOM 4717 C CA . SER A 1 595 ? -5.246 28.781 14.099 1.00 88.56 595 SER A CA 1
ATOM 4718 C C . SER A 1 595 ? -4.260 29.806 14.650 1.00 88.56 595 SER A C 1
ATOM 4720 O O . SER A 1 595 ? -4.136 30.875 14.052 1.00 88.56 595 SER A O 1
ATOM 4722 N N . THR A 1 596 ? -3.542 29.483 15.729 1.00 87.31 596 THR A N 1
ATOM 4723 C CA . THR A 1 596 ? -2.567 30.365 16.400 1.00 87.31 596 THR A CA 1
ATOM 4724 C C . THR A 1 596 ? -1.332 29.613 16.911 1.00 87.31 596 THR A C 1
ATOM 4726 O O . THR A 1 596 ? -1.407 28.450 17.300 1.00 87.31 596 THR A O 1
ATOM 4729 N N . PHE A 1 597 ? -0.189 30.296 16.946 1.00 83.50 597 PHE A N 1
ATOM 4730 C CA . PHE A 1 597 ? 1.089 29.821 17.484 1.00 83.50 597 PHE A CA 1
ATOM 4731 C C . PHE A 1 597 ? 1.389 30.490 18.836 1.00 83.50 597 PHE A C 1
ATOM 4733 O O . PHE A 1 597 ? 1.279 31.712 18.957 1.00 83.50 597 PHE A O 1
ATOM 4740 N N . GLU A 1 598 ? 1.772 29.718 19.860 1.00 82.31 598 GLU A N 1
ATOM 4741 C CA . GLU A 1 598 ? 1.843 30.219 21.244 1.00 82.31 598 GLU A CA 1
ATOM 4742 C C . GLU A 1 598 ? 2.947 31.263 21.471 1.00 82.31 598 GLU A C 1
ATOM 4744 O O . GLU A 1 598 ? 2.715 32.251 22.166 1.00 82.31 598 GLU A O 1
ATOM 4749 N N . SER A 1 599 ? 4.140 31.089 20.885 1.00 75.88 599 SER A N 1
ATOM 4750 C CA . SER A 1 599 ? 5.287 31.958 21.201 1.00 75.88 599 SER A CA 1
ATOM 4751 C C . SER A 1 599 ? 5.243 33.305 20.476 1.00 75.88 599 SER A C 1
ATOM 4753 O O . SER A 1 599 ? 5.824 34.288 20.939 1.00 75.88 599 SER A O 1
ATOM 4755 N N . THR A 1 600 ? 4.540 33.358 19.343 1.00 74.56 600 THR A N 1
ATOM 4756 C CA . THR A 1 600 ? 4.426 34.553 18.495 1.00 74.56 600 THR A CA 1
ATOM 4757 C C . THR A 1 600 ? 3.076 35.256 18.613 1.00 74.56 600 THR A C 1
ATOM 4759 O O . THR A 1 600 ? 2.974 36.426 18.250 1.00 74.56 600 THR A O 1
ATOM 4762 N N . GLY A 1 601 ? 2.025 34.546 19.041 1.00 78.06 601 GLY A N 1
ATOM 4763 C CA . GLY A 1 601 ? 0.634 34.986 18.895 1.00 78.06 601 GLY A CA 1
ATOM 4764 C C . GLY A 1 601 ? 0.174 35.113 17.435 1.00 78.06 601 GLY A C 1
ATOM 4765 O O . GLY A 1 601 ? -0.936 35.581 17.188 1.00 78.06 601 GLY A O 1
ATOM 4766 N N . SER A 1 602 ? 1.012 34.729 16.464 1.00 76.50 602 SER A N 1
ATOM 4767 C CA . SER A 1 602 ? 0.675 34.782 15.041 1.00 76.50 602 SER A CA 1
ATOM 4768 C C . SER A 1 602 ? -0.267 33.642 14.670 1.00 76.50 602 SER A C 1
ATOM 4770 O O . SER A 1 602 ? -0.310 32.608 15.338 1.00 76.50 602 SER A O 1
ATOM 4772 N N . GLY A 1 603 ? -1.056 33.832 13.620 1.00 78.62 603 GLY A N 1
ATOM 4773 C CA . GLY A 1 603 ? -2.123 32.908 13.282 1.00 78.62 603 GLY A CA 1
ATOM 4774 C C . GLY A 1 603 ? -2.750 33.206 11.933 1.00 78.62 603 GLY A C 1
ATOM 4775 O O . GLY A 1 603 ? -2.204 33.963 11.129 1.00 78.62 603 GLY A O 1
ATOM 4776 N N . SER A 1 604 ? -3.892 32.582 11.679 1.00 83.56 604 SER A N 1
ATOM 4777 C CA . SER A 1 604 ? -4.728 32.842 10.506 1.00 83.56 604 SER A CA 1
ATOM 4778 C C . SER A 1 604 ? -6.147 32.349 10.753 1.00 83.56 604 SER A C 1
ATOM 4780 O O . SER A 1 604 ? -6.333 31.206 11.184 1.00 83.56 604 SER A O 1
ATOM 4782 N N . THR A 1 605 ? -7.131 33.175 10.409 1.00 88.31 605 THR A N 1
ATOM 4783 C CA . THR A 1 605 ? -8.533 32.763 10.264 1.00 88.31 605 THR A CA 1
ATOM 4784 C C . THR A 1 605 ? -8.868 32.510 8.795 1.00 88.31 605 THR A C 1
ATOM 4786 O O . THR A 1 605 ? -8.575 33.341 7.933 1.00 88.31 605 THR A O 1
ATOM 4789 N N . GLY A 1 606 ? -9.501 31.372 8.514 1.00 88.19 606 GLY A N 1
ATOM 4790 C CA . GLY A 1 606 ? -10.126 31.024 7.239 1.00 88.19 606 GLY A CA 1
ATOM 4791 C C . GLY A 1 606 ? -11.632 30.813 7.402 1.00 88.19 606 GLY A C 1
ATOM 4792 O O . GLY A 1 606 ? -12.082 30.390 8.464 1.00 88.19 606 GLY A O 1
ATOM 4793 N N . ARG A 1 607 ? -12.429 31.114 6.375 1.00 91.06 607 ARG A N 1
ATOM 4794 C CA . ARG A 1 607 ? -13.899 30.974 6.380 1.00 91.06 607 ARG A CA 1
ATOM 4795 C C . ARG A 1 607 ? -14.427 30.531 5.023 1.00 91.06 607 ARG A C 1
ATOM 4797 O O . ARG A 1 607 ? -13.814 30.863 4.010 1.00 91.06 607 ARG A O 1
ATOM 4804 N N . VAL A 1 608 ? -15.577 29.852 5.003 1.00 91.62 608 VAL A N 1
ATOM 4805 C CA . VAL A 1 608 ? -16.233 29.384 3.768 1.00 91.62 608 VAL A CA 1
ATOM 4806 C C . VAL A 1 608 ? -17.653 29.938 3.631 1.00 91.62 608 VAL A C 1
ATOM 4808 O O . VAL A 1 608 ? -18.507 29.772 4.502 1.00 91.62 608 VAL A O 1
ATOM 4811 N N . THR A 1 609 ? -17.910 30.586 2.493 1.00 90.69 609 THR A N 1
ATOM 4812 C CA . THR A 1 609 ? -19.199 31.199 2.132 1.00 90.69 609 THR A CA 1
ATOM 4813 C C . THR A 1 609 ? -19.731 30.553 0.855 1.00 90.69 609 THR A C 1
ATOM 4815 O O . THR A 1 609 ? -19.010 30.486 -0.136 1.00 90.69 609 THR A O 1
ATOM 4818 N N . LEU A 1 610 ? -20.979 30.076 0.862 1.00 89.56 610 LEU A N 1
ATOM 4819 C CA . LEU A 1 610 ? -21.635 29.586 -0.358 1.00 89.56 610 LEU A CA 1
ATOM 4820 C C . LEU A 1 610 ? -21.926 30.751 -1.310 1.00 89.56 610 LEU A C 1
ATOM 4822 O O . LEU A 1 610 ? -22.198 31.863 -0.860 1.00 89.56 610 LEU A O 1
ATOM 4826 N N . VAL A 1 611 ? -21.912 30.473 -2.611 1.00 86.62 611 VAL A N 1
ATOM 4827 C CA . VAL A 1 611 ? -22.216 31.439 -3.670 1.00 86.62 611 VAL A CA 1
ATOM 4828 C C . VAL A 1 611 ? -23.413 30.931 -4.473 1.00 86.62 611 VAL A C 1
ATOM 4830 O O . VAL A 1 611 ? -23.418 29.782 -4.910 1.00 86.62 611 VAL A O 1
ATOM 4833 N N . GLU A 1 612 ? -24.416 31.784 -4.689 1.00 83.75 612 GLU A N 1
ATOM 4834 C CA . GLU A 1 612 ? -25.470 31.524 -5.678 1.00 83.75 612 GLU A CA 1
ATOM 4835 C C . GLU A 1 612 ? -24.843 31.562 -7.080 1.00 83.75 612 GLU A C 1
ATOM 4837 O O . GLU A 1 612 ? -24.340 32.600 -7.507 1.00 83.75 612 GLU A O 1
ATOM 4842 N N . ALA A 1 613 ? -24.811 30.418 -7.766 1.00 80.69 613 ALA A N 1
ATOM 4843 C CA . ALA A 1 613 ? -24.073 30.246 -9.015 1.00 80.69 613 ALA A CA 1
ATOM 4844 C C . ALA A 1 613 ? -24.938 30.524 -10.255 1.00 80.69 613 ALA A C 1
ATOM 4846 O O . ALA A 1 613 ? -25.979 29.891 -10.442 1.00 80.69 613 ALA A O 1
ATOM 4847 N N . GLY A 1 614 ? -24.473 31.410 -11.141 1.00 84.56 614 GLY A N 1
ATOM 4848 C CA . GLY A 1 614 ? -24.987 31.529 -12.509 1.00 84.56 614 GLY A CA 1
ATOM 4849 C C . GLY A 1 614 ? -24.192 30.674 -13.505 1.00 84.56 614 GLY A C 1
ATOM 4850 O O . GLY A 1 614 ? -23.085 30.229 -13.207 1.00 84.56 614 GLY A O 1
ATOM 4851 N N . ASP A 1 615 ? -24.709 30.492 -14.727 1.00 83.75 615 ASP A N 1
ATOM 4852 C CA . ASP A 1 615 ? -23.989 29.787 -15.809 1.00 83.75 615 ASP A CA 1
ATOM 4853 C C . ASP A 1 615 ? -22.595 30.390 -16.091 1.00 83.75 615 ASP A C 1
ATOM 4855 O O . ASP A 1 615 ? -21.649 29.660 -16.404 1.00 83.75 615 ASP A O 1
ATOM 4859 N N . GLU A 1 616 ? -22.455 31.713 -15.939 1.00 86.31 616 GLU A N 1
ATOM 4860 C CA . GLU A 1 616 ? -21.197 32.445 -16.132 1.00 86.31 616 GLU A CA 1
ATOM 4861 C C . GLU A 1 616 ? -20.132 32.105 -15.073 1.00 86.31 616 GLU A C 1
ATOM 4863 O O . GLU A 1 616 ? -18.944 32.082 -15.400 1.00 86.31 616 GLU A O 1
ATOM 4868 N N . ASP A 1 617 ? -20.511 31.762 -13.833 1.00 85.81 617 ASP A N 1
ATOM 4869 C CA . ASP A 1 617 ? -19.546 31.393 -12.785 1.00 85.81 617 ASP A CA 1
ATOM 4870 C C . ASP A 1 617 ? -18.811 30.075 -13.098 1.00 85.81 617 ASP A C 1
ATOM 4872 O O . ASP A 1 617 ? -17.702 29.858 -12.603 1.00 85.81 617 ASP A O 1
ATOM 4876 N N . TYR A 1 618 ? -19.381 29.222 -13.959 1.00 89.19 618 TYR A N 1
ATOM 4877 C CA . TYR A 1 618 ? -18.746 27.996 -14.458 1.00 89.19 618 TYR A CA 1
ATOM 4878 C C . TYR A 1 618 ? -17.851 28.228 -15.684 1.00 89.19 618 TYR A C 1
ATOM 4880 O O . TYR A 1 618 ? -17.099 27.326 -16.065 1.00 89.19 618 TYR A O 1
ATOM 4888 N N . GLN A 1 619 ? -17.894 29.406 -16.318 1.00 86.31 619 GLN A N 1
ATOM 4889 C CA . GLN A 1 619 ? -17.104 29.682 -17.521 1.00 86.31 619 GLN A CA 1
ATOM 4890 C C . GLN A 1 619 ? -15.586 29.475 -17.316 1.00 86.31 619 GLN A C 1
ATOM 4892 O O . GLN A 1 619 ? -14.984 28.819 -18.168 1.00 86.31 619 GLN A O 1
ATOM 4897 N N . PRO A 1 620 ? -14.958 29.871 -16.184 1.00 85.50 620 PRO A N 1
ATOM 4898 C CA . PRO A 1 620 ? -13.544 29.581 -15.931 1.00 85.50 620 PRO A CA 1
ATOM 4899 C C . PRO A 1 620 ? -13.207 28.082 -15.939 1.00 85.50 620 PRO A C 1
ATOM 4901 O O . PRO A 1 620 ? -12.118 27.705 -16.368 1.00 85.50 620 PRO A O 1
ATOM 4904 N N . LEU A 1 621 ? -14.131 27.215 -15.506 1.00 87.69 621 LEU A N 1
ATOM 4905 C CA . LEU A 1 621 ? -13.956 25.758 -15.535 1.00 87.69 621 LEU A CA 1
ATOM 4906 C C . LEU A 1 621 ? -14.054 25.240 -16.975 1.00 87.69 621 LEU A C 1
ATOM 4908 O O . LEU A 1 621 ? -13.167 24.509 -17.418 1.00 87.69 621 LEU A O 1
ATOM 4912 N N . ARG A 1 622 ? -15.050 25.703 -17.744 1.00 86.56 622 ARG A N 1
ATOM 4913 C CA . ARG A 1 622 ? -15.175 25.406 -19.185 1.00 86.56 622 ARG A CA 1
ATOM 4914 C C . ARG A 1 622 ? -13.915 25.840 -19.958 1.00 86.56 622 ARG A C 1
ATOM 4916 O O . ARG A 1 622 ? -13.427 25.092 -20.804 1.00 86.56 622 ARG A O 1
ATOM 4923 N N . ASP A 1 623 ? -13.336 26.993 -19.617 1.00 83.81 623 ASP A N 1
ATOM 4924 C CA . ASP A 1 623 ? -12.107 27.522 -20.223 1.00 83.81 623 ASP A CA 1
ATOM 4925 C C . ASP A 1 623 ? -10.838 26.760 -19.810 1.00 83.81 623 ASP A C 1
ATOM 4927 O O . ASP A 1 623 ? -9.916 26.622 -20.617 1.00 83.81 623 ASP A O 1
ATOM 4931 N N . VAL A 1 624 ? -10.746 26.249 -18.576 1.00 82.94 624 VAL A N 1
ATOM 4932 C CA . VAL A 1 624 ? -9.652 25.335 -18.189 1.00 82.94 624 VAL A CA 1
ATOM 4933 C C . VAL A 1 624 ? -9.815 23.986 -18.885 1.00 82.94 624 VAL A C 1
ATOM 4935 O O . VAL A 1 624 ? -8.824 23.463 -19.390 1.00 82.94 624 VAL A O 1
ATOM 4938 N N . ARG A 1 625 ? -11.037 23.449 -19.004 1.00 83.50 625 ARG A N 1
ATOM 4939 C CA . ARG A 1 625 ? -11.285 22.189 -19.719 1.00 83.50 625 ARG A CA 1
ATOM 4940 C C . ARG A 1 625 ? -10.917 22.291 -21.197 1.00 83.50 625 ARG A C 1
ATOM 4942 O O . ARG A 1 625 ? -10.119 21.490 -21.672 1.00 83.50 625 ARG A O 1
ATOM 4949 N N . LYS A 1 626 ? -11.366 23.341 -21.889 1.00 83.12 626 LYS A N 1
ATOM 4950 C CA . LYS A 1 626 ? -10.983 23.606 -23.284 1.00 83.12 626 LYS A CA 1
ATOM 4951 C C . LYS A 1 626 ? -9.461 23.719 -23.466 1.00 83.12 626 LYS A C 1
ATOM 4953 O O . LYS A 1 626 ? -8.932 23.241 -24.465 1.00 83.12 626 LYS A O 1
ATOM 4958 N N . ARG A 1 627 ? -8.743 24.318 -22.506 1.00 77.06 627 ARG A N 1
ATOM 4959 C CA . ARG A 1 627 ? -7.270 24.403 -22.529 1.00 77.06 627 ARG A CA 1
ATOM 4960 C C . ARG A 1 627 ? -6.579 23.083 -22.181 1.00 77.06 627 ARG A C 1
ATOM 4962 O O . ARG A 1 627 ? -5.523 22.811 -22.741 1.00 77.06 627 ARG A O 1
ATOM 4969 N N . LEU A 1 628 ? -7.149 22.259 -21.304 1.00 76.62 628 LEU A N 1
ATOM 4970 C CA . LEU A 1 628 ? -6.684 20.897 -21.007 1.00 76.62 628 LEU A CA 1
ATOM 4971 C C . LEU A 1 628 ? -6.790 20.006 -22.248 1.00 76.62 628 LEU A C 1
ATOM 4973 O O . LEU A 1 628 ? -5.824 19.329 -22.606 1.00 76.62 628 LEU A O 1
ATOM 4977 N N . ASP A 1 629 ? -7.927 20.052 -22.934 1.00 74.31 629 ASP A N 1
ATOM 4978 C CA . ASP A 1 629 ? -8.156 19.271 -24.146 1.00 74.31 629 ASP A CA 1
ATOM 4979 C C . ASP A 1 629 ? -7.246 19.788 -25.286 1.00 74.31 629 ASP A C 1
ATOM 4981 O O . ASP A 1 629 ? -6.461 19.012 -25.820 1.00 74.31 629 ASP A O 1
ATOM 4985 N N . ALA A 1 630 ? -7.144 21.108 -25.510 1.00 67.12 630 ALA A N 1
ATOM 4986 C CA . ALA A 1 630 ? -6.181 21.686 -26.466 1.00 67.12 630 ALA A CA 1
ATOM 4987 C C . ALA A 1 630 ? -4.693 21.433 -26.116 1.00 67.12 630 ALA A C 1
ATOM 4989 O O . ALA A 1 630 ? -3.844 21.393 -27.010 1.00 67.12 630 ALA A O 1
ATOM 4990 N N . THR A 1 631 ? -4.347 21.251 -24.834 1.00 68.25 631 THR A N 1
ATOM 4991 C CA . THR A 1 631 ? -2.998 20.811 -24.423 1.00 68.25 631 THR A CA 1
ATOM 4992 C C . THR A 1 631 ? -2.790 19.330 -24.740 1.00 68.25 631 THR A C 1
ATOM 4994 O O . THR A 1 631 ? -1.707 18.941 -25.172 1.00 68.25 631 THR A O 1
ATOM 4997 N N . SER A 1 632 ? -3.825 18.508 -24.558 1.00 69.31 632 SER A N 1
ATOM 4998 C CA . SER A 1 632 ? -3.798 17.078 -24.883 1.00 69.31 632 SER A CA 1
ATOM 4999 C C . SER A 1 632 ? -3.634 16.878 -26.395 1.00 69.31 632 SER A C 1
ATOM 5001 O O . SER A 1 632 ? -2.744 16.137 -26.813 1.00 69.31 632 SER A O 1
ATOM 5003 N N . ASP A 1 633 ? -4.381 17.637 -27.205 1.00 64.38 633 ASP A N 1
ATOM 5004 C CA . ASP A 1 633 ? -4.232 17.704 -28.663 1.00 64.38 633 ASP A CA 1
ATOM 5005 C C . ASP A 1 633 ? -2.825 18.154 -29.068 1.00 64.38 633 ASP A C 1
ATOM 5007 O O . ASP A 1 633 ? -2.201 17.540 -29.932 1.00 64.38 633 ASP A O 1
ATOM 5011 N N . PHE A 1 634 ? -2.296 19.218 -28.454 1.00 61.81 634 PHE A N 1
ATOM 5012 C CA . PHE A 1 634 ? -0.944 19.701 -28.741 1.00 61.81 634 PHE A CA 1
ATOM 5013 C C . PHE A 1 634 ? 0.111 18.621 -28.468 1.00 61.81 634 PHE A C 1
ATOM 5015 O O . PHE A 1 634 ? 0.942 18.358 -29.335 1.00 61.81 634 PHE A O 1
ATOM 5022 N N . LEU A 1 635 ? 0.059 17.967 -27.303 1.00 62.66 635 LEU A N 1
ATOM 5023 C CA . LEU A 1 635 ? 1.003 16.909 -26.941 1.00 62.66 635 LEU A CA 1
ATOM 5024 C C . LEU A 1 635 ? 0.892 15.708 -27.890 1.00 62.66 635 LEU A C 1
ATOM 5026 O O . LEU A 1 635 ? 1.908 15.288 -28.437 1.00 62.66 635 LEU A O 1
ATOM 5030 N N . GLY A 1 636 ? -0.322 15.221 -28.165 1.00 59.91 636 GLY A N 1
ATOM 5031 C CA . GLY A 1 636 ? -0.543 14.099 -29.084 1.00 59.91 636 GLY A CA 1
ATOM 5032 C C . GLY A 1 636 ? -0.126 14.401 -30.528 1.00 59.91 636 GLY A C 1
ATOM 5033 O O . GLY A 1 636 ? 0.383 13.523 -31.221 1.00 59.91 636 GLY A O 1
ATOM 5034 N N . ASN A 1 637 ? -0.271 15.646 -30.991 1.00 57.84 637 ASN A N 1
ATOM 5035 C CA . ASN A 1 637 ? 0.222 16.056 -32.308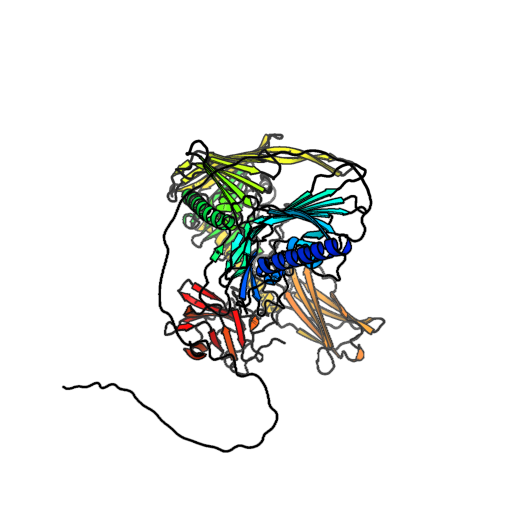 1.00 57.84 637 ASN A CA 1
ATOM 5036 C C . ASN A 1 637 ? 1.748 16.240 -32.348 1.00 57.84 637 ASN A C 1
ATOM 5038 O O . ASN A 1 637 ? 2.355 15.971 -33.380 1.00 57.84 637 ASN A O 1
ATOM 5042 N N . VAL A 1 638 ? 2.385 16.672 -31.255 1.00 54.56 638 VAL A N 1
ATOM 5043 C CA . VAL A 1 638 ? 3.855 16.734 -31.139 1.00 54.56 638 VAL A CA 1
ATOM 5044 C C . VAL A 1 638 ? 4.467 15.328 -31.102 1.00 54.56 638 VAL A C 1
ATOM 5046 O O . VAL A 1 638 ? 5.485 15.095 -31.747 1.00 54.56 638 VAL A O 1
ATOM 5049 N N . GLU A 1 639 ? 3.816 14.391 -30.410 1.00 57.72 639 GLU A N 1
ATOM 5050 C CA . GLU A 1 639 ? 4.160 12.964 -30.349 1.00 57.72 639 GLU A CA 1
ATOM 5051 C C . GLU A 1 639 ? 4.052 12.325 -31.752 1.00 57.72 639 GLU A C 1
ATOM 5053 O O . GLU A 1 639 ? 5.054 11.856 -32.302 1.00 57.72 639 GLU A O 1
ATOM 5058 N N . LYS A 1 640 ? 2.894 12.462 -32.419 1.00 59.78 640 LYS A N 1
ATOM 5059 C CA . LYS A 1 640 ? 2.672 12.013 -33.813 1.00 59.78 640 LYS A CA 1
ATOM 5060 C C . LYS A 1 640 ? 3.620 12.664 -34.834 1.00 59.78 640 LYS A C 1
ATOM 5062 O O . LYS A 1 640 ? 3.967 12.028 -35.822 1.00 59.78 640 LYS A O 1
ATOM 5067 N N . ALA A 1 641 ? 4.056 13.907 -34.614 1.00 51.66 641 ALA A N 1
ATOM 5068 C CA . ALA A 1 641 ? 4.991 14.612 -35.498 1.00 51.66 641 ALA A CA 1
ATOM 5069 C C . ALA A 1 641 ? 6.478 14.266 -35.266 1.00 51.66 641 ALA A C 1
ATOM 5071 O O . ALA A 1 641 ? 7.329 14.820 -35.967 1.00 51.66 641 ALA A O 1
ATOM 5072 N N . ALA A 1 642 ? 6.796 13.400 -34.296 1.00 51.72 642 ALA A N 1
ATOM 5073 C CA . ALA A 1 642 ? 8.150 12.914 -34.022 1.00 51.72 642 ALA A CA 1
ATOM 5074 C C . ALA A 1 642 ? 8.345 11.434 -34.402 1.00 51.72 642 ALA A C 1
ATOM 5076 O O . ALA A 1 642 ? 9.421 11.054 -34.864 1.00 51.72 642 ALA A O 1
ATOM 5077 N N . CYS A 1 643 ? 7.315 10.598 -34.244 1.00 48.50 643 CYS A N 1
ATOM 5078 C CA . CYS A 1 643 ? 7.363 9.190 -34.644 1.00 48.50 643 CYS A CA 1
ATOM 5079 C C . CYS A 1 643 ? 7.713 9.023 -36.138 1.00 48.50 643 CYS A C 1
ATOM 5081 O O . CYS A 1 643 ? 7.215 9.749 -36.997 1.00 48.50 643 CYS A O 1
ATOM 5083 N N . GLY A 1 644 ? 8.591 8.064 -36.450 1.00 49.59 644 GLY A N 1
ATOM 5084 C CA . GLY A 1 644 ? 9.007 7.747 -37.823 1.00 49.59 644 GLY A CA 1
ATOM 5085 C C . GLY A 1 644 ? 9.965 8.745 -38.493 1.00 49.59 644 GLY A C 1
ATOM 5086 O O . GLY A 1 644 ? 10.383 8.507 -39.625 1.00 49.59 644 GLY A O 1
ATOM 5087 N N . LEU A 1 645 ? 10.360 9.842 -37.832 1.00 61.62 645 LEU A N 1
ATOM 5088 C CA . LEU A 1 645 ? 11.365 10.765 -38.368 1.00 61.62 645 LEU A CA 1
ATOM 5089 C C . LEU A 1 645 ? 12.794 10.233 -38.159 1.00 61.62 645 LEU A C 1
ATOM 5091 O O . LEU A 1 645 ? 13.515 10.695 -37.274 1.00 61.62 645 LEU A O 1
ATOM 5095 N N . GLU A 1 646 ? 13.221 9.319 -39.032 1.00 76.38 646 GLU A N 1
ATOM 5096 C CA . GLU A 1 646 ? 14.633 8.992 -39.275 1.00 76.38 646 GLU A CA 1
ATOM 5097 C C . GLU A 1 646 ? 15.136 9.664 -40.566 1.00 76.38 646 GLU A C 1
ATOM 5099 O O . GLU A 1 646 ? 14.395 9.845 -41.536 1.00 76.38 646 GLU A O 1
ATOM 5104 N N . ARG A 1 647 ? 16.422 10.029 -40.605 1.00 80.31 647 ARG A N 1
ATOM 5105 C CA . ARG A 1 647 ? 17.111 10.427 -41.835 1.00 80.31 647 ARG A CA 1
ATOM 5106 C C . ARG A 1 647 ? 18.502 9.815 -41.918 1.00 80.31 647 ARG A C 1
ATOM 5108 O O . ARG A 1 647 ? 19.357 10.086 -41.080 1.00 80.31 647 ARG A O 1
ATOM 5115 N N . ILE A 1 648 ? 18.734 9.064 -42.990 1.00 85.88 648 ILE A N 1
ATOM 5116 C CA . ILE A 1 648 ? 20.051 8.549 -43.368 1.00 85.88 648 ILE A CA 1
ATOM 5117 C C . ILE A 1 648 ? 20.814 9.635 -44.141 1.00 85.88 648 ILE A C 1
ATOM 5119 O O . ILE A 1 648 ? 20.275 10.259 -45.061 1.00 85.88 648 ILE A O 1
ATOM 5123 N N . VAL A 1 649 ? 22.071 9.866 -43.767 1.00 86.44 649 VAL A N 1
ATOM 5124 C CA . VAL A 1 649 ? 23.029 10.726 -44.479 1.00 86.44 649 VAL A CA 1
ATOM 5125 C C . VAL A 1 649 ? 24.345 9.969 -44.707 1.00 86.44 649 VAL A C 1
ATOM 5127 O O . VAL A 1 649 ? 24.727 9.166 -43.859 1.00 86.44 649 VAL A O 1
ATOM 5130 N N . PRO A 1 650 ? 25.058 10.178 -45.831 1.00 88.69 650 PRO A N 1
ATOM 5131 C CA . PRO A 1 650 ? 26.344 9.519 -46.066 1.00 88.69 650 PRO A CA 1
ATOM 5132 C C . PRO A 1 650 ? 27.364 9.926 -44.996 1.00 88.69 650 PRO A C 1
ATOM 5134 O O . PRO A 1 650 ? 27.430 11.099 -44.621 1.00 88.69 650 PRO A O 1
ATOM 5137 N N . CYS A 1 651 ? 28.168 8.974 -44.522 1.00 91.19 651 CYS A N 1
ATOM 5138 C CA . CYS A 1 651 ? 29.201 9.252 -43.532 1.00 91.19 651 CYS A CA 1
ATOM 5139 C C . CYS A 1 651 ? 30.337 10.054 -44.181 1.00 91.19 651 CYS A C 1
ATOM 5141 O O . CYS A 1 651 ? 30.757 9.768 -45.304 1.00 91.19 651 CYS A O 1
ATOM 5143 N N . ARG A 1 652 ? 30.822 11.087 -43.484 1.00 90.50 652 ARG A N 1
ATOM 5144 C CA . ARG A 1 652 ? 31.915 11.949 -43.947 1.00 90.50 652 ARG A CA 1
ATOM 5145 C C . ARG A 1 652 ? 32.785 12.388 -42.779 1.00 90.50 652 ARG A C 1
ATOM 5147 O O . ARG A 1 652 ? 32.524 13.411 -42.148 1.00 90.50 652 ARG A O 1
ATOM 5154 N N . TRP A 1 653 ? 33.809 11.595 -42.491 1.00 91.44 653 TRP A N 1
ATOM 5155 C CA . TRP A 1 653 ? 34.741 11.838 -41.394 1.00 91.44 653 TRP A CA 1
ATOM 5156 C C . TRP A 1 653 ? 35.365 13.243 -41.473 1.00 91.44 653 TRP A C 1
ATOM 5158 O O . TRP A 1 653 ? 36.029 13.585 -42.449 1.00 91.44 653 TRP A O 1
ATOM 5168 N N . GLY A 1 654 ? 35.129 14.061 -40.444 1.00 88.56 654 GLY A N 1
ATOM 5169 C CA . GLY A 1 654 ? 35.595 15.447 -40.343 1.00 88.56 654 GLY A CA 1
ATOM 5170 C C . GLY A 1 654 ? 34.728 16.506 -41.047 1.00 88.56 654 GLY A C 1
ATOM 5171 O O . GLY A 1 654 ? 35.056 17.690 -40.958 1.00 88.56 654 GLY A O 1
ATOM 5172 N N . GLU A 1 655 ? 33.622 16.145 -41.712 1.00 91.31 655 GLU A N 1
ATOM 5173 C CA . GLU A 1 655 ? 32.699 17.109 -42.336 1.00 91.31 655 GLU A CA 1
ATOM 5174 C C . GLU A 1 655 ? 31.379 17.257 -41.561 1.00 91.31 655 GLU A C 1
ATOM 5176 O O . GLU A 1 655 ? 30.676 16.290 -41.266 1.00 91.31 655 GLU A O 1
ATOM 5181 N N . THR A 1 656 ? 30.964 18.503 -41.315 1.00 88.56 656 THR A N 1
ATOM 5182 C CA . THR A 1 656 ? 29.627 18.792 -40.775 1.00 88.56 656 THR A CA 1
ATOM 5183 C C . THR A 1 656 ? 28.562 18.614 -41.859 1.00 88.56 656 THR A C 1
ATOM 5185 O O . THR A 1 656 ? 28.431 19.439 -42.764 1.00 88.56 656 THR A O 1
ATOM 5188 N N . THR A 1 657 ? 27.769 17.553 -41.746 1.00 85.00 657 THR A N 1
ATOM 5189 C CA . THR A 1 657 ? 26.744 17.151 -42.715 1.00 85.00 657 THR A CA 1
ATOM 5190 C C . THR A 1 657 ? 25.364 17.704 -42.320 1.00 85.00 657 THR A C 1
ATOM 5192 O O . THR A 1 657 ? 24.875 17.400 -41.228 1.00 85.00 657 THR A O 1
ATOM 5195 N N . PRO A 1 658 ? 24.695 18.514 -43.168 1.00 76.12 658 PRO A N 1
ATOM 5196 C CA . PRO A 1 658 ? 23.350 19.023 -42.889 1.00 76.12 658 PRO A CA 1
ATOM 5197 C C . PRO A 1 658 ? 22.288 17.915 -42.888 1.00 76.12 658 PRO A C 1
ATOM 5199 O O . PRO A 1 658 ? 22.193 17.140 -43.836 1.00 76.12 658 PRO A O 1
ATOM 5202 N N . VAL A 1 659 ? 21.447 17.891 -41.851 1.00 71.88 659 VAL A N 1
ATOM 5203 C CA . VAL A 1 659 ? 20.406 16.868 -41.637 1.00 71.88 659 VAL A CA 1
ATOM 5204 C C . VAL A 1 659 ? 19.006 17.452 -41.835 1.00 71.88 659 VAL A C 1
ATOM 5206 O O . VAL A 1 659 ? 18.207 16.862 -42.553 1.00 71.88 659 VAL A O 1
ATOM 5209 N N . TRP A 1 660 ? 18.699 18.620 -41.259 1.00 63.69 660 TRP A N 1
ATOM 5210 C CA . TRP A 1 660 ? 17.392 19.295 -41.370 1.00 63.69 660 TRP A CA 1
ATOM 5211 C C . TRP A 1 660 ? 16.177 18.358 -41.209 1.00 63.69 660 TRP A C 1
ATOM 5213 O O . TRP A 1 660 ? 15.350 18.223 -42.117 1.00 63.69 660 TRP A O 1
ATOM 5223 N N . LEU A 1 661 ? 16.093 17.695 -40.057 1.00 61.91 661 LEU A N 1
ATOM 5224 C CA . LEU A 1 661 ? 14.990 16.816 -39.666 1.00 61.91 661 LEU A CA 1
ATOM 5225 C C . LEU A 1 661 ? 14.097 17.553 -38.663 1.00 61.91 661 LEU A C 1
ATOM 5227 O O . LEU A 1 661 ? 14.554 17.879 -37.572 1.00 61.91 661 LEU A O 1
ATOM 5231 N N . ASN A 1 662 ? 12.852 17.853 -39.044 1.00 60.25 662 ASN A N 1
ATOM 5232 C CA . ASN A 1 662 ? 12.002 18.816 -38.337 1.00 60.25 662 ASN A CA 1
ATOM 5233 C C . ASN A 1 662 ? 10.588 18.263 -38.104 1.00 60.25 662 ASN A C 1
ATOM 5235 O O . ASN A 1 662 ? 9.855 18.058 -39.076 1.00 60.25 662 ASN A O 1
ATOM 5239 N N . GLY A 1 663 ? 10.160 18.169 -36.844 1.00 54.38 663 GLY A N 1
ATOM 5240 C CA . GLY A 1 663 ? 8.739 18.026 -36.516 1.00 54.38 663 GLY A CA 1
ATOM 5241 C C . GLY A 1 663 ? 7.984 19.320 -36.853 1.00 54.38 663 GLY A C 1
ATOM 5242 O O . GLY A 1 663 ? 8.455 20.418 -36.536 1.00 54.38 663 GLY A O 1
ATOM 5243 N N . LYS A 1 664 ? 6.828 19.210 -37.519 1.00 48.06 664 LYS A N 1
ATOM 5244 C CA . LYS A 1 664 ? 5.936 20.338 -37.853 1.00 48.06 664 LYS A CA 1
ATOM 5245 C C . LYS A 1 664 ? 4.578 20.147 -37.184 1.00 48.06 664 LYS A C 1
ATOM 5247 O O . LYS A 1 664 ? 4.033 19.053 -37.229 1.00 48.06 664 LYS A O 1
ATOM 5252 N N . TYR A 1 665 ? 3.995 21.231 -36.678 1.00 46.47 665 TYR A N 1
ATOM 5253 C CA . TYR A 1 665 ? 2.651 21.248 -36.094 1.00 46.47 665 TYR A CA 1
ATOM 5254 C C . TYR A 1 665 ? 1.819 22.440 -36.612 1.00 46.47 665 TYR A C 1
ATOM 5256 O O . TYR A 1 665 ? 2.379 23.461 -37.017 1.00 46.47 665 TYR A O 1
ATOM 5264 N N . ALA A 1 666 ? 0.487 22.311 -36.600 1.00 41.62 666 ALA A N 1
ATOM 5265 C CA . ALA A 1 666 ? -0.472 23.315 -37.066 1.00 41.62 666 ALA A CA 1
ATOM 5266 C C . ALA A 1 666 ? -1.345 23.841 -35.909 1.00 41.62 666 ALA A C 1
ATOM 5268 O O . ALA A 1 666 ? -2.081 23.102 -35.268 1.00 41.62 666 ALA A O 1
ATOM 5269 N N . HIS A 1 667 ? -1.289 25.148 -35.657 1.00 41.44 667 HIS A N 1
ATOM 5270 C CA . HIS A 1 667 ? -1.802 25.799 -34.441 1.00 41.44 667 HIS A CA 1
ATOM 5271 C C . HIS A 1 667 ? -3.322 26.105 -34.469 1.00 41.44 667 HIS A C 1
ATOM 5273 O O . HIS A 1 667 ? -3.748 27.172 -34.036 1.00 41.44 667 HIS A O 1
ATOM 5279 N N . GLN A 1 668 ? -4.159 25.215 -35.014 1.00 40.06 668 GLN A N 1
ATOM 5280 C CA . GLN A 1 668 ? -5.587 25.519 -35.232 1.00 40.06 668 GLN A CA 1
ATOM 5281 C C . GLN A 1 668 ? -6.484 25.352 -33.986 1.00 40.06 668 GLN A C 1
ATOM 5283 O O . GLN A 1 668 ? -7.551 25.959 -33.929 1.00 40.06 668 GLN A O 1
ATOM 5288 N N . ALA A 1 669 ? -6.053 24.605 -32.963 1.00 36.12 669 ALA A N 1
ATOM 5289 C CA . ALA A 1 669 ? -6.888 24.263 -31.801 1.00 36.12 669 ALA A CA 1
ATOM 5290 C C . ALA A 1 669 ? -7.247 25.440 -30.859 1.00 36.12 669 ALA A C 1
ATOM 5292 O O . ALA A 1 669 ? -8.206 25.353 -30.095 1.00 36.12 669 ALA A O 1
ATOM 5293 N N . THR A 1 670 ? -6.502 26.554 -30.875 1.00 40.12 670 THR A N 1
ATOM 5294 C CA . THR A 1 670 ? -6.622 27.600 -29.835 1.00 40.12 670 THR A CA 1
ATOM 5295 C C . THR A 1 670 ? -7.803 28.559 -30.003 1.00 40.12 670 THR A C 1
ATOM 5297 O O . THR A 1 670 ? -8.139 29.270 -29.059 1.00 40.12 670 THR A O 1
ATOM 5300 N N . GLY A 1 671 ? -8.422 28.645 -31.185 1.00 36.78 671 GLY A N 1
ATOM 5301 C CA . GLY A 1 671 ? -9.544 29.559 -31.470 1.00 36.78 671 GLY A CA 1
ATOM 5302 C C . GLY A 1 671 ? -9.212 31.064 -31.486 1.00 36.78 671 GLY A C 1
ATOM 5303 O O . GLY A 1 671 ? -9.938 31.829 -32.111 1.00 36.78 671 GLY A O 1
ATOM 5304 N N . GLN A 1 672 ? -8.108 31.500 -30.869 1.00 37.88 672 GLN A N 1
ATOM 5305 C CA . GLN A 1 672 ? -7.484 32.794 -31.161 1.00 37.88 672 GLN A CA 1
ATOM 5306 C C . GLN A 1 672 ? -6.771 32.707 -32.517 1.00 37.88 672 GLN A C 1
ATOM 5308 O O . GLN A 1 672 ? -5.797 31.962 -32.645 1.00 37.88 672 GLN A O 1
ATOM 5313 N N . GLY A 1 673 ? -7.251 33.462 -33.508 1.00 36.81 673 GLY A N 1
ATOM 5314 C CA . GLY A 1 673 ? -6.462 33.806 -34.693 1.00 36.81 673 GLY A CA 1
ATOM 5315 C C . GLY A 1 673 ? -5.402 34.862 -34.361 1.00 36.81 673 GLY A C 1
ATOM 5316 O O . GLY A 1 673 ? -5.453 35.485 -33.302 1.00 36.81 673 GLY A O 1
ATOM 5317 N N . ASP A 1 674 ? -4.460 35.102 -35.276 1.00 35.03 674 ASP A N 1
ATOM 5318 C CA . ASP A 1 674 ? -3.356 36.065 -35.090 1.00 35.03 674 ASP A CA 1
ATOM 5319 C C . ASP A 1 674 ? -3.793 37.556 -35.130 1.00 35.03 674 ASP A C 1
ATOM 5321 O O . ASP A 1 674 ? -2.960 38.462 -35.186 1.00 35.03 674 ASP A O 1
ATOM 5325 N N . GLU A 1 675 ? -5.098 37.842 -35.106 1.00 34.56 675 GLU A N 1
ATOM 5326 C CA . GLU A 1 675 ? -5.644 39.197 -35.206 1.00 34.56 675 GLU A CA 1
ATOM 5327 C C . GLU A 1 675 ? -5.449 39.992 -33.900 1.00 34.56 675 GLU A C 1
ATOM 5329 O O . GLU A 1 675 ? -5.939 39.620 -32.835 1.00 34.56 675 GLU A O 1
ATOM 5334 N N . GLY A 1 676 ? -4.748 41.129 -33.991 1.00 37.84 676 GLY A N 1
ATOM 5335 C CA . GLY A 1 676 ? -4.645 42.124 -32.913 1.00 37.84 676 GLY A CA 1
ATOM 5336 C C . GLY A 1 676 ? -3.337 42.151 -32.111 1.00 37.84 676 GLY A C 1
ATOM 5337 O O . GLY A 1 676 ? -3.194 43.014 -31.247 1.00 37.84 676 GLY A O 1
ATOM 5338 N N . ARG A 1 677 ? -2.358 41.274 -32.385 1.00 35.62 677 ARG A N 1
ATOM 5339 C CA . ARG A 1 677 ? -1.011 41.362 -31.779 1.00 35.62 677 ARG A CA 1
ATOM 5340 C C . ARG A 1 677 ? -0.029 42.047 -32.734 1.00 35.62 677 ARG A C 1
ATOM 5342 O O . ARG A 1 677 ? 0.460 41.419 -33.669 1.00 35.62 677 ARG A O 1
ATOM 5349 N N . GLU A 1 678 ? 0.279 43.322 -32.499 1.00 27.20 678 GLU A N 1
ATOM 5350 C CA . GLU A 1 678 ? 1.301 44.023 -33.292 1.00 27.20 678 GLU A CA 1
ATOM 5351 C C . GLU A 1 678 ? 2.724 43.444 -33.072 1.00 27.20 678 GLU A C 1
ATOM 5353 O O . GLU A 1 678 ? 3.002 42.845 -32.025 1.00 27.20 678 GLU A O 1
ATOM 5358 N N . PRO A 1 679 ? 3.647 43.588 -34.048 1.00 31.05 679 PRO A N 1
ATOM 5359 C CA . PRO A 1 679 ? 5.032 43.117 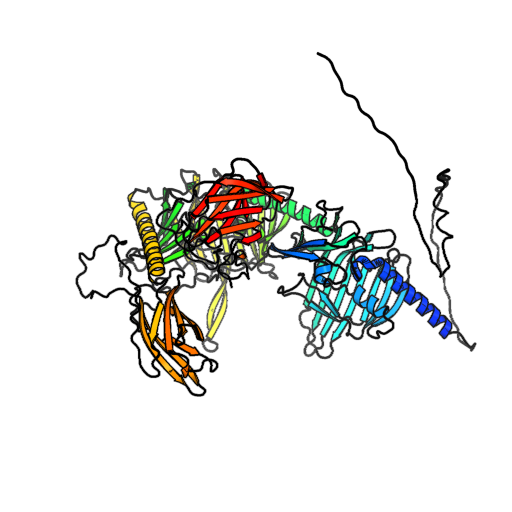-33.929 1.00 31.05 679 PRO A CA 1
ATOM 5360 C C . PRO A 1 679 ? 5.783 43.751 -32.733 1.00 31.05 679 PRO A C 1
ATOM 5362 O O . PRO A 1 679 ? 5.459 44.872 -32.346 1.00 31.05 679 PRO A O 1
ATOM 5365 N N . PRO A 1 680 ? 6.811 43.091 -32.148 1.00 33.19 680 PRO A N 1
ATOM 5366 C CA . PRO A 1 680 ? 7.820 42.284 -32.843 1.00 33.19 680 PRO A CA 1
ATOM 5367 C C . PRO A 1 680 ? 7.670 40.757 -32.698 1.00 33.19 680 PRO A C 1
ATOM 5369 O O . PRO A 1 680 ? 8.666 40.040 -32.575 1.00 33.19 680 PRO A O 1
ATOM 5372 N N . TYR A 1 681 ? 6.450 40.222 -32.780 1.00 32.03 681 TYR A N 1
ATOM 5373 C CA . TYR A 1 681 ? 6.235 38.799 -33.063 1.00 32.03 681 TYR A CA 1
ATOM 5374 C C . TYR A 1 681 ? 6.684 38.446 -34.492 1.00 32.03 681 TYR A C 1
ATOM 5376 O O . TYR A 1 681 ? 5.896 38.379 -35.431 1.00 32.03 681 TYR A O 1
ATOM 5384 N N . VAL A 1 682 ? 7.991 38.227 -34.653 1.00 30.00 682 VAL A N 1
ATOM 5385 C CA . VAL A 1 682 ? 8.582 37.612 -35.848 1.00 30.00 682 VAL A CA 1
ATOM 5386 C C . VAL A 1 682 ? 7.926 36.247 -36.080 1.00 30.00 682 VAL A C 1
ATOM 5388 O O . VAL A 1 682 ? 7.733 35.478 -35.136 1.00 30.00 682 VAL A O 1
ATOM 5391 N N . VAL A 1 683 ? 7.609 35.933 -37.340 1.00 31.66 683 VAL A N 1
ATOM 5392 C CA . VAL A 1 683 ? 6.944 34.683 -37.750 1.00 31.66 683 VAL A CA 1
ATOM 5393 C C . VAL A 1 683 ? 7.922 33.500 -37.676 1.00 31.66 683 VAL A C 1
ATOM 5395 O O . VAL A 1 683 ? 8.390 32.964 -38.683 1.00 31.66 683 VAL A O 1
ATOM 5398 N N . TYR A 1 684 ? 8.266 33.098 -36.454 1.00 35.84 684 TYR A N 1
ATOM 5399 C CA . TYR A 1 684 ? 9.077 31.918 -36.181 1.00 35.84 684 TYR A CA 1
ATOM 5400 C C . TYR A 1 684 ? 8.286 30.645 -36.499 1.00 35.84 684 TYR A C 1
ATOM 5402 O O . TYR A 1 684 ? 7.206 30.406 -35.957 1.00 35.84 684 TYR A O 1
ATOM 5410 N N . ARG A 1 685 ? 8.854 29.783 -37.350 1.00 42.69 685 ARG A N 1
ATOM 5411 C CA . ARG A 1 685 ? 8.344 28.423 -37.571 1.00 42.69 685 ARG A CA 1
ATOM 5412 C C . ARG A 1 685 ? 8.613 27.592 -36.306 1.00 42.69 685 ARG A C 1
ATOM 5414 O O . ARG A 1 685 ? 9.768 27.294 -36.000 1.00 42.69 685 ARG A O 1
ATOM 5421 N N . LYS A 1 686 ? 7.546 27.308 -35.550 1.00 51.50 686 LYS A N 1
ATOM 5422 C CA . LYS A 1 686 ? 7.556 26.614 -34.250 1.00 51.50 686 LYS A CA 1
ATOM 5423 C C . LYS A 1 686 ? 7.880 25.119 -34.450 1.00 51.50 686 LYS A C 1
ATOM 5425 O O . LYS A 1 686 ? 6.978 24.338 -34.736 1.00 51.50 686 LYS A O 1
ATOM 5430 N N . ASN A 1 687 ? 9.152 24.740 -34.315 1.00 54.72 687 ASN A N 1
ATOM 5431 C CA . ASN A 1 687 ? 9.687 23.400 -34.584 1.00 54.72 687 ASN A CA 1
ATOM 5432 C C . ASN A 1 687 ? 10.613 22.930 -33.438 1.00 54.72 687 ASN A C 1
ATOM 5434 O O . ASN A 1 687 ? 11.304 23.740 -32.818 1.00 54.72 687 ASN A O 1
ATOM 5438 N N . LEU A 1 688 ? 10.729 21.611 -33.268 1.00 61.97 688 LEU A N 1
ATOM 5439 C CA . LEU A 1 688 ? 11.929 20.938 -32.747 1.00 61.97 688 LEU A CA 1
ATOM 5440 C C . LEU A 1 688 ? 12.603 20.218 -33.931 1.00 61.97 688 LEU A C 1
ATOM 5442 O O . LEU A 1 688 ? 11.899 19.745 -34.830 1.00 61.97 688 LEU A O 1
ATOM 5446 N N . GLY A 1 689 ? 13.933 20.129 -33.960 1.00 68.31 689 GLY A N 1
ATOM 5447 C CA . GLY A 1 689 ? 14.612 19.391 -35.025 1.00 68.31 689 GLY A CA 1
ATOM 5448 C C . GLY A 1 689 ? 16.117 19.194 -34.863 1.00 68.31 689 GLY A C 1
ATOM 5449 O O . GLY A 1 689 ? 16.755 19.779 -33.989 1.00 68.31 689 GLY A O 1
ATOM 5450 N N . ILE A 1 690 ? 16.686 18.383 -35.755 1.00 72.12 690 ILE A N 1
ATOM 5451 C CA . ILE A 1 690 ? 18.130 18.172 -35.914 1.00 72.12 690 ILE A CA 1
ATOM 5452 C C . ILE A 1 690 ? 18.605 18.971 -37.127 1.00 72.12 690 ILE A C 1
ATOM 5454 O O . ILE A 1 690 ? 18.132 18.770 -38.247 1.00 72.12 690 ILE A O 1
ATOM 5458 N N . GLN A 1 691 ? 19.556 19.879 -36.917 1.00 76.69 691 GLN A N 1
ATOM 5459 C CA . GLN A 1 691 ? 20.067 20.755 -37.967 1.00 76.69 691 GLN A CA 1
ATOM 5460 C C . GLN A 1 691 ? 21.165 20.073 -38.791 1.00 76.69 691 GLN A C 1
ATOM 5462 O O . GLN A 1 691 ? 21.114 20.078 -40.022 1.00 76.69 691 GLN A O 1
ATOM 5467 N N . ASN A 1 692 ? 22.165 19.497 -38.123 1.00 81.12 692 ASN A N 1
ATOM 5468 C CA . ASN A 1 692 ? 23.340 18.870 -38.727 1.00 81.12 692 ASN A CA 1
ATOM 5469 C C . ASN A 1 692 ? 24.009 17.888 -37.748 1.00 81.12 692 ASN A C 1
ATOM 5471 O O . ASN A 1 692 ? 23.724 17.915 -36.548 1.00 81.12 692 ASN A O 1
ATOM 5475 N N . LEU A 1 693 ? 24.903 17.049 -38.273 1.00 91.25 693 LEU A N 1
ATOM 5476 C CA . LEU A 1 693 ? 25.808 16.203 -37.495 1.00 91.25 693 LEU A CA 1
ATOM 5477 C C . LEU A 1 693 ? 27.258 16.341 -37.979 1.00 91.25 693 LEU A C 1
ATOM 5479 O O . LEU A 1 693 ? 27.499 16.790 -39.097 1.00 91.25 693 LEU A O 1
ATOM 5483 N N . HIS A 1 694 ? 28.217 15.963 -37.141 1.00 94.06 694 HIS A N 1
ATOM 5484 C CA . HIS A 1 694 ? 29.651 15.982 -37.426 1.00 94.06 694 HIS A CA 1
ATOM 5485 C C . HIS A 1 694 ? 30.298 14.701 -36.867 1.00 94.06 694 HIS A C 1
ATOM 5487 O O . HIS A 1 694 ? 30.379 14.569 -35.641 1.00 94.06 694 HIS A O 1
ATOM 5493 N N . PRO A 1 695 ? 30.711 13.747 -37.720 1.00 94.12 695 PRO A N 1
ATOM 5494 C CA . PRO A 1 695 ? 31.359 12.512 -37.299 1.00 94.12 695 PRO A CA 1
ATOM 5495 C C . PRO A 1 695 ? 32.890 12.634 -37.382 1.00 94.12 695 PRO A C 1
ATOM 5497 O O . PRO A 1 695 ? 33.433 13.067 -38.398 1.00 94.12 695 PRO A O 1
ATOM 5500 N N . GLU A 1 696 ? 33.604 12.219 -36.339 1.00 94.31 696 GLU A N 1
ATOM 5501 C CA . GLU A 1 696 ? 35.071 12.187 -36.284 1.00 94.31 696 GLU A CA 1
ATOM 5502 C C . GLU A 1 696 ? 35.592 10.835 -35.769 1.00 94.31 696 GLU A C 1
ATOM 5504 O O . GLU A 1 696 ? 34.923 10.147 -34.993 1.00 94.31 696 GLU A O 1
ATOM 5509 N N . VAL A 1 697 ? 36.803 10.467 -36.198 1.00 91.00 697 VAL A N 1
ATOM 5510 C CA . VAL A 1 697 ? 37.532 9.294 -35.692 1.00 91.00 697 VAL A CA 1
ATOM 5511 C C . VAL A 1 697 ? 38.585 9.771 -34.697 1.00 91.00 697 VAL A C 1
ATOM 5513 O O . VAL A 1 697 ? 39.382 10.665 -34.990 1.00 91.00 697 VAL A O 1
ATOM 5516 N N . LEU A 1 698 ? 38.569 9.181 -33.508 1.00 88.38 698 LEU A N 1
ATOM 5517 C CA . LEU A 1 698 ? 39.449 9.482 -32.385 1.00 88.38 698 LEU A CA 1
ATOM 5518 C C . LEU A 1 698 ? 40.610 8.471 -32.304 1.00 88.38 698 LEU A C 1
ATOM 5520 O O . LEU A 1 698 ? 40.574 7.428 -32.955 1.00 88.38 698 LEU A O 1
ATOM 5524 N N . PRO A 1 699 ? 41.652 8.735 -31.489 1.00 84.06 699 PRO A N 1
ATOM 5525 C CA . PRO A 1 699 ? 42.716 7.763 -31.245 1.00 84.06 699 PRO A CA 1
ATOM 5526 C C . PRO A 1 699 ? 42.188 6.417 -30.725 1.00 84.06 699 PRO A C 1
ATOM 5528 O O . PRO A 1 699 ? 41.248 6.385 -29.931 1.00 84.06 699 PRO A O 1
ATOM 5531 N N . ALA A 1 700 ? 42.851 5.328 -31.134 1.00 77.62 700 ALA A N 1
ATOM 5532 C CA . ALA A 1 700 ? 42.397 3.945 -30.936 1.00 77.62 700 ALA A CA 1
ATOM 5533 C C . ALA A 1 700 ? 41.020 3.661 -31.570 1.00 77.62 700 ALA A C 1
ATOM 5535 O O . ALA A 1 700 ? 40.186 2.987 -30.973 1.00 77.62 700 ALA A O 1
ATOM 5536 N N . ASP A 1 701 ? 40.798 4.218 -32.766 1.00 77.19 701 ASP A N 1
ATOM 5537 C CA . ASP A 1 701 ? 39.711 3.904 -33.706 1.00 77.19 701 ASP A CA 1
ATOM 5538 C C . ASP A 1 701 ? 38.279 4.060 -33.155 1.00 77.19 701 ASP A C 1
ATOM 5540 O O . ASP A 1 701 ? 37.306 3.604 -33.750 1.00 77.19 701 ASP A O 1
ATOM 5544 N N . LYS A 1 702 ? 38.133 4.783 -32.039 1.00 85.00 702 LYS A N 1
ATOM 5545 C CA . LYS A 1 702 ? 36.840 5.175 -31.470 1.00 85.00 702 LYS A CA 1
ATOM 5546 C C . LYS A 1 702 ? 36.141 6.194 -32.364 1.00 85.00 702 LYS A C 1
ATOM 5548 O O . LYS A 1 702 ? 36.753 7.153 -32.834 1.00 85.00 702 LYS A O 1
ATOM 5553 N N . ILE A 1 703 ? 34.832 6.046 -32.519 1.00 91.50 703 ILE A N 1
ATOM 5554 C CA . ILE A 1 703 ? 34.002 6.944 -33.327 1.00 91.50 703 ILE A CA 1
ATOM 5555 C C . ILE A 1 703 ? 33.273 7.918 -32.403 1.00 91.50 703 ILE A C 1
ATOM 5557 O O . ILE A 1 703 ? 32.596 7.491 -31.467 1.00 91.50 703 ILE A O 1
ATOM 5561 N N . ARG A 1 704 ? 33.346 9.222 -32.691 1.00 93.56 704 ARG A N 1
ATOM 5562 C CA . ARG A 1 704 ? 32.468 10.233 -32.083 1.00 93.56 704 ARG A CA 1
ATOM 5563 C C . ARG A 1 704 ? 31.560 10.835 -33.144 1.00 93.56 704 ARG A C 1
ATOM 5565 O O . ARG A 1 704 ? 32.024 11.206 -34.217 1.00 93.56 704 ARG A O 1
ATOM 5572 N N . VAL A 1 705 ? 30.281 11.022 -32.824 1.00 93.25 705 VAL A N 1
ATOM 5573 C CA . VAL A 1 705 ? 29.372 11.831 -33.649 1.00 93.25 705 VAL A CA 1
ATOM 5574 C C . VAL A 1 705 ? 28.731 12.921 -32.801 1.00 93.25 705 VAL A C 1
ATOM 5576 O O . VAL A 1 705 ? 28.101 12.650 -31.783 1.00 93.25 705 VAL A O 1
ATOM 5579 N N . THR A 1 706 ? 28.896 14.173 -33.221 1.00 92.75 706 THR A N 1
ATOM 5580 C CA . THR A 1 706 ? 28.292 15.342 -32.573 1.00 92.75 706 THR A CA 1
ATOM 5581 C C . THR A 1 706 ? 27.065 15.787 -33.362 1.00 92.75 706 THR A C 1
ATOM 5583 O O . THR A 1 706 ? 27.175 16.091 -34.546 1.00 92.75 706 THR A O 1
ATOM 5586 N N . VAL A 1 707 ? 25.898 15.844 -32.723 1.00 87.88 707 VAL A N 1
ATOM 5587 C CA . VAL A 1 707 ? 24.607 16.176 -33.343 1.00 87.88 707 VAL A CA 1
ATOM 5588 C C . VAL A 1 707 ? 24.068 17.491 -32.781 1.00 87.88 707 VAL A C 1
ATOM 5590 O O . VAL A 1 707 ? 23.920 17.652 -31.568 1.00 87.88 707 VAL A O 1
ATOM 5593 N N . ASN A 1 708 ? 23.733 18.431 -33.666 1.00 82.25 708 ASN A N 1
ATOM 5594 C CA . ASN A 1 708 ? 23.199 19.740 -33.296 1.00 82.25 708 ASN A CA 1
ATOM 5595 C C . ASN A 1 708 ? 21.669 19.757 -33.419 1.00 82.25 708 ASN A C 1
ATOM 5597 O O . ASN A 1 708 ? 21.116 19.818 -34.522 1.00 82.25 708 ASN A O 1
ATOM 5601 N N . ALA A 1 709 ? 20.994 19.708 -32.269 1.00 73.50 709 ALA A N 1
ATOM 5602 C CA . ALA A 1 709 ? 19.543 19.824 -32.144 1.00 73.50 709 ALA A CA 1
ATOM 5603 C C . ALA A 1 709 ? 19.125 21.258 -31.769 1.00 73.50 709 ALA A C 1
ATOM 5605 O O . ALA A 1 709 ? 19.837 21.961 -31.052 1.00 73.50 709 ALA A O 1
ATOM 5606 N N . TYR A 1 710 ? 17.953 21.689 -32.229 1.00 66.75 710 TYR A N 1
ATOM 5607 C CA . TYR A 1 710 ? 17.412 23.025 -31.982 1.00 66.75 710 TYR A CA 1
ATOM 5608 C C . TYR A 1 710 ? 15.927 22.955 -31.604 1.00 66.75 710 TYR A C 1
ATOM 5610 O O . TYR A 1 710 ? 15.210 22.060 -32.054 1.00 66.75 710 TYR A O 1
ATOM 5618 N N . SER A 1 711 ? 15.450 23.916 -30.806 1.00 63.41 711 SER A N 1
ATOM 5619 C CA . SER A 1 711 ? 14.040 24.009 -30.413 1.00 63.41 711 SER A CA 1
ATOM 5620 C C . SER A 1 711 ? 13.525 25.440 -30.397 1.00 63.41 711 SER A C 1
ATOM 5622 O O . SER A 1 711 ? 14.218 26.357 -29.959 1.00 63.41 711 SER A O 1
ATOM 5624 N N . THR A 1 712 ? 12.275 25.606 -30.820 1.00 55.66 712 THR A N 1
ATOM 5625 C CA . THR A 1 712 ? 11.481 26.832 -30.661 1.00 55.66 712 THR A CA 1
ATOM 5626 C C . THR A 1 712 ? 10.133 26.562 -29.971 1.00 55.66 712 THR A C 1
ATOM 5628 O O . THR A 1 712 ? 9.223 27.390 -30.027 1.00 55.66 712 THR A O 1
ATOM 5631 N N . LEU A 1 713 ? 9.993 25.409 -29.299 1.00 54.78 713 LEU A N 1
ATOM 5632 C CA . LEU A 1 713 ? 8.806 25.053 -28.515 1.00 54.78 713 LEU A CA 1
ATOM 5633 C C . LEU A 1 713 ? 8.732 25.881 -27.223 1.00 54.78 713 LEU A C 1
ATOM 5635 O O . LEU A 1 713 ? 9.632 25.827 -26.385 1.00 54.78 713 LEU A O 1
ATOM 5639 N N . TYR A 1 714 ? 7.628 26.608 -27.032 1.00 51.41 714 TYR A N 1
ATOM 5640 C CA . TYR A 1 714 ? 7.355 27.378 -25.813 1.00 51.41 714 TYR A CA 1
ATOM 5641 C C . TYR A 1 714 ? 6.740 26.474 -24.729 1.00 51.41 714 TYR A C 1
ATOM 5643 O O . TYR A 1 714 ? 5.568 26.595 -24.383 1.00 51.41 714 TYR A O 1
ATOM 5651 N N . PHE A 1 715 ? 7.524 25.503 -24.255 1.00 52.31 715 PHE A N 1
ATOM 5652 C CA . PHE A 1 715 ? 7.109 24.519 -23.253 1.00 52.31 715 PHE A CA 1
ATOM 5653 C C . PHE A 1 715 ? 8.306 24.133 -22.376 1.00 52.31 715 PHE A C 1
ATOM 5655 O O . PHE A 1 715 ? 9.343 23.709 -22.889 1.00 52.31 715 PHE A O 1
ATOM 5662 N N . THR A 1 716 ? 8.192 24.273 -21.056 1.00 46.94 716 THR A N 1
ATOM 5663 C CA . THR A 1 716 ? 9.246 23.868 -20.113 1.00 46.94 716 THR A CA 1
ATOM 5664 C C . THR A 1 716 ? 9.039 22.428 -19.652 1.00 46.94 716 THR A C 1
ATOM 5666 O O . THR A 1 716 ? 7.954 22.078 -19.197 1.00 46.94 716 THR A O 1
ATOM 5669 N N . GLY A 1 717 ? 10.092 21.605 -19.707 1.00 52.25 717 GLY A N 1
ATOM 5670 C CA . GLY A 1 717 ? 10.074 20.256 -19.132 1.00 52.25 717 GLY A CA 1
ATOM 5671 C C . GLY A 1 717 ? 9.696 19.115 -20.080 1.00 52.25 717 GLY A C 1
ATOM 5672 O O . GLY A 1 717 ? 9.200 18.104 -19.598 1.00 52.25 717 GLY A O 1
ATOM 5673 N N . TYR A 1 718 ? 9.947 19.230 -21.389 1.00 56.84 718 TYR A N 1
ATOM 5674 C CA . TYR A 1 718 ? 9.929 18.061 -22.282 1.00 56.84 718 TYR A CA 1
ATOM 5675 C C . TYR A 1 718 ? 11.290 17.345 -22.298 1.00 56.84 718 TYR A C 1
ATOM 5677 O O . TYR A 1 718 ? 12.346 17.952 -22.058 1.00 56.84 718 TYR A O 1
ATOM 5685 N N . SER A 1 719 ? 11.259 16.053 -22.619 1.00 61.16 719 SER A N 1
ATOM 5686 C CA . SER A 1 719 ? 12.425 15.278 -23.033 1.00 61.16 719 SER A CA 1
ATOM 5687 C C . SER A 1 719 ? 12.323 14.894 -24.508 1.00 61.16 719 SER A C 1
ATOM 5689 O O . SER A 1 719 ? 11.263 14.960 -25.129 1.00 61.16 719 SER A O 1
ATOM 5691 N N . PHE A 1 720 ? 13.456 14.548 -25.098 1.00 68.31 720 PHE A N 1
ATOM 5692 C CA . PHE A 1 720 ? 13.549 14.008 -26.443 1.00 68.31 720 PHE A CA 1
ATOM 5693 C C . PHE A 1 720 ? 14.771 13.100 -26.529 1.00 68.31 720 PHE A C 1
ATOM 5695 O O . PHE A 1 720 ? 15.793 13.357 -25.887 1.00 68.31 720 PHE A O 1
ATOM 5702 N N . ASP A 1 721 ? 14.654 12.066 -27.344 1.00 74.62 721 ASP A N 1
ATOM 5703 C CA . ASP A 1 721 ? 15.724 11.130 -27.630 1.00 74.62 721 ASP A CA 1
ATOM 5704 C C . ASP A 1 721 ? 16.237 11.399 -29.035 1.00 74.62 721 ASP A C 1
ATOM 5706 O O . ASP A 1 721 ? 15.462 11.601 -29.975 1.00 74.62 721 ASP A O 1
ATOM 5710 N N . VAL A 1 722 ? 17.557 11.380 -29.181 1.00 80.31 722 VAL A N 1
ATOM 5711 C CA . VAL A 1 722 ? 18.188 11.236 -30.490 1.00 80.31 722 VAL A CA 1
ATOM 5712 C C . VAL A 1 722 ? 18.796 9.845 -30.550 1.00 80.31 722 VAL A C 1
ATOM 5714 O O . VAL A 1 722 ? 19.663 9.519 -29.738 1.00 80.31 722 VAL A O 1
ATOM 5717 N N . THR A 1 723 ? 18.335 9.039 -31.499 1.00 86.56 723 THR A N 1
ATOM 5718 C CA . THR A 1 723 ? 18.908 7.726 -31.819 1.00 86.56 723 THR A CA 1
ATOM 5719 C C . THR A 1 723 ? 19.830 7.893 -33.011 1.00 86.56 723 THR A C 1
ATOM 5721 O O . THR A 1 723 ? 19.466 8.554 -33.987 1.00 86.56 723 THR A O 1
ATOM 5724 N N . LEU A 1 724 ? 21.031 7.327 -32.931 1.00 91.19 724 LEU A N 1
ATOM 5725 C CA . LEU A 1 724 ? 22.028 7.394 -33.988 1.00 91.19 724 LEU A CA 1
ATOM 5726 C C . LEU A 1 724 ? 22.549 5.993 -34.300 1.00 91.19 724 LEU A C 1
ATOM 5728 O O . LEU A 1 724 ? 23.039 5.298 -33.408 1.00 91.19 724 LEU A O 1
ATOM 5732 N N . ARG A 1 725 ? 22.447 5.600 -35.573 1.00 92.56 725 ARG A N 1
ATOM 5733 C CA . ARG A 1 725 ? 22.866 4.292 -36.088 1.00 92.56 725 ARG A CA 1
ATOM 5734 C C . ARG A 1 725 ? 23.990 4.473 -37.099 1.00 92.56 725 ARG A C 1
ATOM 5736 O O . ARG A 1 725 ? 23.852 5.243 -38.050 1.00 92.56 725 ARG A O 1
ATOM 5743 N N . LEU A 1 726 ? 25.099 3.773 -36.896 1.00 92.50 726 LEU A N 1
ATOM 5744 C CA . LEU A 1 726 ? 26.178 3.653 -37.872 1.00 92.50 726 LEU A CA 1
ATOM 5745 C C . LEU A 1 726 ? 25.813 2.510 -38.822 1.00 92.50 726 LEU A C 1
ATOM 5747 O O . LEU A 1 726 ? 25.583 1.394 -38.359 1.00 92.50 726 LEU A O 1
ATOM 5751 N N . LEU A 1 727 ? 25.724 2.786 -40.123 1.00 91.19 727 LEU A N 1
ATOM 5752 C CA . LEU A 1 727 ? 25.291 1.824 -41.137 1.00 91.19 727 LEU A CA 1
ATOM 5753 C C . LEU A 1 727 ? 26.409 1.510 -42.136 1.00 91.19 727 LEU A C 1
ATOM 5755 O O . LEU A 1 727 ? 27.186 2.396 -42.509 1.00 91.19 727 LEU A O 1
ATOM 5759 N N . ASP A 1 728 ? 26.447 0.269 -42.614 1.00 91.00 728 ASP A N 1
ATOM 5760 C CA . ASP A 1 728 ? 27.353 -0.163 -43.680 1.00 91.00 728 ASP A CA 1
ATOM 5761 C C . ASP A 1 728 ? 26.839 0.170 -45.100 1.00 91.00 728 ASP A C 1
ATOM 5763 O O . ASP A 1 728 ? 25.897 0.947 -45.285 1.00 91.00 728 ASP A O 1
ATOM 5767 N N . ASN A 1 729 ? 27.500 -0.385 -46.124 1.00 88.69 729 ASN A N 1
ATOM 5768 C CA . ASN A 1 729 ? 27.145 -0.187 -47.535 1.00 88.69 729 ASN A CA 1
ATOM 5769 C C . ASN A 1 729 ? 25.855 -0.914 -47.967 1.00 88.69 729 ASN A C 1
ATOM 5771 O O . ASN A 1 729 ? 25.295 -0.561 -49.005 1.00 88.69 729 ASN A O 1
ATOM 5775 N N . GLU A 1 730 ? 25.392 -1.911 -47.208 1.00 86.81 730 GLU A N 1
ATOM 5776 C CA . GLU A 1 730 ? 24.144 -2.648 -47.457 1.00 86.81 730 GLU A CA 1
ATOM 5777 C C . GLU A 1 730 ? 22.973 -2.084 -46.623 1.00 86.81 730 GLU A C 1
ATOM 5779 O O . GLU A 1 730 ? 21.811 -2.382 -46.896 1.00 86.81 730 GLU A O 1
ATOM 5784 N N . GLY A 1 731 ? 23.269 -1.203 -45.660 1.00 79.56 731 GLY A N 1
ATOM 5785 C CA . GLY A 1 731 ? 22.307 -0.569 -44.756 1.00 79.56 731 GLY A CA 1
ATOM 5786 C C . GLY A 1 731 ? 22.152 -1.291 -43.414 1.00 79.56 731 GLY A C 1
ATOM 5787 O O . GLY A 1 731 ? 21.277 -0.928 -42.626 1.00 79.56 731 GLY A O 1
ATOM 5788 N N . LEU A 1 732 ? 22.990 -2.294 -43.133 1.00 87.19 732 LEU A N 1
ATOM 5789 C CA . LEU A 1 732 ? 22.993 -3.017 -41.864 1.00 87.19 732 LEU A CA 1
ATOM 5790 C C . LEU A 1 732 ? 23.542 -2.122 -40.748 1.00 87.19 732 LEU A C 1
ATOM 5792 O O . LEU A 1 732 ? 24.484 -1.354 -40.947 1.00 87.19 732 LEU A O 1
ATOM 5796 N N . THR A 1 733 ? 22.946 -2.214 -39.557 1.00 91.75 733 THR A N 1
ATOM 5797 C CA . THR A 1 733 ? 23.377 -1.431 -38.389 1.00 91.75 733 THR A CA 1
ATOM 5798 C C . THR A 1 733 ? 24.619 -2.059 -37.759 1.00 91.75 733 THR A C 1
ATOM 5800 O O . THR A 1 733 ? 24.545 -3.137 -37.179 1.00 91.75 733 THR A O 1
ATOM 5803 N N . LEU A 1 734 ? 25.751 -1.360 -37.861 1.00 88.62 734 LEU A N 1
ATOM 5804 C CA . LEU A 1 734 ? 27.034 -1.728 -37.253 1.00 88.62 734 LEU A CA 1
ATOM 5805 C C . LEU A 1 734 ? 27.065 -1.404 -35.754 1.00 88.62 734 LEU A C 1
ATOM 5807 O O . LEU A 1 734 ? 27.634 -2.156 -34.970 1.00 88.62 734 LEU A O 1
ATOM 5811 N N . ALA A 1 735 ? 26.449 -0.286 -35.359 1.00 88.12 735 ALA A N 1
ATOM 5812 C CA . ALA A 1 735 ? 26.193 0.064 -33.964 1.00 88.12 735 ALA A CA 1
ATOM 5813 C C . ALA A 1 735 ? 25.061 1.091 -33.849 1.00 88.12 735 ALA A C 1
ATOM 5815 O O . ALA A 1 735 ? 24.854 1.910 -34.747 1.00 88.12 735 ALA A O 1
ATOM 5816 N N . GLU A 1 736 ? 24.375 1.087 -32.708 1.00 91.12 736 GLU A N 1
ATOM 5817 C CA . GLU A 1 736 ? 23.336 2.050 -32.346 1.00 91.12 736 GLU A CA 1
ATOM 5818 C C . GLU A 1 736 ? 23.614 2.637 -30.958 1.00 91.12 736 GLU A C 1
ATOM 5820 O O . GLU A 1 736 ? 24.068 1.941 -30.050 1.00 91.12 736 GLU A O 1
ATOM 5825 N N . GLN A 1 737 ? 23.320 3.925 -30.781 1.00 88.19 737 GLN A N 1
ATOM 5826 C CA . GLN A 1 737 ? 23.287 4.566 -29.471 1.00 88.19 737 GLN A CA 1
ATOM 5827 C C . GLN A 1 737 ? 22.139 5.582 -29.423 1.00 88.19 737 GLN A C 1
ATOM 5829 O O . GLN A 1 737 ? 21.961 6.381 -30.343 1.00 88.19 737 GLN A O 1
ATOM 5834 N N . THR A 1 738 ? 21.369 5.572 -28.332 1.00 84.44 738 THR A N 1
ATOM 5835 C CA . THR A 1 738 ? 20.274 6.523 -28.090 1.00 84.44 738 THR A CA 1
ATOM 5836 C C . THR A 1 738 ? 20.617 7.438 -26.918 1.00 84.44 738 THR A C 1
ATOM 5838 O O . THR A 1 738 ? 20.981 6.974 -25.838 1.00 84.44 738 THR A O 1
ATOM 5841 N N . ALA A 1 739 ? 20.505 8.752 -27.123 1.00 78.38 739 ALA A N 1
ATOM 5842 C CA . ALA A 1 739 ? 20.842 9.771 -26.137 1.00 78.38 739 ALA A CA 1
ATOM 5843 C C . ALA A 1 739 ? 19.605 10.574 -25.712 1.00 78.38 739 ALA A C 1
ATOM 5845 O O . ALA A 1 739 ? 19.174 11.495 -26.409 1.00 78.38 739 ALA A O 1
ATOM 5846 N N . VAL A 1 740 ? 19.097 10.272 -24.515 1.00 71.00 740 VAL A N 1
ATOM 5847 C CA . VAL A 1 740 ? 18.021 11.027 -23.856 1.00 71.00 740 VAL A CA 1
ATOM 5848 C C . VAL A 1 740 ? 18.509 12.432 -23.482 1.00 71.00 740 VAL A C 1
ATOM 5850 O O . VAL A 1 740 ? 19.568 12.593 -22.860 1.00 71.00 740 VAL A O 1
ATOM 5853 N N . LYS A 1 741 ? 17.728 13.466 -23.810 1.00 70.00 741 LYS A N 1
ATOM 5854 C CA . LYS A 1 741 ? 17.923 14.851 -23.349 1.00 70.00 741 LYS A CA 1
ATOM 5855 C C . LYS A 1 741 ? 16.630 15.409 -22.762 1.00 70.00 741 LYS A C 1
ATOM 5857 O O . LYS A 1 741 ? 15.572 15.326 -23.367 1.00 70.00 741 LYS A O 1
ATOM 5862 N N . SER A 1 742 ? 16.723 16.040 -21.593 1.00 57.56 742 SER A N 1
ATOM 5863 C CA . SER A 1 742 ? 15.624 16.785 -20.962 1.00 57.56 742 SER A CA 1
ATOM 5864 C C . SER A 1 742 ? 15.975 18.266 -20.878 1.00 57.56 742 SER A C 1
ATOM 5866 O O . SER A 1 742 ? 17.098 18.586 -20.476 1.00 57.56 742 SER A O 1
ATOM 5868 N N . THR A 1 743 ? 15.035 19.169 -21.173 1.00 55.81 743 THR A N 1
ATOM 5869 C CA . THR A 1 743 ? 15.283 20.620 -21.100 1.00 55.81 743 THR A CA 1
ATOM 5870 C C . THR A 1 743 ? 14.384 21.315 -20.069 1.00 55.81 743 THR A C 1
ATOM 5872 O O . THR A 1 743 ? 13.191 21.034 -19.956 1.00 55.81 743 THR A O 1
ATOM 5875 N N . LYS A 1 744 ? 14.968 22.221 -19.274 1.00 47.59 744 LYS A N 1
ATOM 5876 C CA . LYS A 1 744 ? 14.319 22.901 -18.134 1.00 47.59 744 LYS A CA 1
ATOM 5877 C C . LYS A 1 744 ? 14.640 24.402 -18.134 1.00 47.59 744 LYS A C 1
ATOM 5879 O O . LYS A 1 744 ? 15.205 24.926 -17.177 1.00 47.59 744 LYS A O 1
ATOM 5884 N N . THR A 1 745 ? 14.356 25.101 -19.234 1.00 37.09 745 THR A N 1
ATOM 5885 C CA . THR A 1 745 ? 14.670 26.538 -19.369 1.00 37.09 745 THR A CA 1
ATOM 5886 C C . THR A 1 745 ? 13.625 27.265 -20.216 1.00 37.09 745 THR A C 1
ATOM 5888 O O . THR A 1 745 ? 13.099 26.701 -21.168 1.00 37.09 745 THR A O 1
ATOM 5891 N N . MET A 1 746 ? 13.315 28.513 -19.852 1.00 40.22 746 MET A N 1
ATOM 5892 C CA . MET A 1 746 ? 12.138 29.265 -20.325 1.00 40.22 746 MET A CA 1
ATOM 5893 C C . MET A 1 746 ? 12.452 30.331 -21.398 1.00 40.22 746 MET A C 1
ATOM 5895 O O . MET A 1 746 ? 11.630 31.199 -21.677 1.00 40.22 746 MET A O 1
ATOM 5899 N N . ALA A 1 747 ? 13.654 30.311 -21.978 1.00 38.34 747 ALA A N 1
ATOM 5900 C CA . ALA A 1 747 ? 14.103 31.279 -22.981 1.00 38.34 747 ALA A CA 1
ATOM 5901 C C . ALA A 1 747 ? 15.052 30.606 -23.978 1.00 38.34 747 ALA A C 1
ATOM 5903 O O . ALA A 1 747 ? 15.946 29.885 -23.541 1.00 38.34 747 ALA A O 1
ATOM 5904 N N . TYR A 1 748 ? 14.839 30.854 -25.279 1.00 47.47 748 TYR A N 1
ATOM 5905 C CA . TYR A 1 748 ? 15.525 30.254 -26.436 1.00 47.47 748 TYR A CA 1
ATOM 5906 C C . TYR A 1 748 ? 17.032 29.992 -26.224 1.00 47.47 748 TYR A C 1
ATOM 5908 O O . TYR A 1 748 ? 17.830 30.925 -26.343 1.00 47.47 748 TYR A O 1
ATOM 5916 N N . PRO A 1 749 ? 17.441 28.731 -25.993 1.00 45.97 749 PRO A N 1
ATOM 5917 C CA . PRO A 1 749 ? 18.838 28.334 -25.999 1.00 45.97 749 PRO A CA 1
ATOM 5918 C C . PRO A 1 749 ? 19.142 27.478 -27.234 1.00 45.97 749 PRO A C 1
ATOM 5920 O O . PRO A 1 749 ? 18.425 26.518 -27.538 1.00 45.97 749 PRO A O 1
ATOM 5923 N N . GLU A 1 750 ? 20.270 27.748 -27.889 1.00 50.53 750 GLU A N 1
ATOM 5924 C CA . GLU A 1 750 ? 20.950 26.702 -28.656 1.00 50.53 750 GLU A CA 1
ATOM 5925 C C . GLU A 1 750 ? 21.193 25.528 -27.692 1.00 50.53 750 GLU A C 1
ATOM 5927 O O . GLU A 1 750 ? 21.785 25.708 -26.622 1.00 50.53 750 GLU A O 1
ATOM 5932 N N . GLN A 1 751 ? 20.652 24.343 -27.996 1.00 61.84 751 GLN A N 1
ATOM 5933 C CA . GLN A 1 751 ? 20.875 23.188 -27.128 1.00 61.84 751 GLN A CA 1
ATOM 5934 C C . GLN A 1 751 ? 22.357 22.818 -27.207 1.00 61.84 751 GLN A C 1
ATOM 5936 O O . GLN A 1 751 ? 22.965 22.894 -28.276 1.00 61.84 751 GLN A O 1
ATOM 5941 N N . LYS A 1 752 ? 22.952 22.399 -26.084 1.00 69.31 752 LYS A N 1
ATOM 5942 C CA . LYS A 1 752 ? 24.326 21.886 -26.119 1.00 69.31 752 LYS A CA 1
ATOM 5943 C C . LYS A 1 752 ? 24.394 20.701 -27.096 1.00 69.31 752 LYS A C 1
ATOM 5945 O O . LYS A 1 752 ? 23.506 19.847 -27.015 1.00 69.31 752 LYS A O 1
ATOM 5950 N N . PRO A 1 753 ? 25.421 20.624 -27.965 1.00 80.31 753 PRO A N 1
ATOM 5951 C CA . PRO A 1 753 ? 25.549 19.535 -28.923 1.00 80.31 753 PRO A CA 1
ATOM 5952 C C . PRO A 1 753 ? 25.478 18.170 -28.237 1.00 80.31 753 PRO A C 1
ATOM 5954 O O . PRO A 1 753 ? 26.038 17.967 -27.155 1.00 80.31 753 PRO A O 1
ATOM 5957 N N . ILE A 1 754 ? 24.767 17.236 -28.861 1.00 85.62 754 ILE A N 1
ATOM 5958 C CA . ILE A 1 754 ? 24.609 15.874 -28.363 1.00 85.62 754 ILE A CA 1
ATOM 5959 C C . ILE A 1 754 ? 25.786 15.068 -28.892 1.00 85.62 754 ILE A C 1
ATOM 5961 O O . ILE A 1 754 ? 25.924 14.896 -30.099 1.00 85.62 754 ILE A O 1
ATOM 5965 N N . VAL A 1 755 ? 26.645 14.605 -27.991 1.00 89.06 755 VAL A N 1
ATOM 5966 C CA . VAL A 1 755 ? 27.816 13.801 -28.339 1.00 89.06 755 VAL A CA 1
ATOM 5967 C C . VAL A 1 755 ? 27.492 12.329 -28.117 1.00 89.06 755 VAL A C 1
ATOM 5969 O O . VAL A 1 755 ? 27.094 11.950 -27.015 1.00 89.06 755 VAL A O 1
ATOM 5972 N N . PHE A 1 756 ? 27.675 11.540 -29.170 1.00 90.75 756 PHE A N 1
ATOM 5973 C CA . PHE A 1 756 ? 27.668 10.082 -29.171 1.00 90.75 756 PHE A CA 1
ATOM 5974 C C . PHE A 1 756 ? 29.111 9.594 -29.279 1.00 90.75 756 PHE A C 1
ATOM 5976 O O . PHE A 1 756 ? 29.873 10.140 -30.079 1.00 90.75 756 PHE A O 1
ATOM 5983 N N . GLU A 1 757 ? 29.482 8.576 -28.508 1.00 90.19 757 GLU A N 1
ATOM 5984 C CA . GLU A 1 757 ? 30.790 7.915 -28.597 1.00 90.19 757 GLU A CA 1
ATOM 5985 C C . GLU A 1 757 ? 30.589 6.400 -28.647 1.00 90.19 757 GLU A C 1
ATOM 5987 O O . GLU A 1 757 ? 29.859 5.838 -27.828 1.00 90.19 757 GLU A O 1
ATOM 5992 N N . PHE A 1 758 ? 31.240 5.761 -29.617 1.00 85.12 758 PHE A N 1
ATOM 5993 C CA . PHE A 1 758 ? 31.205 4.322 -29.857 1.00 85.12 758 PHE A CA 1
ATOM 5994 C C . PHE A 1 758 ? 32.595 3.725 -29.614 1.00 85.12 758 PHE A C 1
ATOM 5996 O O . PHE A 1 758 ? 33.621 4.342 -29.925 1.00 85.12 758 PHE A O 1
ATOM 6003 N N . ASP A 1 759 ? 32.624 2.524 -29.042 1.00 74.31 759 ASP A N 1
ATOM 6004 C CA . ASP A 1 759 ? 33.856 1.793 -28.766 1.00 74.31 759 ASP A CA 1
ATOM 6005 C C . ASP A 1 759 ? 34.495 1.199 -30.031 1.00 74.31 759 ASP A C 1
ATOM 6007 O O . ASP A 1 759 ? 33.861 1.058 -31.077 1.00 74.31 759 ASP A O 1
ATOM 6011 N N . SER A 1 760 ? 35.780 0.858 -29.924 1.00 63.94 760 SER A N 1
ATOM 6012 C CA . SER A 1 760 ? 36.671 0.464 -31.027 1.00 63.94 760 SER A CA 1
ATOM 6013 C C . SER A 1 760 ? 36.401 -0.936 -31.607 1.00 63.94 760 SER A C 1
ATOM 6015 O O . SER A 1 760 ? 37.308 -1.570 -32.140 1.00 63.94 760 SER A O 1
ATOM 6017 N N . GLU A 1 761 ? 35.182 -1.450 -31.452 1.00 74.75 761 GLU A N 1
ATOM 6018 C CA . GLU A 1 761 ? 34.712 -2.688 -32.088 1.00 74.75 761 GLU A CA 1
ATOM 6019 C C . GLU A 1 761 ? 34.091 -2.406 -33.471 1.00 74.75 761 GLU A C 1
ATOM 6021 O O . GLU A 1 761 ? 34.013 -3.302 -34.310 1.00 74.75 761 GLU A O 1
ATOM 6026 N N . VAL A 1 762 ? 33.714 -1.148 -33.744 1.00 81.88 762 VAL A N 1
ATOM 6027 C CA . VAL A 1 762 ? 33.269 -0.682 -35.065 1.00 81.88 762 VAL A CA 1
ATOM 6028 C C . VAL A 1 762 ? 34.454 -0.113 -35.843 1.00 81.88 762 VAL A C 1
ATOM 6030 O O . VAL A 1 762 ? 34.938 0.971 -35.529 1.00 81.88 762 VAL A O 1
ATOM 6033 N N . ASP A 1 763 ? 34.883 -0.804 -36.899 1.00 86.44 763 ASP A N 1
ATOM 6034 C CA . ASP A 1 763 ? 35.873 -0.283 -37.851 1.00 86.44 763 ASP A CA 1
ATOM 6035 C C . ASP A 1 763 ? 35.304 0.943 -38.613 1.00 86.44 763 ASP A C 1
ATOM 6037 O O . ASP A 1 763 ? 34.318 0.797 -39.352 1.00 86.44 763 ASP A O 1
ATOM 6041 N N . PRO A 1 764 ? 35.911 2.145 -38.497 1.00 86.75 764 PRO A N 1
ATOM 6042 C CA . PRO A 1 764 ? 35.453 3.351 -39.190 1.00 86.75 764 PRO A CA 1
ATOM 6043 C C . PRO A 1 764 ? 35.458 3.259 -40.725 1.00 86.75 764 PRO A C 1
ATOM 6045 O O . PRO A 1 764 ? 34.805 4.076 -41.379 1.00 86.75 764 PRO A O 1
ATOM 6048 N N . ALA A 1 765 ? 36.174 2.294 -41.315 1.00 86.62 765 ALA A N 1
ATOM 6049 C CA . ALA A 1 765 ? 36.178 2.046 -42.756 1.00 86.62 765 ALA A CA 1
ATOM 6050 C C . ALA A 1 765 ? 34.895 1.359 -43.261 1.00 86.62 765 ALA A C 1
ATOM 6052 O O . ALA A 1 765 ? 34.566 1.487 -44.441 1.00 86.62 765 ALA A O 1
ATOM 6053 N N . ASN A 1 766 ? 34.155 0.669 -42.385 1.00 89.19 766 ASN A N 1
ATOM 6054 C CA . ASN A 1 766 ? 32.916 -0.026 -42.750 1.00 89.19 766 ASN A CA 1
ATOM 6055 C C . ASN A 1 766 ? 31.672 0.879 -42.686 1.00 89.19 766 ASN A C 1
ATOM 6057 O O . ASN A 1 766 ? 30.650 0.547 -43.281 1.00 89.19 766 ASN A O 1
ATOM 6061 N N . VAL A 1 767 ? 31.746 2.031 -42.006 1.00 90.81 767 VAL A N 1
ATOM 6062 C CA . VAL A 1 767 ? 30.617 2.965 -41.841 1.00 90.81 767 VAL A CA 1
ATOM 6063 C C . VAL A 1 767 ? 30.411 3.806 -43.106 1.00 90.81 767 VAL A C 1
ATOM 6065 O O . VAL A 1 767 ? 31.081 4.818 -43.318 1.00 90.81 767 VAL A O 1
ATOM 6068 N N . ALA A 1 768 ? 29.444 3.421 -43.938 1.00 90.56 768 ALA A N 1
ATOM 6069 C CA . ALA A 1 768 ? 29.106 4.127 -45.174 1.00 90.56 768 ALA A CA 1
ATOM 6070 C C . ALA A 1 768 ? 28.081 5.253 -44.960 1.00 90.56 768 ALA A C 1
ATOM 6072 O O . ALA A 1 768 ? 28.118 6.281 -45.646 1.00 90.56 768 ALA A O 1
ATOM 6073 N N . SER A 1 769 ? 27.161 5.095 -44.005 1.00 92.50 769 SER A N 1
ATOM 6074 C CA . SER A 1 769 ? 26.148 6.107 -43.696 1.00 92.50 769 SER A CA 1
ATOM 6075 C C . SER A 1 769 ? 25.797 6.168 -42.211 1.00 92.50 769 SER A C 1
ATOM 6077 O O . SER A 1 769 ? 26.138 5.284 -41.430 1.00 92.50 769 SER A O 1
ATOM 6079 N N . ILE A 1 770 ? 25.164 7.267 -41.808 1.00 91.88 770 ILE A N 1
ATOM 6080 C CA . ILE A 1 770 ? 24.680 7.494 -40.450 1.00 91.88 770 ILE A CA 1
ATOM 6081 C C . ILE A 1 770 ? 23.182 7.752 -40.544 1.00 91.88 770 ILE A C 1
ATOM 6083 O O . ILE A 1 770 ? 22.756 8.712 -41.192 1.00 91.88 770 ILE A O 1
ATOM 6087 N N . ALA A 1 771 ? 22.387 6.910 -39.893 1.00 88.25 771 ALA A N 1
ATOM 6088 C CA . ALA A 1 771 ? 20.982 7.190 -39.655 1.00 88.25 771 ALA A CA 1
ATOM 6089 C C . ALA A 1 771 ? 20.843 7.980 -38.354 1.00 88.25 771 ALA A C 1
ATOM 6091 O O . ALA A 1 771 ? 21.484 7.659 -37.352 1.00 88.25 771 ALA A O 1
ATOM 6092 N N . VAL A 1 772 ? 20.015 9.022 -38.364 1.00 84.38 772 VAL A N 1
ATOM 6093 C CA . VAL A 1 772 ? 19.681 9.771 -37.152 1.00 84.38 772 VAL A CA 1
ATOM 6094 C C . VAL A 1 772 ? 18.176 9.995 -37.065 1.00 84.38 772 VAL A C 1
ATOM 6096 O O . VAL A 1 772 ? 17.554 10.471 -38.017 1.00 84.38 772 VAL A O 1
ATOM 6099 N N . ALA A 1 773 ? 17.599 9.649 -35.918 1.00 81.81 773 ALA A N 1
ATOM 6100 C CA . ALA A 1 773 ? 16.181 9.793 -35.619 1.00 81.81 773 ALA A CA 1
ATOM 6101 C C . ALA A 1 773 ? 15.956 10.690 -34.395 1.00 81.81 773 ALA A C 1
ATOM 6103 O O . ALA A 1 773 ? 16.829 10.814 -33.534 1.00 81.81 773 ALA A O 1
ATOM 6104 N N . LEU A 1 774 ? 14.783 11.325 -34.323 1.00 71.06 774 LEU A N 1
ATOM 6105 C CA . LEU A 1 774 ? 14.380 12.210 -33.224 1.00 71.06 774 LEU A CA 1
ATOM 6106 C C . LEU A 1 774 ? 13.006 11.794 -32.689 1.00 71.06 774 LEU A C 1
ATOM 6108 O O . LEU A 1 774 ? 11.994 12.079 -33.325 1.00 71.06 774 LEU A O 1
ATOM 6112 N N . ARG A 1 775 ? 12.957 11.199 -31.493 1.00 67.81 775 ARG A N 1
ATOM 6113 C CA . ARG A 1 775 ? 11.703 10.936 -30.768 1.00 67.81 775 ARG A CA 1
ATOM 6114 C C . ARG A 1 775 ? 11.482 12.037 -29.734 1.00 67.81 775 ARG A C 1
ATOM 6116 O O . ARG A 1 775 ? 12.398 12.381 -28.994 1.00 67.81 775 ARG A O 1
ATOM 6123 N N . ILE A 1 776 ? 10.275 12.592 -29.650 1.00 62.69 776 ILE A N 1
ATOM 6124 C CA . ILE A 1 776 ? 9.902 13.483 -28.543 1.00 62.69 776 ILE A CA 1
ATOM 6125 C C . ILE A 1 776 ? 9.263 12.624 -27.461 1.00 62.69 776 ILE A C 1
ATOM 6127 O O . ILE A 1 776 ? 8.311 11.900 -27.735 1.00 62.69 776 ILE A O 1
ATOM 6131 N N . ASN A 1 777 ? 9.788 12.714 -26.241 1.00 57.28 777 ASN A N 1
ATOM 6132 C CA . ASN A 1 777 ? 9.318 11.921 -25.118 1.00 57.28 777 ASN A CA 1
ATOM 6133 C C . ASN A 1 777 ? 8.384 12.750 -24.236 1.00 57.28 777 ASN A C 1
ATOM 6135 O O . ASN A 1 777 ? 8.708 13.839 -23.752 1.00 57.28 777 ASN A O 1
ATOM 6139 N N . ARG A 1 778 ? 7.191 12.202 -24.028 1.00 52.06 778 ARG A N 1
ATOM 6140 C CA . ARG A 1 778 ? 6.131 12.777 -23.211 1.00 52.06 778 ARG A CA 1
ATOM 6141 C C . ARG A 1 778 ? 6.444 12.597 -21.726 1.00 52.06 778 ARG A C 1
ATOM 6143 O O . ARG A 1 778 ? 6.586 11.474 -21.257 1.00 52.06 778 ARG A O 1
ATOM 6150 N N . GLN A 1 779 ? 6.472 13.692 -20.965 1.00 55.22 779 GLN A N 1
ATOM 6151 C CA . GLN A 1 779 ? 6.377 13.657 -19.501 1.00 55.22 779 GLN A CA 1
ATOM 6152 C C . GLN A 1 779 ? 5.519 14.805 -18.945 1.00 55.22 779 GLN A C 1
ATOM 6154 O O . GLN A 1 779 ? 5.140 15.736 -19.655 1.00 55.22 779 GLN A O 1
ATOM 6159 N N . SER A 1 780 ? 5.142 14.658 -17.673 1.00 43.34 780 SER A N 1
ATOM 6160 C CA . SER A 1 780 ? 4.096 15.412 -16.974 1.00 43.34 780 SER A CA 1
ATOM 6161 C C . SER A 1 780 ? 4.309 16.928 -16.954 1.00 43.34 780 SER A C 1
ATOM 6163 O O . SER A 1 780 ? 5.424 17.406 -16.742 1.00 43.34 780 SER A O 1
ATOM 6165 N N . GLY A 1 781 ? 3.216 17.685 -17.086 1.00 37.06 781 GLY A N 1
ATOM 6166 C CA . GLY A 1 781 ? 3.252 19.133 -17.278 1.00 37.06 781 GLY A CA 1
ATOM 6167 C C . GLY A 1 781 ? 3.940 19.918 -16.155 1.00 37.06 781 GLY A C 1
ATOM 6168 O O . GLY A 1 781 ? 3.760 19.646 -14.961 1.00 37.06 781 GLY A O 1
ATOM 6169 N N . GLY A 1 782 ? 4.689 20.949 -16.554 1.00 37.53 782 GLY A N 1
ATOM 6170 C CA . GLY A 1 782 ? 5.420 21.838 -15.653 1.00 37.53 782 GLY A CA 1
ATOM 6171 C C . GLY A 1 782 ? 5.785 23.179 -16.291 1.00 37.53 782 GLY A C 1
ATOM 6172 O O . GLY A 1 782 ? 6.970 23.494 -16.407 1.00 37.53 782 GLY A O 1
ATOM 6173 N N . MET A 1 783 ? 4.784 23.981 -16.683 1.00 35.34 783 MET A N 1
ATOM 6174 C CA . MET A 1 783 ? 4.996 25.424 -16.879 1.00 35.34 783 MET A CA 1
ATOM 6175 C C . MET A 1 783 ? 5.282 26.093 -15.528 1.00 35.34 783 MET A C 1
ATOM 6177 O O . MET A 1 783 ? 4.687 25.726 -14.514 1.00 35.34 783 MET A O 1
ATOM 6181 N N . VAL A 1 784 ? 6.229 27.035 -15.503 1.00 34.50 784 VAL A N 1
ATOM 6182 C CA . VAL A 1 784 ? 6.731 27.643 -14.261 1.00 34.50 784 VAL A CA 1
ATOM 6183 C C . VAL A 1 784 ? 6.341 29.115 -14.167 1.00 34.50 784 VAL A C 1
ATOM 6185 O O . VAL A 1 784 ? 7.054 29.994 -14.646 1.00 34.50 784 VAL A O 1
ATOM 6188 N N . GLY A 1 785 ? 5.280 29.383 -13.408 1.00 26.30 785 GLY A N 1
ATOM 6189 C CA . GLY A 1 785 ? 5.247 30.573 -12.561 1.00 26.30 785 GLY A CA 1
ATOM 6190 C C . GLY A 1 785 ? 6.166 30.348 -11.353 1.00 26.30 785 GLY A C 1
ATOM 6191 O O . GLY A 1 785 ? 6.079 29.307 -10.703 1.00 26.30 785 GLY A O 1
ATOM 6192 N N . SER A 1 786 ? 7.072 31.288 -11.068 1.00 26.41 786 SER A N 1
ATOM 6193 C CA . SER A 1 786 ? 8.135 31.160 -10.053 1.00 26.41 786 SER A CA 1
ATOM 6194 C C . SER A 1 786 ? 7.641 30.646 -8.694 1.00 26.41 786 SER A C 1
ATOM 6196 O O . SER A 1 786 ? 6.913 31.350 -7.994 1.00 26.41 786 SER A O 1
ATOM 6198 N N . PHE A 1 787 ? 8.090 29.453 -8.285 1.00 32.62 787 PHE A N 1
ATOM 6199 C CA . PHE A 1 787 ? 7.586 28.784 -7.083 1.00 32.62 787 PHE A CA 1
ATOM 6200 C C . PHE A 1 787 ? 8.681 28.521 -6.036 1.00 32.62 787 PHE A C 1
ATOM 6202 O O . PHE A 1 787 ? 9.410 27.533 -6.099 1.00 32.62 787 PHE A O 1
ATOM 6209 N N . TRP A 1 788 ? 8.772 29.400 -5.033 1.00 25.41 788 TRP A N 1
ATOM 6210 C CA . TRP A 1 788 ? 9.503 29.137 -3.788 1.00 25.41 788 TRP A CA 1
ATOM 6211 C C . TRP A 1 788 ? 8.522 28.624 -2.733 1.00 25.41 788 TRP A C 1
ATOM 6213 O O . TRP A 1 788 ? 7.947 29.397 -1.974 1.00 25.41 788 TRP A O 1
ATOM 6223 N N . GLY A 1 789 ? 8.325 27.308 -2.706 1.00 25.88 789 GLY A N 1
ATOM 6224 C CA . GLY A 1 789 ? 7.451 26.638 -1.747 1.00 25.88 789 GLY A CA 1
ATOM 6225 C C . GLY A 1 789 ? 7.535 25.129 -1.925 1.00 25.88 789 GLY A C 1
ATOM 6226 O O . GLY A 1 789 ? 7.034 24.588 -2.906 1.00 25.88 789 GLY A O 1
ATOM 6227 N N . SER A 1 790 ? 8.204 24.448 -0.995 1.00 27.12 790 SER A N 1
ATOM 6228 C CA . SER A 1 790 ? 8.381 22.993 -1.035 1.00 27.12 790 SER A CA 1
ATOM 6229 C C . SER A 1 790 ? 7.133 22.279 -0.509 1.00 27.12 790 SER A C 1
ATOM 6231 O O . SER A 1 790 ? 7.170 21.672 0.562 1.00 27.12 790 SER A O 1
ATOM 6233 N N . PHE A 1 791 ? 6.035 22.329 -1.267 1.00 31.31 791 PHE A N 1
ATOM 6234 C CA . PHE A 1 791 ? 4.967 21.344 -1.095 1.00 31.31 791 PHE A CA 1
ATOM 6235 C C . PHE A 1 791 ? 5.542 19.951 -1.351 1.00 31.31 791 PHE A C 1
ATOM 6237 O O . PHE A 1 791 ? 6.442 19.791 -2.177 1.00 31.31 791 PHE A O 1
ATOM 6244 N N . GLY A 1 792 ? 5.100 18.980 -0.549 1.00 25.55 792 GLY A N 1
ATOM 6245 C CA . GLY A 1 792 ? 5.837 17.743 -0.322 1.00 25.55 792 GLY A CA 1
ATOM 6246 C C . GLY A 1 792 ? 6.248 17.042 -1.611 1.00 25.55 792 GLY A C 1
ATOM 6247 O O . GLY A 1 792 ? 5.398 16.596 -2.376 1.00 25.55 792 GLY A O 1
ATOM 6248 N N . SER A 1 793 ? 7.559 16.871 -1.798 1.00 25.69 793 SER A N 1
ATOM 6249 C CA . SER A 1 793 ? 8.098 15.890 -2.736 1.00 25.69 793 SER A CA 1
ATOM 6250 C C . SER A 1 793 ? 7.843 14.486 -2.189 1.00 25.69 793 SER A C 1
ATOM 6252 O O . SER A 1 793 ? 8.775 13.769 -1.823 1.00 25.69 793 SER A O 1
ATOM 6254 N N . SER A 1 794 ? 6.579 14.062 -2.184 1.00 24.78 794 SER A N 1
ATOM 6255 C CA . SER A 1 794 ? 6.315 12.676 -2.516 1.00 24.78 794 SER A CA 1
ATOM 6256 C C . SER A 1 794 ? 6.774 12.494 -3.959 1.00 24.78 794 SER A C 1
ATOM 6258 O O . SER A 1 794 ? 6.029 12.757 -4.905 1.00 24.78 794 SER A O 1
ATOM 6260 N N . THR A 1 795 ? 7.987 11.970 -4.122 1.00 26.31 795 THR A N 1
ATOM 6261 C CA . THR A 1 795 ? 8.195 10.930 -5.126 1.00 26.31 795 THR A CA 1
ATOM 6262 C C . THR A 1 795 ? 7.305 9.759 -4.718 1.00 26.31 795 THR A C 1
ATOM 6264 O O . THR A 1 795 ? 7.749 8.764 -4.154 1.00 26.31 795 THR A O 1
ATOM 6267 N N . ALA A 1 796 ? 6.003 9.919 -4.965 1.00 24.39 796 ALA A N 1
ATOM 6268 C CA . ALA A 1 796 ? 5.215 8.805 -5.423 1.00 24.39 796 ALA A CA 1
ATOM 6269 C C . ALA A 1 796 ? 5.832 8.464 -6.776 1.00 24.39 796 ALA A C 1
ATOM 6271 O O . ALA A 1 796 ? 5.463 9.037 -7.805 1.00 24.39 796 ALA A O 1
ATOM 6272 N N . ASP A 1 797 ? 6.843 7.594 -6.741 1.00 24.84 797 ASP A N 1
ATOM 6273 C CA . ASP A 1 797 ? 7.179 6.803 -7.906 1.00 24.84 797 ASP A CA 1
ATOM 6274 C C . ASP A 1 797 ? 5.851 6.246 -8.395 1.00 24.84 797 ASP A C 1
ATOM 6276 O O . ASP A 1 797 ? 5.110 5.610 -7.637 1.00 24.84 797 ASP A O 1
ATOM 6280 N N . THR A 1 798 ? 5.486 6.587 -9.627 1.00 26.34 798 THR A N 1
ATOM 6281 C CA . THR A 1 798 ? 4.304 5.986 -10.221 1.00 26.34 798 THR A CA 1
ATOM 6282 C C . THR A 1 798 ? 4.705 4.557 -10.555 1.00 26.34 798 THR A C 1
ATOM 6284 O O . THR A 1 798 ? 5.107 4.277 -11.681 1.00 26.34 798 THR A O 1
ATOM 6287 N N . GLU A 1 799 ? 4.592 3.660 -9.567 1.00 26.09 799 GLU A N 1
ATOM 6288 C CA . GLU A 1 799 ? 4.299 2.247 -9.805 1.00 26.09 799 GLU A CA 1
ATOM 6289 C C . GLU A 1 799 ? 2.926 2.197 -10.515 1.00 26.09 799 GLU A C 1
ATOM 6291 O O . GLU A 1 799 ? 1.903 1.799 -9.964 1.00 26.09 799 GLU A O 1
ATOM 6296 N N . ILE A 1 800 ? 2.938 2.586 -11.801 1.00 27.16 800 ILE A N 1
ATOM 6297 C CA . ILE A 1 800 ? 2.401 1.732 -12.858 1.00 27.16 800 ILE A CA 1
ATOM 6298 C C . ILE A 1 800 ? 2.850 0.322 -12.477 1.00 27.16 800 ILE A C 1
ATOM 6300 O O . ILE A 1 800 ? 4.026 0.145 -12.145 1.00 27.16 800 ILE A O 1
ATOM 6304 N N . ALA A 1 801 ? 1.935 -0.645 -12.454 1.00 26.36 801 ALA A N 1
ATOM 6305 C CA . ALA A 1 801 ? 2.222 -2.002 -12.002 1.00 26.36 801 ALA A CA 1
ATOM 6306 C C . ALA A 1 801 ? 3.159 -2.719 -12.994 1.00 26.36 801 ALA A C 1
ATOM 6308 O O . ALA A 1 801 ? 2.745 -3.556 -13.788 1.00 26.36 801 ALA A O 1
ATOM 6309 N N . TYR A 1 802 ? 4.435 -2.340 -12.966 1.00 31.00 802 TYR A N 1
ATOM 6310 C CA . TYR A 1 802 ? 5.478 -2.796 -13.862 1.00 31.00 802 TYR A CA 1
ATOM 6311 C C . TYR A 1 802 ? 5.789 -4.254 -13.550 1.00 31.00 802 TYR A C 1
ATOM 6313 O O . TYR A 1 802 ? 6.469 -4.558 -12.567 1.00 31.00 802 TYR A O 1
ATOM 6321 N N . LEU A 1 803 ? 5.282 -5.152 -14.394 1.00 32.69 803 LEU A N 1
ATOM 6322 C CA . LEU A 1 803 ? 5.697 -6.547 -14.441 1.00 32.69 803 LEU A CA 1
ATOM 6323 C C . LEU A 1 803 ? 7.148 -6.595 -14.959 1.00 32.69 803 LEU A C 1
ATOM 6325 O O . LEU A 1 803 ? 7.382 -6.284 -16.128 1.00 32.69 803 LEU A O 1
ATOM 6329 N N . PRO A 1 804 ? 8.157 -6.937 -14.128 1.00 30.39 804 PRO A N 1
ATOM 6330 C CA . PRO A 1 804 ? 9.552 -6.805 -14.532 1.00 30.39 804 PRO A CA 1
ATOM 6331 C C . PRO A 1 804 ? 9.999 -8.002 -15.380 1.00 30.39 804 PRO A C 1
ATOM 6333 O O . PRO A 1 804 ? 10.600 -8.945 -14.862 1.00 30.39 804 PRO A O 1
ATOM 6336 N N . GLY A 1 805 ? 9.749 -7.943 -16.687 1.00 48.84 805 GLY A N 1
ATOM 6337 C CA . GLY A 1 805 ? 10.343 -8.856 -17.664 1.00 48.84 805 GLY A CA 1
ATOM 6338 C C . GLY A 1 805 ? 9.354 -9.454 -18.660 1.00 48.84 805 GLY A C 1
ATOM 6339 O O . GLY A 1 805 ? 8.615 -10.378 -18.339 1.00 48.84 805 GLY A O 1
ATOM 6340 N N . GLY A 1 806 ? 9.456 -8.979 -19.896 1.00 60.81 806 GLY A N 1
ATOM 6341 C CA . GLY A 1 806 ? 8.910 -9.560 -21.119 1.00 60.81 806 GLY A CA 1
ATOM 6342 C C . GLY A 1 806 ? 9.676 -8.957 -22.297 1.00 60.81 806 GLY A C 1
ATOM 6343 O O . GLY A 1 806 ? 10.285 -7.896 -22.136 1.00 60.81 806 GLY A O 1
ATOM 6344 N N . ARG A 1 807 ? 9.708 -9.615 -23.459 1.00 85.12 807 ARG A N 1
ATOM 6345 C CA . ARG A 1 807 ? 10.335 -9.027 -24.656 1.00 85.12 807 ARG A CA 1
ATOM 6346 C C . ARG A 1 807 ? 9.432 -7.941 -25.227 1.00 85.12 807 ARG A C 1
ATOM 6348 O O . ARG A 1 807 ? 8.209 -8.089 -25.190 1.00 85.12 807 ARG A O 1
ATOM 6355 N N . ASP A 1 808 ? 10.019 -6.873 -25.754 1.00 84.31 808 ASP A N 1
ATOM 6356 C CA . ASP A 1 808 ? 9.264 -5.791 -26.390 1.00 84.31 808 ASP A CA 1
ATOM 6357 C C . ASP A 1 808 ? 8.349 -6.359 -27.491 1.00 84.31 808 ASP A C 1
ATOM 6359 O O . ASP A 1 808 ? 8.804 -7.130 -28.335 1.00 84.31 808 ASP A O 1
ATOM 6363 N N . TRP A 1 809 ? 7.064 -5.999 -27.460 1.00 88.75 809 TRP A N 1
ATOM 6364 C CA . TRP A 1 809 ? 6.001 -6.504 -28.345 1.00 88.75 809 TRP A CA 1
ATOM 6365 C C . TRP A 1 809 ? 5.684 -8.018 -28.270 1.00 88.75 809 TRP A C 1
ATOM 6367 O O . TRP A 1 809 ? 4.965 -8.560 -29.118 1.00 88.75 809 TRP A O 1
ATOM 6377 N N . GLY A 1 810 ? 6.189 -8.718 -27.249 1.00 88.56 810 GLY A N 1
ATOM 6378 C CA . GLY A 1 810 ? 5.953 -10.150 -27.034 1.00 88.56 810 GLY A CA 1
ATOM 6379 C C . GLY A 1 810 ? 4.500 -10.483 -26.672 1.00 88.56 810 GLY A C 1
ATOM 6380 O O . GLY A 1 810 ? 3.811 -9.638 -26.100 1.00 88.56 810 GLY A O 1
ATOM 6381 N N . PRO A 1 811 ? 4.010 -11.717 -26.927 1.00 89.62 811 PRO A N 1
ATOM 6382 C CA . PRO A 1 811 ? 2.699 -12.155 -26.441 1.00 89.62 811 PRO A CA 1
ATOM 6383 C C . PRO A 1 811 ? 2.589 -11.986 -24.924 1.00 89.62 811 PRO A C 1
ATOM 6385 O O . PRO A 1 811 ? 1.539 -11.592 -24.430 1.00 89.62 811 PRO A O 1
ATOM 6388 N N . GLU A 1 812 ? 3.693 -12.186 -24.196 1.00 88.75 812 GLU A N 1
ATOM 6389 C CA . GLU A 1 812 ? 3.795 -11.962 -22.754 1.00 88.75 812 GLU A CA 1
ATOM 6390 C C . GLU A 1 812 ? 3.476 -10.531 -22.279 1.00 88.75 812 GLU A C 1
ATOM 6392 O O . GLU A 1 812 ? 3.340 -10.334 -21.078 1.00 88.75 812 GLU A O 1
ATOM 6397 N N . GLN A 1 813 ? 3.343 -9.548 -23.176 1.00 89.00 813 GLN A N 1
ATOM 6398 C CA . GLN A 1 813 ? 2.924 -8.188 -22.825 1.00 89.00 813 GLN A CA 1
ATOM 6399 C C . GLN A 1 813 ? 1.399 -8.068 -22.655 1.00 89.00 813 GLN A C 1
ATOM 6401 O O . GLN A 1 813 ? 0.944 -7.275 -21.844 1.00 89.00 813 GLN A O 1
ATOM 6406 N N . ALA A 1 814 ? 0.601 -8.904 -23.333 1.00 89.56 814 ALA A N 1
ATOM 6407 C CA . ALA A 1 814 ? -0.868 -8.871 -23.275 1.00 89.56 814 ALA A CA 1
ATOM 6408 C C . ALA A 1 814 ? -1.466 -9.514 -21.998 1.00 89.56 814 ALA A C 1
ATOM 6410 O O . ALA A 1 814 ? -2.614 -9.980 -22.006 1.00 89.56 814 ALA A O 1
ATOM 6411 N N . ILE A 1 815 ? -0.685 -9.598 -20.912 1.00 86.88 815 ILE A N 1
ATOM 6412 C CA . ILE A 1 815 ? -1.061 -10.233 -19.640 1.00 86.88 815 ILE A CA 1
ATOM 6413 C C . ILE A 1 815 ? -1.291 -9.194 -18.534 1.00 86.88 815 ILE A C 1
ATOM 6415 O O . ILE A 1 815 ? -0.625 -8.167 -18.473 1.00 86.88 815 ILE A O 1
ATOM 6419 N N . GLY A 1 816 ? -2.189 -9.500 -17.598 1.00 82.12 816 GLY A N 1
ATOM 6420 C CA . GLY A 1 816 ? -2.532 -8.614 -16.487 1.00 82.12 816 GLY A CA 1
ATOM 6421 C C . GLY A 1 816 ? -3.531 -7.511 -16.852 1.00 82.12 816 GLY A C 1
ATOM 6422 O O . GLY A 1 816 ? -4.325 -7.636 -17.785 1.00 82.12 816 GLY A O 1
ATOM 6423 N N . GLU A 1 817 ? -3.541 -6.449 -16.043 1.00 81.62 817 GLU A N 1
ATOM 6424 C CA . GLU A 1 817 ? -4.330 -5.250 -16.334 1.00 81.62 817 GLU A CA 1
ATOM 6425 C C . GLU A 1 817 ? -3.678 -4.460 -17.486 1.00 81.62 817 GLU A C 1
ATOM 6427 O O . GLU A 1 817 ? -2.454 -4.343 -17.481 1.00 81.62 817 GLU A O 1
ATOM 6432 N N . PRO A 1 818 ? -4.454 -3.852 -18.408 1.00 76.38 818 PRO A N 1
ATOM 6433 C CA . PRO A 1 818 ? -3.898 -3.092 -19.526 1.00 76.38 818 PRO A CA 1
ATOM 6434 C C . PRO A 1 818 ? -2.950 -1.988 -19.047 1.00 76.38 818 PRO A C 1
ATOM 6436 O O . PRO A 1 818 ? -3.338 -1.117 -18.255 1.00 76.38 818 PRO A O 1
ATOM 6439 N N . ALA A 1 819 ? -1.700 -2.042 -19.511 1.00 65.75 819 ALA A N 1
ATOM 6440 C CA . ALA A 1 819 ? -0.638 -1.132 -19.105 1.00 65.75 819 ALA A CA 1
ATOM 6441 C C . ALA A 1 819 ? -0.873 0.289 -19.642 1.00 65.75 819 ALA A C 1
ATOM 6443 O O . ALA A 1 819 ? -0.520 1.270 -18.982 1.00 65.75 819 ALA A O 1
ATOM 6444 N N . ASN A 1 820 ? -1.530 0.409 -20.800 1.00 57.88 820 ASN A N 1
ATOM 6445 C CA . ASN A 1 820 ? -1.732 1.658 -21.531 1.00 57.88 820 ASN A CA 1
ATOM 6446 C C . ASN A 1 820 ? -3.206 2.115 -21.512 1.00 57.88 820 ASN A C 1
ATOM 6448 O O . ASN A 1 820 ? -3.746 2.597 -22.508 1.00 57.88 820 ASN A O 1
ATOM 6452 N N . ARG A 1 821 ? -3.891 1.983 -20.364 1.00 57.28 821 ARG A N 1
ATOM 6453 C CA . ARG A 1 821 ? -5.297 2.410 -20.182 1.00 57.28 821 ARG A CA 1
ATOM 6454 C C . ARG A 1 821 ? -5.539 3.869 -20.604 1.00 57.28 821 ARG A C 1
ATOM 6456 O O . ARG A 1 821 ? -5.132 4.803 -19.914 1.00 57.28 821 ARG A O 1
ATOM 6463 N N . GLY A 1 822 ? -6.301 4.057 -21.682 1.00 50.62 822 GLY A N 1
ATOM 6464 C CA . GLY A 1 822 ? -6.762 5.358 -22.174 1.00 50.62 822 GLY A CA 1
ATOM 6465 C C . GLY A 1 822 ? -5.807 6.064 -23.141 1.00 50.62 822 GLY A C 1
ATOM 6466 O O . GLY A 1 822 ? -6.003 7.253 -23.405 1.00 50.62 822 GLY A O 1
ATOM 6467 N N . ILE A 1 823 ? -4.779 5.382 -23.659 1.00 52.59 823 ILE A N 1
ATOM 6468 C CA . ILE A 1 823 ? -3.824 5.946 -24.623 1.00 52.59 823 ILE A CA 1
ATOM 6469 C C . ILE A 1 823 ? -3.552 4.918 -25.727 1.00 52.59 823 ILE A C 1
ATOM 6471 O O . ILE A 1 823 ? -3.278 3.760 -25.435 1.00 52.59 823 ILE A O 1
ATOM 6475 N N . GLY A 1 824 ? -3.635 5.341 -26.991 1.00 62.44 824 GLY A N 1
ATOM 6476 C CA . GLY A 1 824 ? -3.277 4.527 -28.152 1.00 62.44 824 GLY A CA 1
ATOM 6477 C C . GLY A 1 824 ? -2.003 5.001 -28.839 1.00 62.44 824 GLY A C 1
ATOM 6478 O O . GLY A 1 824 ? -1.637 6.179 -28.781 1.00 62.44 824 GLY A O 1
ATOM 6479 N N . GLY A 1 825 ? -1.349 4.062 -29.509 1.00 66.50 825 GLY A N 1
ATOM 6480 C CA . GLY A 1 825 ? -0.035 4.194 -30.116 1.00 66.50 825 GLY A CA 1
ATOM 6481 C C . GLY A 1 825 ? 0.684 2.847 -30.159 1.00 66.50 825 GLY A C 1
ATOM 6482 O O . GLY A 1 825 ? 0.212 1.870 -29.586 1.00 66.50 825 GLY A O 1
ATOM 6483 N N . ASP A 1 826 ? 1.833 2.841 -30.831 1.00 79.56 826 ASP A N 1
ATOM 6484 C CA . ASP A 1 826 ? 2.793 1.736 -30.819 1.00 79.56 826 ASP A CA 1
ATOM 6485 C C . ASP A 1 826 ? 3.450 1.637 -29.433 1.00 79.56 826 ASP A C 1
ATOM 6487 O O . ASP A 1 826 ? 4.160 2.560 -28.995 1.00 79.56 826 ASP A O 1
ATOM 6491 N N . TYR A 1 827 ? 3.192 0.523 -28.745 1.00 79.44 827 TYR A N 1
ATOM 6492 C CA . TYR A 1 827 ? 3.733 0.230 -27.428 1.00 79.44 827 TYR A CA 1
ATOM 6493 C C . TYR A 1 827 ? 4.399 -1.143 -27.365 1.00 79.44 827 TYR A C 1
ATOM 6495 O O . TYR A 1 827 ? 3.765 -2.190 -27.440 1.00 79.44 827 TYR A O 1
ATOM 6503 N N . LYS A 1 828 ? 5.677 -1.122 -26.974 1.00 83.50 828 LYS A N 1
ATOM 6504 C CA . LYS A 1 828 ? 6.474 -2.282 -26.533 1.00 83.50 828 LYS A CA 1
ATOM 6505 C C . LYS A 1 828 ? 5.817 -3.143 -25.441 1.00 83.50 828 LYS A C 1
ATOM 6507 O O . LYS A 1 828 ? 6.291 -4.246 -25.181 1.00 83.50 828 LYS A O 1
ATOM 6512 N N . HIS A 1 829 ? 4.772 -2.622 -24.796 1.00 76.75 829 HIS A N 1
ATOM 6513 C CA . HIS A 1 829 ? 3.992 -3.243 -23.724 1.00 76.75 829 HIS A CA 1
ATOM 6514 C C . HIS A 1 829 ? 2.611 -3.743 -24.179 1.00 76.75 829 HIS A C 1
ATOM 6516 O O . HIS A 1 829 ? 1.764 -4.029 -23.344 1.00 76.75 829 HIS A O 1
ATOM 6522 N N . ALA A 1 830 ? 2.408 -3.892 -25.487 1.00 87.81 830 ALA A N 1
ATOM 6523 C CA . ALA A 1 830 ? 1.308 -4.628 -26.094 1.00 87.81 830 ALA A CA 1
ATOM 6524 C C . ALA A 1 830 ? 1.880 -5.724 -27.007 1.00 87.81 830 ALA A C 1
ATOM 6526 O O . ALA A 1 830 ? 2.958 -5.551 -27.571 1.00 87.81 830 ALA A O 1
ATOM 6527 N N . TRP A 1 831 ? 1.197 -6.860 -27.170 1.00 93.56 831 TRP A N 1
ATOM 6528 C CA . TRP A 1 831 ? 1.599 -7.862 -28.165 1.00 93.56 831 TRP A CA 1
ATOM 6529 C C . TRP A 1 831 ? 1.419 -7.306 -29.576 1.00 93.56 831 TRP A C 1
ATOM 6531 O O . TRP A 1 831 ? 0.344 -6.796 -29.877 1.00 93.56 831 TRP A O 1
ATOM 6541 N N . SER A 1 832 ? 2.420 -7.493 -30.439 1.00 92.88 832 SER A N 1
ATOM 6542 C CA . SER A 1 832 ? 2.333 -7.255 -31.886 1.00 92.88 832 SER A CA 1
ATOM 6543 C C . SER A 1 832 ? 2.784 -8.511 -32.651 1.00 92.88 832 SER A C 1
ATOM 6545 O O . SER A 1 832 ? 3.742 -9.161 -32.202 1.00 92.88 832 SER A O 1
ATOM 6547 N N . PRO A 1 833 ? 2.146 -8.884 -33.781 1.00 91.00 833 PRO A N 1
ATOM 6548 C CA . PRO A 1 833 ? 2.577 -9.998 -34.634 1.00 91.00 833 PRO A CA 1
ATOM 6549 C C . PRO A 1 833 ? 3.960 -9.758 -35.266 1.00 91.00 833 PRO A C 1
ATOM 6551 O O . PRO A 1 833 ? 4.523 -8.676 -35.167 1.00 91.00 833 PRO A O 1
ATOM 6554 N N . LEU A 1 834 ? 4.544 -10.768 -35.917 1.00 89.31 834 LEU A N 1
ATOM 6555 C CA . LEU A 1 834 ? 5.866 -10.673 -36.564 1.00 89.31 834 LEU A CA 1
ATOM 6556 C C . LEU A 1 834 ? 5.840 -9.874 -37.876 1.00 89.31 834 LEU A C 1
ATOM 6558 O O . LEU A 1 834 ? 6.853 -9.294 -38.268 1.00 89.31 834 LEU A O 1
ATOM 6562 N N . THR A 1 835 ? 4.703 -9.867 -38.571 1.00 82.25 835 THR A N 1
ATOM 6563 C CA . THR A 1 835 ? 4.556 -9.305 -39.919 1.00 82.25 835 THR A CA 1
ATOM 6564 C C . THR A 1 835 ? 3.331 -8.409 -40.021 1.00 82.25 835 THR A C 1
ATOM 6566 O O . THR A 1 835 ? 2.213 -8.850 -39.765 1.00 82.25 835 THR A O 1
ATOM 6569 N N . GLN A 1 836 ? 3.539 -7.167 -40.456 1.00 85.56 836 GLN A N 1
ATOM 6570 C CA . GLN A 1 836 ? 2.466 -6.232 -40.780 1.00 85.56 836 GLN A CA 1
ATOM 6571 C C . GLN A 1 836 ? 1.731 -6.684 -42.054 1.00 85.56 836 GLN A C 1
ATOM 6573 O O . GLN A 1 836 ? 2.383 -7.064 -43.025 1.00 85.56 836 GLN A O 1
ATOM 6578 N N . ASP A 1 837 ? 0.401 -6.573 -42.085 1.00 86.25 837 ASP A N 1
ATOM 6579 C CA . ASP A 1 837 ? -0.452 -6.691 -43.282 1.00 86.25 837 ASP A CA 1
ATOM 6580 C C . ASP A 1 837 ? -0.437 -8.032 -44.074 1.00 86.25 837 ASP A C 1
ATOM 6582 O O . ASP A 1 837 ? -1.132 -8.116 -45.093 1.00 86.25 837 ASP A O 1
ATOM 6586 N N . ASP A 1 838 ? 0.339 -9.048 -43.669 1.00 82.75 838 ASP A N 1
ATOM 6587 C CA . ASP A 1 838 ? 0.729 -10.193 -44.526 1.00 82.75 838 ASP A CA 1
ATOM 6588 C C . ASP A 1 838 ? -0.131 -11.463 -44.352 1.00 82.75 838 ASP A C 1
ATOM 6590 O O . ASP A 1 838 ? -0.604 -12.047 -45.330 1.00 82.75 838 ASP A O 1
ATOM 6594 N N . GLN A 1 839 ? -0.377 -11.883 -43.106 1.00 82.94 839 GLN A N 1
ATOM 6595 C CA . GLN A 1 839 ? -1.115 -13.109 -42.766 1.00 82.94 839 GLN A CA 1
ATOM 6596 C C . GLN A 1 839 ? -2.176 -12.862 -41.684 1.00 82.94 839 GLN A C 1
ATOM 6598 O O . GLN A 1 839 ? -2.183 -11.816 -41.036 1.00 82.94 839 GLN A O 1
ATOM 6603 N N . ALA A 1 840 ? -3.075 -13.830 -41.483 1.00 83.31 840 ALA A N 1
ATOM 6604 C CA . ALA A 1 840 ? -4.006 -13.836 -40.355 1.00 83.31 840 ALA A CA 1
ATOM 6605 C C . ALA A 1 840 ? -3.294 -14.321 -39.082 1.00 83.31 840 ALA A C 1
ATOM 6607 O O . ALA A 1 840 ? -2.627 -15.359 -39.095 1.00 83.31 840 ALA A O 1
ATOM 6608 N N . GLU A 1 841 ? -3.453 -13.583 -37.989 1.00 94.62 841 GLU A N 1
ATOM 6609 C CA . GLU A 1 841 ? -2.717 -13.782 -36.737 1.00 94.62 841 GLU A CA 1
ATOM 6610 C C . GLU A 1 841 ? -3.669 -14.185 -35.596 1.00 94.62 841 GLU A C 1
ATOM 6612 O O . GLU A 1 841 ? -4.888 -14.018 -35.686 1.00 94.62 841 GLU A O 1
ATOM 6617 N N . TRP A 1 842 ? -3.135 -14.737 -34.506 1.00 97.06 842 TRP A N 1
ATOM 6618 C CA . TRP A 1 842 ? -3.914 -15.070 -33.316 1.00 97.06 842 TRP A CA 1
ATOM 6619 C C . TRP A 1 842 ? -3.119 -14.929 -32.020 1.00 97.06 842 TRP A C 1
ATOM 6621 O O . TRP A 1 842 ? -1.909 -15.148 -31.981 1.00 97.06 842 TRP A O 1
ATOM 6631 N N . LEU A 1 843 ? -3.842 -14.641 -30.937 1.00 97.00 843 LEU A N 1
ATOM 6632 C CA . LEU A 1 843 ? -3.334 -14.516 -29.574 1.00 97.00 843 LEU A CA 1
ATOM 6633 C C . LEU A 1 843 ? -4.162 -15.413 -28.639 1.00 97.00 843 LEU A C 1
ATOM 6635 O O . LEU A 1 843 ? -5.333 -15.150 -28.372 1.00 97.00 843 LEU A O 1
ATOM 6639 N N . GLU A 1 844 ? -3.567 -16.506 -28.165 1.00 97.62 844 GLU A N 1
ATOM 6640 C CA . GLU A 1 844 ? -4.143 -17.424 -27.178 1.00 97.62 844 GLU A CA 1
ATOM 6641 C C . GLU A 1 844 ? -3.744 -16.994 -25.769 1.00 97.62 844 GLU A C 1
ATOM 6643 O O . GLU A 1 844 ? -2.561 -16.830 -25.468 1.00 97.62 844 GLU A O 1
ATOM 6648 N N . ILE A 1 845 ? -4.738 -16.844 -24.897 1.00 95.69 845 ILE A N 1
ATOM 6649 C CA . ILE A 1 845 ? -4.605 -16.302 -23.550 1.00 95.69 845 ILE A CA 1
ATOM 6650 C C . ILE A 1 845 ? -5.226 -17.260 -22.541 1.00 95.69 845 ILE A C 1
ATOM 6652 O O . ILE A 1 845 ? -6.367 -17.693 -22.694 1.00 95.69 845 ILE A O 1
ATOM 6656 N N . SER A 1 846 ? -4.473 -17.558 -21.483 1.00 93.12 846 SER A N 1
ATOM 6657 C CA . SER A 1 846 ? -4.925 -18.345 -20.332 1.00 93.12 846 SER A CA 1
ATOM 6658 C C . SER A 1 846 ? -5.053 -17.464 -19.090 1.00 93.12 846 SER A C 1
ATOM 6660 O O . SER A 1 846 ? -4.201 -16.612 -18.827 1.00 93.12 846 SER A O 1
ATOM 6662 N N . TYR A 1 847 ? -6.093 -17.712 -18.305 1.00 93.19 847 TYR A N 1
ATOM 6663 C CA . TYR A 1 847 ? -6.453 -16.994 -17.086 1.00 93.19 847 TYR A CA 1
ATOM 6664 C C . TYR A 1 847 ? -6.212 -17.870 -15.848 1.00 93.19 847 TYR A C 1
ATOM 6666 O O . TYR A 1 847 ? -6.054 -19.085 -15.958 1.00 93.19 847 TYR A O 1
ATOM 6674 N N . GLN A 1 848 ? -6.186 -17.260 -14.660 1.00 85.00 848 GLN A N 1
ATOM 6675 C CA . GLN A 1 848 ? -5.855 -17.970 -13.418 1.00 85.00 848 GLN A CA 1
ATOM 6676 C C . GLN A 1 848 ? -6.909 -19.014 -12.999 1.00 85.00 848 GLN A C 1
ATOM 6678 O O . GLN A 1 848 ? -6.549 -20.064 -12.467 1.00 85.00 848 GLN A O 1
ATOM 6683 N N . ASN A 1 849 ? -8.200 -18.737 -13.222 1.00 85.12 849 ASN A N 1
ATOM 6684 C CA . ASN A 1 849 ? -9.311 -19.607 -12.824 1.00 85.12 849 ASN A CA 1
ATOM 6685 C C . ASN A 1 849 ? -10.267 -19.864 -13.998 1.00 85.12 849 ASN A C 1
ATOM 6687 O O . ASN A 1 849 ? -10.461 -19.000 -14.856 1.00 85.12 849 ASN A O 1
ATOM 6691 N N . ARG A 1 850 ? -10.933 -21.025 -13.994 1.00 90.06 850 ARG A N 1
ATOM 6692 C CA . ARG A 1 850 ? -12.033 -21.328 -14.919 1.00 90.06 850 ARG A CA 1
ATOM 6693 C C . ARG A 1 850 ? -13.335 -20.721 -14.400 1.00 90.06 850 ARG A C 1
ATOM 6695 O O . ARG A 1 850 ? -13.861 -21.182 -13.390 1.00 90.06 850 ARG A O 1
ATOM 6702 N N . VAL A 1 851 ? -13.850 -19.716 -15.102 1.00 90.06 851 VAL A N 1
ATOM 6703 C CA . VAL A 1 851 ? -15.040 -18.933 -14.717 1.00 90.06 851 VAL A CA 1
ATOM 6704 C C . VAL A 1 851 ? -16.200 -19.159 -15.688 1.00 90.06 851 VAL A C 1
ATOM 6706 O O . VAL A 1 851 ? -16.013 -19.719 -16.769 1.00 90.06 851 VAL A O 1
ATOM 6709 N N . GLN A 1 852 ? -17.407 -18.733 -15.309 1.00 92.62 852 GLN A N 1
ATOM 6710 C CA . GLN A 1 852 ? -18.584 -18.738 -16.188 1.00 92.62 852 GLN A CA 1
ATOM 6711 C C . GLN A 1 852 ? -18.588 -17.460 -17.038 1.00 92.62 852 GLN A C 1
ATOM 6713 O O . GLN A 1 852 ? -19.219 -16.466 -16.690 1.00 92.62 852 GLN A O 1
ATOM 6718 N N . ALA A 1 853 ? -17.820 -17.463 -18.125 1.00 92.94 853 ALA A N 1
ATOM 6719 C CA . ALA A 1 853 ? -17.584 -16.277 -18.932 1.00 92.94 853 ALA A CA 1
ATOM 6720 C C . ALA A 1 853 ? -18.794 -15.907 -19.807 1.00 92.94 853 ALA A C 1
ATOM 6722 O O . ALA A 1 853 ? -19.376 -16.755 -20.484 1.00 92.94 853 ALA A O 1
ATOM 6723 N N . ILE A 1 854 ? -19.122 -14.615 -19.834 1.00 95.19 854 ILE A N 1
ATOM 6724 C CA . ILE A 1 854 ? -20.160 -13.994 -20.673 1.00 95.19 854 ILE A CA 1
ATOM 6725 C C . ILE A 1 854 ? -19.577 -13.170 -21.837 1.00 95.19 854 ILE A C 1
ATOM 6727 O O . ILE A 1 854 ? -20.328 -12.649 -22.661 1.00 95.19 854 ILE A O 1
ATOM 6731 N N . GLY A 1 855 ? -18.252 -13.010 -21.897 1.00 94.75 855 GLY A N 1
ATOM 6732 C CA . GLY A 1 855 ? -17.560 -12.246 -22.936 1.00 94.75 855 GLY A CA 1
ATOM 6733 C C . GLY A 1 855 ? -16.082 -11.992 -22.635 1.00 94.75 855 GLY A C 1
ATOM 6734 O O . GLY A 1 855 ? -15.556 -12.447 -21.617 1.00 94.75 855 GLY A O 1
ATOM 6735 N N . VAL A 1 856 ? -15.431 -11.210 -23.496 1.00 95.69 856 VAL A N 1
ATOM 6736 C CA . VAL A 1 856 ? -14.081 -10.652 -23.305 1.00 95.69 856 VAL A CA 1
ATOM 6737 C C . VAL A 1 856 ? -14.044 -9.163 -23.651 1.00 95.69 856 VAL A C 1
ATOM 6739 O O . VAL A 1 856 ? -14.744 -8.704 -24.551 1.00 95.69 856 VAL A O 1
ATOM 6742 N N . ASN A 1 857 ? -13.178 -8.417 -22.968 1.00 93.88 857 ASN A N 1
ATOM 6743 C CA . ASN A 1 857 ? -12.724 -7.095 -23.398 1.00 93.88 857 ASN A CA 1
ATOM 6744 C C . ASN A 1 857 ? -11.287 -7.230 -23.923 1.00 93.88 857 ASN A C 1
ATOM 6746 O O . ASN A 1 857 ? -10.377 -7.452 -23.120 1.00 93.88 857 ASN A O 1
ATOM 6750 N N . VAL A 1 858 ? -11.076 -7.087 -25.233 1.00 93.56 858 VAL A N 1
ATOM 6751 C CA . VAL A 1 858 ? -9.735 -6.972 -25.840 1.00 93.56 858 VAL A CA 1
ATOM 6752 C C . VAL A 1 858 ? -9.342 -5.495 -25.858 1.00 93.56 858 VAL A C 1
ATOM 6754 O O . VAL A 1 858 ? -10.136 -4.664 -26.285 1.00 93.56 858 VAL A O 1
ATOM 6757 N N . TYR A 1 859 ? -8.150 -5.150 -25.373 1.00 91.19 859 TYR A N 1
ATOM 6758 C CA . TYR A 1 859 ? -7.642 -3.775 -25.341 1.00 91.19 859 TYR A CA 1
ATOM 6759 C C . TYR A 1 859 ? -6.620 -3.598 -26.461 1.00 91.19 859 TYR A C 1
ATOM 6761 O O . TYR A 1 859 ? -5.511 -4.115 -26.365 1.00 91.19 859 TYR A O 1
ATOM 6769 N N . GLU A 1 860 ? -6.999 -2.890 -27.520 1.00 88.62 860 GLU A N 1
ATOM 6770 C CA . GLU A 1 860 ? -6.209 -2.779 -28.749 1.00 88.62 860 GLU A CA 1
ATOM 6771 C C . GLU A 1 860 ? -5.527 -1.402 -28.819 1.00 88.62 860 GLU A C 1
ATOM 6773 O O . GLU A 1 860 ? -6.216 -0.387 -28.916 1.00 88.62 860 GLU A O 1
ATOM 6778 N N . THR A 1 861 ? -4.198 -1.313 -28.744 1.00 82.25 861 THR A N 1
ATOM 6779 C CA . THR A 1 861 ? -3.483 -0.019 -28.636 1.00 82.25 861 THR A CA 1
ATOM 6780 C C . THR A 1 861 ? -3.096 0.617 -29.960 1.00 82.25 861 THR A C 1
ATOM 6782 O O . THR A 1 861 ? -3.056 1.846 -30.042 1.00 82.25 861 THR A O 1
ATOM 6785 N N . CYS A 1 862 ? -2.818 -0.191 -30.979 1.00 82.88 862 CYS A N 1
ATOM 6786 C CA . CYS A 1 862 ? -2.330 0.253 -32.280 1.00 82.88 862 CYS A CA 1
ATOM 6787 C C . CYS A 1 862 ? -3.130 -0.443 -33.383 1.00 82.88 862 CYS A C 1
ATOM 6789 O O . CYS A 1 862 ? -3.407 -1.637 -33.283 1.00 82.88 862 CYS A O 1
ATOM 6791 N N . ASN A 1 863 ? -3.533 0.331 -34.397 1.00 84.69 863 ASN A N 1
ATOM 6792 C CA . ASN A 1 863 ? -4.372 -0.079 -35.536 1.00 84.69 863 ASN A CA 1
ATOM 6793 C C . ASN A 1 863 ? -5.509 -1.060 -35.150 1.00 84.69 863 ASN A C 1
ATOM 6795 O O . ASN A 1 863 ? -5.533 -2.190 -35.645 1.00 84.69 863 ASN A O 1
ATOM 6799 N N . PRO A 1 864 ? -6.415 -0.638 -34.241 1.00 87.69 864 PRO A N 1
ATOM 6800 C CA . PRO A 1 864 ? -7.471 -1.482 -33.691 1.00 87.69 864 PRO A CA 1
ATOM 6801 C C . PRO A 1 864 ? -8.624 -1.702 -34.684 1.00 87.69 864 PRO A C 1
ATOM 6803 O O . PRO A 1 864 ? -8.752 -0.973 -35.673 1.00 87.69 864 PRO A O 1
ATOM 6806 N N . GLY A 1 865 ? -9.499 -2.662 -34.384 1.00 86.94 865 GLY A N 1
ATOM 6807 C CA . GLY A 1 865 ? -10.598 -3.095 -35.249 1.00 86.94 865 GLY A CA 1
ATOM 6808 C C . GLY A 1 865 ? -10.304 -4.396 -36.006 1.00 86.94 865 GLY A C 1
ATOM 6809 O O . GLY A 1 865 ? -10.950 -4.662 -37.019 1.00 86.94 865 GLY A O 1
ATOM 6810 N N . ALA A 1 866 ? -9.296 -5.165 -35.576 1.00 89.69 866 ALA A N 1
ATOM 6811 C CA . ALA A 1 866 ? -8.816 -6.358 -36.278 1.00 89.69 866 ALA A CA 1
ATOM 6812 C C . ALA A 1 866 ? -9.431 -7.675 -35.775 1.00 89.69 866 ALA A C 1
ATOM 6814 O O . ALA A 1 866 ? -9.267 -8.704 -36.435 1.00 89.69 866 ALA A O 1
ATOM 6815 N N . VAL A 1 867 ? -10.109 -7.684 -34.625 1.00 94.62 867 VAL A N 1
ATOM 6816 C CA . VAL A 1 867 ? -10.617 -8.901 -33.984 1.00 94.62 867 VAL A CA 1
ATOM 6817 C C . VAL A 1 867 ? -11.885 -9.387 -34.687 1.00 94.62 867 VAL A C 1
ATOM 6819 O O . VAL A 1 867 ? -12.965 -8.844 -34.480 1.00 94.62 867 VAL A O 1
ATOM 6822 N N . HIS A 1 868 ? -11.770 -10.456 -35.482 1.00 93.56 868 HIS A N 1
ATOM 6823 C CA . HIS A 1 868 ? -12.898 -11.011 -36.250 1.00 93.56 868 HIS A CA 1
ATOM 6824 C C . HIS A 1 868 ? -13.512 -12.282 -35.638 1.00 93.56 868 HIS A C 1
ATOM 6826 O O . HIS A 1 868 ? -14.598 -12.716 -36.028 1.00 93.56 868 HIS A O 1
ATOM 6832 N N . LYS A 1 869 ? -12.813 -12.931 -34.698 1.00 96.50 869 LYS A N 1
ATOM 6833 C CA . LYS A 1 869 ? -13.275 -14.171 -34.057 1.00 96.50 869 LYS A CA 1
ATOM 6834 C C . LYS A 1 869 ? -12.643 -14.368 -32.680 1.00 96.50 869 LYS A C 1
ATOM 6836 O O . LYS A 1 869 ? -11.464 -14.085 -32.473 1.00 96.50 869 LYS A O 1
ATOM 6841 N N . VAL A 1 870 ? -13.425 -14.915 -31.749 1.00 97.50 870 VAL A N 1
ATOM 6842 C CA . VAL A 1 870 ? -12.964 -15.359 -30.427 1.00 97.50 870 VAL A CA 1
ATOM 6843 C C . VAL A 1 870 ? -13.394 -16.804 -30.196 1.00 97.50 870 VAL A C 1
ATOM 6845 O O . VAL A 1 870 ? -14.570 -17.155 -30.325 1.00 97.50 870 VAL A O 1
ATOM 6848 N N . THR A 1 871 ? -12.436 -17.651 -29.832 1.00 97.69 871 THR A N 1
ATOM 6849 C CA . THR A 1 871 ? -12.666 -19.038 -29.412 1.00 97.69 871 THR A CA 1
ATOM 6850 C C . THR A 1 871 ? -12.352 -19.223 -27.930 1.00 97.69 871 THR A C 1
ATOM 6852 O O . THR A 1 871 ? -11.641 -18.424 -27.322 1.00 97.69 871 THR A O 1
ATOM 6855 N N . TYR A 1 872 ? -12.893 -20.283 -27.336 1.00 96.56 872 TYR A N 1
ATOM 6856 C CA . TYR A 1 872 ? -12.605 -20.725 -25.974 1.00 96.56 872 TYR A CA 1
ATOM 6857 C C . TYR A 1 872 ? -12.260 -22.214 -25.950 1.00 96.56 872 TYR A C 1
ATOM 6859 O O . TYR A 1 872 ? -12.575 -22.948 -26.889 1.00 96.56 872 TYR A O 1
ATOM 6867 N N . TYR A 1 873 ? -11.640 -22.670 -24.862 1.00 94.50 873 TYR A N 1
ATOM 6868 C CA . TYR A 1 873 ? -11.369 -24.091 -24.647 1.00 94.50 873 TYR A CA 1
ATOM 6869 C C . TYR A 1 873 ? -12.316 -24.716 -23.626 1.00 94.50 873 TYR A C 1
ATOM 6871 O O . TYR A 1 873 ? -12.553 -24.154 -22.553 1.00 94.50 873 TYR A O 1
ATOM 6879 N N . ASP A 1 874 ? -12.840 -25.895 -23.968 1.00 87.19 874 ASP A N 1
ATOM 6880 C CA . ASP A 1 874 ? -13.751 -26.665 -23.121 1.00 87.19 874 ASP A CA 1
ATOM 6881 C C . ASP A 1 874 ? -13.022 -27.536 -22.068 1.00 87.19 874 ASP A C 1
ATOM 6883 O O . ASP A 1 874 ? -11.803 -27.474 -21.872 1.00 87.19 874 ASP A O 1
ATOM 6887 N N . ALA A 1 875 ? -13.781 -28.366 -21.345 1.00 80.50 875 ALA A N 1
ATOM 6888 C CA . ALA A 1 875 ? -13.243 -29.247 -20.307 1.00 80.50 875 ALA A CA 1
ATOM 6889 C C . ALA A 1 875 ? -12.487 -30.488 -20.816 1.00 80.50 875 ALA A C 1
ATOM 6891 O O . ALA A 1 875 ? -11.826 -31.150 -20.020 1.00 80.50 875 ALA A O 1
ATOM 6892 N N . ALA A 1 876 ? -12.550 -30.788 -22.113 1.00 83.12 876 ALA A N 1
ATOM 6893 C CA . ALA A 1 876 ? -11.735 -31.805 -22.772 1.00 83.12 876 ALA A CA 1
ATOM 6894 C C . ALA A 1 876 ? -10.569 -31.193 -23.579 1.00 83.12 876 ALA A C 1
ATOM 6896 O O . ALA A 1 876 ? -9.779 -31.933 -24.163 1.00 83.12 876 ALA A O 1
ATOM 6897 N N . GLY A 1 877 ? -10.438 -29.861 -23.589 1.00 81.56 877 GLY A N 1
ATOM 6898 C CA . GLY A 1 877 ? -9.405 -29.132 -24.321 1.00 81.56 877 GLY A CA 1
ATOM 6899 C C . GLY A 1 877 ? -9.720 -28.912 -25.803 1.00 81.56 877 GLY A C 1
ATOM 6900 O O . GLY A 1 877 ? -8.817 -28.530 -26.547 1.00 81.56 877 GLY A O 1
ATOM 6901 N N . ASN A 1 878 ? -10.965 -29.125 -26.248 1.00 89.56 878 ASN A N 1
ATOM 6902 C CA . ASN A 1 878 ? -11.362 -28.773 -27.613 1.00 89.56 878 ASN A CA 1
ATOM 6903 C C . ASN A 1 878 ? -11.572 -27.262 -27.727 1.00 89.56 878 ASN A C 1
ATOM 6905 O O . ASN A 1 878 ? -12.070 -26.623 -26.799 1.00 89.56 878 ASN A O 1
ATOM 6909 N N . GLU A 1 879 ? -11.237 -26.716 -28.890 1.00 95.81 879 GLU A N 1
ATOM 6910 C CA . GLU A 1 879 ? -11.485 -25.321 -29.232 1.00 95.81 879 GLU A CA 1
ATOM 6911 C C . GLU A 1 879 ? -12.903 -25.146 -29.785 1.00 95.81 879 GLU A C 1
ATOM 6913 O O . GLU A 1 879 ? -13.313 -25.866 -30.695 1.00 95.81 879 GLU A O 1
ATOM 6918 N N . GLN A 1 880 ? -13.647 -24.192 -29.232 1.00 95.56 880 GLN A N 1
ATOM 6919 C CA . GLN A 1 880 ? -15.037 -23.893 -29.574 1.00 95.56 880 GLN A CA 1
ATOM 6920 C C . GLN A 1 880 ? -15.172 -22.399 -29.888 1.00 95.56 880 GLN A C 1
ATOM 6922 O O . GLN A 1 880 ? -14.477 -21.575 -29.299 1.00 95.56 880 GLN A O 1
ATOM 6927 N N . THR A 1 881 ? -16.053 -22.015 -30.813 1.00 96.69 881 THR A N 1
ATOM 6928 C CA . THR A 1 881 ? -16.264 -20.588 -31.132 1.00 96.69 881 THR A CA 1
ATOM 6929 C C . THR A 1 881 ? -17.178 -19.950 -30.089 1.00 96.69 881 THR A C 1
ATOM 6931 O O . THR A 1 881 ? -18.232 -20.503 -29.795 1.00 96.69 881 THR A O 1
ATOM 6934 N N . ALA A 1 882 ? -16.765 -18.811 -29.528 1.00 93.19 882 ALA A N 1
ATOM 6935 C CA . ALA A 1 882 ? -17.552 -18.019 -28.579 1.00 93.19 882 ALA A CA 1
ATOM 6936 C C . ALA A 1 882 ? -18.252 -16.829 -29.262 1.00 93.19 882 ALA A C 1
ATOM 6938 O O . ALA A 1 882 ? -19.318 -16.396 -28.823 1.00 93.19 882 ALA A O 1
ATOM 6939 N N . TRP A 1 883 ? -17.614 -16.295 -30.311 1.00 97.12 883 TRP A N 1
ATOM 6940 C CA . TRP A 1 883 ? -18.078 -15.178 -31.133 1.00 97.12 883 TRP A CA 1
ATOM 6941 C C . TRP A 1 883 ? -17.309 -15.131 -32.470 1.00 97.12 883 TRP A C 1
ATOM 6943 O O . TRP A 1 883 ? -16.133 -15.501 -32.523 1.00 97.12 883 TRP A O 1
ATOM 6953 N N . GLU A 1 884 ? -17.956 -14.664 -33.539 1.00 95.12 884 GLU A N 1
ATOM 6954 C CA . GLU A 1 884 ? -17.369 -14.415 -34.866 1.00 95.12 884 GLU A CA 1
ATOM 6955 C C . GLU A 1 884 ? -18.173 -13.310 -35.574 1.00 95.12 884 GLU A C 1
ATOM 6957 O O . GLU A 1 884 ? -19.405 -13.351 -35.565 1.00 95.12 884 GLU A O 1
ATOM 6962 N N . GLY A 1 885 ? -17.504 -12.310 -36.156 1.00 90.56 885 GLY A N 1
ATOM 6963 C CA . GLY A 1 885 ? -18.154 -11.145 -36.764 1.00 90.56 885 GLY A CA 1
ATOM 6964 C C . GLY A 1 885 ? -17.198 -9.978 -37.033 1.00 90.56 885 GLY A C 1
ATOM 6965 O O . GLY A 1 885 ? -15.985 -10.128 -36.932 1.00 90.56 885 GLY A O 1
ATOM 6966 N N . ASP A 1 886 ? -17.750 -8.812 -37.373 1.00 87.00 886 ASP A N 1
ATOM 6967 C CA . ASP A 1 886 ? -16.981 -7.565 -37.491 1.00 87.00 886 ASP A CA 1
ATOM 6968 C C . ASP A 1 886 ? -16.619 -7.020 -36.095 1.00 87.00 886 ASP A C 1
ATOM 6970 O O . ASP A 1 886 ? -17.444 -7.070 -35.178 1.00 87.00 886 ASP A O 1
ATOM 6974 N N . ASP A 1 887 ? -15.413 -6.468 -35.936 1.00 87.56 887 ASP A N 1
ATOM 6975 C CA . ASP A 1 887 ? -14.909 -5.978 -34.647 1.00 87.56 887 ASP A CA 1
ATOM 6976 C C . ASP A 1 887 ? -15.821 -4.879 -34.041 1.00 87.56 887 ASP A C 1
ATOM 6978 O O . ASP A 1 887 ? -16.064 -3.852 -34.685 1.00 87.56 887 ASP A O 1
ATOM 6982 N N . PRO A 1 888 ? -16.336 -5.043 -32.802 1.00 83.75 888 PRO A N 1
ATOM 6983 C CA . PRO A 1 888 ? -17.186 -4.050 -32.144 1.00 83.75 888 PRO A CA 1
ATOM 6984 C C . PRO A 1 888 ? -16.448 -2.786 -31.661 1.00 83.75 888 PRO A C 1
ATOM 6986 O O . PRO A 1 888 ? -17.097 -1.894 -31.100 1.00 83.75 888 PRO A O 1
ATOM 6989 N N . THR A 1 889 ? -15.126 -2.677 -31.829 1.00 80.69 889 THR A N 1
ATOM 6990 C CA . THR A 1 889 ? -14.363 -1.464 -31.506 1.00 80.69 889 THR A CA 1
ATOM 6991 C C . THR A 1 889 ? -14.855 -0.266 -32.330 1.00 80.69 889 THR A C 1
ATOM 6993 O O . THR A 1 889 ? -14.646 -0.152 -33.537 1.00 80.69 889 THR A O 1
ATOM 6996 N N . SER A 1 890 ? -15.459 0.709 -31.645 1.00 56.56 890 SER A N 1
ATOM 6997 C CA . SER A 1 890 ? -15.720 2.028 -32.224 1.00 56.56 890 SER A CA 1
ATOM 6998 C C . SER A 1 890 ? -14.393 2.753 -32.453 1.00 56.56 890 SER A C 1
ATOM 7000 O O . SER A 1 890 ? -13.737 3.147 -31.488 1.00 56.56 890 SER A O 1
ATOM 7002 N N . ILE A 1 891 ? -14.022 2.967 -33.720 1.00 54.38 891 ILE A N 1
ATOM 7003 C CA . ILE A 1 891 ? -12.842 3.750 -34.127 1.00 54.38 891 ILE A CA 1
ATOM 7004 C C . ILE A 1 891 ? -13.119 5.244 -33.880 1.00 54.38 891 ILE A C 1
ATOM 7006 O O . ILE A 1 891 ? -13.378 6.024 -34.799 1.00 54.38 891 ILE A O 1
ATOM 7010 N N . ASP A 1 892 ? -13.126 5.633 -32.606 1.00 40.19 892 ASP A N 1
ATOM 7011 C CA . ASP A 1 892 ? -13.410 6.996 -32.172 1.00 40.19 892 ASP A CA 1
ATOM 7012 C C . ASP A 1 892 ? -12.175 7.885 -32.406 1.00 40.19 892 ASP A C 1
ATOM 7014 O O . ASP A 1 892 ? -11.057 7.584 -31.970 1.00 40.19 892 ASP A O 1
ATOM 7018 N N . VAL A 1 893 ? -12.346 8.956 -33.184 1.00 39.31 893 VAL A N 1
ATOM 7019 C CA . VAL A 1 893 ? -11.240 9.614 -33.903 1.00 39.31 893 VAL A CA 1
ATOM 7020 C C . VAL A 1 893 ? -10.487 10.598 -32.999 1.00 39.31 893 VAL A C 1
ATOM 7022 O O . VAL A 1 893 ? -10.566 11.815 -33.157 1.00 39.31 893 VAL A O 1
ATOM 7025 N N . GLY A 1 894 ? -9.720 10.059 -32.047 1.00 36.91 894 GLY A N 1
ATOM 7026 C CA . GLY A 1 894 ? -8.878 10.842 -31.137 1.00 36.91 894 GLY A CA 1
ATOM 7027 C C . GLY A 1 894 ? -7.743 10.056 -30.475 1.00 36.91 894 GLY A C 1
ATOM 7028 O O . GLY A 1 894 ? -6.575 10.433 -30.613 1.00 36.91 894 GLY A O 1
ATOM 7029 N N . THR A 1 895 ? -8.070 8.967 -29.771 1.00 43.38 895 THR A N 1
ATOM 7030 C CA . THR A 1 895 ? -7.150 8.257 -28.855 1.00 43.38 895 THR A CA 1
ATOM 7031 C C . THR A 1 895 ? -6.227 7.247 -29.532 1.00 43.38 895 THR A C 1
ATOM 7033 O O . THR A 1 895 ? -5.105 7.073 -29.070 1.00 43.38 895 THR A O 1
ATOM 7036 N N . GLY A 1 896 ? -6.684 6.579 -30.595 1.00 56.25 896 GLY A N 1
ATOM 7037 C CA . GLY A 1 896 ? -5.957 5.500 -31.282 1.00 56.25 896 GLY A CA 1
ATOM 7038 C C . GLY A 1 896 ? -6.076 4.112 -30.635 1.00 56.25 896 GLY A C 1
ATOM 7039 O O . GLY A 1 896 ? -5.778 3.131 -31.305 1.00 56.25 896 GLY A O 1
ATOM 7040 N N . GLN A 1 897 ? -6.547 4.028 -29.385 1.00 69.00 897 GLN A N 1
ATOM 7041 C CA . GLN A 1 897 ? -6.818 2.774 -28.672 1.00 69.00 897 GLN A CA 1
ATOM 7042 C C . GLN A 1 897 ? -8.303 2.410 -28.774 1.00 69.00 897 GLN A C 1
ATOM 7044 O O . GLN A 1 897 ? -9.164 3.260 -28.531 1.00 69.00 897 GLN A O 1
ATOM 7049 N N . GLY A 1 898 ? -8.575 1.141 -29.067 1.00 73.88 898 GLY A N 1
ATOM 7050 C CA . GLY A 1 898 ? -9.886 0.504 -29.008 1.00 73.88 898 GLY A CA 1
ATOM 7051 C C . GLY A 1 898 ? -10.070 -0.365 -27.762 1.00 73.88 898 GLY A C 1
ATOM 7052 O O . GLY A 1 898 ? -9.107 -0.751 -27.096 1.00 73.88 898 GLY A O 1
ATOM 7053 N N . VAL A 1 899 ? -11.326 -0.694 -27.450 1.00 87.44 899 VAL A N 1
ATOM 7054 C CA . VAL A 1 899 ? -11.653 -1.791 -26.528 1.00 87.44 899 VAL A CA 1
ATOM 7055 C C . VAL A 1 899 ? -12.776 -2.613 -27.145 1.00 87.44 899 VAL A C 1
ATOM 7057 O O . VAL A 1 899 ? -13.945 -2.222 -27.077 1.00 87.44 899 VAL A O 1
ATOM 7060 N N . SER A 1 900 ? -12.413 -3.757 -27.715 1.00 88.31 900 SER A N 1
ATOM 7061 C CA . SER A 1 900 ? -13.335 -4.680 -28.362 1.00 88.31 900 SER A CA 1
ATOM 7062 C C . SER A 1 900 ? -14.110 -5.447 -27.285 1.00 88.31 900 SER A C 1
ATOM 7064 O O . SER A 1 900 ? -13.593 -6.365 -26.639 1.00 88.31 900 SER A O 1
ATOM 7066 N N . LYS A 1 901 ? -15.339 -4.993 -27.005 1.00 91.44 901 LYS A N 1
ATOM 7067 C CA . LYS A 1 901 ? -16.227 -5.536 -25.959 1.00 91.44 901 LYS A CA 1
ATOM 7068 C C . LYS A 1 901 ? -17.110 -6.639 -26.533 1.00 91.44 901 LYS A C 1
ATOM 7070 O O . LYS A 1 901 ? -18.267 -6.412 -26.889 1.00 91.44 901 LYS A O 1
ATOM 7075 N N . ILE A 1 902 ? -16.546 -7.833 -26.632 1.00 93.31 902 ILE A N 1
ATOM 7076 C CA . ILE A 1 902 ? -17.154 -8.984 -27.292 1.00 93.31 902 ILE A CA 1
ATOM 7077 C C . ILE A 1 902 ? -17.976 -9.778 -26.271 1.00 93.31 902 ILE A C 1
ATOM 7079 O O . ILE A 1 902 ? -17.429 -10.382 -25.349 1.00 93.31 902 ILE A O 1
ATOM 7083 N N . ARG A 1 903 ? -19.304 -9.791 -26.433 1.00 92.88 903 ARG A N 1
ATOM 7084 C CA . ARG A 1 903 ? -20.220 -10.634 -25.645 1.00 92.88 903 ARG A CA 1
ATOM 7085 C C . ARG A 1 903 ? -20.397 -11.980 -26.350 1.00 92.88 903 ARG A C 1
ATOM 7087 O O . ARG A 1 903 ? -20.601 -12.008 -27.560 1.00 92.88 903 ARG A O 1
ATOM 7094 N N . PHE A 1 904 ? -20.319 -13.074 -25.600 1.00 93.38 904 PHE A N 1
ATOM 7095 C CA . PHE A 1 904 ? -20.499 -14.424 -26.136 1.00 93.38 904 PHE A CA 1
ATOM 7096 C C . PHE A 1 904 ? -21.982 -14.750 -26.358 1.00 93.38 904 PHE A C 1
ATOM 7098 O O . PHE A 1 904 ? -22.853 -14.167 -25.705 1.00 93.38 904 PHE A O 1
ATOM 7105 N N . GLU A 1 905 ? -22.270 -15.678 -27.277 1.00 84.81 905 GLU A N 1
ATOM 7106 C CA . GLU A 1 905 ? -23.647 -16.117 -27.568 1.00 84.81 905 GLU A CA 1
ATOM 7107 C C . GLU A 1 905 ? -24.279 -16.880 -26.388 1.00 84.81 905 GLU A C 1
ATOM 7109 O O . GLU A 1 905 ? -25.447 -16.666 -26.061 1.00 84.81 905 GLU A O 1
ATOM 7114 N N . ASP A 1 906 ? -23.479 -17.713 -25.719 1.00 85.06 906 ASP A N 1
ATOM 7115 C CA . ASP A 1 906 ? -23.820 -18.495 -24.526 1.00 85.06 906 ASP A CA 1
ATOM 7116 C C . ASP A 1 906 ? -22.848 -18.181 -23.371 1.00 85.06 906 ASP A C 1
ATOM 7118 O O . ASP A 1 906 ? -21.763 -17.631 -23.571 1.00 85.06 906 ASP A O 1
ATOM 7122 N N . VAL A 1 907 ? -23.214 -18.567 -22.143 1.00 89.00 907 VAL A N 1
ATOM 7123 C CA . VAL A 1 907 ? -22.301 -18.520 -20.985 1.00 89.00 907 VAL A CA 1
ATOM 7124 C C . VAL A 1 907 ? -21.373 -19.735 -21.028 1.00 89.00 907 VAL A C 1
ATOM 7126 O O . VAL A 1 907 ? -21.848 -20.872 -20.992 1.00 89.00 907 VAL A O 1
ATOM 7129 N N . VAL A 1 908 ? -20.055 -19.516 -21.086 1.00 89.88 908 VAL A N 1
ATOM 7130 C CA . VAL A 1 908 ? -19.065 -20.586 -21.308 1.00 89.88 908 VAL A CA 1
ATOM 7131 C C . VAL A 1 908 ? -18.123 -20.768 -20.118 1.00 89.88 908 VAL A C 1
ATOM 7133 O O . VAL A 1 908 ? -17.481 -19.833 -19.647 1.00 89.88 908 VAL A O 1
ATOM 7136 N N . ALA A 1 909 ? -18.004 -22.006 -19.637 1.00 91.69 909 ALA A N 1
ATOM 7137 C CA . ALA A 1 909 ? -17.101 -22.355 -18.544 1.00 91.69 909 ALA A CA 1
ATOM 7138 C C . ALA A 1 909 ? -15.655 -22.482 -19.059 1.00 91.69 909 ALA A C 1
ATOM 7140 O O . ALA A 1 909 ? -15.271 -23.547 -19.549 1.00 91.69 909 ALA A O 1
ATOM 7141 N N . THR A 1 910 ? -14.853 -21.415 -18.965 1.00 95.06 910 THR A N 1
ATOM 7142 C CA . THR A 1 910 ? -13.487 -21.402 -19.515 1.00 95.06 910 THR A CA 1
ATOM 7143 C C . THR A 1 910 ? -12.464 -20.630 -18.675 1.00 95.06 910 THR A C 1
ATOM 7145 O O . THR A 1 910 ? -12.779 -19.717 -17.916 1.00 95.06 910 THR A O 1
ATOM 7148 N N . ASP A 1 911 ? -11.218 -21.060 -18.822 1.00 92.75 911 ASP A N 1
ATOM 7149 C CA . ASP A 1 911 ? -9.959 -20.512 -18.313 1.00 92.75 911 ASP A CA 1
ATOM 7150 C C . ASP A 1 911 ? -9.020 -20.107 -19.462 1.00 92.75 911 ASP A C 1
ATOM 7152 O O . ASP A 1 911 ? -7.904 -19.657 -19.208 1.00 92.75 911 ASP A O 1
ATOM 7156 N N . ARG A 1 912 ? -9.427 -20.275 -20.731 1.00 96.69 912 ARG A N 1
ATOM 7157 C CA . ARG A 1 912 ? -8.551 -20.033 -21.883 1.00 96.69 912 ARG A CA 1
ATOM 7158 C C . ARG A 1 912 ? -9.326 -19.664 -23.145 1.00 96.69 912 ARG A C 1
ATOM 7160 O O . ARG A 1 912 ? -10.204 -20.411 -23.574 1.00 96.69 912 ARG A O 1
ATOM 7167 N N . VAL A 1 913 ? -8.941 -18.552 -23.767 1.00 97.00 913 VAL A N 1
ATOM 7168 C CA . VAL A 1 913 ? -9.509 -18.045 -25.028 1.00 97.00 913 VAL A CA 1
ATOM 7169 C C . VAL A 1 913 ? -8.427 -17.894 -26.090 1.00 97.00 913 VAL A C 1
ATOM 7171 O O . VAL A 1 913 ? -7.247 -17.785 -25.758 1.00 97.00 913 VAL A O 1
ATOM 7174 N N . ARG A 1 914 ? -8.811 -17.832 -27.365 1.00 98.06 914 ARG A N 1
ATOM 7175 C CA . ARG A 1 914 ? -7.942 -17.336 -28.436 1.00 98.06 914 ARG A CA 1
ATOM 7176 C C . ARG A 1 914 ? -8.667 -16.268 -29.246 1.00 98.06 914 ARG A C 1
ATOM 7178 O O . ARG A 1 914 ? -9.798 -16.458 -29.687 1.00 98.06 914 ARG A O 1
ATOM 7185 N N . ILE A 1 915 ? -7.988 -15.142 -29.413 1.00 97.75 915 ILE A N 1
ATOM 7186 C CA . ILE A 1 915 ? -8.402 -14.000 -30.222 1.00 97.75 915 ILE A CA 1
ATOM 7187 C C . ILE A 1 915 ? -7.793 -14.178 -31.615 1.00 97.75 915 ILE A C 1
ATOM 7189 O O . ILE A 1 915 ? -6.605 -14.483 -31.719 1.00 97.75 915 ILE A O 1
ATOM 7193 N N . TYR A 1 916 ? -8.583 -14.000 -32.670 1.00 96.88 916 TYR A N 1
ATOM 7194 C CA . TYR A 1 916 ? -8.148 -14.096 -34.066 1.00 96.88 916 TYR A CA 1
ATOM 7195 C C . TYR A 1 916 ? -8.255 -12.739 -34.760 1.00 96.88 916 TYR A C 1
ATOM 7197 O O . TYR A 1 916 ? -9.283 -12.065 -34.657 1.00 96.88 916 TYR A O 1
ATOM 7205 N N . LEU A 1 917 ? -7.197 -12.361 -35.479 1.00 93.69 917 LEU A N 1
ATOM 7206 C CA . LEU A 1 917 ? -7.044 -11.057 -36.109 1.00 93.69 917 LEU A CA 1
ATOM 7207 C C . LEU A 1 917 ? -7.065 -11.176 -37.637 1.00 93.69 917 LEU A C 1
ATOM 7209 O O . LEU A 1 917 ? -6.367 -12.010 -38.214 1.00 93.69 917 LEU A O 1
ATOM 7213 N N . ASP A 1 918 ? -7.843 -10.314 -38.298 1.00 88.44 918 ASP A N 1
ATOM 7214 C CA . ASP A 1 918 ? -7.785 -10.103 -39.754 1.00 88.44 918 ASP A CA 1
ATOM 7215 C C . ASP A 1 918 ? -6.788 -8.980 -40.093 1.00 88.44 918 ASP A C 1
ATOM 7217 O O . ASP A 1 918 ? -7.093 -7.954 -40.708 1.00 88.44 918 ASP A O 1
ATOM 7221 N N . SER A 1 919 ? -5.552 -9.197 -39.646 1.00 82.75 919 SER A N 1
ATOM 7222 C CA . SER A 1 919 ? -4.388 -8.326 -39.831 1.00 82.75 919 SER A CA 1
ATOM 7223 C C . SER A 1 919 ? -4.057 -8.049 -41.304 1.00 82.75 919 SER A C 1
ATOM 7225 O O . SER A 1 919 ? -3.405 -7.059 -41.622 1.00 82.75 919 SER A O 1
ATOM 7227 N N . VAL A 1 920 ? -4.556 -8.867 -42.238 1.00 85.44 920 VAL A N 1
ATOM 7228 C CA . VAL A 1 920 ? -4.419 -8.621 -43.683 1.00 85.44 920 VAL A CA 1
ATOM 7229 C C . VAL A 1 920 ? -5.259 -7.417 -44.121 1.00 85.44 920 VAL A C 1
ATOM 7231 O O . VAL A 1 920 ? -4.830 -6.655 -44.994 1.00 85.44 920 VAL A O 1
ATOM 7234 N N . ASN A 1 921 ? -6.438 -7.211 -43.528 1.00 79.56 921 ASN A N 1
ATOM 7235 C CA . ASN A 1 921 ? -7.384 -6.174 -43.946 1.00 79.56 921 ASN A CA 1
ATOM 7236 C C . ASN A 1 921 ? -7.321 -4.890 -43.095 1.00 79.56 921 ASN A C 1
ATOM 7238 O O . ASN A 1 921 ? -7.618 -3.813 -43.622 1.00 79.56 921 ASN A O 1
ATOM 7242 N N . VAL A 1 922 ? -6.860 -4.954 -41.840 1.00 83.00 922 VAL A N 1
ATOM 7243 C CA . VAL A 1 922 ? -6.685 -3.775 -40.964 1.00 83.00 922 VAL A CA 1
ATOM 7244 C C . VAL A 1 922 ? -5.240 -3.276 -41.000 1.00 83.00 922 VAL A C 1
ATOM 7246 O O . VAL A 1 922 ? -4.385 -3.740 -40.253 1.00 83.00 922 VAL A O 1
ATOM 7249 N N . LYS A 1 923 ? -4.976 -2.317 -41.894 1.00 77.44 923 LYS A N 1
ATOM 7250 C CA . LYS A 1 923 ? -3.619 -1.879 -42.257 1.00 77.44 923 LYS A CA 1
ATOM 7251 C C . LYS A 1 923 ? -2.851 -1.206 -41.117 1.00 77.44 923 LYS A C 1
ATOM 7253 O O . LYS A 1 923 ? -3.257 -0.149 -40.636 1.00 77.44 923 LYS A O 1
ATOM 7258 N N . GLY A 1 924 ? -1.696 -1.778 -40.783 1.00 81.25 924 GLY A N 1
ATOM 7259 C CA . GLY A 1 924 ? -0.801 -1.348 -39.710 1.00 81.25 924 GLY A CA 1
ATOM 7260 C C . GLY A 1 924 ? -0.412 -2.504 -38.783 1.00 81.25 924 GLY A C 1
ATOM 7261 O O . GLY A 1 924 ? -0.842 -3.638 -38.964 1.00 81.25 924 GLY A O 1
ATOM 7262 N N . TRP A 1 925 ? 0.421 -2.228 -37.779 1.00 85.38 925 TRP A N 1
ATOM 7263 C CA . TRP A 1 925 ? 0.671 -3.185 -36.696 1.00 85.38 925 TRP A CA 1
ATOM 7264 C C . TRP A 1 925 ? -0.546 -3.211 -35.770 1.00 85.38 925 TRP A C 1
ATOM 7266 O O . TRP A 1 925 ? -0.853 -2.191 -35.152 1.00 85.38 925 TRP A O 1
ATOM 7276 N N . ASN A 1 926 ? -1.257 -4.336 -35.706 1.00 90.38 926 ASN A N 1
ATOM 7277 C CA . ASN A 1 926 ? -2.376 -4.508 -34.780 1.00 90.38 926 ASN A CA 1
ATOM 7278 C C . ASN A 1 926 ? -1.815 -4.954 -33.423 1.00 90.38 926 ASN A C 1
ATOM 7280 O O . ASN A 1 926 ? -1.164 -5.996 -33.348 1.00 90.38 926 ASN A O 1
ATOM 7284 N N . GLU A 1 927 ? -2.052 -4.177 -32.366 1.00 90.69 927 GLU A N 1
ATOM 7285 C CA . GLU A 1 927 ? -1.454 -4.419 -31.045 1.00 90.69 927 GLU A CA 1
ATOM 7286 C C . GLU A 1 927 ? -2.496 -4.660 -29.950 1.00 90.69 927 GLU A C 1
ATOM 7288 O O . GLU A 1 927 ? -3.476 -3.920 -29.873 1.00 90.69 927 GLU A O 1
ATOM 7293 N N . ILE A 1 928 ? -2.258 -5.636 -29.061 1.00 92.62 928 ILE A N 1
ATOM 7294 C CA . ILE A 1 928 ? -3.136 -5.958 -27.917 1.00 92.62 928 ILE A CA 1
ATOM 7295 C C . ILE A 1 928 ? -2.390 -5.783 -26.582 1.00 92.62 928 ILE A C 1
ATOM 7297 O O . ILE A 1 928 ? -1.461 -6.526 -26.275 1.00 92.62 928 ILE A O 1
ATOM 7301 N N . ASP A 1 929 ? -2.835 -4.819 -25.774 1.00 89.06 929 ASP A N 1
ATOM 7302 C CA . ASP A 1 929 ? -2.273 -4.406 -24.471 1.00 89.06 929 ASP A CA 1
ATOM 7303 C C . ASP A 1 929 ? -2.763 -5.282 -23.307 1.00 89.06 929 ASP A C 1
ATOM 7305 O O . ASP A 1 929 ? -2.040 -5.502 -22.343 1.00 89.06 929 ASP A O 1
ATOM 7309 N N . ALA A 1 930 ? -3.983 -5.819 -23.397 1.00 93.12 930 ALA A N 1
ATOM 7310 C CA . ALA A 1 930 ? -4.509 -6.832 -22.478 1.00 93.12 930 ALA A CA 1
ATOM 7311 C C . ALA A 1 930 ? -5.778 -7.492 -23.027 1.00 93.12 930 ALA A C 1
ATOM 7313 O O . ALA A 1 930 ? -6.473 -6.931 -23.878 1.00 93.12 930 ALA A O 1
ATOM 7314 N N . VAL A 1 931 ? -6.160 -8.635 -22.447 1.00 94.56 931 VAL A N 1
ATOM 7315 C CA . VAL A 1 931 ? -7.523 -9.175 -22.574 1.00 94.56 931 VAL A CA 1
ATOM 7316 C C . VAL A 1 931 ? -8.083 -9.543 -21.203 1.00 94.56 931 VAL A C 1
ATOM 7318 O O . VAL A 1 931 ? -7.477 -10.311 -20.454 1.00 94.56 931 VAL A O 1
ATOM 7321 N N . GLY A 1 932 ? -9.267 -9.019 -20.888 1.00 94.56 932 GLY A N 1
ATOM 7322 C CA . GLY A 1 932 ? -10.024 -9.352 -19.681 1.00 94.56 932 GLY A CA 1
ATOM 7323 C C . GLY A 1 932 ? -11.197 -10.279 -19.994 1.00 94.56 932 GLY A C 1
ATOM 7324 O O . GLY A 1 932 ? -12.032 -9.941 -20.830 1.00 94.56 932 GLY A O 1
ATOM 7325 N N . LEU A 1 933 ? -11.279 -11.423 -19.315 1.00 94.81 933 LEU A N 1
ATOM 7326 C CA . LEU A 1 933 ? -12.412 -12.348 -19.370 1.00 94.81 933 LEU A CA 1
ATOM 7327 C C . LEU A 1 933 ? -13.525 -11.846 -18.445 1.00 94.81 933 LEU A C 1
ATOM 7329 O O . LEU A 1 933 ? -13.273 -11.554 -17.276 1.00 94.81 933 LEU A O 1
ATOM 7333 N N . ILE A 1 934 ? -14.744 -11.727 -18.963 1.00 94.06 934 ILE A N 1
ATOM 7334 C CA . ILE A 1 934 ? -15.878 -11.124 -18.256 1.00 94.06 934 ILE A CA 1
ATOM 7335 C C . ILE A 1 934 ? -16.767 -12.233 -17.699 1.00 94.06 934 ILE A C 1
ATOM 7337 O O . ILE A 1 934 ? -17.297 -13.028 -18.467 1.00 94.06 934 ILE A O 1
ATOM 7341 N N . GLU A 1 935 ? -16.960 -12.277 -16.383 1.00 81.69 935 GLU A N 1
ATOM 7342 C CA . GLU A 1 935 ? -17.863 -13.236 -15.714 1.00 81.69 935 GLU A CA 1
ATOM 7343 C C . GLU A 1 935 ? -19.236 -12.608 -15.414 1.00 81.69 935 GLU A C 1
ATOM 7345 O O . GLU A 1 935 ? -20.280 -13.247 -15.515 1.00 81.69 935 GLU A O 1
ATOM 7350 N N . ALA A 1 936 ? -19.243 -11.314 -15.097 1.00 71.00 936 ALA A N 1
ATOM 7351 C CA . ALA A 1 936 ? -20.434 -10.497 -14.886 1.00 71.00 936 ALA A CA 1
ATOM 7352 C C . ALA A 1 936 ? -20.126 -9.049 -15.291 1.00 71.00 936 ALA A C 1
ATOM 7354 O O . ALA A 1 936 ? -18.963 -8.686 -15.446 1.00 71.00 936 ALA A O 1
ATOM 7355 N N . GLU A 1 937 ? -21.138 -8.186 -15.414 1.00 60.25 937 GLU A N 1
ATOM 7356 C CA . GLU A 1 937 ? -20.970 -6.816 -15.947 1.00 60.25 937 GLU A CA 1
ATOM 7357 C C . GLU A 1 937 ? -20.044 -5.904 -15.105 1.00 60.25 937 GLU A C 1
ATOM 7359 O O . GLU A 1 937 ? -19.649 -4.833 -15.563 1.00 60.25 937 GLU A O 1
ATOM 7364 N N . THR A 1 938 ? -19.643 -6.345 -13.906 1.00 53.16 938 THR A N 1
ATOM 7365 C CA . THR A 1 938 ? -18.638 -5.707 -13.034 1.00 53.16 938 THR A CA 1
ATOM 7366 C C . THR A 1 938 ? -17.470 -6.625 -12.624 1.00 53.16 938 THR A C 1
ATOM 7368 O O . THR A 1 938 ? -16.623 -6.193 -11.844 1.00 53.16 938 THR A O 1
ATOM 7371 N N . SER A 1 939 ? -17.395 -7.866 -13.128 1.00 81.56 939 SER A N 1
ATOM 7372 C CA . SER A 1 939 ? -16.347 -8.851 -12.791 1.00 81.56 939 SER A CA 1
ATOM 7373 C C . SER A 1 939 ? -15.469 -9.148 -14.008 1.00 81.56 939 SER A C 1
ATOM 7375 O O . SER A 1 939 ? -15.953 -9.682 -15.010 1.00 81.56 939 SER A O 1
ATOM 7377 N N . ILE A 1 940 ? -14.181 -8.798 -13.914 1.00 88.00 940 ILE A N 1
ATOM 7378 C CA . ILE A 1 940 ? -13.170 -9.003 -14.959 1.00 88.00 940 ILE A CA 1
ATOM 7379 C C . ILE A 1 940 ? -12.003 -9.799 -14.373 1.00 88.00 940 ILE A C 1
ATOM 7381 O O . ILE A 1 940 ? -11.398 -9.381 -13.386 1.00 88.00 940 ILE A O 1
ATOM 7385 N N . GLN A 1 941 ? -11.657 -10.912 -15.013 1.00 89.62 941 GLN A N 1
ATOM 7386 C CA . GLN A 1 941 ? -10.454 -11.686 -14.730 1.00 89.62 941 GLN A CA 1
ATOM 7387 C C . GLN A 1 941 ? -9.406 -11.427 -15.817 1.00 89.62 941 GLN A C 1
ATOM 7389 O O . GLN A 1 941 ? -9.675 -11.591 -17.006 1.00 89.62 941 GLN A O 1
ATOM 7394 N N . TRP A 1 942 ? -8.196 -11.048 -15.415 1.00 93.38 942 TRP A N 1
ATOM 7395 C CA . TRP A 1 942 ? -7.113 -10.717 -16.341 1.00 93.38 942 TRP A CA 1
ATOM 7396 C C . TRP A 1 942 ? -6.261 -11.923 -16.736 1.00 93.38 942 TRP A C 1
ATOM 7398 O O . TRP A 1 942 ? -6.129 -12.893 -15.986 1.00 93.38 942 TRP A O 1
ATOM 7408 N N . ALA A 1 943 ? -5.693 -11.841 -17.935 1.00 89.62 943 ALA A N 1
ATOM 7409 C CA . ALA A 1 943 ? -4.767 -12.807 -18.507 1.00 89.62 943 ALA A CA 1
ATOM 7410 C C . ALA A 1 943 ? -3.571 -13.100 -17.572 1.00 89.62 943 ALA A C 1
ATOM 7412 O O . ALA A 1 943 ? -2.921 -12.174 -17.096 1.00 89.62 943 ALA A O 1
ATOM 7413 N N . GLU A 1 944 ? -3.245 -14.377 -17.336 1.00 85.25 944 GLU A N 1
ATOM 7414 C CA . GLU A 1 944 ? -2.024 -14.796 -16.615 1.00 85.25 944 GLU A CA 1
ATOM 7415 C C . GLU A 1 944 ? -0.902 -15.179 -17.594 1.00 85.25 944 GLU A C 1
ATOM 7417 O O . GLU A 1 944 ? 0.280 -15.007 -17.300 1.00 85.25 944 GLU A O 1
ATOM 7422 N N . LYS A 1 945 ? -1.262 -15.736 -18.757 1.00 89.12 945 LYS A N 1
ATOM 7423 C CA . LYS A 1 945 ? -0.323 -16.220 -19.779 1.00 89.12 945 LYS A CA 1
ATOM 7424 C C . LYS A 1 945 ? -0.858 -15.928 -21.169 1.00 89.12 945 LYS A C 1
ATOM 7426 O O . LYS A 1 945 ? -2.064 -16.021 -21.388 1.00 89.12 945 LYS A O 1
ATOM 7431 N N . ALA A 1 946 ? 0.049 -15.691 -22.105 1.00 93.44 946 ALA A N 1
ATOM 7432 C CA . ALA A 1 946 ? -0.265 -15.460 -23.503 1.00 93.44 946 ALA A CA 1
ATOM 7433 C C . ALA A 1 946 ? 0.754 -16.155 -24.420 1.00 93.44 946 ALA A C 1
ATOM 7435 O O . ALA A 1 946 ? 1.933 -16.281 -24.086 1.00 93.44 946 ALA A O 1
ATOM 7436 N N . THR A 1 947 ? 0.284 -16.599 -25.580 1.00 94.12 947 THR A N 1
ATOM 7437 C CA . THR A 1 947 ? 1.058 -17.206 -26.673 1.00 94.12 947 THR A CA 1
ATOM 7438 C C . THR A 1 947 ? 0.407 -16.820 -27.995 1.00 94.12 947 THR A C 1
ATOM 7440 O O . THR A 1 947 ? -0.813 -16.704 -28.041 1.00 94.12 947 THR A O 1
ATOM 7443 N N . ALA A 1 948 ? 1.172 -16.648 -29.069 1.00 96.00 948 ALA A N 1
ATOM 7444 C CA . ALA A 1 948 ? 0.644 -16.166 -30.345 1.00 96.00 948 ALA A CA 1
ATOM 7445 C C . ALA A 1 948 ? 1.118 -17.002 -31.540 1.00 96.00 948 ALA A C 1
ATOM 7447 O O . ALA A 1 948 ? 2.097 -17.745 -31.434 1.00 96.00 948 ALA A O 1
ATOM 7448 N N . SER A 1 949 ? 0.446 -16.829 -32.680 1.00 93.31 949 SER A N 1
ATOM 7449 C CA . SER A 1 949 ? 0.880 -17.300 -34.006 1.00 93.31 949 SER A CA 1
ATOM 7450 C C . SER A 1 949 ? 2.298 -16.849 -34.344 1.00 93.31 949 SER A C 1
ATOM 7452 O O . SER A 1 949 ? 3.111 -17.629 -34.840 1.00 93.31 949 SER A O 1
ATOM 7454 N N . SER A 1 950 ? 2.579 -15.578 -34.071 1.00 89.88 950 SER A N 1
ATOM 7455 C CA . SER A 1 950 ? 3.847 -14.914 -34.322 1.00 89.88 950 SER A CA 1
ATOM 7456 C C . SER A 1 950 ? 4.016 -13.726 -33.365 1.00 89.88 950 SER A C 1
ATOM 7458 O O . SER A 1 950 ? 3.109 -13.380 -32.603 1.00 89.88 950 SER A O 1
ATOM 7460 N N . THR A 1 951 ? 5.194 -13.106 -33.354 1.00 89.81 951 THR A N 1
ATOM 7461 C CA . THR A 1 951 ? 5.425 -11.875 -32.593 1.00 89.81 951 THR A CA 1
ATOM 7462 C C . THR A 1 951 ? 6.618 -11.102 -33.133 1.00 89.81 951 THR A C 1
ATOM 7464 O O . THR A 1 951 ? 7.588 -11.712 -33.581 1.00 89.81 951 THR A O 1
ATOM 7467 N N . TYR A 1 952 ? 6.562 -9.772 -33.051 1.00 85.56 952 TYR A N 1
ATOM 7468 C CA . TYR A 1 952 ? 7.693 -8.891 -33.350 1.00 85.56 952 TYR A CA 1
ATOM 7469 C C . TYR A 1 952 ? 8.851 -9.042 -32.338 1.00 85.56 952 TYR A C 1
ATOM 7471 O O . TYR A 1 952 ? 9.983 -8.660 -32.623 1.00 85.56 952 TYR A O 1
ATOM 7479 N N . ALA A 1 953 ? 8.597 -9.638 -31.166 1.00 82.75 953 ALA A N 1
ATOM 7480 C CA . ALA A 1 953 ? 9.596 -9.847 -30.124 1.00 82.75 953 ALA A CA 1
ATOM 7481 C C . ALA A 1 953 ? 10.761 -10.755 -30.549 1.00 82.75 953 ALA A C 1
ATOM 7483 O O . ALA A 1 953 ? 10.573 -11.940 -30.851 1.00 82.75 953 ALA A O 1
ATOM 7484 N N . HIS A 1 954 ? 11.973 -10.210 -30.453 1.00 55.50 954 HIS A N 1
ATOM 7485 C CA . HIS A 1 954 ? 13.250 -10.912 -30.618 1.00 55.50 954 HIS A CA 1
ATOM 7486 C C . HIS A 1 954 ? 13.793 -11.432 -29.274 1.00 55.50 954 HIS A C 1
ATOM 7488 O O . HIS A 1 954 ? 13.592 -10.748 -28.244 1.00 55.50 954 HIS A O 1
#

Sequence (954 aa):
MKQTVPQQRFARQARIQGWAGNLLALELHVFVTLTQRYRWLLLPVALLMLSAGRVVAAPPMPDTRQADKGTSAPEAAEADGDLKTTKLLAAILEANRYWFDGTPPGVPSYRYAFVHRDGKRQEFRIADPQTAGASIKRGITYTPLVAVLLQSLADSTSNAATMEVVEYSNDQIQIRFHSDGSLGARLGGGVSGRWAGYLYYKLGSGVLRLDAKTLMPIELTSTFRDDERDKETIVTEKLSEPHQIDADHVVPLHVEAIRQERESKNGHLKEDTTSRFDWAFRVYEPGLWLFDAEPTAAGTAIGYHLENVVIDYSEEPVLQASSSVVASIRELNKQTSAVVDQYVEANRAWLLPDLQQRTGLIYDYTQEEGYRERVIFDSAGNVLVQLARDRQSDKTPLTGKLNMLTADGREANGMADEPFVAVRSFSDRNTLDKLATGWGWQCASKRLAHRADNFGVSVQDMTDQKTRKLTLRPVRNRPTLDIGTMLRFISWAYLPGKSFERCEIEINGESQLPTEENYFVDGNAKPFCTIRFEDWLETPEGRAPGKIVGRATYPSRGKRDPVTREYEMLSEDFYFTAKFRLTEGGLWLLDEVVSTFESTGSGSTGRVTLVEAGDEDYQPLRDVRKRLDATSDFLGNVEKAACGLERIVPCRWGETTPVWLNGKYAHQATGQGDEGREPPYVVYRKNLGIQNLHPEVLPADKIRVTVNAYSTLYFTGYSFDVTLRLLDNEGLTLAEQTAVKSTKTMAYPEQKPIVFEFDSEVDPANVASIAVALRINRQSGGMVGSFWGSFGSSTADTEIAYLPGGRDWGPEQAIGEPANRGIGGDYKHAWSPLTQDDQAEWLEISYQNRVQAIGVNVYETCNPGAVHKVTYYDAAGNEQTAWEGDDPTSIDVGTGQGVSKIRFEDVVATDRVRIYLDSVNVKGWNEIDAVGLIEAETSIQWAEKATASSTYAH

pLDDT: mean 74.28, std 21.15, range [22.8, 98.06]

Radius of gyration: 38.37 Å; chains: 1; bounding box: 91×119×102 Å